Protein AF-0000000087067036 (afdb_homodimer)

InterPro domains:
  IPR006740 Protein of unknown function DUF604 [PF04646] (152-394)

Radius of gyration: 28.37 Å; Cα contacts (8 Å, |Δi|>4): 1945; chains: 2; bounding box: 74×75×68 Å

Structure (mmCIF, N/CA/C/O backbone):
data_AF-0000000087067036-model_v1
#
loop_
_entity.id
_entity.type
_entity.pdbx_description
1 polymer 'Uncharacterized protein'
#
loop_
_atom_site.group_PDB
_atom_site.id
_atom_site.type_symbol
_atom_site.label_atom_id
_atom_site.label_alt_id
_atom_site.label_comp_id
_atom_site.label_asym_id
_atom_site.label_entity_id
_atom_site.label_seq_id
_atom_site.pdbx_PDB_ins_code
_atom_site.Cartn_x
_atom_site.Cartn_y
_atom_site.Cartn_z
_atom_site.occupancy
_atom_site.B_iso_or_equiv
_atom_site.auth_seq_id
_atom_site.auth_comp_id
_atom_site.auth_asym_id
_atom_site.auth_atom_id
_atom_site.pdbx_PDB_model_num
ATOM 1 N N . MET A 1 1 ? 24.797 -11.234 35.781 1 21.38 1 MET A N 1
ATOM 2 C CA . MET A 1 1 ? 23.328 -11.227 35.75 1 21.38 1 MET A CA 1
ATOM 3 C C . MET A 1 1 ? 22.844 -11.352 34.312 1 21.38 1 MET A C 1
ATOM 5 O O . MET A 1 1 ? 23.188 -10.523 33.469 1 21.38 1 MET A O 1
ATOM 9 N N . LYS A 1 2 ? 22.578 -12.594 33.844 1 23.05 2 LYS A N 1
ATOM 10 C CA . LYS A 1 2 ? 22.109 -13.023 32.531 1 23.05 2 LYS A CA 1
ATOM 11 C C . LYS A 1 2 ? 20.844 -12.273 32.125 1 23.05 2 LYS A C 1
ATOM 13 O O . LYS A 1 2 ? 19.828 -12.344 32.844 1 23.05 2 LYS A O 1
ATOM 18 N N . ARG A 1 3 ? 21.094 -11.109 31.562 1 26.14 3 ARG A N 1
ATOM 19 C CA . ARG A 1 3 ? 19.938 -10.352 31.094 1 26.14 3 ARG A CA 1
ATOM 20 C C . ARG A 1 3 ? 18.969 -11.242 30.328 1 26.14 3 ARG A C 1
ATOM 22 O O . ARG A 1 3 ? 19.391 -12.047 29.484 1 26.14 3 ARG A O 1
ATOM 29 N N . PRO A 1 4 ? 17.859 -11.469 30.891 1 29.45 4 PRO A N 1
ATOM 30 C CA . PRO A 1 4 ? 16.969 -12.391 30.188 1 29.45 4 PRO A CA 1
ATOM 31 C C . PRO A 1 4 ? 16.766 -12.008 28.719 1 29.45 4 PRO A C 1
ATOM 33 O O . PRO A 1 4 ? 16.688 -10.82 28.391 1 29.45 4 PRO A O 1
ATOM 36 N N . ASN A 1 5 ? 17.375 -12.719 27.828 1 27.97 5 ASN A N 1
ATOM 37 C CA . ASN A 1 5 ? 17.203 -12.711 26.375 1 27.97 5 ASN A CA 1
ATOM 38 C C . ASN A 1 5 ? 15.727 -12.711 25.984 1 27.97 5 ASN A C 1
ATOM 40 O O . ASN A 1 5 ? 15.102 -13.773 25.891 1 27.97 5 ASN A O 1
ATOM 44 N N . THR A 1 6 ? 14.977 -11.773 26.578 1 30.55 6 THR A N 1
ATOM 45 C CA . THR A 1 6 ? 13.555 -11.844 26.25 1 30.55 6 THR A CA 1
ATOM 46 C C . THR A 1 6 ? 13.352 -11.711 24.734 1 30.55 6 THR A C 1
ATOM 48 O O . THR A 1 6 ? 13.516 -10.625 24.188 1 30.55 6 THR A O 1
ATOM 51 N N . THR A 1 7 ? 13.695 -12.703 24.047 1 32.41 7 THR A N 1
ATOM 52 C CA . THR A 1 7 ? 13.344 -12.836 22.641 1 32.41 7 THR A CA 1
ATOM 53 C C . THR A 1 7 ? 11.859 -12.555 22.438 1 32.41 7 THR A C 1
ATOM 55 O O . THR A 1 7 ? 11 -13.273 22.953 1 32.41 7 THR A O 1
ATOM 58 N N . VAL A 1 8 ? 11.484 -11.367 22.422 1 34.78 8 VAL A N 1
ATOM 59 C CA . VAL A 1 8 ? 10.086 -11.023 22.172 1 34.78 8 VAL A CA 1
ATOM 60 C C . VAL A 1 8 ? 9.609 -11.727 20.906 1 34.78 8 VAL A C 1
ATOM 62 O O . VAL A 1 8 ? 10.156 -11.5 19.812 1 34.78 8 VAL A O 1
ATOM 65 N N . LYS A 1 9 ? 9.023 -12.852 20.984 1 44.25 9 LYS A N 1
ATOM 66 C CA . LYS A 1 9 ? 8.516 -13.711 19.922 1 44.25 9 LYS A CA 1
ATOM 67 C C . LYS A 1 9 ? 7.367 -13.047 19.172 1 44.25 9 LYS A C 1
ATOM 69 O O . LYS A 1 9 ? 6.484 -12.438 19.797 1 44.25 9 LYS A O 1
ATOM 74 N N . PRO A 1 10 ? 7.441 -12.961 17.953 1 51.22 10 PRO A N 1
ATOM 75 C CA . PRO A 1 10 ? 6.301 -12.414 17.203 1 51.22 10 PRO A CA 1
ATOM 76 C C . PRO A 1 10 ? 4.973 -13.039 17.625 1 51.22 10 PRO A C 1
ATOM 78 O O . PRO A 1 10 ? 4.91 -14.234 17.922 1 51.22 10 PRO A O 1
ATOM 81 N N . VAL A 1 11 ? 4.051 -12.219 18.266 1 55.34 11 VAL A N 1
ATOM 82 C CA . VAL A 1 11 ? 2.754 -12.719 18.703 1 55.34 11 VAL A CA 1
ATOM 83 C C . VAL A 1 11 ? 2.059 -13.453 17.578 1 55.34 11 VAL A C 1
ATOM 85 O O . VAL A 1 11 ? 1.909 -12.914 16.469 1 55.34 11 VAL A O 1
ATOM 88 N N . HIS A 1 12 ? 2.094 -14.75 17.469 1 68.31 12 HIS A N 1
ATOM 89 C CA . HIS A 1 12 ? 1.362 -15.633 16.562 1 68.31 12 HIS A CA 1
ATOM 90 C C . HIS A 1 12 ? 0.046 -16.094 17.188 1 68.31 12 HIS A C 1
ATOM 92 O O . HIS A 1 12 ? 0.014 -16.5 18.344 1 68.31 12 HIS A O 1
ATOM 98 N N . TYR A 1 13 ? -1.14 -15.68 16.422 1 79.56 13 TYR A N 1
ATOM 99 C CA . TYR A 1 13 ? -2.455 -16.203 16.781 1 79.56 13 TYR A CA 1
ATOM 100 C C . TYR A 1 13 ? -2.691 -17.562 16.125 1 79.56 13 TYR A C 1
ATOM 102 O O . TYR A 1 13 ? -2.838 -17.656 14.906 1 79.56 13 TYR A O 1
ATOM 110 N N . PRO A 1 14 ? -2.664 -18.531 16.828 1 86.62 14 PRO A N 1
ATOM 111 C CA . PRO A 1 14 ? -2.748 -19.875 16.234 1 86.62 14 PRO A CA 1
ATOM 112 C C . PRO A 1 14 ? -3.926 -20.016 15.266 1 86.62 14 PRO A C 1
ATOM 114 O O . PRO A 1 14 ? -5.078 -19.844 15.664 1 86.62 14 PRO A O 1
ATOM 117 N N . THR A 1 15 ? -3.721 -20.109 14.039 1 94.94 15 THR A N 1
ATOM 118 C CA . THR A 1 15 ? -4.676 -20.297 12.953 1 94.94 15 THR A CA 1
ATOM 119 C C . THR A 1 15 ? -4.32 -21.516 12.117 1 94.94 15 THR A C 1
ATOM 121 O O . THR A 1 15 ? -3.152 -21.734 11.773 1 94.94 15 THR A O 1
ATOM 124 N N . ASN A 1 16 ? -5.211 -22.406 11.945 1 96.25 16 ASN A N 1
ATOM 125 C CA . ASN A 1 16 ? -5.039 -23.516 11.016 1 96.25 16 ASN A CA 1
ATOM 126 C C . ASN A 1 16 ? -6.168 -23.562 9.992 1 96.25 16 ASN A C 1
ATOM 128 O O . ASN A 1 16 ? -7.094 -22.75 10.039 1 96.25 16 ASN A O 1
ATOM 132 N N . ILE A 1 17 ? -6.133 -24.516 9.094 1 97.56 17 ILE A N 1
ATOM 133 C CA . ILE A 1 17 ? -7.023 -24.547 7.941 1 97.56 17 ILE A CA 1
ATOM 134 C C . ILE A 1 17 ? -8.469 -24.734 8.406 1 97.56 17 ILE A C 1
ATOM 136 O O . ILE A 1 17 ? -9.398 -24.219 7.777 1 97.56 17 ILE A O 1
ATOM 140 N N . SER A 1 18 ? -8.727 -25.375 9.531 1 97 18 SER A N 1
ATOM 141 C CA . SER A 1 18 ? -10.07 -25.625 10.031 1 97 18 SER A CA 1
ATOM 142 C C . SER A 1 18 ? -10.719 -24.344 10.539 1 97 18 SER A C 1
ATOM 144 O O . SER A 1 18 ? -11.93 -24.297 10.75 1 97 18 SER A O 1
ATOM 146 N N . HIS A 1 19 ? -9.93 -23.344 10.797 1 98.38 19 HIS A N 1
ATOM 147 C CA . HIS A 1 19 ? -10.43 -22.062 11.297 1 98.38 19 HIS A CA 1
ATOM 148 C C . HIS A 1 19 ? -10.906 -21.172 10.156 1 98.38 19 HIS A C 1
ATOM 150 O O . HIS A 1 19 ? -11.43 -20.078 10.391 1 98.38 19 HIS A O 1
ATOM 156 N N . ILE A 1 20 ? -10.742 -21.625 8.906 1 98.81 20 ILE A N 1
ATOM 157 C CA . ILE A 1 20 ? -11.062 -20.828 7.73 1 98.81 20 ILE A CA 1
ATOM 158 C C . ILE A 1 20 ? -12.273 -21.406 7.016 1 98.81 20 ILE A C 1
ATOM 160 O O . ILE A 1 20 ? -12.289 -22.594 6.668 1 98.81 20 ILE A O 1
ATOM 164 N N . LYS A 1 21 ? -13.258 -20.656 6.871 1 98.81 21 LYS A N 1
ATOM 165 C CA . LYS A 1 21 ? -14.422 -21.031 6.074 1 98.81 21 LYS A CA 1
ATOM 166 C C . LYS A 1 21 ? -14.414 -20.312 4.727 1 98.81 21 LYS A C 1
ATOM 168 O O . LYS A 1 21 ? -14.508 -19.094 4.664 1 98.81 21 LYS A O 1
ATOM 173 N N . PHE A 1 22 ? -14.336 -21.078 3.666 1 98.81 22 PHE A N 1
ATOM 174 C CA . PHE A 1 22 ? -14.281 -20.5 2.326 1 98.81 22 PHE A CA 1
ATOM 175 C C . PHE A 1 22 ? -15.688 -20.234 1.799 1 98.81 22 PHE A C 1
ATOM 177 O O . PHE A 1 22 ? -16.578 -21.062 1.92 1 98.81 22 PHE A O 1
ATOM 184 N N . VAL A 1 23 ? -15.891 -19.016 1.269 1 98.69 23 VAL A N 1
ATOM 185 C CA . VAL A 1 23 ? -17.109 -18.594 0.582 1 98.69 23 VAL A CA 1
ATOM 186 C C . VAL A 1 23 ? -16.812 -18.375 -0.9 1 98.69 23 VAL A C 1
ATOM 188 O O . VAL A 1 23 ? -16.625 -17.234 -1.343 1 98.69 23 VAL A O 1
ATOM 191 N N . LEU A 1 24 ? -16.844 -19.453 -1.619 1 98.5 24 LEU A N 1
ATOM 192 C CA . LEU A 1 24 ? -16.516 -19.375 -3.041 1 98.5 24 LEU A CA 1
ATOM 193 C C . LEU A 1 24 ? -17.766 -19.031 -3.857 1 98.5 24 LEU A C 1
ATOM 195 O O . LEU A 1 24 ? -18.875 -19.438 -3.512 1 98.5 24 LEU A O 1
ATOM 199 N N . VAL A 1 25 ? -17.547 -18.219 -4.863 1 97.44 25 VAL A N 1
ATOM 200 C CA . VAL A 1 25 ? -18.672 -17.828 -5.707 1 97.44 25 VAL A CA 1
ATOM 201 C C . VAL A 1 25 ? -18.422 -18.266 -7.148 1 97.44 25 VAL A C 1
ATOM 203 O O . VAL A 1 25 ? -17.344 -18 -7.699 1 97.44 25 VAL A O 1
ATOM 206 N N . GLY A 1 26 ? -19.344 -18.969 -7.699 1 94.56 26 GLY A N 1
ATOM 207 C CA . GLY A 1 26 ? -19.281 -19.406 -9.086 1 94.56 26 GLY A CA 1
ATOM 208 C C . GLY A 1 26 ? -20.625 -19.297 -9.805 1 94.56 26 GLY A C 1
ATOM 209 O O . GLY A 1 26 ? -21.516 -18.562 -9.367 1 94.56 26 GLY A O 1
ATOM 210 N N . CYS A 1 27 ? -20.688 -19.781 -10.93 1 92.88 27 CYS A N 1
ATOM 211 C CA . CYS A 1 27 ? -21.922 -19.906 -11.695 1 92.88 27 CYS A CA 1
ATOM 212 C C . CYS A 1 27 ? -21.953 -21.203 -12.5 1 92.88 27 CYS A C 1
ATOM 214 O O . CYS A 1 27 ? -20.891 -21.734 -12.859 1 92.88 27 CYS A O 1
ATOM 216 N N . THR A 1 28 ? -23.172 -21.641 -12.773 1 93.06 28 THR A N 1
ATOM 217 C CA . THR A 1 28 ? -23.375 -22.938 -13.422 1 93.06 28 THR A CA 1
ATOM 218 C C . THR A 1 28 ? -22.781 -22.922 -14.836 1 93.06 28 THR A C 1
ATOM 220 O O . THR A 1 28 ? -22.219 -23.922 -15.281 1 93.06 28 THR A O 1
ATOM 223 N N . LYS A 1 29 ? -22.875 -21.859 -15.477 1 93.38 29 LYS A N 1
ATOM 224 C CA . LYS A 1 29 ? -22.453 -21.75 -16.859 1 93.38 29 LYS A CA 1
ATOM 225 C C . LYS A 1 29 ? -20.938 -21.953 -17 1 93.38 29 LYS A C 1
ATOM 227 O O . LYS A 1 29 ? -20.484 -22.625 -17.938 1 93.38 29 LYS A O 1
ATOM 232 N N . THR A 1 30 ? -20.125 -21.453 -16.078 1 94.06 30 THR A N 1
ATOM 233 C CA . THR A 1 30 ? -18.688 -21.469 -16.234 1 94.06 30 THR A CA 1
ATOM 234 C C . THR A 1 30 ? -18.062 -22.594 -15.414 1 94.06 30 THR A C 1
ATOM 236 O O . THR A 1 30 ? -16.859 -22.859 -15.523 1 94.06 30 THR A O 1
ATOM 239 N N . TRP A 1 31 ? -18.844 -23.312 -14.664 1 94.94 31 TRP A N 1
ATOM 240 C CA . TRP A 1 31 ? -18.328 -24.266 -13.695 1 94.94 31 TRP A CA 1
ATOM 241 C C . TRP A 1 31 ? -17.484 -25.344 -14.383 1 94.94 31 TRP A C 1
ATOM 243 O O . TRP A 1 31 ? -16.391 -25.656 -13.922 1 94.94 31 TRP A O 1
ATOM 253 N N . PRO A 1 32 ? -17.891 -25.875 -15.57 1 93.62 32 PRO A N 1
ATOM 254 C CA . PRO A 1 32 ? -17.062 -26.922 -16.188 1 93.62 32 PRO A CA 1
ATOM 255 C C . PRO A 1 32 ? -15.656 -26.453 -16.516 1 93.62 32 PRO A C 1
ATOM 257 O O . PRO A 1 32 ? -14.695 -27.219 -16.391 1 93.62 32 PRO A O 1
ATOM 260 N N . MET A 1 33 ? -15.57 -25.234 -16.828 1 93.75 33 MET A N 1
ATOM 261 C CA . MET A 1 33 ? -14.273 -24.672 -17.203 1 93.75 33 MET A CA 1
ATOM 262 C C . MET A 1 33 ? -13.469 -24.297 -15.977 1 93.75 33 MET A C 1
ATOM 264 O O . MET A 1 33 ? -12.234 -24.391 -15.977 1 93.75 33 MET A O 1
ATOM 268 N N . ARG A 1 34 ? -14.086 -23.922 -14.867 1 96.38 34 ARG A N 1
ATOM 269 C CA . ARG A 1 34 ? -13.391 -23.328 -13.734 1 96.38 34 ARG A CA 1
ATOM 270 C C . ARG A 1 34 ? -13.203 -24.344 -12.609 1 96.38 34 ARG A C 1
ATOM 272 O O . ARG A 1 34 ? -12.383 -24.141 -11.711 1 96.38 34 ARG A O 1
ATOM 279 N N . ARG A 1 35 ? -13.875 -25.438 -12.703 1 96.38 35 ARG A N 1
ATOM 280 C CA . ARG A 1 35 ? -13.805 -26.5 -11.695 1 96.38 35 ARG A CA 1
ATOM 281 C C . ARG A 1 35 ? -12.367 -26.969 -11.484 1 96.38 35 ARG A C 1
ATOM 283 O O . ARG A 1 35 ? -11.914 -27.094 -10.352 1 96.38 35 ARG A O 1
ATOM 290 N N . PRO A 1 36 ? -11.586 -27.141 -12.531 1 96.38 36 PRO A N 1
ATOM 291 C CA . PRO A 1 36 ? -10.219 -27.594 -12.328 1 96.38 36 PRO A CA 1
ATOM 292 C C . PRO A 1 36 ? -9.383 -26.625 -11.484 1 96.38 36 PRO A C 1
ATOM 294 O O . PRO A 1 36 ? -8.492 -27.062 -10.75 1 96.38 36 PRO A O 1
ATOM 297 N N . TYR A 1 37 ? -9.633 -25.359 -11.57 1 97.31 37 TYR A N 1
ATOM 298 C CA . TYR A 1 37 ? -8.906 -24.391 -10.75 1 97.31 37 TYR A CA 1
ATOM 299 C C . TYR A 1 37 ? -9.219 -24.578 -9.273 1 97.31 37 TYR A C 1
ATOM 301 O O . TYR A 1 37 ? -8.312 -24.641 -8.445 1 97.31 37 TYR A O 1
ATOM 309 N N . THR A 1 38 ? -10.516 -24.719 -8.977 1 97.44 38 THR A N 1
ATOM 310 C CA . THR A 1 38 ? -10.953 -24.891 -7.594 1 97.44 38 THR A CA 1
ATOM 311 C C . THR A 1 38 ? -10.406 -26.203 -7.02 1 97.44 38 THR A C 1
ATOM 313 O O . THR A 1 38 ? -9.938 -26.234 -5.879 1 97.44 38 THR A O 1
ATOM 316 N N . GLU A 1 39 ? -10.406 -27.219 -7.828 1 97.56 39 GLU A N 1
ATOM 317 C CA . GLU A 1 39 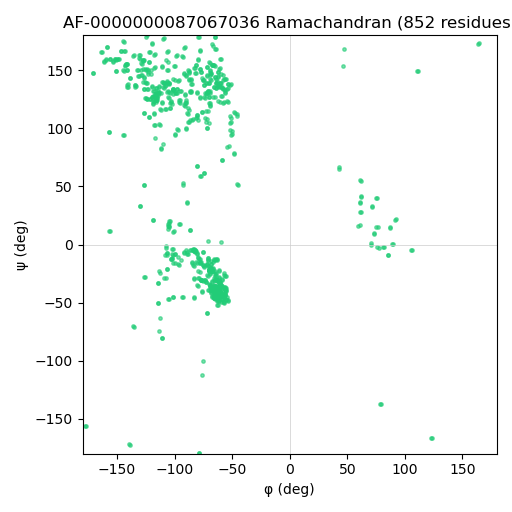? -10.008 -28.547 -7.348 1 97.56 39 GLU A CA 1
ATOM 318 C C . GLU A 1 39 ? -8.492 -28.656 -7.246 1 97.56 39 GLU A C 1
ATOM 320 O O . GLU A 1 39 ? -7.973 -29.609 -6.664 1 97.56 39 GLU A O 1
ATOM 325 N N . SER A 1 40 ? -7.734 -27.703 -7.816 1 97.56 40 SER A N 1
ATOM 326 C CA . SER A 1 40 ? -6.277 -27.734 -7.75 1 97.56 40 SER A CA 1
ATOM 327 C C . SER A 1 40 ? -5.781 -27.438 -6.34 1 97.56 40 SER A C 1
ATOM 329 O O . SER A 1 40 ? -4.66 -27.797 -5.984 1 97.56 40 SER A O 1
ATOM 331 N N . TRP A 1 41 ? -6.57 -26.797 -5.543 1 97.94 41 TRP A N 1
ATOM 332 C CA . TRP A 1 41 ? -6.102 -26.406 -4.215 1 97.94 41 TRP A CA 1
ATOM 333 C C . TRP A 1 41 ? -7.051 -26.906 -3.135 1 97.94 41 TRP A C 1
ATOM 335 O O . TRP A 1 41 ? -6.656 -27.062 -1.976 1 97.94 41 TRP A O 1
ATOM 345 N N . TRP A 1 42 ? -8.375 -27.094 -3.414 1 98.44 42 TRP A N 1
ATOM 346 C CA . TRP A 1 42 ? -9.344 -27.578 -2.443 1 98.44 42 TRP A CA 1
ATOM 347 C C . TRP A 1 42 ? -8.953 -28.969 -1.926 1 98.44 42 TRP A C 1
ATOM 349 O O . TRP A 1 42 ? -8.539 -29.828 -2.701 1 98.44 42 TRP A O 1
ATOM 359 N N . LYS A 1 43 ? -9.062 -29.125 -0.636 1 97.81 43 LYS A N 1
ATOM 360 C CA . LYS A 1 43 ? -8.773 -30.406 0.001 1 97.81 43 LYS A CA 1
ATOM 361 C C . LYS A 1 43 ? -10.016 -30.969 0.673 1 97.81 43 LYS A C 1
ATOM 363 O O . LYS A 1 43 ? -10.312 -30.641 1.824 1 97.81 43 LYS A O 1
ATOM 368 N N . PRO A 1 44 ? -10.57 -31.922 -0.005 1 96.62 44 PRO A N 1
ATOM 369 C CA . PRO A 1 44 ? -11.773 -32.531 0.581 1 96.62 44 PRO A CA 1
ATOM 370 C C . PRO A 1 44 ? -11.547 -33.031 2.006 1 96.62 44 PRO A C 1
ATOM 372 O O . PRO A 1 44 ? -10.5 -33.594 2.301 1 96.62 44 PRO A O 1
ATOM 375 N N . ASN A 1 45 ? -12.422 -32.75 2.898 1 94.69 45 ASN A N 1
ATOM 376 C CA . ASN A 1 45 ? -12.445 -33.188 4.293 1 94.69 45 ASN A CA 1
ATOM 377 C C . ASN A 1 45 ? -11.453 -32.375 5.137 1 94.69 45 ASN A C 1
ATOM 379 O O . ASN A 1 45 ? -11.328 -32.625 6.34 1 94.69 45 ASN A O 1
ATOM 383 N N . LYS A 1 46 ? -10.727 -31.516 4.547 1 96.62 46 LYS A N 1
ATOM 384 C CA . LYS A 1 46 ? -9.805 -30.672 5.293 1 96.62 46 LYS A CA 1
ATOM 385 C C . LYS A 1 46 ? -10.234 -29.203 5.219 1 96.62 46 LYS A C 1
ATOM 387 O O . LYS A 1 46 ? -10.258 -28.516 6.238 1 96.62 46 LYS A O 1
ATOM 392 N N . THR A 1 47 ? -10.477 -28.766 4.02 1 97.94 47 THR A N 1
ATOM 393 C CA . THR A 1 47 ? -11 -27.422 3.832 1 97.94 47 THR A CA 1
ATOM 394 C C . THR A 1 47 ? -12.5 -27.375 4.141 1 97.94 47 THR A C 1
ATOM 396 O O . THR A 1 47 ? -13.188 -28.391 4.031 1 97.94 47 THR A O 1
ATOM 399 N N . ARG A 1 48 ? -12.953 -26.281 4.562 1 97.44 48 ARG A N 1
ATOM 400 C CA . ARG A 1 48 ? -14.391 -26.141 4.805 1 97.44 48 ARG A CA 1
ATOM 401 C C . ARG A 1 48 ? -14.945 -24.922 4.074 1 97.44 48 ARG A C 1
ATOM 403 O O . ARG A 1 48 ? -14.203 -24.016 3.723 1 97.44 48 ARG A O 1
ATOM 410 N N . GLY A 1 49 ? -16.234 -24.938 3.85 1 98.06 49 GLY A N 1
ATOM 411 C CA . GLY A 1 49 ? -16.953 -23.922 3.1 1 98.06 49 GLY A CA 1
ATOM 412 C C . GLY A 1 49 ? -17.734 -24.484 1.922 1 98.06 49 GLY A C 1
ATOM 413 O O . GLY A 1 49 ? -18.016 -25.672 1.874 1 98.06 49 GLY A O 1
ATOM 414 N N . SER A 1 50 ? -18.156 -23.578 1.073 1 98.06 50 SER A N 1
ATOM 415 C CA . SER A 1 50 ? -19.016 -23.953 -0.037 1 98.06 50 SER A CA 1
ATOM 416 C C . SER A 1 50 ? -18.781 -23.078 -1.256 1 98.06 50 SER A C 1
ATOM 418 O O . SER A 1 50 ? -18.156 -22.016 -1.151 1 98.06 50 SER A O 1
ATOM 420 N N . ILE A 1 51 ? -19.172 -23.578 -2.33 1 98.06 51 ILE A N 1
ATOM 421 C CA . ILE A 1 51 ? -19.266 -22.766 -3.531 1 98.06 51 ILE A CA 1
ATOM 422 C C . ILE A 1 51 ? -20.719 -22.391 -3.803 1 98.06 51 ILE A C 1
ATOM 424 O O . ILE A 1 51 ? -21.578 -23.281 -3.883 1 98.06 51 ILE A O 1
ATOM 428 N N . PHE A 1 52 ? -21 -21.125 -3.854 1 97.56 52 PHE A N 1
ATOM 429 C CA . PHE A 1 52 ? -22.344 -20.609 -4.09 1 97.56 52 PHE A CA 1
ATOM 430 C C . PHE A 1 52 ? -22.594 -20.406 -5.582 1 97.56 52 PHE A C 1
ATOM 432 O O . PHE A 1 52 ? -21.859 -19.672 -6.242 1 97.56 52 PHE A O 1
ATOM 439 N N . MET A 1 53 ? -23.656 -21.078 -6.059 1 95.31 53 MET A N 1
ATOM 440 C CA . MET A 1 53 ? -24.016 -21.047 -7.473 1 95.31 53 MET A CA 1
ATOM 441 C C . MET A 1 53 ? -25.25 -20.172 -7.695 1 95.31 53 MET A C 1
ATOM 443 O O . MET A 1 53 ? -26.016 -19.922 -6.762 1 95.31 53 MET A O 1
ATOM 447 N N . ASP A 1 54 ? -25.375 -19.688 -8.914 1 92.5 54 ASP A N 1
ATOM 448 C CA . ASP A 1 54 ? -26.5 -18.828 -9.266 1 92.5 54 ASP A CA 1
ATOM 449 C C . ASP A 1 54 ? -27.766 -19.641 -9.5 1 92.5 54 ASP A C 1
ATOM 451 O O . ASP A 1 54 ? -28.875 -19.109 -9.453 1 92.5 54 ASP A O 1
ATOM 455 N N . SER A 1 55 ? -27.625 -20.891 -9.836 1 92.88 55 SER A N 1
ATOM 456 C CA . SER A 1 55 ? -28.719 -21.812 -10.086 1 92.88 55 SER A CA 1
ATOM 457 C C . SER A 1 55 ? -28.344 -23.25 -9.75 1 92.88 55 SER A C 1
ATOM 459 O O . SER A 1 55 ? -27.156 -23.562 -9.625 1 92.88 55 SER A O 1
ATOM 461 N N . PRO A 1 56 ? -29.344 -24.062 -9.539 1 94 56 PRO A N 1
ATOM 462 C CA . PRO A 1 56 ? -29.016 -25.453 -9.258 1 94 56 PRO A CA 1
ATOM 463 C C . PRO A 1 56 ? -28.188 -26.094 -10.375 1 94 56 PRO A C 1
ATOM 465 O O . PRO A 1 56 ? -28.438 -25.844 -11.555 1 94 56 PRO A O 1
ATOM 468 N N . PRO A 1 57 ? -27.266 -26.922 -9.961 1 94 57 PRO A N 1
ATOM 469 C CA . PRO A 1 57 ? -26.484 -27.609 -11 1 94 57 PRO A CA 1
ATOM 470 C C . PRO A 1 57 ? -27.359 -28.516 -11.875 1 94 57 PRO A C 1
ATOM 472 O O . PRO A 1 57 ? -28.266 -29.188 -11.383 1 94 57 PRO A O 1
ATOM 475 N N . PRO A 1 58 ? -27.125 -28.531 -13.141 1 95.12 58 PRO A N 1
ATOM 476 C CA . PRO A 1 58 ? -27.844 -29.453 -14.023 1 95.12 58 PRO A CA 1
ATOM 477 C C . PRO A 1 58 ? -27.5 -30.922 -13.766 1 95.12 58 PRO A C 1
ATOM 479 O O . PRO A 1 58 ? -26.562 -31.219 -13.023 1 95.12 58 PRO A O 1
ATOM 482 N N . LYS A 1 59 ? -28.281 -31.75 -14.422 1 94.88 59 LYS A N 1
ATOM 483 C CA . LYS A 1 59 ? -28.141 -33.188 -14.211 1 94.88 59 LYS A CA 1
ATOM 484 C C . LYS A 1 59 ? -26.75 -33.656 -14.594 1 94.88 59 LYS A C 1
ATOM 486 O O . LYS A 1 59 ? -26.203 -34.594 -13.977 1 94.88 59 LYS A O 1
ATOM 491 N N . GLU A 1 60 ? -26.188 -33 -15.57 1 93.06 60 GLU A N 1
ATOM 492 C CA . GLU A 1 60 ? -24.875 -33.375 -16.078 1 93.06 60 GLU A CA 1
ATOM 493 C C . GLU A 1 60 ? -23.797 -33.188 -15.016 1 93.06 60 GLU A C 1
ATOM 495 O O . GLU A 1 60 ? -22.703 -33.75 -15.125 1 93.06 60 GLU A O 1
ATOM 500 N N . PHE A 1 61 ? -24.031 -32.281 -14 1 94.19 61 PHE A N 1
ATOM 501 C CA . PHE A 1 61 ? -23.047 -32 -12.969 1 94.19 61 PHE A CA 1
ATOM 502 C C . PHE A 1 61 ? -23.219 -32.938 -11.781 1 94.19 61 PHE A C 1
ATOM 504 O O . PHE A 1 61 ? -22.406 -32.969 -10.859 1 94.19 61 PHE A O 1
ATOM 511 N N . LEU A 1 62 ? -24.312 -33.812 -11.836 1 93.38 62 LEU A N 1
ATOM 512 C CA . LEU A 1 62 ? -24.656 -34.625 -10.695 1 93.38 62 LEU A CA 1
ATOM 513 C C . LEU A 1 62 ? -24.281 -36.094 -10.945 1 93.38 62 LEU A C 1
ATOM 515 O O . LEU A 1 62 ? -24.375 -36.562 -12.078 1 93.38 62 LEU A O 1
ATOM 519 N N . PRO A 1 63 ? -23.953 -36.844 -9.93 1 95.5 63 PRO A N 1
ATOM 520 C CA . PRO A 1 63 ? -23.781 -36.344 -8.57 1 95.5 63 PRO A CA 1
ATOM 521 C C . PRO A 1 63 ? -22.641 -35.312 -8.453 1 95.5 63 PRO A C 1
ATOM 523 O O . PRO A 1 63 ? -21.656 -35.406 -9.18 1 95.5 63 PRO A O 1
ATOM 526 N N . TRP A 1 64 ? -22.781 -34.344 -7.621 1 95.44 64 TRP A N 1
ATOM 527 C CA . TRP A 1 64 ? -21.75 -33.344 -7.391 1 95.44 64 TRP A CA 1
ATOM 528 C C . TRP A 1 64 ? -20.438 -34 -6.969 1 95.44 64 TRP A C 1
ATOM 530 O O . TRP A 1 64 ? -20.422 -34.844 -6.082 1 95.44 64 TRP A O 1
ATOM 540 N N . PRO A 1 65 ? -19.375 -33.625 -7.598 1 94.31 65 PRO A N 1
ATOM 541 C CA . PRO A 1 65 ? -18.109 -34.312 -7.305 1 94.31 65 PRO A CA 1
ATOM 542 C C . PRO A 1 65 ? -17.656 -34.094 -5.863 1 94.31 65 PRO A C 1
ATOM 544 O O . PRO A 1 65 ? -17.688 -32.969 -5.359 1 94.31 65 PRO A O 1
ATOM 547 N N . LYS A 1 66 ? -17.109 -35.094 -5.266 1 95.25 66 LYS A N 1
ATOM 548 C CA . LYS A 1 66 ? -16.609 -35.031 -3.893 1 95.25 66 LYS A CA 1
ATOM 549 C C . LYS A 1 66 ? -15.312 -34.25 -3.816 1 95.25 66 LYS A C 1
ATOM 551 O O . LYS A 1 66 ? -14.898 -33.812 -2.736 1 95.25 66 LYS A O 1
ATOM 556 N N . THR A 1 67 ? -14.641 -34.094 -4.945 1 96.69 67 THR A N 1
ATOM 557 C CA . THR A 1 67 ? -13.367 -33.375 -5.012 1 96.69 67 THR A CA 1
ATOM 558 C C . THR A 1 67 ? -13.586 -31.875 -5.027 1 96.69 67 THR A C 1
ATOM 560 O O . THR A 1 67 ? -12.633 -31.109 -4.891 1 96.69 67 THR A O 1
ATOM 563 N N . SER A 1 68 ? -14.883 -31.469 -5.23 1 97.44 68 SER A N 1
ATOM 564 C CA . SER A 1 68 ? -15.234 -30.062 -5.281 1 97.44 68 SER A CA 1
ATOM 565 C C . SER A 1 68 ? -15.812 -29.578 -3.953 1 97.44 68 SER A C 1
ATOM 567 O O . SER A 1 68 ? -16.312 -30.391 -3.164 1 97.44 68 SER A O 1
ATOM 569 N N . PRO A 1 69 ? -15.664 -28.281 -3.684 1 97.69 69 PRO A N 1
ATOM 570 C CA . PRO A 1 69 ? -16.422 -27.781 -2.533 1 97.69 69 PRO A CA 1
ATOM 571 C C . PRO A 1 69 ? -17.922 -28.062 -2.646 1 97.69 69 PRO A C 1
ATOM 573 O O . PRO A 1 69 ? -18.469 -28 -3.744 1 97.69 69 PRO A O 1
ATOM 576 N N . PRO A 1 70 ? -18.562 -28.391 -1.499 1 97 70 PRO A N 1
ATOM 577 C CA . PRO A 1 70 ? -20.016 -28.547 -1.582 1 97 70 PRO A CA 1
ATOM 578 C C . PRO A 1 70 ? -20.703 -27.328 -2.195 1 97 70 PRO A C 1
ATOM 580 O O . PRO A 1 70 ? -20.297 -26.203 -1.946 1 97 70 PRO A O 1
ATOM 583 N N . PHE A 1 71 ? -21.688 -27.531 -3.059 1 96 71 PHE A N 1
ATOM 584 C CA . PHE A 1 71 ? -22.359 -26.391 -3.674 1 96 71 PHE A CA 1
ATOM 585 C C . PHE A 1 71 ? -23.547 -25.953 -2.836 1 96 71 PHE A C 1
ATOM 587 O O . PHE A 1 71 ? -24.141 -26.766 -2.117 1 96 71 PHE A O 1
ATOM 594 N N . LYS A 1 72 ? -23.781 -24.734 -2.809 1 97 72 LYS A N 1
ATOM 595 C CA . LYS A 1 72 ? -24.984 -24.078 -2.271 1 97 72 LYS A CA 1
ATOM 596 C C . LYS A 1 72 ? -25.594 -23.141 -3.301 1 97 72 LYS A C 1
ATOM 598 O O . LYS A 1 72 ? -24.969 -22.797 -4.301 1 97 72 LYS A O 1
ATOM 603 N N . ILE A 1 73 ? -26.859 -22.875 -3.078 1 95.25 73 ILE A N 1
ATOM 604 C CA . ILE A 1 73 ? -27.547 -21.891 -3.914 1 95.25 73 ILE A CA 1
ATOM 605 C C . ILE A 1 73 ? -27.766 -20.609 -3.127 1 95.25 73 ILE A C 1
ATOM 607 O O . ILE A 1 73 ? -28.203 -20.641 -1.973 1 95.25 73 ILE A O 1
ATOM 611 N N . ASN A 1 74 ? -27.406 -19.5 -3.75 1 93.31 74 ASN A N 1
ATOM 612 C CA . ASN A 1 74 ? -27.656 -18.219 -3.1 1 93.31 74 ASN A CA 1
ATOM 613 C C . ASN A 1 74 ? -29.141 -17.984 -2.848 1 93.31 74 ASN A C 1
ATOM 615 O O . ASN A 1 74 ? -29.984 -18.484 -3.59 1 93.31 74 ASN A O 1
ATOM 619 N N . SER A 1 75 ? -29.359 -17.219 -1.809 1 88.31 75 SER A N 1
ATOM 620 C CA . SER A 1 75 ? -30.734 -16.75 -1.61 1 88.31 75 SER A CA 1
ATOM 621 C C . SER A 1 75 ? -31.203 -15.938 -2.811 1 88.31 75 SER A C 1
ATOM 623 O O . SER A 1 75 ? -30.422 -15.234 -3.447 1 88.31 75 SER A O 1
ATOM 625 N N . ASP A 1 76 ? -32.469 -16.031 -3.094 1 86.12 76 ASP A N 1
ATOM 626 C CA . ASP A 1 76 ? -33.062 -15.375 -4.254 1 86.12 76 ASP A CA 1
ATOM 627 C C . ASP A 1 76 ? -33.156 -13.867 -4.039 1 86.12 76 ASP A C 1
ATOM 629 O O . ASP A 1 76 ? -34.062 -13.383 -3.352 1 86.12 76 ASP A O 1
ATOM 633 N N . ALA A 1 77 ? -32.312 -13.109 -4.676 1 81.94 77 ALA A N 1
ATOM 634 C CA . ALA A 1 77 ? -32.25 -11.656 -4.512 1 81.94 77 ALA A CA 1
ATOM 635 C C . ALA A 1 77 ? -33.531 -10.992 -5.012 1 81.94 77 ALA A C 1
ATOM 637 O O . ALA A 1 77 ? -33.844 -9.867 -4.605 1 81.94 77 ALA A O 1
ATOM 638 N N . THR A 1 78 ? -34.25 -11.641 -5.949 1 85 78 THR A N 1
ATOM 639 C CA . THR A 1 78 ? -35.469 -11.062 -6.504 1 85 78 THR A CA 1
ATOM 640 C C . THR A 1 78 ? -36.562 -10.977 -5.438 1 85 78 THR A C 1
ATOM 642 O O . THR A 1 78 ? -37.562 -10.273 -5.617 1 85 78 THR A O 1
ATOM 645 N N . LYS A 1 79 ? -36.375 -11.633 -4.426 1 88.06 79 LYS A N 1
ATOM 646 C CA . LYS A 1 79 ? -37.375 -11.641 -3.355 1 88.06 79 LYS A CA 1
ATOM 647 C C . LYS A 1 79 ? -37.094 -10.555 -2.33 1 88.06 79 LYS A C 1
ATOM 649 O O . LYS A 1 79 ? -37.875 -10.344 -1.403 1 88.06 79 LYS A O 1
ATOM 654 N N . LEU A 1 80 ? -35.969 -9.891 -2.469 1 89.56 80 LEU A N 1
ATOM 655 C CA . LEU A 1 80 ? -35.656 -8.797 -1.557 1 89.56 80 LEU A CA 1
ATOM 656 C C . LEU A 1 80 ? -36.469 -7.555 -1.879 1 89.56 80 LEU A C 1
ATOM 658 O O . LEU A 1 80 ? -36.719 -7.246 -3.049 1 89.56 80 LEU A O 1
ATOM 662 N N . PRO A 1 81 ? -36.906 -6.852 -0.881 1 91.19 81 PRO A N 1
ATOM 663 C CA . PRO A 1 81 ? -37.656 -5.621 -1.122 1 91.19 81 PRO A CA 1
ATOM 664 C C . PRO A 1 81 ? -36.906 -4.625 -1.998 1 91.19 81 PRO A C 1
ATOM 666 O O . PRO A 1 81 ? -37.5 -3.859 -2.742 1 91.19 81 PRO A O 1
ATOM 669 N N . VAL A 1 82 ? -35.625 -4.664 -1.986 1 93.81 82 VAL A N 1
ATOM 670 C CA . VAL A 1 82 ? -34.812 -3.684 -2.67 1 93.81 82 VAL A CA 1
ATOM 671 C C . VAL A 1 82 ? -34.656 -4.066 -4.141 1 93.81 82 VAL A C 1
ATOM 673 O O . VAL A 1 82 ? -34.188 -3.264 -4.949 1 93.81 82 VAL A O 1
ATOM 676 N N . TYR A 1 83 ? -35.125 -5.148 -4.598 1 93.44 83 TYR A N 1
ATOM 677 C CA . TYR A 1 83 ? -34.844 -5.754 -5.891 1 93.44 83 TYR A CA 1
ATOM 678 C C . TYR A 1 83 ? -35.125 -4.785 -7.027 1 93.44 83 TYR A C 1
ATOM 680 O O . TYR A 1 83 ? -34.281 -4.559 -7.895 1 93.44 83 TYR A O 1
ATOM 688 N N . PRO A 1 84 ? -36.312 -4.035 -7.023 1 93.81 84 PRO A N 1
ATOM 689 C CA . PRO A 1 84 ? -36.625 -3.148 -8.141 1 93.81 84 PRO A CA 1
ATOM 690 C C . PRO A 1 84 ? -35.625 -2.012 -8.297 1 93.81 84 PRO A C 1
ATOM 692 O O . PRO A 1 84 ? -35.531 -1.403 -9.367 1 93.81 84 PRO A O 1
ATOM 695 N N . ARG A 1 85 ? -34.844 -1.825 -7.316 1 95.06 85 ARG A N 1
ATOM 696 C CA . ARG A 1 85 ? -33.938 -0.69 -7.332 1 95.06 85 ARG A CA 1
ATOM 697 C C . ARG A 1 85 ? -32.5 -1.146 -7.594 1 95.06 85 ARG A C 1
ATOM 699 O O . ARG A 1 85 ? -31.594 -0.32 -7.773 1 95.06 85 ARG A O 1
ATOM 706 N N . LEU A 1 86 ? -32.25 -2.414 -7.613 1 94.62 86 LEU A N 1
ATOM 707 C CA . LEU A 1 86 ? -30.891 -2.916 -7.754 1 94.62 86 LEU A CA 1
ATOM 708 C C . LEU A 1 86 ? -30.359 -2.652 -9.156 1 94.62 86 LEU A C 1
ATOM 710 O O . LEU A 1 86 ? -30.969 -3.053 -10.148 1 94.62 86 LEU A O 1
ATOM 714 N N . ALA A 1 87 ? -29.234 -2.035 -9.227 1 94.75 87 ALA A N 1
ATOM 715 C CA . ALA A 1 87 ? -28.609 -1.775 -10.516 1 94.75 87 ALA A CA 1
ATOM 716 C C . ALA A 1 87 ? -28.094 -3.07 -11.148 1 94.75 87 ALA A C 1
ATOM 718 O O . ALA A 1 87 ? -28.078 -3.201 -12.375 1 94.75 87 ALA A O 1
ATOM 719 N N . ASN A 1 88 ? -27.625 -4.043 -10.336 1 94.25 88 ASN A N 1
ATOM 720 C CA . ASN A 1 88 ? -27.078 -5.312 -10.789 1 94.25 88 ASN A CA 1
ATOM 721 C C . ASN A 1 88 ? -27.422 -6.449 -9.836 1 94.25 88 ASN A C 1
ATOM 723 O O . ASN A 1 88 ? -26.688 -6.727 -8.891 1 94.25 88 ASN A O 1
ATOM 727 N N . PRO A 1 89 ? -28.453 -7.125 -10.117 1 92.81 89 PRO A N 1
ATOM 728 C CA . PRO A 1 89 ? -28.922 -8.188 -9.219 1 92.81 89 PRO A CA 1
ATOM 729 C C . PRO A 1 89 ? -27.922 -9.336 -9.094 1 92.81 89 PRO A C 1
ATOM 731 O O . PRO A 1 89 ? -27.859 -9.984 -8.047 1 92.81 89 PRO A O 1
ATOM 734 N N . ILE A 1 90 ? -27.172 -9.617 -10.078 1 91.62 90 ILE A N 1
ATOM 735 C CA . ILE A 1 90 ? -26.172 -10.672 -10.047 1 91.62 90 ILE A CA 1
ATOM 736 C C . ILE A 1 90 ? -25.109 -10.352 -8.992 1 91.62 90 ILE A C 1
ATOM 738 O O . ILE A 1 90 ? -24.75 -11.211 -8.18 1 91.62 90 ILE A O 1
ATOM 742 N N . GLU A 1 91 ? -24.703 -9.078 -8.977 1 93.38 91 GLU A N 1
ATOM 743 C CA . GLU A 1 91 ? -23.688 -8.656 -8.023 1 93.38 91 GLU A CA 1
ATOM 744 C C . GLU A 1 91 ? -24.25 -8.578 -6.609 1 93.38 91 GLU A C 1
ATOM 746 O O . GLU A 1 91 ? -23.547 -8.836 -5.633 1 93.38 91 GLU A O 1
ATOM 751 N N . ALA A 1 92 ? -25.5 -8.234 -6.492 1 93.81 92 ALA A N 1
ATOM 752 C CA . ALA A 1 92 ? -26.156 -8.266 -5.188 1 93.81 92 ALA A CA 1
ATOM 753 C C . ALA A 1 92 ? -26.188 -9.68 -4.621 1 93.81 92 ALA A C 1
ATOM 755 O O . ALA A 1 92 ? -25.969 -9.883 -3.422 1 93.81 92 ALA A O 1
ATOM 756 N N . ARG A 1 93 ? -26.469 -10.633 -5.477 1 92.44 93 ARG A N 1
ATOM 757 C CA . ARG A 1 93 ? -26.438 -12.039 -5.086 1 92.44 93 ARG A CA 1
ATOM 758 C C . ARG A 1 93 ? -25.047 -12.438 -4.582 1 92.44 93 ARG A C 1
ATOM 760 O O . ARG A 1 93 ? -24.922 -13.078 -3.535 1 92.44 93 ARG A O 1
ATOM 767 N N . ILE A 1 94 ? -24.016 -12.102 -5.332 1 94 94 ILE A N 1
ATOM 768 C CA . ILE A 1 94 ? -22.641 -12.414 -4.973 1 94 94 ILE A CA 1
ATOM 769 C C . ILE A 1 94 ? -22.297 -11.758 -3.633 1 94 94 ILE A C 1
ATOM 771 O O . ILE A 1 94 ? -21.719 -12.406 -2.75 1 94 94 ILE A O 1
ATOM 775 N N . PHE A 1 95 ? -22.688 -10.539 -3.451 1 95.81 95 PHE A N 1
ATOM 776 C CA . PHE A 1 95 ? -22.484 -9.805 -2.207 1 95.81 95 PHE A CA 1
ATOM 777 C C . PHE A 1 95 ? -23.094 -10.555 -1.031 1 95.81 95 PHE A C 1
ATOM 779 O O . PHE A 1 95 ? -22.484 -10.664 0.032 1 95.81 95 PHE A O 1
ATOM 786 N N . ARG A 1 96 ? -24.156 -11.164 -1.186 1 95.56 96 ARG A N 1
ATOM 787 C CA . ARG A 1 96 ? -24.906 -11.797 -0.106 1 95.56 96 ARG A CA 1
ATOM 788 C C . ARG A 1 96 ? -24.328 -13.172 0.22 1 95.56 96 ARG A C 1
ATOM 790 O O . ARG A 1 96 ? -24.766 -13.82 1.17 1 95.56 96 ARG A O 1
ATOM 797 N N . SER A 1 97 ? -23.375 -13.641 -0.522 1 97.12 97 SER A N 1
ATOM 798 C CA . SER A 1 97 ? -22.828 -14.977 -0.29 1 97.12 97 SER A CA 1
ATOM 799 C C . SER A 1 97 ? -22.219 -15.086 1.106 1 97.12 97 SER A C 1
ATOM 801 O O . SER A 1 97 ? -22.266 -16.156 1.725 1 97.12 97 SER A O 1
ATOM 803 N N . VAL A 1 98 ? -21.641 -14.016 1.602 1 97.69 98 VAL A N 1
ATOM 804 C CA . VAL A 1 98 ? -21.109 -14.016 2.957 1 97.69 98 VAL A CA 1
ATOM 805 C C . VAL A 1 98 ? -22.234 -14.227 3.963 1 97.69 98 VAL A C 1
ATOM 807 O O . VAL A 1 98 ? -22.109 -15.047 4.879 1 97.69 98 VAL A O 1
ATOM 810 N N . LEU A 1 99 ? -23.328 -13.5 3.754 1 97.38 99 LEU A N 1
ATOM 811 C CA . LEU A 1 99 ? -24.5 -13.641 4.625 1 97.38 99 LEU A CA 1
ATOM 812 C C . LEU A 1 99 ? -25.078 -15.047 4.531 1 97.38 99 LEU A C 1
ATOM 814 O O . LEU A 1 99 ? -25.375 -15.664 5.551 1 97.38 99 LEU A O 1
ATOM 818 N N . ASP A 1 100 ? -25.266 -15.516 3.273 1 97.5 100 ASP A N 1
ATOM 819 C CA . ASP A 1 100 ? -25.812 -16.859 3.068 1 97.5 100 ASP A CA 1
ATOM 820 C C . ASP A 1 100 ? -24.938 -17.906 3.758 1 97.5 100 ASP A C 1
ATOM 822 O O . ASP A 1 100 ? -25.453 -18.828 4.383 1 97.5 100 ASP A O 1
ATOM 826 N N . SER A 1 101 ? -23.641 -17.766 3.621 1 98.38 101 SER A N 1
ATOM 827 C CA . SER A 1 101 ? -22.703 -18.703 4.262 1 98.38 101 SER A CA 1
ATOM 828 C C . SER A 1 101 ? -22.828 -18.641 5.781 1 98.38 101 SER A C 1
ATOM 830 O O . SER A 1 101 ? -22.859 -19.672 6.449 1 98.38 101 SER A O 1
ATOM 83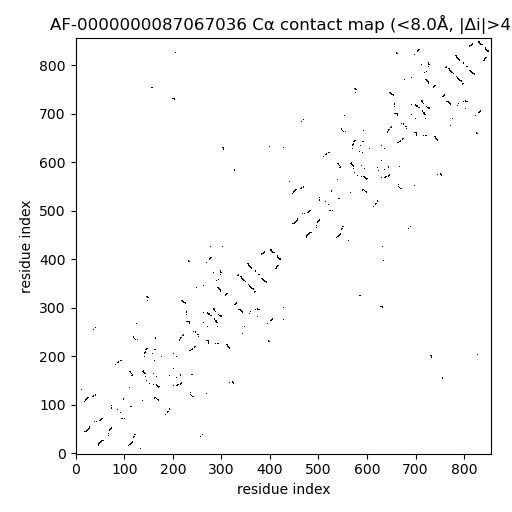2 N N . PHE A 1 102 ? -22.859 -17.406 6.344 1 98.5 102 PHE A N 1
ATOM 833 C CA . PHE A 1 102 ? -23 -17.219 7.781 1 98.5 102 PHE A CA 1
ATOM 834 C C . PHE A 1 102 ? -24.266 -17.891 8.289 1 98.5 102 PHE A C 1
ATOM 836 O O . PHE A 1 102 ? -24.25 -18.547 9.336 1 98.5 102 PHE A O 1
ATOM 843 N N . ASN A 1 103 ? -25.297 -17.859 7.539 1 97.38 103 ASN A N 1
ATOM 844 C CA . ASN A 1 103 ? -26.625 -18.344 7.938 1 97.38 103 ASN A CA 1
ATOM 845 C C . ASN A 1 103 ? -26.719 -19.859 7.875 1 97.38 103 ASN A C 1
ATOM 847 O O . ASN A 1 103 ? -27.656 -20.453 8.398 1 97.38 103 ASN A O 1
ATOM 851 N N . LEU A 1 104 ? -25.812 -20.5 7.207 1 96.94 104 LEU A N 1
ATOM 852 C CA . LEU A 1 104 ? -25.797 -21.953 7.199 1 96.94 104 LEU A CA 1
ATOM 853 C C . LEU A 1 104 ? -25.656 -22.5 8.617 1 96.94 104 LEU A C 1
ATOM 855 O O . LEU A 1 104 ? -26.031 -23.656 8.875 1 96.94 104 LEU A O 1
ATOM 859 N N . GLY A 1 105 ? -25 -21.781 9.547 1 96.44 105 GLY A N 1
ATOM 860 C CA . GLY A 1 105 ? -24.969 -22.109 10.961 1 96.44 105 GLY A CA 1
ATOM 861 C C . GLY A 1 105 ? -23.828 -23.047 11.328 1 96.44 105 GLY A C 1
ATOM 862 O O . GLY A 1 105 ? -23.656 -23.406 12.5 1 96.44 105 GLY A O 1
ATOM 863 N N . ASP A 1 106 ? -23.031 -23.438 10.406 1 96.5 106 ASP A N 1
ATOM 864 C CA . ASP A 1 106 ? -21.906 -24.328 10.664 1 96.5 106 ASP A CA 1
ATOM 865 C C . ASP A 1 106 ? -20.625 -23.531 10.938 1 96.5 106 ASP A C 1
ATOM 867 O O . ASP A 1 106 ? -19.578 -23.797 10.344 1 96.5 106 ASP A O 1
ATOM 871 N N . ASN A 1 107 ? -20.641 -22.578 11.891 1 97.94 107 ASN A N 1
ATOM 872 C CA . ASN A 1 107 ? -19.547 -21.641 12.102 1 97.94 107 ASN A CA 1
ATOM 873 C C . ASN A 1 107 ? -18.734 -21.984 13.352 1 97.94 107 ASN A C 1
ATOM 875 O O . ASN A 1 107 ? -17.984 -21.156 13.859 1 97.94 107 ASN A O 1
ATOM 879 N N . GLN A 1 108 ? -18.922 -23.156 13.898 1 97.25 108 GLN A N 1
ATOM 880 C CA . GLN A 1 108 ? -18.172 -23.531 15.102 1 97.25 108 GLN A CA 1
ATOM 881 C C . GLN A 1 108 ? -16.672 -23.531 14.844 1 97.25 108 GLN A C 1
ATOM 883 O O . GLN A 1 108 ? -16.203 -24.188 13.914 1 97.25 108 GLN A O 1
ATOM 888 N N . GLY A 1 109 ? -15.938 -22.75 15.617 1 96.94 109 GLY A N 1
ATOM 889 C CA . GLY A 1 109 ? -14.492 -22.734 15.523 1 96.94 109 GLY A CA 1
ATOM 890 C C . GLY A 1 109 ? -13.977 -21.859 14.391 1 96.94 109 GLY A C 1
ATOM 891 O O . GLY A 1 109 ? -12.773 -21.688 14.227 1 96.94 109 GLY A O 1
ATOM 892 N N . VAL A 1 110 ? -14.883 -21.25 13.594 1 98.44 110 VAL A N 1
ATOM 893 C CA . VAL A 1 110 ? -14.477 -20.406 12.469 1 98.44 110 VAL A CA 1
ATOM 894 C C . VAL A 1 110 ? -13.875 -19.109 12.992 1 98.44 110 VAL A C 1
ATOM 896 O O . VAL A 1 110 ? -14.438 -18.469 13.883 1 98.44 110 VAL A O 1
ATOM 899 N N . ARG A 1 111 ? -12.734 -18.766 12.438 1 98.5 111 ARG A N 1
ATOM 900 C CA . ARG A 1 111 ? -12.062 -17.516 12.781 1 98.5 111 ARG A CA 1
ATOM 901 C C . ARG A 1 111 ? -12.055 -16.562 11.602 1 98.5 111 ARG A C 1
ATOM 903 O O . ARG A 1 111 ? -12.016 -15.336 11.781 1 98.5 111 ARG A O 1
ATOM 910 N N . TRP A 1 112 ? -12.164 -17.141 10.406 1 98.88 112 TRP A N 1
ATOM 911 C CA . TRP A 1 112 ? -12.062 -16.328 9.195 1 98.88 112 TRP A CA 1
ATOM 912 C C . TRP A 1 112 ? -13.07 -16.781 8.148 1 98.88 112 TRP A C 1
ATOM 914 O O . TRP A 1 112 ? -13.258 -17.984 7.945 1 98.88 112 TRP A O 1
ATOM 924 N N . PHE A 1 113 ? -13.734 -15.859 7.523 1 98.88 113 PHE A N 1
ATOM 925 C CA . PHE A 1 113 ? -14.414 -16.062 6.246 1 98.88 113 PHE A CA 1
ATOM 926 C C . PHE A 1 113 ? -13.531 -15.602 5.09 1 98.88 113 PHE A C 1
ATOM 928 O O . PHE A 1 113 ? -13.039 -14.469 5.086 1 98.88 113 PHE A O 1
ATOM 935 N N . VAL A 1 114 ? -13.281 -16.438 4.172 1 98.88 114 VAL A N 1
ATOM 936 C CA . VAL A 1 114 ? -12.469 -16.094 3.01 1 98.88 114 VAL A CA 1
ATOM 937 C C . VAL A 1 114 ? -13.312 -16.219 1.739 1 98.88 114 VAL A C 1
ATOM 939 O O . VAL A 1 114 ? -13.695 -17.312 1.351 1 98.88 114 VAL A O 1
ATOM 942 N N . MET A 1 115 ? -13.57 -15.078 1.12 1 98.44 115 MET A N 1
ATOM 943 C CA . MET A 1 115 ? -14.352 -15.023 -0.111 1 98.44 115 MET A CA 1
ATOM 944 C C . MET A 1 115 ? -13.438 -14.992 -1.334 1 98.44 115 MET A C 1
ATOM 946 O O . MET A 1 115 ? -12.398 -14.336 -1.319 1 98.44 115 MET A O 1
ATOM 950 N N . ALA A 1 116 ? -13.828 -15.711 -2.441 1 98.38 116 ALA A N 1
ATOM 951 C CA . ALA A 1 116 ? -13.109 -15.617 -3.711 1 98.38 116 ALA A CA 1
ATOM 952 C C . ALA A 1 116 ? -13.953 -16.172 -4.859 1 98.38 116 ALA A C 1
ATOM 954 O O . ALA A 1 116 ? -14.969 -16.828 -4.629 1 98.38 116 ALA A O 1
ATOM 955 N N . ASP A 1 117 ? -13.57 -15.891 -6.043 1 97.44 117 ASP A N 1
ATOM 956 C CA . ASP A 1 117 ? -14.195 -16.469 -7.227 1 97.44 117 ASP A CA 1
ATOM 957 C C . ASP A 1 117 ? -13.719 -17.906 -7.453 1 97.44 117 ASP A C 1
ATOM 959 O O . ASP A 1 117 ? -12.734 -18.344 -6.852 1 97.44 117 ASP A O 1
ATOM 963 N N . ASP A 1 118 ? -14.391 -18.609 -8.328 1 96.56 118 ASP A N 1
ATOM 964 C CA . ASP A 1 118 ? -14.125 -20.031 -8.547 1 96.56 118 ASP A CA 1
ATOM 965 C C . ASP A 1 118 ? -12.938 -20.219 -9.5 1 96.56 118 ASP A C 1
ATOM 967 O O . ASP A 1 118 ? -12.484 -21.344 -9.711 1 96.56 118 ASP A O 1
ATOM 971 N N . ASP A 1 119 ? -12.391 -19.156 -10.094 1 96.62 119 ASP A N 1
ATOM 972 C CA . ASP A 1 119 ? -11.18 -19.281 -10.898 1 96.62 119 ASP A CA 1
ATOM 973 C C . ASP A 1 119 ? -9.961 -18.75 -10.148 1 96.62 119 ASP A C 1
ATOM 975 O O . ASP A 1 119 ? -8.969 -18.344 -10.766 1 96.62 119 ASP A O 1
ATOM 979 N N . THR A 1 120 ? -10.031 -18.656 -8.836 1 98 120 THR A N 1
ATOM 980 C CA . THR A 1 120 ? -8.922 -18.266 -7.973 1 98 120 THR A CA 1
ATOM 981 C C . THR A 1 120 ? -8.242 -19.484 -7.375 1 98 120 THR A C 1
ATOM 983 O O . THR A 1 120 ? -8.914 -20.406 -6.914 1 98 120 THR A O 1
ATOM 986 N N . ILE A 1 121 ? -6.938 -19.5 -7.41 1 98.44 121 ILE A N 1
ATOM 987 C CA . ILE A 1 121 ? -6.16 -20.547 -6.77 1 98.44 121 ILE A CA 1
ATOM 988 C C . ILE A 1 121 ? -5.605 -20.047 -5.438 1 98.44 121 ILE A C 1
ATOM 990 O O . ILE A 1 121 ? -5.043 -18.953 -5.371 1 98.44 121 ILE A O 1
ATOM 994 N N . PHE A 1 122 ? -5.781 -20.891 -4.438 1 98.62 122 PHE A N 1
ATOM 995 C CA . PHE A 1 122 ? -5.266 -20.578 -3.111 1 98.62 122 PHE A CA 1
ATOM 996 C C . PHE A 1 122 ? -4.012 -21.391 -2.807 1 98.62 122 PHE A C 1
ATOM 998 O O . PHE A 1 122 ? -3.932 -22.562 -3.15 1 98.62 122 PHE A O 1
ATOM 1005 N N . PHE A 1 123 ? -3.086 -20.812 -2.229 1 98.5 123 PHE A N 1
ATOM 1006 C CA . PHE A 1 123 ? -1.979 -21.484 -1.554 1 98.5 123 PHE A CA 1
ATOM 1007 C C . PHE A 1 123 ? -2.213 -21.531 -0.049 1 98.5 123 PHE A C 1
ATOM 1009 O O . PHE A 1 123 ? -1.813 -20.609 0.676 1 98.5 123 PHE A O 1
ATOM 1016 N N . LEU A 1 124 ? -2.764 -22.625 0.381 1 98.31 124 LEU A N 1
ATOM 1017 C CA . LEU A 1 124 ? -3.445 -22.75 1.665 1 98.31 124 LEU A CA 1
ATOM 1018 C C . LEU A 1 124 ? -2.471 -22.531 2.818 1 98.31 124 LEU A C 1
ATOM 1020 O O . LEU A 1 124 ? -2.803 -21.875 3.805 1 98.31 124 LEU A O 1
ATOM 1024 N N . GLU A 1 125 ? -1.261 -23.078 2.75 1 96.69 125 GLU A N 1
ATOM 1025 C CA . GLU A 1 125 ? -0.298 -22.906 3.834 1 96.69 125 GLU A CA 1
ATOM 1026 C C . GLU A 1 125 ? 0.077 -21.438 4.012 1 96.69 125 GLU A C 1
ATOM 1028 O O . GLU A 1 125 ? 0.165 -20.938 5.137 1 96.69 125 GLU A O 1
ATOM 1033 N N . ASN A 1 126 ? 0.275 -20.812 2.91 1 97.31 126 ASN A N 1
ATOM 1034 C CA . ASN A 1 126 ? 0.591 -19.391 2.949 1 97.31 126 ASN A CA 1
ATOM 1035 C C . ASN A 1 126 ? -0.573 -18.562 3.5 1 97.31 126 ASN A C 1
ATOM 1037 O O . ASN A 1 126 ? -0.367 -17.625 4.266 1 97.31 126 ASN A O 1
ATOM 1041 N N . LEU A 1 127 ? -1.805 -18.922 3.074 1 98.25 127 LEU A N 1
ATOM 1042 C CA . LEU A 1 127 ? -2.99 -18.25 3.584 1 98.25 127 LEU A CA 1
ATOM 1043 C C . LEU A 1 127 ? -3.086 -18.391 5.102 1 98.25 127 LEU A C 1
ATOM 1045 O O . LEU A 1 127 ? -3.271 -17.391 5.809 1 98.25 127 LEU A O 1
ATOM 1049 N N . VAL A 1 128 ? -2.9 -19.594 5.574 1 97.5 128 VAL A N 1
ATOM 1050 C CA . VAL A 1 128 ? -3 -19.875 7 1 97.5 128 VAL A CA 1
ATOM 1051 C C . VAL A 1 128 ? -1.946 -19.078 7.766 1 97.5 128 VAL A C 1
ATOM 1053 O O . VAL A 1 128 ? -2.26 -18.422 8.758 1 97.5 128 VAL A O 1
ATOM 1056 N N . GLU A 1 129 ? -0.758 -19.125 7.289 1 95.44 129 GLU A N 1
ATOM 1057 C CA . GLU A 1 129 ? 0.33 -18.406 7.957 1 95.44 129 GLU A CA 1
ATOM 1058 C C . GLU A 1 129 ? 0.087 -16.906 7.961 1 95.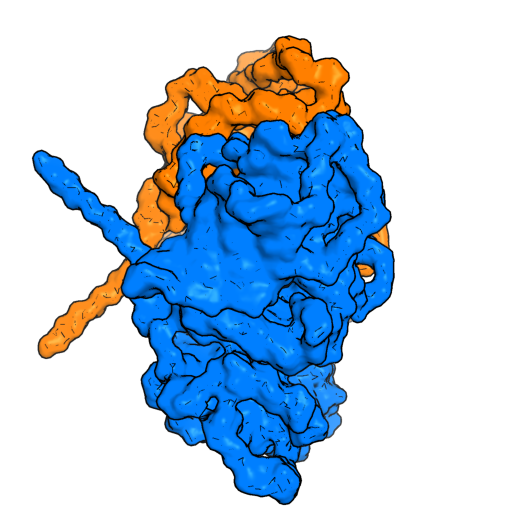44 129 GLU A C 1
ATOM 1060 O O . GLU A 1 129 ? 0.368 -16.234 8.953 1 95.44 129 GLU A O 1
ATOM 1065 N N . THR A 1 130 ? -0.423 -16.391 6.902 1 96.31 130 THR A N 1
ATOM 1066 C CA . THR A 1 130 ? -0.701 -14.961 6.809 1 96.31 130 THR A CA 1
ATOM 1067 C C . THR A 1 130 ? -1.79 -14.555 7.797 1 96.31 130 THR A C 1
ATOM 1069 O O . THR A 1 130 ? -1.635 -13.578 8.531 1 96.31 130 THR A O 1
ATOM 1072 N N . LEU A 1 131 ? -2.857 -15.312 7.859 1 97.75 131 LEU A N 1
ATOM 1073 C CA . LEU A 1 131 ? -3.979 -14.961 8.727 1 97.75 131 LEU A CA 1
ATOM 1074 C C . LEU A 1 131 ? -3.6 -15.125 10.195 1 97.75 131 LEU A C 1
ATOM 1076 O O . LEU A 1 131 ? -4.191 -14.484 11.062 1 97.75 131 LEU A O 1
ATOM 1080 N N . ALA A 1 132 ? -2.57 -15.914 10.484 1 96.12 132 ALA A N 1
ATOM 1081 C CA . ALA A 1 132 ? -2.105 -16.141 11.852 1 96.12 132 ALA A CA 1
ATOM 1082 C C . ALA A 1 132 ? -1.436 -14.898 12.414 1 96.12 132 ALA A C 1
ATOM 1084 O O . ALA A 1 132 ? -1.216 -14.797 13.625 1 96.12 132 ALA A O 1
ATOM 1085 N N . LYS A 1 133 ? -1.146 -13.992 11.586 1 93.06 133 LYS A N 1
ATOM 1086 C CA . LYS A 1 133 ? -0.541 -12.742 12.023 1 93.06 133 LYS A CA 1
ATOM 1087 C C . LYS A 1 133 ? -1.572 -11.836 12.688 1 93.06 133 LYS A C 1
ATOM 1089 O O . LYS A 1 133 ? -1.213 -10.859 13.352 1 93.06 133 LYS A O 1
ATOM 1094 N N . TYR A 1 134 ? -2.861 -12.086 12.484 1 95.56 134 TYR A N 1
ATOM 1095 C CA . TYR A 1 134 ? -3.926 -11.18 12.898 1 95.56 134 TYR A CA 1
ATOM 1096 C C . TYR A 1 134 ? -4.715 -11.758 14.062 1 95.56 134 TYR A C 1
ATOM 1098 O O . TYR A 1 134 ? -4.984 -12.961 14.109 1 95.56 134 TYR A O 1
ATOM 1106 N N . ASP A 1 135 ? -5.051 -10.93 15 1 95 135 ASP A N 1
ATOM 1107 C CA . ASP A 1 135 ? -5.957 -11.281 16.078 1 95 135 ASP A CA 1
ATOM 1108 C C . ASP A 1 135 ? -7.395 -11.398 15.578 1 95 135 ASP A C 1
ATOM 1110 O O . ASP A 1 135 ? -8.094 -10.391 15.453 1 95 135 ASP A O 1
ATOM 1114 N N . HIS A 1 136 ? -7.82 -12.609 15.367 1 95.44 136 HIS A N 1
ATOM 1115 C CA . HIS A 1 136 ? -9.102 -12.867 14.727 1 95.44 136 HIS A CA 1
ATOM 1116 C C . HIS A 1 136 ? -10.258 -12.344 15.562 1 95.44 136 HIS A C 1
ATOM 1118 O O . HIS A 1 136 ? -11.398 -12.258 15.086 1 95.44 136 HIS A O 1
ATOM 1124 N N . THR A 1 137 ? -10.07 -11.969 16.797 1 95.38 137 THR A N 1
ATOM 1125 C CA . THR A 1 137 ? -11.133 -11.461 17.641 1 95.38 137 THR A CA 1
ATOM 1126 C C . THR A 1 137 ? -11.398 -9.984 17.359 1 95.38 137 THR A C 1
ATOM 1128 O O . THR A 1 137 ? -12.406 -9.438 17.812 1 95.38 137 THR A O 1
ATOM 1131 N N . LYS A 1 138 ? -10.508 -9.391 16.703 1 94.88 138 LYS A N 1
ATOM 1132 C CA . LYS A 1 138 ? -10.703 -8.016 16.234 1 94.88 138 LYS A CA 1
ATOM 1133 C C . LYS A 1 138 ? -11.305 -7.992 14.836 1 94.88 138 LYS A C 1
ATOM 1135 O O . LYS A 1 138 ? -11.445 -9.039 14.195 1 94.88 138 LYS A O 1
ATOM 1140 N N . HIS A 1 139 ? -11.703 -6.848 14.461 1 96.69 139 HIS A N 1
ATOM 1141 C CA . HIS A 1 139 ? -12.344 -6.707 13.156 1 96.69 139 HIS A CA 1
ATOM 1142 C C . HIS A 1 139 ? -11.312 -6.457 12.055 1 96.69 139 HIS A C 1
ATOM 1144 O O . HIS A 1 139 ? -10.672 -5.406 12.031 1 96.69 139 HIS A O 1
ATOM 1150 N N . TYR A 1 140 ? -11.203 -7.473 11.18 1 97.94 140 TYR A N 1
ATOM 1151 C CA . TYR A 1 140 ? -10.234 -7.328 10.094 1 97.94 140 TYR A CA 1
ATOM 1152 C C . TYR A 1 140 ? -10.898 -7.559 8.742 1 97.94 140 TYR A C 1
ATOM 1154 O O . TYR A 1 140 ? -11.742 -8.453 8.602 1 97.94 140 TYR A O 1
ATOM 1162 N N . TYR A 1 141 ? -10.672 -6.75 7.812 1 98.5 141 TYR A N 1
ATOM 1163 C CA . TYR A 1 141 ? -10.898 -6.828 6.375 1 98.5 141 TYR A CA 1
ATOM 1164 C C . TYR A 1 141 ? -9.578 -6.871 5.613 1 98.5 141 TYR A C 1
ATOM 1166 O O . TYR A 1 141 ? -8.898 -5.848 5.484 1 98.5 141 TYR A O 1
ATOM 1174 N N . ILE A 1 142 ? -9.141 -8.102 5.102 1 98.75 142 ILE A N 1
ATOM 1175 C CA . ILE A 1 142 ? -7.797 -8.32 4.578 1 98.75 142 ILE A CA 1
ATOM 1176 C C . ILE A 1 142 ? -7.871 -8.664 3.09 1 98.75 142 ILE A C 1
ATOM 1178 O O . ILE A 1 142 ? -8.656 -9.531 2.688 1 98.75 142 ILE A O 1
ATOM 1182 N N . GLY A 1 143 ? -7.141 -8.016 2.268 1 98.56 143 GLY A N 1
ATOM 1183 C CA . GLY A 1 143 ? -7.105 -8.25 0.833 1 98.56 143 GLY A CA 1
ATOM 1184 C C . GLY A 1 143 ? -6.102 -7.379 0.107 1 98.56 143 GLY A C 1
ATOM 1185 O O . GLY A 1 143 ? -5.059 -7.031 0.664 1 98.56 143 GLY A O 1
ATOM 1186 N N . MET A 1 144 ? -6.324 -7.168 -1.166 1 98.38 144 MET A N 1
ATOM 1187 C CA . MET A 1 144 ? -5.406 -6.379 -1.98 1 98.38 144 MET A CA 1
ATOM 1188 C C . MET A 1 144 ? -6.145 -5.691 -3.125 1 98.38 144 MET A C 1
ATOM 1190 O O . MET A 1 144 ? -7.188 -6.176 -3.572 1 98.38 144 MET A O 1
ATOM 1194 N N . TYR A 1 145 ? -5.676 -4.547 -3.527 1 98.06 145 TYR A N 1
ATOM 1195 C CA . TYR A 1 145 ? -6.188 -3.859 -4.707 1 98.06 145 TYR A CA 1
ATOM 1196 C C . TYR A 1 145 ? -5.621 -4.469 -5.984 1 98.06 145 TYR A C 1
ATOM 1198 O O . TYR A 1 145 ? -4.848 -5.426 -5.93 1 98.06 145 TYR A O 1
ATOM 1206 N N . SER A 1 146 ? -6.008 -3.914 -7.117 1 98.31 146 SER A N 1
ATOM 1207 C CA . SER A 1 146 ? -5.672 -4.469 -8.422 1 98.31 146 SER A CA 1
ATOM 1208 C C . SER A 1 146 ? -4.266 -4.062 -8.852 1 98.31 146 SER A C 1
ATOM 1210 O O . SER A 1 146 ? -3.771 -3.004 -8.453 1 98.31 146 SER A O 1
ATOM 1212 N N . GLU A 1 147 ? -3.602 -4.852 -9.711 1 98 147 GLU A N 1
ATOM 1213 C CA . GLU A 1 147 ? -2.33 -4.527 -10.352 1 98 147 GLU A CA 1
ATOM 1214 C C . GLU A 1 147 ? -2.488 -3.385 -11.352 1 98 147 GLU A C 1
ATOM 1216 O O . GLU A 1 147 ? -1.5 -2.785 -11.773 1 98 147 GLU A O 1
ATOM 1221 N N . SER A 1 148 ? -3.682 -3.119 -11.727 1 98.19 148 SER A N 1
ATOM 1222 C CA . SER A 1 148 ? -3.986 -2.17 -12.789 1 98.19 148 SER A CA 1
ATOM 1223 C C . SER A 1 148 ? -4.371 -0.808 -12.219 1 98.19 148 SER A C 1
ATOM 1225 O O . SER A 1 148 ? -5.297 -0.703 -11.414 1 98.19 148 SER A O 1
ATOM 1227 N N . VAL A 1 149 ? -3.729 0.261 -12.75 1 98.06 149 VAL A N 1
ATOM 1228 C CA . VAL A 1 149 ? -4.039 1.61 -12.289 1 98.06 149 VAL A CA 1
ATOM 1229 C C . VAL A 1 149 ? -5.477 1.964 -12.656 1 98.06 149 VAL A C 1
ATOM 1231 O O . VAL A 1 149 ? -6.223 2.488 -11.82 1 98.06 149 VAL A O 1
ATOM 1234 N N . ILE A 1 150 ? -5.895 1.603 -13.844 1 97.19 150 ILE A N 1
ATOM 1235 C CA . ILE A 1 150 ? -7.207 2.008 -14.344 1 97.19 150 ILE A CA 1
ATOM 1236 C C . ILE A 1 150 ? -8.297 1.276 -13.562 1 97.19 150 ILE A C 1
ATOM 1238 O O . ILE A 1 150 ? -9.367 1.84 -13.305 1 97.19 150 ILE A O 1
ATOM 1242 N N . SER A 1 151 ? -8.078 -0.005 -13.25 1 97.38 151 SER A N 1
ATOM 1243 C CA . SER A 1 151 ? -9.062 -0.725 -12.438 1 97.38 151 SER A CA 1
ATOM 1244 C C . SER A 1 151 ? -9.289 -0.03 -11.102 1 97.38 151 SER A C 1
ATOM 1246 O O . SER A 1 151 ? -10.438 0.156 -10.688 1 97.38 151 SER A O 1
ATOM 1248 N N . ASN A 1 152 ? -8.227 0.353 -10.469 1 98.06 152 ASN A N 1
ATOM 1249 C CA . ASN A 1 152 ? -8.344 1.017 -9.172 1 98.06 152 ASN A CA 1
ATOM 1250 C C . ASN A 1 152 ? -9 2.387 -9.305 1 98.06 152 ASN A C 1
ATOM 1252 O O . ASN A 1 152 ? -9.75 2.809 -8.422 1 98.06 152 ASN A O 1
ATOM 1256 N N . PHE A 1 153 ? -8.711 3.064 -10.383 1 97.19 153 PHE A N 1
ATOM 1257 C CA . PHE A 1 153 ? -9.328 4.363 -10.633 1 97.19 153 PHE A CA 1
ATOM 1258 C C . PHE A 1 153 ? -10.828 4.219 -10.836 1 97.19 153 PHE A C 1
ATOM 1260 O O . PHE A 1 153 ? -11.617 4.992 -10.281 1 97.19 153 PHE A O 1
ATOM 1267 N N . LEU A 1 154 ? -11.227 3.238 -11.617 1 95.25 154 LEU A N 1
ATOM 1268 C CA . LEU A 1 154 ? -12.633 3.055 -11.961 1 95.25 154 LEU A CA 1
ATOM 1269 C C . LEU A 1 154 ? -13.414 2.498 -10.781 1 95.25 154 LEU A C 1
ATOM 1271 O O . LEU A 1 154 ? -14.602 2.797 -10.617 1 95.25 154 LEU A O 1
ATOM 1275 N N . PHE A 1 155 ? -12.836 1.757 -9.969 1 94.94 155 PHE A N 1
ATOM 1276 C CA . PHE A 1 155 ? -13.531 1.159 -8.836 1 94.94 155 PHE A CA 1
ATOM 1277 C C . PHE A 1 155 ? -13.055 1.772 -7.523 1 94.94 155 PHE A C 1
ATOM 1279 O O . PHE A 1 155 ? -13.617 2.764 -7.055 1 94.94 155 PHE A O 1
ATOM 1286 N N . ALA A 1 156 ? -11.852 1.276 -7.016 1 97.25 156 ALA A N 1
ATOM 1287 C CA . ALA A 1 156 ? -11.359 1.918 -5.801 1 97.25 156 ALA A CA 1
ATOM 1288 C C . ALA A 1 156 ? -9.945 1.451 -5.473 1 97.25 156 ALA A C 1
ATOM 1290 O O . ALA A 1 156 ? -9.617 0.272 -5.633 1 97.25 156 ALA A O 1
ATOM 1291 N N . TYR A 1 157 ? -9.188 2.367 -4.879 1 97.38 157 TYR A N 1
ATOM 1292 C CA . TYR A 1 157 ? -7.809 2.092 -4.5 1 97.38 157 TYR A CA 1
ATOM 1293 C C . TYR A 1 157 ? -7.742 1.418 -3.133 1 97.38 157 TYR A C 1
ATOM 1295 O O . TYR A 1 157 ? -6.707 0.861 -2.758 1 97.38 157 TYR A O 1
ATOM 1303 N N . ASP A 1 158 ? -8.789 1.446 -2.365 1 96.94 158 ASP A N 1
ATOM 1304 C CA . ASP A 1 158 ? -8.766 0.948 -0.993 1 96.94 158 ASP A CA 1
ATOM 1305 C C . ASP A 1 158 ? -9.75 -0.2 -0.805 1 96.94 158 ASP A C 1
ATOM 1307 O O . ASP A 1 158 ? -10.195 -0.471 0.314 1 96.94 158 ASP A O 1
ATOM 1311 N N . MET A 1 159 ? -10.117 -0.817 -1.863 1 98.06 159 MET A N 1
ATOM 1312 C CA . MET A 1 159 ? -11.031 -1.955 -1.877 1 98.06 159 MET A CA 1
ATOM 1313 C C . MET A 1 159 ? -10.289 -3.248 -2.189 1 98.06 159 MET A C 1
ATOM 1315 O O . MET A 1 159 ? -9.391 -3.266 -3.031 1 98.06 159 MET A O 1
ATOM 1319 N N . ALA A 1 160 ? -10.633 -4.27 -1.463 1 98.56 160 ALA A N 1
ATOM 1320 C CA . ALA A 1 160 ? -10.148 -5.586 -1.879 1 98.56 160 ALA A CA 1
ATOM 1321 C C . ALA A 1 160 ? -10.875 -6.062 -3.135 1 98.56 160 ALA A C 1
ATOM 1323 O O . ALA A 1 160 ? -12.102 -5.988 -3.217 1 98.56 160 ALA A O 1
ATOM 1324 N N . TYR A 1 161 ? -10.141 -6.473 -4.035 1 98.25 161 TYR A N 1
ATOM 1325 C CA . TYR A 1 161 ? -10.75 -7.082 -5.211 1 98.25 161 TYR A CA 1
ATOM 1326 C C . TYR A 1 161 ? -11.133 -8.531 -4.934 1 98.25 161 TYR A C 1
ATOM 1328 O O . TYR A 1 161 ? -10.266 -9.391 -4.801 1 98.25 161 TYR A O 1
ATOM 1336 N N . GLY A 1 162 ? -12.391 -8.734 -4.902 1 96.44 162 GLY A N 1
ATOM 1337 C CA . GLY A 1 162 ? -12.961 -9.969 -4.398 1 96.44 162 GLY A CA 1
ATOM 1338 C C . GLY A 1 162 ? -12.648 -11.172 -5.273 1 96.44 162 GLY A C 1
ATOM 1339 O O . GLY A 1 162 ? -12.688 -12.312 -4.809 1 96.44 162 GLY A O 1
ATOM 1340 N N . GLY A 1 163 ? -12.359 -10.906 -6.5 1 96.56 163 GLY A N 1
ATOM 1341 C CA . GLY A 1 163 ? -11.961 -12.016 -7.348 1 96.56 163 GLY A CA 1
ATOM 1342 C C . GLY A 1 163 ? -10.758 -12.773 -6.812 1 96.56 163 GLY A C 1
ATOM 1343 O O . GLY A 1 163 ? -10.805 -14 -6.684 1 96.56 163 GLY A O 1
ATOM 1344 N N . ALA A 1 164 ? -9.734 -12.016 -6.477 1 97.31 164 ALA A N 1
ATOM 1345 C CA . ALA A 1 164 ? -8.516 -12.609 -5.922 1 97.31 164 ALA A CA 1
ATOM 1346 C C . ALA A 1 164 ? -8.758 -13.133 -4.512 1 97.31 164 ALA A C 1
ATOM 1348 O O . ALA A 1 164 ? -8.016 -13.992 -4.023 1 97.31 164 ALA A O 1
ATOM 1349 N N . GLY A 1 165 ? -9.797 -12.562 -3.867 1 98.06 165 GLY A N 1
ATOM 1350 C CA . GLY A 1 165 ? -10.156 -13 -2.527 1 98.06 165 GLY A CA 1
ATOM 1351 C C . GLY A 1 165 ? -9.875 -11.961 -1.464 1 98.06 165 GLY A C 1
ATOM 1352 O O . GLY A 1 165 ? -8.984 -11.125 -1.62 1 98.06 165 GLY A O 1
ATOM 1353 N N . TYR A 1 166 ? -10.688 -11.961 -0.402 1 98.75 166 TYR A N 1
ATOM 1354 C CA . TYR A 1 166 ? -10.453 -11.211 0.83 1 98.75 166 TYR A CA 1
ATOM 1355 C C . TYR A 1 166 ? -10.898 -12.016 2.047 1 98.75 166 TYR A C 1
ATOM 1357 O O . TYR A 1 166 ? -11.68 -12.961 1.923 1 98.75 166 TYR A O 1
ATOM 1365 N N . ALA A 1 167 ? -10.32 -11.703 3.15 1 98.94 167 ALA A N 1
ATOM 1366 C CA . ALA A 1 167 ? -10.648 -12.375 4.406 1 98.94 167 ALA A CA 1
ATOM 1367 C C . ALA A 1 167 ? -11.32 -11.414 5.383 1 98.94 167 ALA A C 1
ATOM 1369 O O . ALA A 1 167 ? -10.93 -10.25 5.496 1 98.94 167 ALA A O 1
ATOM 1370 N N . LEU A 1 168 ? -12.352 -11.891 5.996 1 98.88 168 LEU A N 1
ATOM 1371 C CA . LEU A 1 168 ? -13.016 -11.211 7.098 1 98.88 168 LEU A CA 1
ATOM 1372 C C . LEU A 1 168 ? -12.891 -12.008 8.391 1 98.88 168 LEU A C 1
ATOM 1374 O O . LEU A 1 168 ? -13.109 -13.219 8.398 1 98.88 168 LEU A O 1
ATOM 1378 N N . SER A 1 169 ? -12.484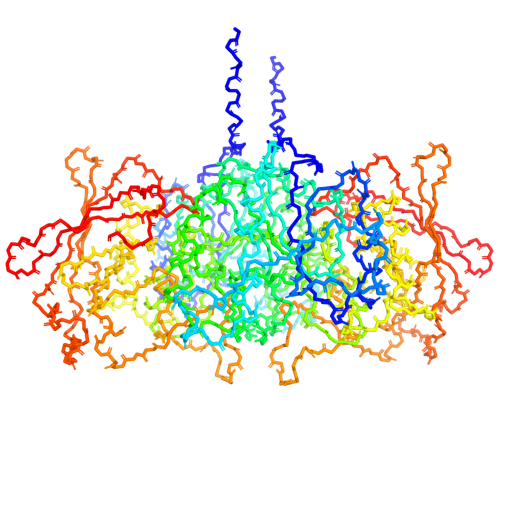 -11.367 9.422 1 98.56 169 SER A N 1
ATOM 1379 C CA . SER A 1 169 ? -12.523 -12.07 10.695 1 98.56 169 SER A CA 1
ATOM 1380 C C . SER A 1 169 ? -13.953 -12.453 11.07 1 98.56 169 SER A C 1
ATOM 1382 O O . SER A 1 169 ? -14.906 -11.75 10.71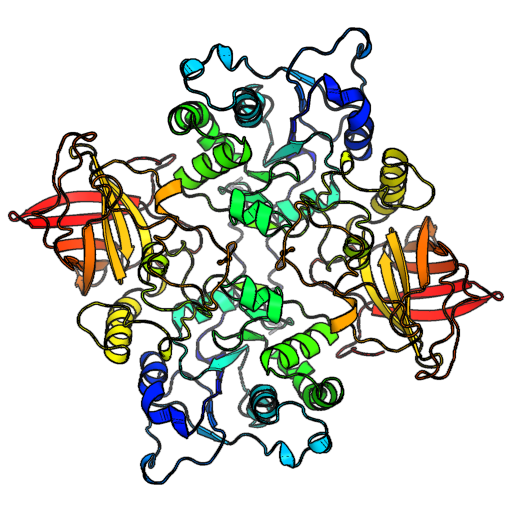1 1 98.56 169 SER A O 1
ATOM 1384 N N . TYR A 1 170 ? -14.086 -13.539 11.742 1 98.12 170 TYR A N 1
ATOM 1385 C CA . TYR A 1 170 ? -15.406 -14.008 12.133 1 98.12 170 TYR A CA 1
ATOM 1386 C C . TYR A 1 170 ? -16.125 -12.969 12.977 1 98.12 170 TYR A C 1
ATOM 1388 O O . TYR A 1 170 ? -17.328 -12.742 12.812 1 98.12 170 TYR A O 1
ATOM 1396 N N . SER A 1 171 ? -15.406 -12.336 13.914 1 97 171 SER A N 1
ATOM 1397 C CA . SER A 1 171 ? -15.984 -11.289 14.75 1 97 171 SER A CA 1
ATOM 1398 C C . SER A 1 171 ? -16.578 -10.172 13.898 1 97 171 SER A C 1
ATOM 1400 O O . SER A 1 171 ? -17.641 -9.625 14.234 1 97 171 SER A O 1
ATOM 1402 N N . LEU A 1 172 ? -15.93 -9.812 12.82 1 98 172 LEU A N 1
ATOM 1403 C CA . LEU A 1 172 ? -16.453 -8.805 11.906 1 98 172 LEU A CA 1
ATOM 1404 C C . LEU A 1 172 ? -17.703 -9.305 11.195 1 98 172 LEU A C 1
ATOM 1406 O O . LEU A 1 172 ? -18.688 -8.57 11.062 1 98 172 LEU A O 1
ATOM 1410 N N . VAL A 1 173 ? -17.688 -10.531 10.727 1 98.44 173 VAL A N 1
ATOM 1411 C CA . VAL A 1 173 ? -18.828 -11.102 10.016 1 98.44 173 VAL A CA 1
ATOM 1412 C C . VAL A 1 173 ? -20.047 -11.125 10.93 1 98.44 173 VAL A C 1
ATOM 1414 O O . VAL A 1 173 ? -21.156 -10.844 10.492 1 98.44 173 VAL A O 1
ATOM 1417 N N . GLN A 1 174 ? -19.844 -11.445 12.156 1 97.31 174 GLN A N 1
ATOM 1418 C CA . GLN A 1 174 ? -20.922 -11.453 13.125 1 97.31 174 GLN A CA 1
ATOM 1419 C C . GLN A 1 174 ? -21.594 -10.086 13.203 1 97.31 174 GLN A C 1
ATOM 1421 O O . GLN A 1 174 ? -22.828 -10 13.352 1 97.31 174 GLN A O 1
ATOM 1426 N N . GLN A 1 175 ? -20.828 -9.133 13.117 1 95.81 175 GLN A N 1
ATOM 1427 C CA . GLN A 1 175 ? -21.359 -7.773 13.188 1 95.81 175 GLN A CA 1
ATOM 1428 C C . GLN A 1 175 ? -21.953 -7.344 11.852 1 95.81 175 GLN A C 1
ATOM 1430 O O . GLN A 1 175 ? -22.953 -6.633 11.812 1 95.81 175 GLN A O 1
ATOM 1435 N N . LEU A 1 176 ? -21.391 -7.75 10.797 1 96.94 176 LEU A N 1
ATOM 1436 C CA . LEU A 1 176 ? -21.75 -7.336 9.438 1 96.94 176 LEU A CA 1
ATOM 1437 C C . LEU A 1 176 ? -23.031 -8.023 8.977 1 96.94 176 LEU A C 1
ATOM 1439 O O . LEU A 1 176 ? -23.875 -7.398 8.328 1 96.94 176 LEU A O 1
ATOM 1443 N N . ALA A 1 177 ? -23.188 -9.242 9.281 1 96.5 177 ALA A N 1
ATOM 1444 C CA . ALA A 1 177 ? -24.234 -10.109 8.727 1 96.5 177 ALA A CA 1
ATOM 1445 C C . ALA A 1 177 ? -25.625 -9.484 8.906 1 96.5 177 ALA A C 1
ATOM 1447 O O . ALA A 1 177 ? -26.359 -9.32 7.941 1 96.5 177 ALA A O 1
ATOM 1448 N N . PRO A 1 178 ? -25.953 -9.016 10.117 1 94.88 178 PRO A N 1
ATOM 1449 C CA . PRO A 1 178 ? -27.297 -8.461 10.297 1 94.88 178 PRO A CA 1
ATOM 1450 C C . PRO A 1 178 ? -27.484 -7.125 9.578 1 94.88 178 PRO A C 1
ATOM 1452 O O . PRO A 1 178 ? -28.609 -6.652 9.438 1 94.88 178 PRO A O 1
ATOM 1455 N N . LEU A 1 179 ? -26.422 -6.527 9.109 1 95.12 179 LEU A N 1
ATOM 1456 C CA . LEU A 1 179 ? -26.484 -5.195 8.516 1 95.12 179 LEU A CA 1
ATOM 1457 C C . LEU A 1 179 ? -26.453 -5.27 6.996 1 95.12 179 LEU A C 1
ATOM 1459 O O . LEU A 1 179 ? -26.656 -4.262 6.316 1 95.12 179 LEU A O 1
ATOM 1463 N N . MET A 1 180 ? -26.203 -6.406 6.406 1 95.31 180 MET A N 1
ATOM 1464 C CA . MET A 1 180 ? -25.891 -6.531 4.988 1 95.31 180 MET A CA 1
ATOM 1465 C C . MET A 1 180 ? -27.094 -6.184 4.125 1 95.31 180 MET A C 1
ATOM 1467 O O . MET A 1 180 ? -26.953 -5.562 3.072 1 95.31 180 MET A O 1
ATOM 1471 N N . ASN A 1 181 ? -28.297 -6.547 4.5 1 93.44 181 ASN A N 1
ATOM 1472 C CA . ASN A 1 181 ? -29.484 -6.188 3.721 1 93.44 181 ASN A CA 1
ATOM 1473 C C . ASN A 1 181 ? -29.75 -4.688 3.77 1 93.44 181 ASN A C 1
ATOM 1475 O O . ASN A 1 181 ? -30.156 -4.094 2.771 1 93.44 181 ASN A O 1
ATOM 1479 N N . ASP A 1 182 ? -29.547 -4.094 4.945 1 93.5 182 ASP A N 1
ATOM 1480 C CA . ASP A 1 182 ? -29.656 -2.643 5.051 1 93.5 182 ASP A CA 1
ATOM 1481 C C . ASP A 1 182 ? -28.656 -1.939 4.148 1 93.5 182 ASP A C 1
ATOM 1483 O O . ASP A 1 182 ? -28.938 -0.889 3.576 1 93.5 182 ASP A O 1
ATOM 1487 N N . CYS A 1 183 ? -27.5 -2.502 4.137 1 95 183 CYS A N 1
ATOM 1488 C CA . CYS A 1 183 ? -26.469 -1.952 3.279 1 95 183 CYS A CA 1
ATOM 1489 C C . CYS A 1 183 ? -26.875 -2 1.814 1 95 183 CYS A C 1
ATOM 1491 O O . CYS A 1 183 ? -26.688 -1.033 1.076 1 95 183 CYS A O 1
ATOM 1493 N N . LEU A 1 184 ? -27.422 -3.084 1.436 1 94.31 184 LEU A N 1
ATOM 1494 C CA . LEU A 1 184 ? -27.922 -3.232 0.072 1 94.31 184 LEU A CA 1
ATOM 1495 C C . LEU A 1 184 ? -28.984 -2.188 -0.231 1 94.31 184 LEU A C 1
ATOM 1497 O O . LEU A 1 184 ? -29.062 -1.682 -1.354 1 94.31 184 LEU A O 1
ATOM 1501 N N . GLU A 1 185 ? -29.797 -1.854 0.729 1 94.12 185 GLU A N 1
ATOM 1502 C CA . GLU A 1 185 ? -30.812 -0.817 0.577 1 94.12 185 GLU A CA 1
ATOM 1503 C C . GLU A 1 185 ? -30.172 0.562 0.427 1 94.12 185 GLU A C 1
ATOM 1505 O O . GLU A 1 185 ? -30.703 1.424 -0.274 1 94.12 185 GLU A O 1
ATOM 1510 N N . ARG A 1 186 ? -29.078 0.712 1.064 1 94.38 186 ARG A N 1
ATOM 1511 C CA . ARG A 1 186 ? -28.391 1.999 1.033 1 94.38 186 ARG A CA 1
ATOM 1512 C C . ARG A 1 186 ? -27.656 2.199 -0.293 1 94.38 186 ARG A C 1
ATOM 1514 O O . ARG A 1 186 ? -27.531 3.328 -0.771 1 94.38 186 ARG A O 1
ATOM 1521 N N . TYR A 1 187 ? -27.219 1.062 -0.878 1 96.38 187 TYR A N 1
ATOM 1522 C CA . TYR A 1 187 ? -26.406 1.185 -2.08 1 96.38 187 TYR A CA 1
ATOM 1523 C C . TYR A 1 187 ? -26.984 0.351 -3.219 1 96.38 187 TYR A C 1
ATOM 1525 O O . TYR A 1 187 ? -26.25 -0.414 -3.863 1 96.38 187 TYR A O 1
ATOM 1533 N N . PRO A 1 188 ? -28.234 0.481 -3.527 1 94.44 188 PRO A N 1
ATOM 1534 C CA . PRO A 1 188 ? -28.828 -0.321 -4.602 1 94.44 188 PRO A CA 1
ATOM 1535 C C . PRO A 1 188 ? -28.25 0.005 -5.973 1 94.44 188 PRO A C 1
ATOM 1537 O O . PRO A 1 188 ? -28.391 -0.789 -6.91 1 94.44 188 PRO A O 1
ATOM 1540 N N . PHE A 1 189 ? -27.516 1.098 -6.098 1 93.5 189 PHE A N 1
ATOM 1541 C CA . PHE A 1 189 ? -26.984 1.577 -7.367 1 93.5 189 PHE A CA 1
ATOM 1542 C C . PHE A 1 189 ? -25.625 0.965 -7.645 1 93.5 189 PHE A C 1
ATOM 1544 O O . PHE A 1 189 ? -25.047 1.184 -8.711 1 93.5 189 PHE A O 1
ATOM 1551 N N . SER A 1 190 ? -25.078 0.246 -6.613 1 94.12 190 SER A N 1
ATOM 1552 C CA . SER A 1 190 ? -23.766 -0.378 -6.812 1 94.12 190 SER A CA 1
ATOM 1553 C C . SER A 1 190 ? -23.828 -1.441 -7.906 1 94.12 190 SER A C 1
ATOM 1555 O O . SER A 1 190 ? -24.766 -2.244 -7.949 1 94.12 190 SER A O 1
ATOM 1557 N N . HIS A 1 191 ? -22.75 -1.426 -8.742 1 93.94 191 HIS A N 1
ATOM 1558 C CA . HIS A 1 191 ? -22.75 -2.344 -9.875 1 93.94 191 HIS A CA 1
ATOM 1559 C C . HIS A 1 191 ? -21.859 -3.559 -9.602 1 93.94 191 HIS A C 1
ATOM 1561 O O . HIS A 1 191 ? -21.891 -4.539 -10.344 1 93.94 191 HIS A O 1
ATOM 1567 N N . THR A 1 192 ? -21.062 -3.51 -8.555 1 95.62 192 THR A N 1
ATOM 1568 C CA . THR A 1 192 ? -20.156 -4.625 -8.273 1 95.62 192 THR A CA 1
ATOM 1569 C C . THR A 1 192 ? -20.297 -5.066 -6.816 1 95.62 192 THR A C 1
ATOM 1571 O O . THR A 1 192 ? -20.547 -4.246 -5.934 1 95.62 192 THR A O 1
ATOM 1574 N N . SER A 1 193 ? -20.141 -6.34 -6.566 1 96.12 193 SER A N 1
ATOM 1575 C CA . SER A 1 193 ? -20.25 -6.898 -5.223 1 96.12 193 SER A CA 1
ATOM 1576 C C . SER A 1 193 ? -19.141 -6.383 -4.316 1 96.12 193 SER A C 1
ATOM 1578 O O . SER A 1 193 ? -19.344 -6.18 -3.121 1 96.12 193 SER A O 1
ATOM 1580 N N . ASP A 1 194 ? -17.938 -6.172 -4.871 1 96.81 194 ASP A N 1
ATOM 1581 C CA . ASP A 1 194 ? -16.797 -5.711 -4.09 1 96.81 194 ASP A CA 1
ATOM 1582 C C . ASP A 1 194 ? -17.031 -4.305 -3.545 1 96.81 194 ASP A C 1
ATOM 1584 O O . ASP A 1 194 ? -16.641 -3.996 -2.416 1 96.81 194 ASP A O 1
ATOM 1588 N N . HIS A 1 195 ? -17.641 -3.492 -4.352 1 96.38 195 HIS A N 1
ATOM 1589 C CA . HIS A 1 195 ? -17.984 -2.15 -3.891 1 96.38 195 HIS A CA 1
ATOM 1590 C C . HIS A 1 195 ? -19.016 -2.197 -2.771 1 96.38 195 HIS A C 1
ATOM 1592 O O . HIS A 1 195 ? -18.938 -1.416 -1.82 1 96.38 195 HIS A O 1
ATOM 1598 N N . LEU A 1 196 ? -20 -3.025 -2.994 1 96.12 196 LEU A N 1
ATOM 1599 C CA . LEU A 1 196 ? -21 -3.193 -1.949 1 96.12 196 LEU A CA 1
ATOM 1600 C C . LEU A 1 196 ? -20.344 -3.605 -0.633 1 96.12 196 LEU A C 1
ATOM 1602 O O . LEU A 1 196 ? -20.578 -2.979 0.403 1 96.12 196 LEU A O 1
ATOM 1606 N N . THR A 1 197 ? -19.484 -4.574 -0.735 1 97.69 197 THR A N 1
ATOM 1607 C CA . THR A 1 197 ? -18.812 -5.09 0.46 1 97.69 197 THR A CA 1
ATOM 1608 C C . THR A 1 197 ? -17.969 -4.012 1.116 1 97.69 197 THR A C 1
ATOM 1610 O O . THR A 1 197 ? -18.078 -3.764 2.318 1 97.69 197 THR A O 1
ATOM 1613 N N . SER A 1 198 ? -17.109 -3.371 0.349 1 98 198 SER A N 1
ATOM 1614 C CA . SER A 1 198 ? -16.219 -2.359 0.914 1 98 198 SER A CA 1
ATOM 1615 C C . SER A 1 198 ? -17 -1.187 1.485 1 98 198 SER A C 1
ATOM 1617 O O . SER A 1 198 ? -16.672 -0.662 2.547 1 98 198 SER A O 1
ATOM 1619 N N . SER A 1 199 ? -18.109 -0.789 0.797 1 97.56 199 SER A N 1
ATOM 1620 C CA . SER A 1 199 ? -18.938 0.302 1.301 1 97.56 199 SER A CA 1
ATOM 1621 C C . SER A 1 199 ? -19.531 -0.04 2.662 1 97.56 199 SER A C 1
ATOM 1623 O O . SER A 1 199 ? -19.5 0.777 3.584 1 97.56 199 SER A O 1
ATOM 1625 N N . CYS A 1 200 ? -20.047 -1.217 2.785 1 97.5 200 CYS A N 1
ATOM 1626 C CA . CYS A 1 200 ? -20.641 -1.643 4.043 1 97.5 200 CYS A CA 1
ATOM 1627 C C . CYS A 1 200 ? -19.594 -1.686 5.156 1 97.5 200 CYS A C 1
ATOM 1629 O O . CYS A 1 200 ? -19.875 -1.265 6.285 1 97.5 200 CYS A O 1
ATOM 1631 N N . LEU A 1 201 ? -18.438 -2.17 4.824 1 97.94 201 LEU A N 1
ATOM 1632 C CA . LEU A 1 201 ? -17.375 -2.262 5.809 1 97.94 201 LEU A CA 1
ATOM 1633 C C . LEU A 1 201 ? -16.875 -0.875 6.207 1 97.94 201 LEU A C 1
ATOM 1635 O O . LEU A 1 201 ? -16.609 -0.616 7.383 1 97.94 201 LEU A O 1
ATOM 1639 N N . PHE A 1 202 ? -16.766 -0.016 5.215 1 97.12 202 PHE A N 1
ATOM 1640 C CA . PHE A 1 202 ? -16.328 1.346 5.488 1 97.12 202 PHE A CA 1
ATOM 1641 C C . PHE A 1 202 ? -17.344 2.08 6.359 1 97.12 202 PHE A C 1
ATOM 1643 O O . PHE A 1 202 ? -16.969 2.889 7.207 1 97.12 202 PHE A O 1
ATOM 1650 N N . ASP A 1 203 ? -18.578 1.798 6.137 1 96.81 203 ASP A N 1
ATOM 1651 C CA . ASP A 1 203 ? -19.609 2.391 6.973 1 96.81 203 ASP A CA 1
ATOM 1652 C C . ASP A 1 203 ? -19.453 1.971 8.43 1 96.81 203 ASP A C 1
ATOM 1654 O O . ASP A 1 203 ? -19.812 2.717 9.344 1 96.81 203 ASP A O 1
ATOM 1658 N N . LEU A 1 204 ? -18.875 0.793 8.633 1 95.81 204 LEU A N 1
ATOM 1659 C CA . LEU A 1 204 ? -18.625 0.282 9.977 1 95.81 204 LEU A CA 1
ATOM 1660 C C . LEU A 1 204 ? -17.281 0.793 10.5 1 95.81 204 LEU A C 1
ATOM 1662 O O . LEU A 1 204 ? -16.906 0.497 11.641 1 95.81 204 LEU A O 1
ATOM 1666 N N . GLY A 1 205 ? -16.562 1.496 9.672 1 94.94 205 GLY A N 1
ATOM 1667 C CA . GLY A 1 205 ? -15.281 2.045 10.086 1 94.94 205 GLY A CA 1
ATOM 1668 C C . GLY A 1 205 ? -14.125 1.075 9.898 1 94.94 205 GLY A C 1
ATOM 1669 O O . GLY A 1 205 ? -13.07 1.241 10.508 1 94.94 205 GLY A O 1
ATOM 1670 N N . ILE A 1 206 ? -14.352 0.019 9.141 1 96.75 206 ILE A N 1
ATOM 1671 C CA . ILE A 1 206 ? -13.32 -0.986 8.922 1 96.75 206 ILE A CA 1
ATOM 1672 C C . ILE A 1 206 ? -12.578 -0.696 7.617 1 96.75 206 ILE A C 1
ATOM 1674 O O . ILE A 1 206 ? -13.195 -0.605 6.555 1 96.75 206 ILE A O 1
ATOM 1678 N N . SER A 1 207 ? -11.25 -0.511 7.723 1 96.19 207 SER A N 1
ATOM 1679 C CA . SER A 1 207 ? -10.43 -0.244 6.547 1 96.19 207 SER A CA 1
ATOM 1680 C C . SER A 1 207 ? -9.742 -1.513 6.051 1 96.19 207 SER A C 1
ATOM 1682 O O . SER A 1 207 ? -9.656 -2.5 6.781 1 96.19 207 SER A O 1
ATOM 1684 N N . LEU A 1 208 ? -9.297 -1.463 4.863 1 97.31 208 LEU A N 1
ATOM 1685 C CA . LEU A 1 208 ? -8.625 -2.59 4.23 1 97.31 208 LEU A CA 1
ATOM 1686 C C . LEU A 1 208 ? -7.227 -2.779 4.801 1 97.31 208 LEU A C 1
ATOM 1688 O O . LEU A 1 208 ? -6.469 -1.815 4.93 1 97.31 208 LEU A O 1
ATOM 1692 N N . SER A 1 209 ? -6.902 -3.943 5.27 1 96.88 209 SER A N 1
ATOM 1693 C CA . SER A 1 209 ? -5.531 -4.371 5.543 1 96.88 209 SER A CA 1
ATOM 1694 C C . SER A 1 209 ? -4.918 -5.062 4.332 1 96.88 209 SER A C 1
ATOM 1696 O O . SER A 1 209 ? -5.465 -6.047 3.828 1 96.88 209 SER A O 1
ATOM 1698 N N . ILE A 1 210 ? -3.787 -4.656 3.939 1 96.5 210 ILE A N 1
ATOM 1699 C CA . ILE A 1 210 ? -3.221 -5.059 2.656 1 96.5 210 ILE A CA 1
ATOM 1700 C C . ILE A 1 210 ? -2.303 -6.262 2.852 1 96.5 210 ILE A C 1
ATOM 1702 O O . ILE A 1 210 ? -1.468 -6.273 3.76 1 96.5 210 ILE A O 1
ATOM 1706 N N . GLU A 1 211 ? -2.463 -7.238 2.045 1 97 211 GLU A N 1
ATOM 1707 C CA . GLU A 1 211 ? -1.56 -8.375 1.903 1 97 211 GLU A CA 1
ATOM 1708 C C . GLU A 1 211 ? -1.138 -8.57 0.449 1 97 211 GLU A C 1
ATOM 1710 O O . GLU A 1 211 ? -1.937 -9.008 -0.381 1 97 211 GLU A O 1
ATOM 1715 N N . SER A 1 212 ? 0.132 -8.352 0.194 1 95.75 212 SER A N 1
ATOM 1716 C CA . SER A 1 212 ? 0.637 -8.219 -1.168 1 95.75 212 SER A CA 1
ATOM 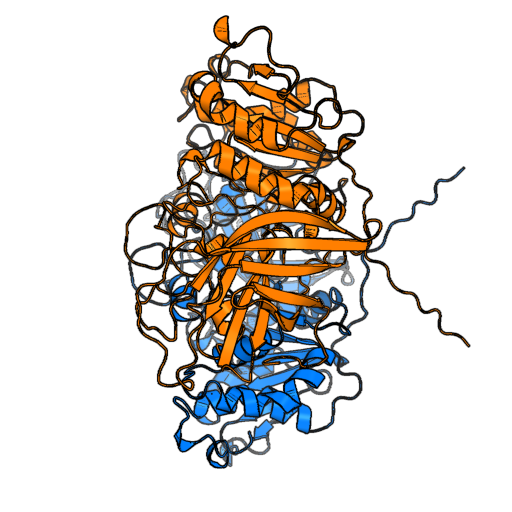1717 C C . SER A 1 212 ? 0.718 -9.57 -1.865 1 95.75 212 SER A C 1
ATOM 1719 O O . SER A 1 212 ? 0.977 -9.641 -3.068 1 95.75 212 SER A O 1
ATOM 1721 N N . GLY A 1 213 ? 0.47 -10.656 -1.197 1 97.75 213 GLY A N 1
ATOM 1722 C CA . GLY A 1 213 ? 0.466 -11.969 -1.81 1 97.75 213 GLY A CA 1
ATOM 1723 C C . GLY A 1 213 ? -0.848 -12.312 -2.488 1 97.75 213 GLY A C 1
ATOM 1724 O O . GLY A 1 213 ? -0.987 -13.383 -3.084 1 97.75 213 GLY A O 1
ATOM 1725 N N . VAL A 1 214 ? -1.87 -11.43 -2.373 1 98.69 214 VAL A N 1
ATOM 1726 C CA . VAL A 1 214 ? -3.16 -11.594 -3.033 1 98.69 214 VAL A CA 1
ATOM 1727 C C . VAL A 1 214 ? -3.129 -10.922 -4.402 1 98.69 214 VAL A C 1
ATOM 1729 O O . VAL A 1 214 ? -2.893 -9.711 -4.504 1 98.69 214 VAL A O 1
ATOM 1732 N N . HIS A 1 215 ? -3.387 -11.711 -5.473 1 98.69 215 HIS A N 1
ATOM 1733 C CA . HIS A 1 215 ? -3.219 -11.164 -6.816 1 98.69 215 HIS A CA 1
ATOM 1734 C C . HIS A 1 215 ? -4.512 -11.258 -7.613 1 98.69 215 HIS A C 1
ATOM 1736 O O . HIS A 1 215 ? -4.926 -12.352 -8.008 1 98.69 215 HIS A O 1
ATOM 1742 N N . GLN A 1 216 ? -5.133 -10.117 -7.871 1 98.56 216 GLN A N 1
ATOM 1743 C CA . GLN A 1 216 ? -6.301 -10.031 -8.742 1 98.56 216 GLN A CA 1
ATOM 1744 C C . GLN A 1 216 ? -5.945 -10.391 -10.18 1 98.56 216 GLN A C 1
ATOM 1746 O O . GLN A 1 216 ? -6.727 -11.039 -10.875 1 98.56 216 GLN A O 1
ATOM 1751 N N . ILE A 1 217 ? -4.742 -9.938 -10.586 1 98.25 217 ILE A N 1
ATOM 1752 C CA . ILE A 1 217 ? -4.152 -10.141 -11.906 1 98.25 217 ILE A CA 1
ATOM 1753 C C . ILE A 1 217 ? -5.035 -9.492 -12.969 1 98.25 217 ILE A C 1
ATOM 1755 O O . ILE A 1 217 ? -5.496 -10.164 -13.891 1 98.25 217 ILE A O 1
ATOM 1759 N N . ASP A 1 218 ? -5.316 -8.266 -12.836 1 98.31 218 ASP A N 1
ATOM 1760 C CA . ASP A 1 218 ? -5.898 -7.484 -13.922 1 98.31 218 ASP A CA 1
ATOM 1761 C C . ASP A 1 218 ? -4.859 -7.164 -14.992 1 98.31 218 ASP A C 1
ATOM 1763 O O . ASP A 1 218 ? -4.531 -5.996 -15.219 1 98.31 218 ASP A O 1
ATOM 1767 N N . LEU A 1 219 ? -4.363 -8.188 -15.547 1 98.31 219 LEU A N 1
ATOM 1768 C CA . LEU A 1 219 ? -3.416 -8.242 -16.656 1 98.31 219 LEU A CA 1
ATOM 1769 C C . LEU A 1 219 ? -3.896 -9.203 -17.734 1 98.31 219 LEU A C 1
ATOM 1771 O O . LEU A 1 219 ? -4.824 -9.977 -17.516 1 98.31 219 LEU A O 1
ATOM 1775 N N . LEU A 1 220 ? -3.34 -9.094 -18.891 1 98.25 220 LEU A N 1
ATOM 1776 C CA . LEU A 1 220 ? -3.695 -9.969 -20 1 98.25 220 LEU A CA 1
ATOM 1777 C C . LEU A 1 220 ? -2.449 -10.594 -20.625 1 98.25 220 LEU A C 1
ATOM 1779 O O . LEU A 1 220 ? -1.345 -10.062 -20.469 1 98.25 220 LEU A O 1
ATOM 1783 N N . GLY A 1 221 ? -2.645 -11.711 -21.25 1 98 221 GLY A N 1
ATOM 1784 C CA . GLY A 1 221 ? -1.563 -12.336 -22 1 98 221 GLY A CA 1
ATOM 1785 C C . GLY A 1 221 ? -0.588 -13.086 -21.109 1 98 221 GLY A C 1
ATOM 1786 O O . GLY A 1 221 ? -0.998 -13.875 -20.266 1 98 221 GLY A O 1
ATOM 1787 N N . ASP A 1 222 ? 0.688 -12.961 -21.359 1 98.44 222 ASP A N 1
ATOM 1788 C CA . ASP A 1 222 ? 1.759 -13.711 -20.703 1 98.44 222 ASP A CA 1
ATOM 1789 C C . ASP A 1 222 ? 2.223 -13.016 -19.438 1 98.44 222 ASP A C 1
ATOM 1791 O O . ASP A 1 222 ? 3.023 -12.086 -19.484 1 98.44 222 ASP A O 1
ATOM 1795 N N . ILE A 1 223 ? 1.846 -13.555 -18.312 1 98.5 223 ILE A N 1
ATOM 1796 C CA . ILE A 1 223 ? 2.199 -12.883 -17.078 1 98.5 223 ILE A CA 1
ATOM 1797 C C . ILE A 1 223 ? 3.48 -13.492 -16.5 1 98.5 223 ILE A C 1
ATOM 1799 O O . ILE A 1 223 ? 3.781 -13.328 -15.32 1 98.5 223 ILE A O 1
ATOM 1803 N N . SER A 1 224 ? 4.25 -14.219 -17.328 1 98.56 224 SER A N 1
ATOM 1804 C CA . SER A 1 224 ? 5.465 -14.867 -16.859 1 98.56 224 SER A CA 1
ATOM 1805 C C . SER A 1 224 ? 6.457 -13.859 -16.297 1 98.56 224 SER A C 1
ATOM 1807 O O . SER A 1 224 ? 7.199 -14.156 -15.359 1 98.56 224 SER A O 1
ATOM 1809 N N . GLY A 1 225 ? 6.508 -12.648 -16.891 1 98.56 225 GLY A N 1
ATOM 1810 C CA . GLY A 1 225 ? 7.375 -11.617 -16.344 1 98.56 225 GLY A CA 1
ATOM 1811 C C . GLY A 1 225 ? 7.074 -11.297 -14.891 1 98.56 225 GLY A C 1
ATOM 1812 O O . GLY A 1 225 ? 7.988 -11.18 -14.078 1 98.56 225 GLY A O 1
ATOM 1813 N N . MET A 1 226 ? 5.84 -11.141 -14.539 1 98.5 226 MET A N 1
ATOM 1814 C CA . MET A 1 226 ? 5.418 -10.836 -13.172 1 98.5 226 MET A CA 1
ATOM 1815 C C . MET A 1 226 ? 5.777 -11.977 -12.219 1 98.5 226 MET A C 1
ATOM 1817 O O . MET A 1 226 ? 6.34 -11.742 -11.148 1 98.5 226 MET A O 1
ATOM 1821 N N . LEU A 1 227 ? 5.504 -13.219 -12.617 1 98.69 227 LEU A N 1
ATOM 1822 C CA . LEU A 1 227 ? 5.754 -14.375 -11.758 1 98.69 227 LEU A CA 1
ATOM 1823 C C . LEU A 1 227 ? 7.25 -14.633 -11.625 1 98.69 227 LEU A C 1
ATOM 1825 O O . LEU A 1 227 ? 7.703 -15.148 -10.594 1 98.69 227 LEU A O 1
ATOM 1829 N N . SER A 1 228 ? 8.047 -14.25 -12.625 1 98.81 228 SER A N 1
ATOM 1830 C CA . SER A 1 228 ? 9.484 -14.5 -12.625 1 98.81 228 SER A CA 1
ATOM 1831 C C . SER A 1 228 ? 10.219 -13.523 -11.719 1 98.81 228 SER A C 1
ATOM 1833 O O . SER A 1 228 ? 11.391 -13.719 -11.398 1 98.81 228 SER A O 1
ATOM 1835 N N . ALA A 1 229 ? 9.547 -12.484 -11.352 1 98.31 229 ALA A N 1
ATOM 1836 C CA . ALA A 1 229 ? 10.148 -11.469 -10.492 1 98.31 229 ALA A CA 1
ATOM 1837 C C . ALA A 1 229 ? 9.234 -11.141 -9.312 1 98.31 229 ALA A C 1
ATOM 1839 O O . ALA A 1 229 ? 9.125 -9.977 -8.914 1 98.31 229 ALA A O 1
ATOM 1840 N N . HIS A 1 230 ? 8.516 -12.148 -8.852 1 97.56 230 HIS A N 1
ATOM 1841 C CA . HIS A 1 230 ? 7.633 -11.977 -7.707 1 97.56 230 HIS A CA 1
ATOM 1842 C C . HIS A 1 230 ? 8.422 -11.586 -6.457 1 97.56 230 HIS A C 1
ATOM 1844 O O . HIS A 1 230 ? 9.492 -12.141 -6.203 1 97.56 230 HIS A O 1
ATOM 1850 N N . PRO A 1 231 ? 7.934 -10.633 -5.691 1 93.06 231 PRO A N 1
ATOM 1851 C CA . PRO A 1 231 ? 8.641 -10.156 -4.5 1 93.06 231 PRO A CA 1
ATOM 1852 C C . PRO A 1 231 ? 8.773 -11.234 -3.426 1 93.06 231 PRO A C 1
ATOM 1854 O O . PRO A 1 231 ? 8.18 -12.312 -3.551 1 93.06 231 PRO A O 1
ATOM 1857 N N . PRO A 1 232 ? 9.602 -10.945 -2.432 1 94 232 PRO A N 1
ATOM 1858 C CA . PRO A 1 232 ? 9.812 -11.938 -1.375 1 94 232 PRO A CA 1
ATOM 1859 C C . PRO A 1 232 ? 8.664 -11.992 -0.371 1 94 232 PRO A C 1
ATOM 1861 O O . PRO A 1 232 ? 8.883 -11.781 0.826 1 94 232 PRO A O 1
ATOM 1864 N N . THR A 1 233 ? 7.531 -12.25 -0.771 1 95.06 233 THR A N 1
ATOM 1865 C CA . THR A 1 233 ? 6.32 -12.461 0.013 1 95.06 233 THR A CA 1
ATOM 1866 C C . THR A 1 233 ? 5.602 -13.734 -0.432 1 95.06 233 THR A C 1
ATOM 1868 O O . THR A 1 233 ? 5.637 -14.094 -1.611 1 95.06 233 THR A O 1
ATOM 1871 N N . PRO A 1 234 ? 5.012 -14.406 0.527 1 96.06 234 PRO A N 1
ATOM 1872 C CA . PRO A 1 234 ? 4.301 -15.617 0.114 1 96.06 234 PRO A CA 1
ATOM 1873 C C . PRO A 1 234 ? 3.119 -15.328 -0.807 1 96.06 234 PRO A C 1
ATOM 1875 O O . PRO A 1 234 ? 2.328 -14.422 -0.532 1 96.06 234 PRO A O 1
ATOM 1878 N N . ILE A 1 235 ? 2.996 -16.062 -1.834 1 97.88 235 ILE A N 1
ATOM 1879 C CA . ILE A 1 235 ? 1.821 -15.961 -2.693 1 97.88 235 ILE A CA 1
ATOM 1880 C C . ILE A 1 235 ? 0.614 -16.578 -1.992 1 97.88 235 ILE A C 1
ATOM 1882 O O . ILE A 1 235 ? 0.679 -17.719 -1.521 1 97.88 235 ILE A O 1
ATOM 1886 N N . ILE A 1 236 ? -0.456 -15.844 -1.962 1 98.56 236 ILE A N 1
ATOM 1887 C CA . ILE A 1 236 ? -1.646 -16.312 -1.263 1 98.56 236 ILE A CA 1
ATOM 1888 C C . ILE A 1 236 ? -2.693 -16.766 -2.277 1 98.56 236 ILE A C 1
ATOM 1890 O O . ILE A 1 236 ? -3.299 -17.828 -2.119 1 98.56 236 ILE A O 1
ATOM 1894 N N . THR A 1 237 ? -2.904 -15.93 -3.293 1 98.75 237 THR A N 1
ATOM 1895 C CA . THR A 1 237 ? -3.879 -16.281 -4.32 1 98.75 237 THR A CA 1
ATOM 1896 C C . THR A 1 237 ? -3.42 -15.789 -5.691 1 98.75 237 THR A C 1
ATOM 1898 O O . THR A 1 237 ? -2.658 -14.82 -5.785 1 98.75 237 THR A O 1
ATOM 1901 N N . LEU A 1 238 ? -3.783 -16.453 -6.719 1 98.62 238 LEU A N 1
ATOM 1902 C CA . LEU A 1 238 ? -3.703 -16.047 -8.117 1 98.62 238 LEU A CA 1
ATOM 1903 C C . LEU A 1 238 ? -5.07 -16.125 -8.789 1 98.62 238 LEU A C 1
ATOM 1905 O O . LEU A 1 238 ? -5.727 -17.172 -8.742 1 98.62 238 LEU A O 1
ATOM 1909 N N . HIS A 1 239 ? -5.48 -15.031 -9.359 1 98.44 239 HIS A N 1
ATOM 1910 C CA . HIS A 1 239 ? -6.805 -14.953 -9.977 1 98.44 239 HIS A CA 1
ATOM 1911 C C . HIS A 1 239 ? -6.703 -14.695 -11.477 1 98.44 239 HIS A C 1
ATOM 1913 O O . HIS A 1 239 ? -5.617 -14.43 -11.992 1 98.44 239 HIS A O 1
ATOM 1919 N N . HIS A 1 240 ? -7.777 -14.914 -12.25 1 97.25 240 HIS A N 1
ATOM 1920 C CA . HIS A 1 240 ? -8 -14.547 -13.648 1 97.25 240 HIS A CA 1
ATOM 1921 C C . HIS A 1 240 ? -7.223 -15.469 -14.586 1 97.25 240 HIS A C 1
ATOM 1923 O O . HIS A 1 240 ? -6.66 -15.016 -15.586 1 97.25 240 HIS A O 1
ATOM 1929 N N . PHE A 1 241 ? -7.172 -16.719 -14.312 1 94.31 241 PHE A N 1
ATOM 1930 C CA . PHE A 1 241 ? -6.445 -17.656 -15.172 1 94.31 241 PHE A CA 1
ATOM 1931 C C . PHE A 1 241 ? -7.137 -17.797 -16.516 1 94.31 241 PHE A C 1
ATOM 1933 O O . PHE A 1 241 ? -6.5 -18.141 -17.516 1 94.31 241 PHE A O 1
ATOM 1940 N N . ASP A 1 242 ? -8.445 -17.484 -16.547 1 92.62 242 ASP A N 1
ATOM 1941 C CA . ASP A 1 242 ? -9.195 -17.547 -17.797 1 92.62 242 ASP A CA 1
ATOM 1942 C C . ASP A 1 242 ? -8.805 -16.422 -18.734 1 92.62 242 ASP A C 1
ATOM 1944 O O . ASP A 1 242 ? -9.062 -16.5 -19.938 1 92.62 242 ASP A O 1
ATOM 1948 N N . ASN A 1 243 ? -8.18 -15.438 -18.188 1 93.69 243 ASN A N 1
ATOM 1949 C CA . ASN A 1 243 ? -7.938 -14.219 -18.969 1 93.69 243 ASN A CA 1
ATOM 1950 C C . ASN A 1 243 ? -6.473 -14.094 -19.359 1 93.69 243 ASN A C 1
ATOM 1952 O O . ASN A 1 243 ? -6.102 -13.172 -20.094 1 93.69 243 ASN A O 1
ATOM 1956 N N . ILE A 1 244 ? -5.672 -15.047 -18.922 1 97.5 244 ILE A N 1
ATOM 1957 C CA . ILE A 1 244 ? -4.246 -14.953 -19.219 1 97.5 244 ILE A CA 1
ATOM 1958 C C . ILE A 1 244 ? -3.793 -16.188 -19.984 1 97.5 244 ILE A C 1
ATOM 1960 O O . ILE A 1 244 ? -4.52 -17.188 -20.047 1 97.5 244 ILE A O 1
ATOM 1964 N N . ASP A 1 245 ? -2.604 -16.141 -20.578 1 98.19 245 ASP A N 1
ATOM 1965 C CA . ASP A 1 245 ? -1.989 -17.312 -21.219 1 98.19 245 ASP A CA 1
ATOM 1966 C C . ASP A 1 245 ? -1.61 -18.359 -20.188 1 98.19 245 ASP A C 1
ATOM 1968 O O . ASP A 1 245 ? -1.422 -18.047 -19 1 98.19 245 ASP A O 1
ATOM 1972 N N . PRO A 1 246 ? -1.562 -19.656 -20.688 1 98.19 246 PRO A N 1
ATOM 1973 C CA . PRO A 1 246 ? -1.013 -20.641 -19.75 1 98.19 246 PRO A CA 1
ATOM 1974 C C . PRO A 1 246 ? 0.335 -20.203 -19.172 1 98.19 246 PRO A C 1
ATOM 1976 O O . PRO A 1 246 ? 1.197 -19.719 -19.906 1 98.19 246 PRO A O 1
ATOM 1979 N N . ILE A 1 247 ? 0.536 -20.391 -17.938 1 98.38 247 ILE A N 1
ATOM 1980 C CA . ILE A 1 247 ? 1.685 -19.797 -17.266 1 98.38 247 ILE A CA 1
ATOM 1981 C C . ILE A 1 247 ? 2.912 -20.688 -17.469 1 98.38 247 ILE A C 1
ATOM 1983 O O . ILE A 1 247 ? 4.012 -20.344 -17.016 1 98.38 247 ILE A O 1
ATOM 1987 N N . PHE A 1 248 ? 2.799 -21.844 -18.078 1 98.5 248 PHE A N 1
ATOM 1988 C CA . PHE A 1 248 ? 3.902 -22.688 -18.516 1 98.5 248 PHE A CA 1
ATOM 1989 C C . PHE A 1 248 ? 3.805 -22.969 -20 1 98.5 248 PHE A C 1
ATOM 1991 O O . PHE A 1 248 ? 2.707 -23.109 -20.547 1 98.5 248 PHE A O 1
ATOM 1998 N N . PRO A 1 249 ? 4.961 -23.094 -20.609 1 96.38 249 PRO A N 1
ATOM 1999 C CA . PRO A 1 249 ? 4.922 -23.406 -22.047 1 96.38 249 PRO A CA 1
ATOM 2000 C C . PRO A 1 249 ? 4.402 -24.828 -22.328 1 96.38 249 PRO A C 1
ATOM 2002 O O . PRO A 1 249 ? 4.574 -25.719 -21.5 1 96.38 249 PRO A O 1
ATOM 2005 N N . ASN A 1 250 ? 3.779 -24.969 -23.469 1 95.12 250 ASN A N 1
ATOM 2006 C CA . ASN A 1 250 ? 3.33 -26.25 -23.984 1 95.12 250 ASN A CA 1
ATOM 2007 C C . ASN A 1 250 ? 2.312 -26.922 -23.062 1 95.12 250 ASN A C 1
ATOM 2009 O O . ASN A 1 250 ? 2.354 -28.125 -22.859 1 95.12 250 ASN A O 1
ATOM 2013 N N . LYS A 1 251 ? 1.598 -26.188 -22.344 1 97.12 251 LYS A N 1
ATOM 2014 C CA . LYS A 1 251 ? 0.494 -26.641 -21.5 1 97.12 251 LYS A CA 1
ATOM 2015 C C . LYS A 1 251 ? -0.744 -25.766 -21.703 1 97.12 251 LYS A C 1
ATOM 2017 O O . LYS A 1 251 ? -0.636 -24.609 -22.141 1 97.12 251 LYS A O 1
ATOM 2022 N N . ASN A 1 252 ? -1.876 -26.344 -21.531 1 96.81 252 ASN A N 1
ATOM 2023 C CA . ASN A 1 252 ? -3.057 -25.5 -21.422 1 96.81 252 ASN A CA 1
ATOM 2024 C C . ASN A 1 252 ? -3.178 -24.891 -20.031 1 96.81 252 ASN A C 1
ATOM 2026 O O . ASN A 1 252 ? -2.359 -25.172 -19.141 1 96.81 252 ASN A O 1
ATOM 2030 N N . ARG A 1 253 ? -4.152 -24.094 -19.766 1 96.62 253 ARG A N 1
ATOM 2031 C CA . ARG A 1 253 ? -4.285 -23.328 -18.531 1 96.62 253 ARG A CA 1
ATOM 2032 C C . ARG A 1 253 ? -4.426 -24.25 -17.312 1 96.62 253 ARG A C 1
ATOM 2034 O O . ARG A 1 253 ? -3.729 -24.078 -16.312 1 96.62 253 ARG A O 1
ATOM 2041 N N . THR A 1 254 ? -5.25 -25.234 -17.422 1 95.94 254 THR A N 1
ATOM 2042 C CA . THR A 1 254 ? -5.527 -26.141 -16.312 1 95.94 254 THR A CA 1
ATOM 2043 C C . THR A 1 254 ? -4.281 -26.953 -15.953 1 95.94 254 THR A C 1
ATOM 2045 O O . THR A 1 254 ? -3.924 -27.062 -14.781 1 95.94 254 THR A O 1
ATOM 2048 N N . ASN A 1 255 ? -3.604 -27.453 -16.984 1 97.38 255 ASN A N 1
ATOM 2049 C CA . ASN A 1 255 ? -2.408 -28.266 -16.75 1 97.38 255 ASN A CA 1
ATOM 2050 C C . ASN A 1 255 ? -1.263 -27.406 -16.203 1 97.38 255 ASN A C 1
ATOM 2052 O O . ASN A 1 255 ? -0.452 -27.891 -15.406 1 97.38 255 ASN A O 1
ATOM 2056 N N . ALA A 1 256 ? -1.208 -26.203 -16.672 1 98.31 256 ALA A N 1
ATOM 2057 C CA . ALA A 1 256 ? -0.192 -25.297 -16.156 1 98.31 256 ALA A CA 1
ATOM 2058 C C . ALA A 1 256 ? -0.379 -25.062 -14.656 1 98.31 256 ALA A C 1
ATOM 2060 O O . ALA A 1 256 ? 0.593 -25.031 -13.898 1 98.31 256 ALA A O 1
ATOM 2061 N N . VAL A 1 257 ? -1.635 -24.906 -14.219 1 97.94 257 VAL A N 1
ATOM 2062 C CA . VAL A 1 257 ? -1.94 -24.703 -12.812 1 97.94 257 VAL A CA 1
ATOM 2063 C C . VAL A 1 257 ? -1.555 -25.953 -12.016 1 97.94 257 VAL A C 1
ATOM 2065 O O . VAL A 1 257 ? -0.908 -25.859 -10.969 1 97.94 257 VAL A O 1
ATOM 2068 N N . LYS A 1 258 ? -1.898 -27.094 -12.508 1 97.31 258 LYS A N 1
ATOM 2069 C CA . LYS A 1 258 ? -1.539 -28.344 -11.844 1 97.31 258 LYS A CA 1
ATOM 2070 C C . LYS A 1 258 ? -0.025 -28.484 -11.719 1 97.31 258 LYS A C 1
ATOM 2072 O O . LYS A 1 258 ? 0.475 -28.969 -10.695 1 97.31 258 LYS A O 1
ATOM 2077 N N . HIS A 1 259 ? 0.627 -28.094 -12.812 1 98.44 259 HIS A N 1
ATOM 2078 C CA . HIS A 1 259 ? 2.086 -28.141 -12.82 1 98.44 259 HIS A CA 1
ATOM 2079 C C . HIS A 1 259 ? 2.674 -27.219 -11.758 1 98.44 259 HIS A C 1
ATOM 2081 O O . HIS A 1 259 ? 3.574 -27.625 -11.016 1 98.44 259 HIS A O 1
ATOM 2087 N N . LEU A 1 260 ? 2.178 -26.031 -11.602 1 98.62 260 LEU A N 1
ATOM 2088 C CA . LEU A 1 260 ? 2.619 -25.094 -10.57 1 98.62 260 LEU A CA 1
ATOM 2089 C C . LEU A 1 260 ? 2.375 -25.672 -9.18 1 98.62 260 LEU A C 1
ATOM 2091 O O . LEU A 1 260 ? 3.203 -25.5 -8.281 1 98.62 260 LEU A O 1
ATOM 2095 N N . MET A 1 261 ? 1.251 -26.359 -9.016 1 98.12 261 MET A N 1
ATOM 2096 C CA . MET A 1 261 ? 0.859 -26.891 -7.715 1 98.12 261 MET A CA 1
ATOM 2097 C C . MET A 1 261 ? 1.783 -28.016 -7.285 1 98.12 261 MET A C 1
ATOM 2099 O O . MET A 1 261 ? 1.863 -28.344 -6.102 1 98.12 261 MET A O 1
ATOM 2103 N N . GLN A 1 262 ? 2.494 -28.625 -8.211 1 97.81 262 GLN A N 1
ATOM 2104 C CA . GLN A 1 262 ? 3.506 -29.609 -7.836 1 97.81 262 GLN A CA 1
ATOM 2105 C C . GLN A 1 262 ? 4.617 -28.953 -7.016 1 97.81 262 GLN A C 1
ATOM 2107 O O . GLN A 1 262 ? 5.059 -29.516 -6.012 1 97.81 262 GLN A O 1
ATOM 2112 N N . ALA A 1 263 ? 5.02 -27.828 -7.461 1 97.81 263 ALA A N 1
ATOM 2113 C CA . ALA A 1 263 ? 6.02 -27.094 -6.691 1 97.81 263 ALA A CA 1
ATOM 2114 C C . ALA A 1 263 ? 5.445 -26.609 -5.359 1 97.81 263 ALA A C 1
ATOM 2116 O O . ALA A 1 263 ? 6.113 -26.688 -4.324 1 97.81 263 ALA A O 1
ATOM 2117 N N . ALA A 1 264 ? 4.195 -26.172 -5.426 1 97.38 264 ALA A N 1
ATOM 2118 C CA . ALA A 1 264 ? 3.539 -25.672 -4.219 1 97.38 264 ALA A CA 1
ATOM 2119 C C . ALA A 1 264 ? 3.451 -26.766 -3.158 1 97.38 264 ALA A C 1
ATOM 2121 O O . ALA A 1 264 ? 3.557 -26.5 -1.961 1 97.38 264 ALA A O 1
ATOM 2122 N N . LYS A 1 265 ? 3.258 -27.938 -3.584 1 95.19 265 LYS A N 1
ATOM 2123 C CA . LYS A 1 265 ? 3.152 -29.062 -2.66 1 95.19 265 LYS A CA 1
ATOM 2124 C C . LYS A 1 265 ? 4.473 -29.312 -1.929 1 95.19 265 LYS A C 1
ATOM 2126 O O . LYS A 1 265 ? 4.477 -29.734 -0.771 1 95.19 265 LYS A O 1
ATOM 2131 N N . VAL A 1 266 ? 5.527 -29 -2.596 1 95.62 266 VAL A N 1
ATOM 2132 C CA . VAL A 1 266 ? 6.848 -29.25 -2.033 1 95.62 266 VAL A CA 1
ATOM 2133 C C . VAL A 1 266 ? 7.234 -28.109 -1.095 1 95.62 266 VAL A C 1
ATOM 2135 O O . VAL A 1 266 ? 7.73 -28.344 0.01 1 95.62 266 VAL A O 1
ATOM 2138 N N . ASP A 1 267 ? 7.031 -26.906 -1.501 1 95.38 267 ASP A N 1
ATOM 2139 C CA . ASP A 1 267 ? 7.383 -25.734 -0.708 1 95.38 267 ASP A CA 1
ATOM 2140 C C . ASP A 1 267 ? 6.555 -24.516 -1.123 1 95.38 267 ASP A C 1
ATOM 2142 O O . ASP A 1 267 ? 6.945 -23.766 -2.02 1 95.38 267 ASP A O 1
ATOM 2146 N N . GLN A 1 268 ? 5.504 -24.25 -0.415 1 95.06 268 GLN A N 1
ATOM 2147 C CA . GLN A 1 268 ? 4.629 -23.141 -0.749 1 95.06 268 GLN A CA 1
ATOM 2148 C C . GLN A 1 268 ? 5.246 -21.797 -0.323 1 95.06 268 GLN A C 1
ATOM 2150 O O . GLN A 1 268 ? 5 -20.766 -0.949 1 95.06 268 GLN A O 1
ATOM 2155 N N . SER A 1 269 ? 6.027 -21.812 0.729 1 95.06 269 SER A N 1
ATOM 2156 C CA . SER A 1 269 ? 6.562 -20.578 1.301 1 95.06 269 SER A CA 1
ATOM 2157 C C . SER A 1 269 ? 7.531 -19.906 0.339 1 95.06 269 SER A C 1
ATOM 2159 O O . SER A 1 269 ? 7.691 -18.672 0.373 1 95.06 269 SER A O 1
ATOM 2161 N N . ARG A 1 270 ? 8.078 -20.672 -0.623 1 95.38 270 ARG A N 1
ATOM 2162 C CA . ARG A 1 270 ? 9.117 -20.172 -1.525 1 95.38 270 ARG A CA 1
ATOM 2163 C C . ARG A 1 270 ? 8.562 -19.969 -2.93 1 95.38 270 ARG A C 1
ATOM 2165 O O . ARG A 1 270 ? 9.195 -19.312 -3.762 1 95.38 270 ARG A O 1
ATOM 2172 N N . LEU A 1 271 ? 7.422 -20.406 -3.143 1 97.5 271 LEU A N 1
ATOM 2173 C CA . LEU A 1 271 ? 6.887 -20.484 -4.496 1 97.5 271 LEU A CA 1
ATOM 2174 C C . LEU A 1 271 ? 6.973 -19.125 -5.199 1 97.5 271 LEU A C 1
ATOM 2176 O O . LEU A 1 271 ? 6.508 -18.125 -4.668 1 97.5 271 LEU A O 1
ATOM 2180 N N . ALA A 1 272 ? 7.648 -19.062 -6.355 1 98 272 ALA A N 1
ATOM 2181 C CA . ALA A 1 272 ? 7.773 -17.969 -7.312 1 98 272 ALA A CA 1
ATOM 2182 C C . ALA A 1 272 ? 8.625 -16.844 -6.746 1 98 272 ALA A C 1
ATOM 2184 O O . ALA A 1 272 ? 8.812 -15.805 -7.395 1 98 272 ALA A O 1
ATOM 2185 N N . GLN A 1 273 ? 9.117 -16.953 -5.555 1 97.12 273 GLN A N 1
ATOM 2186 C CA . GLN A 1 273 ? 9.961 -15.891 -5 1 97.12 273 GLN A CA 1
ATOM 2187 C C . GLN A 1 273 ? 11.328 -15.875 -5.676 1 97.12 273 GLN A C 1
ATOM 2189 O O . GLN A 1 273 ? 11.938 -16.922 -5.898 1 97.12 273 GLN A O 1
ATOM 2194 N N . GLN A 1 274 ? 11.789 -14.719 -5.938 1 97.88 274 GLN A N 1
ATOM 2195 C CA . GLN A 1 274 ? 12.961 -14.5 -6.77 1 97.88 274 GLN A CA 1
ATOM 2196 C C . GLN A 1 274 ? 14.242 -14.57 -5.941 1 97.88 274 GLN A C 1
ATOM 2198 O O . GLN A 1 274 ? 14.32 -13.984 -4.859 1 97.88 274 GLN A O 1
ATOM 2203 N N . THR A 1 275 ? 15.188 -15.289 -6.391 1 97.44 275 THR A N 1
ATOM 2204 C CA . THR A 1 275 ? 16.562 -15.305 -5.902 1 97.44 275 THR A CA 1
ATOM 2205 C C . THR A 1 275 ? 17.531 -15 -7.031 1 97.44 275 THR A C 1
ATOM 2207 O O . THR A 1 275 ? 17.422 -15.547 -8.133 1 97.44 275 THR A O 1
ATOM 2210 N N . ILE A 1 276 ? 18.453 -14.148 -6.766 1 97.81 276 ILE A N 1
ATOM 2211 C CA . ILE A 1 276 ? 19.391 -13.703 -7.797 1 97.81 276 ILE A CA 1
ATOM 2212 C C . ILE A 1 276 ? 20.812 -14.055 -7.391 1 97.81 276 ILE A C 1
ATOM 2214 O O . ILE A 1 276 ? 21.188 -13.891 -6.227 1 97.81 276 ILE A O 1
ATOM 2218 N N . CYS A 1 277 ? 21.578 -14.562 -8.266 1 95.5 277 CYS A N 1
ATOM 2219 C CA . CYS A 1 277 ? 23.016 -14.789 -8.047 1 95.5 277 CYS A CA 1
ATOM 2220 C C . CYS A 1 277 ? 23.797 -14.547 -9.328 1 95.5 277 CYS A C 1
ATOM 2222 O O . CYS A 1 277 ? 23.234 -14.234 -10.367 1 95.5 277 CYS A O 1
ATOM 2224 N N . TYR A 1 278 ? 25.141 -14.609 -9.203 1 95.38 278 TYR A N 1
ATOM 2225 C CA . TYR A 1 278 ? 26 -14.18 -10.297 1 95.38 278 TYR A CA 1
ATOM 2226 C C . TYR A 1 278 ? 27.125 -15.188 -10.531 1 95.38 278 TYR A C 1
ATOM 2228 O O . TYR A 1 278 ? 27.625 -15.805 -9.586 1 95.38 278 TYR A O 1
ATOM 2236 N N . ASN A 1 279 ? 27.375 -15.461 -11.727 1 94.12 279 ASN A N 1
ATOM 2237 C CA . ASN A 1 279 ? 28.609 -16.094 -12.164 1 94.12 279 ASN A CA 1
ATOM 2238 C C . ASN A 1 279 ? 29.609 -15.055 -12.672 1 94.12 279 ASN A C 1
ATOM 2240 O O . ASN A 1 279 ? 29.562 -14.672 -13.844 1 94.12 279 ASN A O 1
ATOM 2244 N N . LYS A 1 280 ? 30.531 -14.672 -11.891 1 91.81 280 LYS A N 1
ATOM 2245 C CA . LYS A 1 280 ? 31.438 -13.562 -12.188 1 91.81 280 LYS A CA 1
ATOM 2246 C C . LYS A 1 280 ? 32.375 -13.922 -13.32 1 91.81 280 LYS A C 1
ATOM 2248 O O . LYS A 1 280 ? 32.719 -13.07 -14.148 1 91.81 280 LYS A O 1
ATOM 2253 N N . ARG A 1 281 ? 32.781 -15.109 -13.359 1 91.19 281 ARG A N 1
ATOM 2254 C CA . ARG A 1 281 ? 33.719 -15.555 -14.391 1 91.19 281 ARG A CA 1
ATOM 2255 C C . ARG A 1 281 ? 33.125 -15.391 -15.781 1 91.19 281 ARG A C 1
ATOM 2257 O O . ARG A 1 281 ? 33.812 -14.977 -16.719 1 91.19 281 ARG A O 1
ATOM 2264 N N . LYS A 1 282 ? 31.844 -15.633 -15.898 1 93 282 LYS A N 1
ATOM 2265 C CA . LYS A 1 282 ? 31.172 -15.578 -17.188 1 93 282 LYS A CA 1
ATOM 2266 C C . LYS A 1 282 ? 30.422 -14.258 -17.375 1 93 282 LYS A C 1
ATOM 2268 O O . LYS A 1 282 ? 29.828 -14.016 -18.422 1 93 282 LYS A O 1
ATOM 2273 N N . SER A 1 283 ? 30.359 -13.477 -16.297 1 94.62 283 SER A N 1
ATOM 2274 C CA . SER A 1 283 ? 29.594 -12.227 -16.281 1 94.62 283 SER A CA 1
ATOM 2275 C C . SER A 1 283 ? 28.109 -12.484 -16.516 1 94.62 283 SER A C 1
ATOM 2277 O O . SER A 1 283 ? 27.484 -11.805 -17.328 1 94.62 283 SER A O 1
ATOM 2279 N N . TRP A 1 284 ? 27.594 -13.562 -15.875 1 96.75 284 TRP A N 1
ATOM 2280 C CA . TRP A 1 284 ? 26.172 -13.883 -15.984 1 96.75 284 TRP A CA 1
ATOM 2281 C C . TRP A 1 284 ? 25.422 -13.438 -14.734 1 96.75 284 TRP A C 1
ATOM 2283 O O . TRP A 1 284 ? 25.953 -13.477 -13.625 1 96.75 284 TRP A O 1
ATOM 2293 N N . SER A 1 285 ? 24.266 -12.961 -14.906 1 97.5 285 SER A N 1
ATOM 2294 C CA . SER A 1 285 ? 23.266 -12.883 -13.836 1 97.5 285 SER A CA 1
ATOM 2295 C C . SER A 1 285 ? 22.234 -13.992 -13.961 1 97.5 285 SER A C 1
ATOM 2297 O O . SER A 1 285 ? 21.75 -14.273 -15.062 1 97.5 285 SER A O 1
ATOM 2299 N N . ILE A 1 286 ? 21.953 -14.633 -12.867 1 98.12 286 ILE A N 1
ATOM 2300 C CA . ILE A 1 286 ? 20.953 -15.695 -12.836 1 98.12 286 ILE A CA 1
ATOM 2301 C C . ILE A 1 286 ? 19.828 -15.312 -11.875 1 98.12 286 ILE A C 1
ATOM 2303 O O . ILE A 1 286 ? 20.094 -14.891 -10.75 1 98.12 286 ILE A O 1
ATOM 2307 N N . SER A 1 287 ? 18.641 -15.375 -12.336 1 98.56 287 SER A N 1
ATOM 2308 C CA . SER A 1 287 ? 17.438 -15.109 -11.539 1 98.56 287 SER A CA 1
ATOM 2309 C C . SER A 1 287 ? 16.547 -16.344 -11.469 1 98.56 287 SER A C 1
ATOM 2311 O O . SER A 1 287 ? 16.078 -16.844 -12.5 1 98.56 287 SER A O 1
ATOM 2313 N N . ILE A 1 288 ? 16.312 -16.766 -10.266 1 98.56 288 ILE A N 1
ATOM 2314 C CA . ILE A 1 288 ? 15.477 -17.953 -10.055 1 98.56 288 ILE A CA 1
ATOM 2315 C C . ILE A 1 288 ? 14.172 -17.547 -9.375 1 98.56 288 ILE A C 1
ATOM 2317 O O . ILE A 1 288 ? 14.188 -16.984 -8.273 1 98.56 288 ILE A O 1
ATOM 2321 N N . SER A 1 289 ? 13.086 -17.734 -10.039 1 98.69 289 SER A N 1
ATOM 2322 C CA . SER A 1 289 ? 11.766 -17.766 -9.414 1 98.69 289 SER A CA 1
ATOM 2323 C C . SER A 1 289 ? 11.391 -19.188 -9 1 98.69 289 SER A C 1
ATOM 2325 O O . SER A 1 289 ? 10.938 -19.984 -9.828 1 98.69 289 SER A O 1
ATOM 2327 N N . TRP A 1 290 ? 11.555 -19.469 -7.801 1 98.12 290 TRP A N 1
ATOM 2328 C CA . TRP A 1 290 ? 11.578 -20.859 -7.355 1 98.12 290 TRP A CA 1
ATOM 2329 C C . TRP A 1 290 ? 10.273 -21.578 -7.723 1 98.12 290 TRP A C 1
ATOM 2331 O O . TRP A 1 290 ? 9.188 -21.031 -7.504 1 98.12 290 TRP A O 1
ATOM 2341 N N . GLY A 1 291 ? 10.398 -22.719 -8.242 1 98.38 291 GLY A N 1
ATOM 2342 C CA . GLY A 1 291 ? 9.258 -23.547 -8.602 1 98.38 291 GLY A CA 1
ATOM 2343 C C . GLY A 1 291 ? 8.531 -23.047 -9.836 1 98.38 291 GLY A C 1
ATOM 2344 O O . GLY A 1 291 ? 7.445 -23.547 -10.164 1 98.38 291 GLY A O 1
ATOM 2345 N N . TYR A 1 292 ? 9.109 -22.047 -10.578 1 98.75 292 TYR A N 1
ATOM 2346 C CA . TYR A 1 292 ? 8.414 -21.484 -11.727 1 98.75 292 TYR A CA 1
ATOM 2347 C C . TYR A 1 292 ? 9.359 -21.328 -12.914 1 98.75 292 TYR A C 1
ATOM 2349 O O . TYR A 1 292 ? 9.344 -22.125 -13.844 1 98.75 292 TYR A O 1
ATOM 2357 N N . SER A 1 293 ? 10.312 -20.328 -12.773 1 98.88 293 SER A N 1
ATOM 2358 C CA . SER A 1 293 ? 11.18 -20.062 -13.914 1 98.88 293 SER A CA 1
ATOM 2359 C C . SER A 1 293 ? 12.594 -19.719 -13.469 1 98.88 293 SER A C 1
ATOM 2361 O O . SER A 1 293 ? 12.844 -19.531 -12.281 1 98.88 293 SER A O 1
ATOM 2363 N N . ALA A 1 294 ? 13.461 -19.734 -14.414 1 98.81 294 ALA A N 1
ATOM 2364 C CA . ALA A 1 294 ? 14.828 -19.234 -14.25 1 98.81 294 ALA A CA 1
ATOM 2365 C C . ALA A 1 294 ? 15.273 -18.453 -15.484 1 98.81 294 ALA A C 1
ATOM 2367 O O . ALA A 1 294 ? 14.898 -18.781 -16.609 1 98.81 294 ALA A O 1
ATOM 2368 N N . HIS A 1 295 ? 16.016 -17.438 -15.242 1 98.75 295 HIS A N 1
ATOM 2369 C CA . HIS A 1 295 ? 16.562 -16.594 -16.297 1 98.75 295 HIS A CA 1
ATOM 2370 C C . HIS A 1 295 ? 18.094 -16.5 -16.203 1 98.75 295 HIS A C 1
ATOM 2372 O O . HIS A 1 295 ? 18.641 -16.422 -15.102 1 98.75 295 HIS A O 1
ATOM 2378 N N . ILE A 1 296 ? 18.766 -16.547 -17.297 1 98 296 ILE A N 1
ATOM 2379 C CA . ILE A 1 296 ? 20.188 -16.219 -17.391 1 98 296 ILE A CA 1
ATOM 2380 C C . ILE A 1 296 ? 20.391 -14.984 -18.266 1 98 296 ILE A C 1
ATOM 2382 O O . ILE A 1 296 ? 19.891 -14.938 -19.391 1 98 296 ILE A O 1
ATOM 2386 N N . TYR A 1 297 ? 21.031 -14.016 -17.734 1 97.69 297 TYR A N 1
ATOM 2387 C CA . TYR A 1 297 ? 21.453 -12.836 -18.484 1 97.69 297 TYR A CA 1
ATOM 2388 C C . TYR A 1 297 ? 22.953 -12.867 -18.719 1 97.69 297 TYR A C 1
ATOM 2390 O O . TYR A 1 297 ? 23.734 -13.195 -17.828 1 97.69 297 TYR A O 1
ATOM 2398 N N . GLU A 1 298 ? 23.391 -12.492 -19.922 1 97.25 298 GLU A N 1
ATOM 2399 C CA . GLU A 1 298 ? 24.812 -12.586 -20.281 1 97.25 298 GLU A CA 1
ATOM 2400 C C . GLU A 1 298 ? 25.562 -11.312 -19.922 1 97.25 298 GLU A C 1
ATOM 2402 O O . GLU A 1 298 ? 26.391 -10.836 -20.688 1 97.25 298 GLU A O 1
ATOM 2407 N N . THR A 1 299 ? 25.203 -10.695 -18.828 1 96.88 299 THR A N 1
ATOM 2408 C CA . THR A 1 299 ? 25.875 -9.57 -18.203 1 96.88 299 THR A CA 1
ATOM 2409 C C . THR A 1 299 ? 25.484 -9.453 -16.734 1 96.88 299 THR A C 1
ATOM 2411 O O . THR A 1 299 ? 24.516 -10.086 -16.297 1 96.88 299 THR A O 1
ATOM 2414 N N . ILE A 1 300 ? 26.312 -8.789 -15.984 1 96.31 300 ILE A N 1
ATOM 2415 C CA . ILE A 1 300 ? 25.984 -8.547 -14.586 1 96.31 300 ILE A CA 1
ATOM 2416 C C . ILE A 1 300 ? 24.938 -7.434 -14.484 1 96.31 300 ILE A C 1
ATOM 2418 O O . ILE A 1 300 ? 25.188 -6.305 -14.914 1 96.31 300 ILE A O 1
ATOM 2422 N N . ILE A 1 301 ? 23.797 -7.785 -14.031 1 96.88 301 ILE A N 1
ATOM 2423 C CA . ILE A 1 301 ? 22.703 -6.844 -13.789 1 96.88 301 ILE A CA 1
ATOM 2424 C C . ILE A 1 301 ? 22.375 -6.805 -12.305 1 96.88 301 ILE A C 1
ATOM 2426 O O . ILE A 1 301 ? 22.094 -7.84 -11.695 1 96.88 301 ILE A O 1
ATOM 2430 N N . PRO A 1 302 ? 22.359 -5.641 -11.703 1 96.56 302 PRO A N 1
ATOM 2431 C CA . PRO A 1 302 ? 22.094 -5.543 -10.266 1 96.56 302 PRO A CA 1
ATOM 2432 C C . PRO A 1 302 ? 20.688 -5.988 -9.883 1 96.56 302 PRO A C 1
ATOM 2434 O O . PRO A 1 302 ? 19.766 -5.91 -10.703 1 96.56 302 PRO A O 1
ATOM 2437 N N . ARG A 1 303 ? 20.578 -6.445 -8.633 1 97 303 ARG A N 1
ATOM 2438 C CA . ARG A 1 303 ? 19.297 -6.898 -8.094 1 97 303 ARG A CA 1
ATOM 2439 C C . ARG A 1 303 ? 18.234 -5.809 -8.219 1 97 303 ARG A C 1
ATOM 2441 O O . ARG A 1 303 ? 17.062 -6.102 -8.492 1 97 303 ARG A O 1
ATOM 2448 N N . SER A 1 304 ? 18.594 -4.543 -7.984 1 96.94 304 SER A N 1
ATOM 2449 C CA . SER A 1 304 ? 17.672 -3.414 -8.023 1 96.94 304 SER A CA 1
ATOM 2450 C C . SER A 1 304 ? 16.984 -3.314 -9.383 1 96.94 304 SER A C 1
ATOM 2452 O O . SER A 1 304 ? 15.867 -2.783 -9.484 1 96.94 304 SER A O 1
ATOM 2454 N N . ILE A 1 305 ? 17.609 -3.828 -10.367 1 97.31 305 ILE A N 1
ATOM 2455 C CA . ILE A 1 305 ? 17.062 -3.791 -11.719 1 97.31 305 ILE A CA 1
ATOM 2456 C C . ILE A 1 305 ? 16.281 -5.074 -11.992 1 97.31 305 ILE A C 1
ATOM 2458 O O . ILE A 1 305 ? 15.148 -5.027 -12.477 1 97.31 305 ILE A O 1
ATOM 2462 N N . LEU A 1 306 ? 16.859 -6.227 -11.617 1 98 306 LEU A N 1
ATOM 2463 C CA . LEU A 1 306 ? 16.281 -7.527 -11.953 1 98 306 LEU A CA 1
ATOM 2464 C C . LEU A 1 306 ? 15 -7.777 -11.18 1 98 306 LEU A C 1
ATOM 2466 O O . LEU A 1 306 ? 14.172 -8.602 -11.586 1 98 306 LEU A O 1
ATOM 2470 N N . LYS A 1 307 ? 14.867 -7.082 -10.07 1 97.44 307 LYS A N 1
ATOM 2471 C CA . LYS A 1 307 ? 13.664 -7.309 -9.273 1 97.44 307 LYS A CA 1
ATOM 2472 C C . LYS A 1 307 ? 12.422 -6.789 -9.992 1 97.44 307 LYS A C 1
ATOM 2474 O O . LYS A 1 307 ? 11.297 -7.105 -9.602 1 97.44 307 LYS A O 1
ATOM 2479 N N . LYS A 1 308 ? 12.594 -5.883 -10.961 1 98.19 308 LYS A N 1
ATOM 2480 C CA . LYS A 1 308 ? 11.477 -5.391 -11.773 1 98.19 308 LYS A CA 1
ATOM 2481 C C . LYS A 1 308 ? 11.086 -6.41 -12.836 1 98.19 308 LYS A C 1
ATOM 2483 O O . LYS A 1 308 ? 11.93 -6.863 -13.609 1 98.19 308 LYS A O 1
ATOM 2488 N N . PRO A 1 309 ? 9.844 -6.738 -12.852 1 98.56 309 PRO A N 1
ATOM 2489 C CA . PRO A 1 309 ? 9.414 -7.734 -13.844 1 98.56 309 PRO A CA 1
ATOM 2490 C C . PRO A 1 309 ? 9.555 -7.238 -15.281 1 98.56 309 PRO A C 1
ATOM 2492 O O . PRO A 1 309 ? 9.359 -6.051 -15.547 1 98.56 309 PRO A O 1
ATOM 2495 N N . LEU A 1 310 ? 9.922 -8.195 -16.172 1 98.62 310 LEU A N 1
ATOM 2496 C CA . LEU A 1 310 ? 9.781 -7.926 -17.594 1 98.62 310 LEU A CA 1
ATOM 2497 C C . LEU A 1 310 ? 8.312 -7.789 -17.984 1 98.62 310 LEU A C 1
ATOM 2499 O O . LEU A 1 310 ? 7.473 -8.57 -17.531 1 98.62 310 LEU A O 1
ATOM 2503 N N . GLU A 1 311 ? 8.031 -6.801 -18.766 1 98.38 311 GLU A N 1
ATOM 2504 C CA . GLU A 1 311 ? 6.648 -6.52 -19.141 1 98.38 311 GLU A CA 1
ATOM 2505 C C . GLU A 1 311 ? 6.184 -7.445 -20.266 1 98.38 311 GLU A C 1
ATOM 2507 O O . GLU A 1 311 ? 5.875 -6.988 -21.375 1 98.38 311 GLU A O 1
ATOM 2512 N N . THR A 1 312 ? 6.07 -8.68 -19.969 1 98.44 312 THR A N 1
ATOM 2513 C CA . THR A 1 312 ? 5.625 -9.672 -20.938 1 98.44 312 THR A CA 1
ATOM 2514 C C . THR A 1 312 ? 4.105 -9.656 -21.078 1 98.44 312 THR A C 1
ATOM 2516 O O . THR A 1 312 ? 3.547 -10.336 -21.938 1 98.44 312 THR A O 1
ATOM 2519 N N . PHE A 1 313 ? 3.402 -8.938 -20.266 1 98.5 313 PHE A N 1
ATOM 2520 C CA . PHE A 1 313 ? 1.948 -8.906 -20.156 1 98.5 313 PHE A CA 1
ATOM 2521 C C . PHE A 1 313 ? 1.395 -7.613 -20.75 1 98.5 313 PHE A C 1
ATOM 2523 O O . PHE A 1 313 ? 2.139 -6.656 -20.984 1 98.5 313 PHE A O 1
ATOM 2530 N N . LYS A 1 314 ? 0.111 -7.664 -20.938 1 98 314 LYS A N 1
ATOM 2531 C CA . LYS A 1 314 ? -0.621 -6.512 -21.453 1 98 314 LYS A CA 1
ATOM 2532 C C . LYS A 1 314 ? -1.532 -5.914 -20.391 1 98 314 LYS A C 1
ATOM 2534 O O . LYS A 1 314 ? -1.896 -6.59 -19.422 1 98 314 LYS A O 1
ATOM 2539 N N . PRO A 1 315 ? -1.787 -4.605 -20.531 1 97.38 315 PRO A N 1
ATOM 2540 C CA . PRO A 1 315 ? -2.689 -3.984 -19.562 1 97.38 315 PRO A CA 1
ATOM 2541 C C . PRO A 1 315 ? -4.117 -4.516 -19.672 1 97.38 315 PRO A C 1
ATOM 2543 O O . PRO A 1 315 ? -4.535 -4.98 -20.734 1 97.38 315 PRO A O 1
ATOM 2546 N N . TRP A 1 316 ? -4.844 -4.445 -18.578 1 96.94 316 TRP A N 1
ATOM 2547 C CA . TRP A 1 316 ? -6.234 -4.879 -18.469 1 96.94 316 TRP A CA 1
ATOM 2548 C C . TRP A 1 316 ? -7.133 -4.062 -19.391 1 96.94 316 TRP A C 1
ATOM 2550 O O . TRP A 1 316 ? -8.117 -4.582 -19.922 1 96.94 316 TRP A O 1
ATOM 2560 N N . LYS A 1 317 ? -6.836 -2.854 -19.5 1 95.38 317 LYS A N 1
ATOM 2561 C CA . LYS A 1 317 ? -7.473 -1.928 -20.438 1 95.38 317 LYS A CA 1
ATOM 2562 C C . LYS A 1 317 ? -6.434 -1.092 -21.172 1 95.38 317 LYS A C 1
ATOM 2564 O O . LYS A 1 317 ? -5.52 -0.537 -20.562 1 95.38 317 LYS A O 1
ATOM 2569 N N . ASN A 1 318 ? -6.648 -0.943 -22.484 1 93.25 318 ASN A N 1
ATOM 2570 C CA . ASN A 1 318 ? -5.691 -0.202 -23.297 1 93.25 318 ASN A CA 1
ATOM 2571 C C . ASN A 1 318 ? -5.715 1.289 -22.969 1 93.25 318 ASN A C 1
ATOM 2573 O O . ASN A 1 318 ? -6.754 1.828 -22.594 1 93.25 318 ASN A O 1
ATOM 2577 N N . GLY A 1 319 ? -4.621 1.923 -23.047 1 91.75 319 GLY A N 1
ATOM 2578 C CA . GLY A 1 319 ? -4.465 3.348 -22.812 1 91.75 319 GLY A CA 1
ATOM 2579 C C . GLY A 1 319 ? -3.018 3.766 -22.609 1 91.75 319 GLY A C 1
ATOM 2580 O O . GLY A 1 319 ? -2.113 2.928 -22.656 1 91.75 319 GLY A O 1
ATOM 2581 N N . PRO A 1 320 ? -2.812 5.02 -22.531 1 91.88 320 PRO A N 1
ATOM 2582 C CA . PRO A 1 320 ? -1.455 5.492 -22.266 1 91.88 320 PRO A CA 1
ATOM 2583 C C . PRO A 1 320 ? -1.002 5.18 -20.828 1 91.88 320 PRO A C 1
ATOM 2585 O O . PRO A 1 320 ? -1.835 5.02 -19.938 1 91.88 320 PRO A O 1
ATOM 2588 N N . PRO A 1 321 ? 0.251 5.125 -20.594 1 93.12 321 PRO A N 1
ATOM 2589 C CA . PRO A 1 321 ? 0.739 4.996 -19.219 1 93.12 321 PRO A CA 1
ATOM 2590 C C . PRO A 1 321 ? 0.312 6.164 -18.328 1 93.12 321 PRO A C 1
ATOM 2592 O O . PRO A 1 321 ? 0.056 7.262 -18.828 1 93.12 321 PRO A O 1
ATOM 2595 N N . PRO A 1 322 ? 0.309 6.004 -17.031 1 95.5 322 PRO A N 1
ATOM 2596 C CA . PRO A 1 322 ? 0.707 4.828 -16.25 1 95.5 322 PRO A CA 1
ATOM 2597 C C . PRO A 1 322 ? -0.328 3.707 -16.297 1 95.5 322 PRO A C 1
ATOM 2599 O O . PRO A 1 322 ? -1.527 3.963 -16.172 1 95.5 322 PRO A O 1
ATOM 2602 N N . LEU A 1 323 ? 0.179 2.4 -16.359 1 97.19 323 LEU A N 1
ATOM 2603 C CA . LEU A 1 323 ? -0.72 1.283 -16.625 1 97.19 323 LEU A CA 1
ATOM 2604 C C . LEU A 1 323 ? -0.793 0.348 -15.414 1 97.19 323 LEU A C 1
ATOM 2606 O O . LEU A 1 323 ? -1.833 -0.263 -15.164 1 97.19 323 LEU A O 1
ATOM 2610 N N . PHE A 1 324 ? 0.297 0.214 -14.688 1 98.12 324 PHE A N 1
ATOM 2611 C CA . PHE A 1 324 ? 0.407 -0.79 -13.633 1 98.12 324 PHE A CA 1
ATOM 2612 C C . PHE A 1 324 ? 0.72 -0.137 -12.289 1 98.12 324 PHE A C 1
ATOM 2614 O O . PHE A 1 324 ? 1.295 0.953 -12.242 1 98.12 324 PHE A O 1
ATOM 2621 N N . MET A 1 325 ? 0.403 -0.796 -11.211 1 98 325 MET A N 1
ATOM 2622 C CA . MET A 1 325 ? 0.646 -0.311 -9.859 1 98 325 MET A CA 1
ATOM 2623 C C . MET A 1 325 ? 2.045 -0.691 -9.383 1 98 325 MET A C 1
ATOM 2625 O O . MET A 1 325 ? 2.32 -0.695 -8.188 1 98 325 MET A O 1
ATOM 2629 N N . PHE A 1 326 ? 2.916 -1.143 -10.25 1 97.88 326 PHE A N 1
ATOM 2630 C CA . PHE A 1 326 ? 4.285 -1.543 -9.953 1 97.88 326 PHE A CA 1
ATOM 2631 C C . PHE A 1 326 ? 5.207 -1.22 -11.125 1 97.88 326 PHE A C 1
ATOM 2633 O O . PHE A 1 326 ? 4.742 -0.912 -12.219 1 97.88 326 PHE A O 1
ATOM 2640 N N . ASN A 1 327 ? 6.488 -1.272 -10.891 1 97.88 327 ASN A N 1
ATOM 2641 C CA . ASN A 1 327 ? 7.488 -0.978 -11.914 1 97.88 327 ASN A CA 1
ATOM 2642 C C . ASN A 1 327 ? 7.734 -2.182 -12.82 1 97.88 327 ASN A C 1
ATOM 2644 O O . ASN A 1 327 ? 7.648 -3.326 -12.375 1 97.88 327 ASN A O 1
ATOM 2648 N N . THR A 1 328 ? 8.039 -1.896 -14.062 1 98.06 328 THR A N 1
ATOM 2649 C CA . THR A 1 328 ? 8.344 -2.969 -15 1 98.06 328 THR A CA 1
ATOM 2650 C C . THR A 1 328 ? 9.57 -2.613 -15.844 1 98.06 328 THR A C 1
ATOM 2652 O O . THR A 1 328 ? 10.023 -1.469 -15.836 1 98.06 328 THR A O 1
ATOM 2655 N N . ARG A 1 329 ? 10.133 -3.562 -16.438 1 97.31 329 ARG A N 1
ATOM 2656 C CA . ARG A 1 329 ? 11.156 -3.404 -17.469 1 97.31 329 ARG A CA 1
ATOM 2657 C C . ARG A 1 329 ? 10.625 -3.811 -18.844 1 97.31 329 ARG A C 1
ATOM 2659 O O . ARG A 1 329 ? 9.898 -4.801 -18.953 1 97.31 329 ARG A O 1
ATOM 2666 N N . PRO A 1 330 ? 10.984 -3.066 -19.844 1 97.38 330 PRO A N 1
ATOM 2667 C CA . PRO A 1 330 ? 10.523 -3.447 -21.172 1 97.38 330 PRO A CA 1
ATOM 2668 C C . PRO A 1 330 ? 11.219 -4.699 -21.703 1 97.38 330 PRO A C 1
ATOM 2670 O O . PRO A 1 330 ? 12.359 -4.984 -21.328 1 97.38 330 PRO A O 1
ATOM 2673 N N . ILE A 1 331 ? 10.547 -5.375 -22.531 1 97.12 331 ILE A N 1
ATOM 2674 C CA . ILE A 1 331 ? 11.188 -6.445 -23.281 1 97.12 331 ILE A CA 1
ATOM 2675 C C . ILE A 1 331 ? 12.18 -5.848 -24.281 1 97.12 331 ILE A C 1
ATOM 2677 O O . ILE A 1 331 ? 11.922 -4.793 -24.859 1 97.12 331 ILE A O 1
ATOM 2681 N N . THR A 1 332 ? 13.281 -6.516 -24.453 1 96.44 332 THR A N 1
ATOM 2682 C CA . THR A 1 332 ? 14.32 -5.98 -25.328 1 96.44 332 THR A CA 1
ATOM 2683 C C . THR A 1 332 ? 14.977 -7.098 -26.141 1 96.44 332 THR A C 1
ATOM 2685 O O . THR A 1 332 ? 14.93 -8.266 -25.734 1 96.44 332 THR A O 1
ATOM 2688 N N . ASN A 1 333 ? 15.547 -6.664 -27.312 1 95.88 333 ASN A N 1
ATOM 2689 C CA . ASN A 1 333 ? 16.328 -7.594 -28.125 1 95.88 333 ASN A CA 1
ATOM 2690 C C . ASN A 1 333 ? 17.828 -7.379 -27.922 1 95.88 333 ASN A C 1
ATOM 2692 O O . ASN A 1 333 ? 18.641 -7.891 -28.703 1 95.88 333 ASN A O 1
ATOM 2696 N N . ASP A 1 334 ? 18.094 -6.598 -26.922 1 95.94 334 ASP A N 1
ATOM 2697 C CA . ASP A 1 334 ? 19.5 -6.449 -26.531 1 95.94 334 ASP A CA 1
ATOM 2698 C C . ASP A 1 334 ? 20.031 -7.734 -25.922 1 95.94 334 ASP A C 1
ATOM 2700 O O . ASP A 1 334 ? 19.578 -8.156 -24.844 1 95.94 334 ASP A O 1
ATOM 2704 N N . PRO A 1 335 ? 21.062 -8.297 -26.547 1 95.81 335 PRO A N 1
ATOM 2705 C CA . PRO A 1 335 ? 21.547 -9.602 -26.062 1 95.81 335 PRO A CA 1
ATOM 2706 C C . PRO A 1 335 ? 22.047 -9.547 -24.625 1 95.81 335 PRO A C 1
ATOM 2708 O O . PRO A 1 335 ? 22.125 -10.586 -23.953 1 95.81 335 PRO A O 1
ATOM 2711 N N . CYS A 1 336 ? 22.406 -8.391 -24.172 1 96.12 336 CYS A N 1
ATOM 2712 C CA . CYS A 1 336 ? 22.891 -8.266 -22.797 1 96.12 336 CYS A CA 1
ATOM 2713 C C . CYS A 1 336 ? 21.734 -8.227 -21.812 1 96.12 336 CYS A C 1
ATOM 2715 O O . CYS A 1 336 ? 21.875 -8.664 -20.672 1 96.12 336 CYS A O 1
ATOM 2717 N N . GLN A 1 337 ? 20.625 -7.746 -22.25 1 96.31 337 GLN A N 1
ATOM 2718 C CA . GLN A 1 337 ? 19.516 -7.469 -21.328 1 96.31 337 GLN A CA 1
ATOM 2719 C C . GLN A 1 337 ? 18.406 -8.492 -21.484 1 96.31 337 GLN A C 1
ATOM 2721 O O . GLN A 1 337 ? 17.547 -8.633 -20.609 1 96.31 337 GLN A O 1
ATOM 2726 N N . ALA A 1 338 ? 18.359 -9.156 -22.625 1 97.44 338 ALA A N 1
ATOM 2727 C CA . ALA A 1 338 ? 17.344 -10.172 -22.859 1 97.44 338 ALA A CA 1
ATOM 2728 C C . ALA A 1 338 ? 17.719 -11.5 -22.203 1 97.44 338 ALA A C 1
ATOM 2730 O O . ALA A 1 338 ? 18.812 -12.016 -22.422 1 97.44 338 ALA A O 1
ATOM 2731 N N . PRO A 1 339 ? 16.844 -12.117 -21.484 1 98.12 339 PRO A N 1
ATOM 2732 C CA . PRO A 1 339 ? 17.219 -13.336 -20.766 1 98.12 339 PRO A CA 1
ATOM 2733 C C . PRO A 1 339 ? 17.047 -14.594 -21.609 1 98.12 339 PRO A C 1
ATOM 2735 O O . PRO A 1 339 ? 16.219 -14.617 -22.531 1 98.12 339 PRO A O 1
ATOM 2738 N N . HIS A 1 340 ? 17.969 -15.625 -21.312 1 98 340 HIS A N 1
ATOM 2739 C CA . HIS A 1 340 ? 17.594 -17.016 -21.562 1 98 340 HIS A CA 1
ATOM 2740 C C . HIS A 1 340 ? 16.531 -17.484 -20.578 1 98 340 HIS A C 1
ATOM 2742 O O . HIS A 1 340 ? 16.703 -17.359 -19.359 1 98 340 HIS A O 1
ATOM 2748 N N . VAL A 1 341 ? 15.5 -18.078 -21.078 1 98.62 341 VAL A N 1
ATOM 2749 C CA . VAL A 1 341 ? 14.352 -18.359 -20.219 1 98.62 341 VAL A CA 1
ATOM 2750 C C . VAL A 1 341 ? 14.195 -19.859 -20.047 1 98.62 341 VAL A C 1
ATOM 2752 O O . VAL A 1 341 ? 14.25 -20.625 -21.016 1 98.62 341 VAL A O 1
ATOM 2755 N N . PHE A 1 342 ? 14.055 -20.266 -18.812 1 98.75 342 PHE A N 1
ATOM 2756 C CA . PHE A 1 342 ? 13.797 -21.656 -18.422 1 98.75 342 PHE A CA 1
ATOM 2757 C C . PHE A 1 342 ? 12.539 -21.75 -17.578 1 98.75 342 PHE A C 1
ATOM 2759 O O . PHE A 1 342 ? 12.203 -20.812 -16.844 1 98.75 342 PHE A O 1
ATOM 2766 N N . PHE A 1 343 ? 11.852 -22.875 -17.625 1 98.88 343 PHE A N 1
ATOM 2767 C CA . PHE A 1 343 ? 10.688 -23.109 -16.781 1 98.88 343 PHE A CA 1
ATOM 2768 C C . PHE A 1 343 ? 10.828 -24.422 -16.016 1 98.88 343 PHE A C 1
ATOM 2770 O O . PHE A 1 343 ? 11.477 -25.359 -16.484 1 98.88 343 PHE A O 1
ATOM 2777 N N . MET A 1 344 ? 10.227 -24.438 -14.914 1 98.88 344 MET A N 1
ATOM 2778 C CA . MET A 1 344 ? 10.289 -25.609 -14.047 1 98.88 344 MET A CA 1
ATOM 2779 C C . MET A 1 344 ? 9.742 -26.844 -14.766 1 98.88 344 MET A C 1
ATOM 2781 O O . MET A 1 344 ? 8.648 -26.797 -15.32 1 98.88 344 MET A O 1
ATOM 2785 N N . GLU A 1 345 ? 10.508 -27.812 -14.742 1 98.25 345 GLU A N 1
ATOM 2786 C CA . GLU A 1 345 ? 10.133 -29.094 -15.344 1 98.25 345 GLU A CA 1
ATOM 2787 C C . GLU A 1 345 ? 9.695 -30.094 -14.273 1 98.25 345 GLU A C 1
ATOM 2789 O O . GLU A 1 345 ? 8.68 -30.766 -14.43 1 98.25 345 GLU A O 1
ATOM 2794 N N . HIS A 1 346 ? 10.445 -30.172 -13.211 1 96.94 346 HIS A N 1
ATOM 2795 C CA . HIS A 1 346 ? 10.07 -31.047 -12.102 1 96.94 346 HIS A CA 1
ATOM 2796 C C . HIS A 1 346 ? 10.711 -30.578 -10.797 1 96.94 346 HIS A C 1
ATOM 2798 O O . HIS A 1 346 ? 11.672 -29.797 -10.812 1 96.94 346 HIS A O 1
ATOM 2804 N N . VAL A 1 347 ? 10.141 -31.016 -9.742 1 97.56 347 VAL A N 1
ATOM 2805 C CA . VAL A 1 347 ? 10.602 -30.719 -8.383 1 97.56 347 VAL A CA 1
ATOM 2806 C C . VAL A 1 347 ? 10.445 -31.969 -7.504 1 97.56 347 VAL A C 1
ATOM 2808 O O . VAL A 1 347 ? 9.461 -32.688 -7.633 1 97.56 347 VAL A O 1
ATOM 2811 N N . ARG A 1 348 ? 11.438 -32.219 -6.707 1 95.31 348 ARG A N 1
ATOM 2812 C CA . ARG A 1 348 ? 11.352 -33.375 -5.82 1 95.31 348 ARG A CA 1
ATOM 2813 C C . ARG A 1 348 ? 12.195 -33.188 -4.566 1 95.31 348 ARG A C 1
ATOM 2815 O O . ARG A 1 348 ? 13.148 -32.406 -4.578 1 95.31 348 ARG A O 1
ATOM 2822 N N . ARG A 1 349 ? 11.844 -33.906 -3.574 1 93.62 349 ARG A N 1
ATOM 2823 C CA . ARG A 1 349 ? 12.641 -33.938 -2.354 1 93.62 349 ARG A CA 1
ATOM 2824 C C . ARG A 1 349 ? 13.734 -35 -2.451 1 93.62 349 ARG A C 1
ATOM 2826 O O . ARG A 1 349 ? 13.523 -36.062 -3.055 1 93.62 349 ARG A O 1
ATOM 2833 N N . LEU A 1 350 ? 14.859 -34.594 -1.89 1 91.62 350 LEU A N 1
ATOM 2834 C CA . LEU A 1 350 ? 16 -35.5 -1.847 1 91.62 350 LEU A CA 1
ATOM 2835 C C . LEU A 1 350 ? 16.422 -35.781 -0.407 1 91.62 350 LEU A C 1
ATOM 2837 O O . LEU A 1 350 ? 15.984 -35.094 0.518 1 91.62 350 LEU A O 1
ATOM 2841 N N . LYS A 1 351 ? 17.391 -36.75 -0.273 1 80.69 351 LYS A N 1
ATOM 2842 C CA . LYS A 1 351 ? 18.156 -37.062 0.927 1 80.69 351 LYS A CA 1
ATOM 2843 C C . LYS A 1 351 ? 17.25 -37.062 2.164 1 80.69 351 LYS A C 1
ATOM 2845 O O . LYS A 1 351 ? 17.484 -36.344 3.115 1 80.69 351 LYS A O 1
ATOM 2850 N N . GLY A 1 352 ? 16.375 -37.906 2.295 1 74.44 352 GLY A N 1
ATOM 2851 C CA . GLY A 1 352 ? 15.516 -38 3.455 1 74.44 352 GLY A CA 1
ATOM 2852 C C . GLY A 1 352 ? 14.695 -36.75 3.701 1 74.44 352 GLY A C 1
ATOM 2853 O O . GLY A 1 352 ? 14.523 -36.312 4.848 1 74.44 352 GLY A O 1
ATOM 2854 N N . ASP A 1 353 ? 14.602 -35.906 2.732 1 73.88 353 ASP A N 1
ATOM 2855 C CA . ASP A 1 353 ? 13.648 -34.781 2.74 1 73.88 353 ASP A CA 1
ATOM 2856 C C . ASP A 1 353 ? 14.281 -33.531 3.311 1 73.88 353 ASP A C 1
ATOM 2858 O O . ASP A 1 353 ? 13.578 -32.656 3.797 1 73.88 353 ASP A O 1
ATOM 2862 N N . SER A 1 354 ? 15.586 -33.5 3.273 1 86.19 354 SER A N 1
ATOM 2863 C CA . SER A 1 354 ? 16.234 -32.312 3.799 1 86.19 354 SER A CA 1
ATOM 2864 C C . SER A 1 354 ? 16.578 -31.312 2.682 1 86.19 354 SER A C 1
ATOM 2866 O O . SER A 1 354 ? 16.859 -30.141 2.939 1 86.19 354 SER A O 1
ATOM 2868 N N . LEU A 1 355 ? 16.547 -31.922 1.508 1 92.62 355 LEU A N 1
ATOM 2869 C CA . LEU A 1 355 ? 16.906 -31.109 0.356 1 92.62 355 LEU A CA 1
ATOM 2870 C C . LEU A 1 355 ? 15.828 -31.156 -0.717 1 92.62 355 LEU A C 1
ATOM 2872 O O . LEU A 1 355 ? 15.172 -32.188 -0.891 1 92.62 355 LEU A O 1
ATOM 2876 N N . VAL A 1 356 ? 15.578 -30.094 -1.395 1 96.62 356 VAL A N 1
ATOM 2877 C CA . VAL A 1 356 ? 14.664 -30.047 -2.529 1 96.62 356 VAL A CA 1
ATOM 2878 C C . VAL A 1 356 ? 15.438 -29.734 -3.809 1 96.62 356 VAL A C 1
ATOM 2880 O O . VAL A 1 356 ? 16.281 -28.828 -3.834 1 96.62 356 VAL A O 1
ATOM 2883 N N . LEU A 1 357 ? 15.227 -30.531 -4.805 1 97.19 357 LEU A N 1
ATOM 2884 C CA . LEU A 1 357 ? 15.773 -30.297 -6.137 1 97.19 357 LEU A CA 1
ATOM 2885 C C . LEU A 1 357 ? 14.68 -29.859 -7.105 1 97.19 357 LEU A C 1
ATOM 2887 O O . LEU A 1 357 ? 13.695 -30.578 -7.301 1 97.19 357 LEU A O 1
ATOM 2891 N N . SER A 1 358 ? 14.789 -28.703 -7.605 1 98.06 358 SER A N 1
ATOM 2892 C CA . SER A 1 358 ? 13.945 -28.266 -8.711 1 98.06 358 SER A CA 1
ATOM 2893 C C . SER A 1 358 ? 14.758 -28.125 -10 1 98.06 358 SER A C 1
ATOM 2895 O O . SER A 1 358 ? 15.883 -27.625 -9.977 1 98.06 358 SER A O 1
ATOM 2897 N N . THR A 1 359 ? 14.211 -28.609 -11.078 1 98.38 359 THR A N 1
ATOM 2898 C CA . THR A 1 359 ? 14.875 -28.578 -12.375 1 98.38 359 THR A CA 1
ATOM 2899 C C . THR A 1 359 ? 14.094 -27.719 -13.367 1 98.38 359 THR A C 1
ATOM 2901 O O . THR A 1 359 ? 12.867 -27.828 -13.453 1 98.38 359 THR A O 1
ATOM 2904 N N . TYR A 1 360 ? 14.812 -26.906 -14.062 1 98.69 360 TYR A N 1
ATOM 2905 C CA . TYR A 1 360 ? 14.234 -26 -15.039 1 98.69 360 TYR A CA 1
ATOM 2906 C C . TYR A 1 360 ? 14.766 -26.297 -16.438 1 98.69 360 TYR A C 1
ATOM 2908 O O . TYR A 1 360 ? 15.977 -26.422 -16.641 1 98.69 360 TYR A O 1
ATOM 2916 N N . LYS A 1 361 ? 13.891 -26.375 -17.359 1 98.31 361 LYS A N 1
ATOM 2917 C CA . LYS A 1 361 ? 14.258 -26.672 -18.75 1 98.31 361 LYS A CA 1
ATOM 2918 C C . LYS A 1 361 ? 14.148 -25.438 -19.625 1 98.31 361 LYS A C 1
ATOM 2920 O O . LYS A 1 361 ? 13.211 -24.641 -19.484 1 98.31 361 LYS A O 1
ATOM 2925 N N . ARG A 1 362 ? 15.109 -25.297 -20.516 1 98.12 362 ARG A N 1
ATOM 2926 C CA . ARG A 1 362 ? 15.094 -24.188 -21.438 1 98.12 362 ARG A CA 1
ATOM 2927 C C . ARG A 1 362 ? 13.797 -24.156 -22.25 1 98.12 362 ARG A C 1
ATOM 2929 O O . ARG A 1 362 ? 13.359 -25.188 -22.766 1 98.12 362 ARG A O 1
ATOM 2936 N N . ARG A 1 363 ? 13.188 -22.953 -22.344 1 97.06 363 ARG A N 1
ATOM 2937 C CA . ARG A 1 363 ? 11.938 -22.781 -23.078 1 97.06 363 ARG A CA 1
ATOM 2938 C C . ARG A 1 363 ? 12.172 -22.891 -24.578 1 97.06 363 ARG A C 1
ATOM 2940 O O . ARG A 1 363 ? 11.5 -23.672 -25.266 1 97.06 363 ARG A O 1
ATOM 2947 N N . ALA A 1 364 ? 13.039 -22 -25.094 1 94.5 364 ALA A N 1
ATOM 2948 C CA . ALA A 1 364 ? 13.406 -21.875 -26.516 1 94.5 364 ALA A CA 1
ATOM 2949 C C . ALA A 1 364 ? 14.711 -21.109 -26.672 1 94.5 364 ALA A C 1
ATOM 2951 O O . ALA A 1 364 ? 15.133 -20.391 -25.766 1 94.5 364 ALA A O 1
ATOM 2952 N N . PRO A 1 365 ? 15.312 -21.375 -27.812 1 92.81 365 PRO A N 1
ATOM 2953 C CA . PRO A 1 365 ? 16.469 -20.516 -28.062 1 92.81 365 PRO A CA 1
ATOM 2954 C C . PRO A 1 365 ? 16.109 -19.031 -28.156 1 92.81 365 PRO A C 1
ATOM 2956 O O . PRO A 1 365 ? 15.062 -18.688 -28.703 1 92.81 365 PRO A O 1
ATOM 2959 N N . ARG A 1 366 ? 16.938 -18.172 -27.5 1 90.56 366 ARG A N 1
ATOM 2960 C CA . ARG A 1 366 ? 16.703 -16.734 -27.531 1 90.56 366 ARG A CA 1
ATOM 2961 C C . ARG A 1 366 ? 16.781 -16.188 -28.953 1 90.56 366 ARG A C 1
ATOM 2963 O O . ARG A 1 366 ? 16.141 -15.188 -29.281 1 90.56 366 ARG A O 1
ATOM 2970 N N . ARG A 1 367 ? 17.594 -16.75 -29.859 1 91.75 367 ARG A N 1
ATOM 2971 C CA . ARG A 1 367 ? 17.844 -16.328 -31.234 1 91.75 367 ARG A CA 1
ATOM 2972 C C . ARG A 1 367 ? 18.438 -14.93 -31.281 1 91.75 367 ARG A C 1
ATOM 2974 O O . ARG A 1 367 ? 17.969 -14.07 -32.031 1 91.75 367 ARG A O 1
ATOM 2981 N N . LEU A 1 368 ? 19.234 -14.594 -30.359 1 94.31 368 LEU A N 1
ATOM 2982 C CA . LEU A 1 368 ? 20.016 -13.367 -30.266 1 94.31 368 LEU A CA 1
ATOM 2983 C C . LEU A 1 368 ? 21.5 -13.664 -30.203 1 94.31 368 LEU A C 1
ATOM 2985 O O . LEU A 1 368 ? 21.906 -14.766 -29.812 1 94.31 368 LEU A O 1
ATOM 2989 N N . GLY A 1 369 ? 22.312 -12.758 -30.703 1 92.56 369 GLY A N 1
ATOM 2990 C CA . GLY A 1 369 ? 23.734 -12.922 -30.531 1 92.56 369 GLY A CA 1
ATOM 2991 C C . GLY A 1 369 ? 24.188 -12.844 -29.078 1 92.56 369 GLY A C 1
ATOM 2992 O O . GLY A 1 369 ? 23.344 -12.781 -28.188 1 92.56 369 GLY A O 1
ATOM 2993 N N . THR A 1 370 ? 25.453 -13.008 -28.844 1 92.56 370 THR A N 1
ATOM 2994 C CA . THR A 1 370 ? 26.047 -12.945 -27.516 1 92.56 370 THR A CA 1
ATOM 2995 C C . THR A 1 370 ? 26.312 -11.492 -27.109 1 92.56 370 THR A C 1
ATOM 2997 O O . THR A 1 370 ? 26.5 -10.625 -27.969 1 92.56 370 THR A O 1
ATOM 3000 N N . CYS A 1 371 ? 26.281 -11.297 -25.797 1 93.94 371 CYS A N 1
ATOM 3001 C CA . CYS A 1 371 ? 26.625 -9.977 -25.297 1 93.94 371 CYS A CA 1
ATOM 3002 C C . CYS A 1 371 ? 28.125 -9.719 -25.406 1 93.94 371 CYS A C 1
ATOM 3004 O O . CYS A 1 371 ? 28.906 -10.266 -24.641 1 93.94 371 CYS A O 1
ATOM 3006 N N . LEU A 1 372 ? 28.531 -8.867 -26.297 1 88.31 372 LEU A N 1
ATOM 3007 C CA . LEU A 1 372 ? 29.938 -8.617 -26.578 1 88.31 372 LEU A CA 1
ATOM 3008 C C . LEU A 1 372 ? 30.578 -7.77 -25.469 1 88.31 372 LEU A C 1
ATOM 3010 O O . LEU A 1 372 ? 31.75 -7.965 -25.125 1 88.31 372 LEU A O 1
ATOM 3014 N N . PHE A 1 373 ? 29.844 -6.945 -24.875 1 85.56 373 PHE A N 1
ATOM 3015 C CA . PHE A 1 373 ? 30.344 -5.973 -23.906 1 85.56 373 PHE A CA 1
ATOM 3016 C C . PHE A 1 373 ? 30.797 -6.664 -22.625 1 85.56 373 PHE A C 1
ATOM 3018 O O . PHE A 1 373 ? 31.672 -6.168 -21.922 1 85.56 373 PHE A O 1
ATOM 3025 N N . ALA A 1 374 ? 30.219 -7.867 -22.391 1 83.69 374 ALA A N 1
ATOM 3026 C CA . ALA A 1 374 ? 30.469 -8.523 -21.109 1 83.69 374 ALA A CA 1
ATOM 3027 C C . ALA A 1 374 ? 31.438 -9.688 -21.266 1 83.69 374 ALA A C 1
ATOM 3029 O O . ALA A 1 374 ? 31.484 -10.586 -20.438 1 83.69 374 ALA A O 1
ATOM 3030 N N . GLY A 1 375 ? 32.188 -9.773 -22.328 1 85.5 375 GLY A N 1
ATOM 3031 C CA . GLY A 1 375 ? 33.219 -10.797 -22.5 1 85.5 375 GLY A CA 1
ATOM 3032 C C . GLY A 1 375 ? 32.812 -11.875 -23.484 1 85.5 375 GLY A C 1
ATOM 3033 O O . GLY A 1 375 ? 33.562 -12.828 -23.719 1 85.5 375 GLY A O 1
ATOM 3034 N N . ASN A 1 376 ? 31.594 -11.805 -23.953 1 86.12 376 ASN A N 1
ATOM 3035 C CA . ASN A 1 376 ? 31.125 -12.664 -25.031 1 86.12 376 ASN A CA 1
ATOM 3036 C C . ASN A 1 376 ? 30.953 -14.109 -24.562 1 86.12 376 ASN A C 1
ATOM 3038 O O . ASN A 1 376 ? 31.297 -15.039 -25.297 1 86.12 376 ASN A O 1
ATOM 3042 N N . HIS A 1 377 ? 30.609 -14.281 -23.406 1 91.06 377 HIS A N 1
ATOM 3043 C CA . HIS A 1 377 ? 30.281 -15.609 -22.891 1 91.06 377 HIS A CA 1
ATOM 3044 C C . HIS A 1 377 ? 28.812 -15.945 -23.109 1 91.06 377 HIS A C 1
ATOM 3046 O O . HIS A 1 377 ? 27.938 -15.352 -22.484 1 91.06 377 HIS A O 1
ATOM 3052 N N . THR A 1 378 ? 28.562 -16.969 -23.891 1 94.06 378 THR A N 1
ATOM 3053 C CA . THR A 1 378 ? 27.188 -17.328 -24.25 1 94.06 378 THR A CA 1
ATOM 3054 C C . THR A 1 378 ? 26.609 -18.344 -23.266 1 94.06 378 THR A C 1
ATOM 3056 O O . THR A 1 378 ? 27.344 -19.188 -22.734 1 94.06 378 THR A O 1
ATOM 3059 N N . ALA A 1 379 ? 25.281 -18.25 -23.047 1 94.75 379 ALA A N 1
ATOM 3060 C CA . ALA A 1 379 ? 24.578 -19.25 -22.25 1 94.75 379 ALA A CA 1
ATOM 3061 C C . ALA A 1 379 ? 23.75 -20.172 -23.125 1 94.75 379 ALA A C 1
ATOM 3063 O O . ALA A 1 379 ? 22.875 -20.891 -22.625 1 94.75 379 ALA A O 1
ATOM 3064 N N . ASP A 1 380 ? 23.953 -20.219 -24.359 1 94.88 380 ASP A N 1
ATOM 3065 C CA . ASP A 1 380 ? 23.156 -20.969 -25.328 1 94.88 380 ASP A CA 1
ATOM 3066 C C . ASP A 1 380 ? 23.266 -22.469 -25.062 1 94.88 380 ASP A C 1
ATOM 3068 O O . ASP A 1 380 ? 22.359 -23.234 -25.406 1 94.88 380 ASP A O 1
ATOM 3072 N N . ASP A 1 381 ? 24.312 -22.859 -24.5 1 92.44 381 ASP A N 1
ATOM 3073 C CA . ASP A 1 381 ? 24.547 -24.297 -24.328 1 92.44 381 ASP A CA 1
ATOM 3074 C C . ASP A 1 381 ? 23.828 -24.812 -23.078 1 92.44 381 ASP A C 1
ATOM 3076 O O . ASP A 1 381 ? 23.703 -26.031 -22.891 1 92.44 381 ASP A O 1
ATOM 3080 N N . VAL A 1 382 ? 23.453 -23.938 -22.188 1 96.06 382 VAL A N 1
ATOM 3081 C CA . VAL A 1 382 ? 22.734 -24.375 -20.984 1 96.06 382 VAL A CA 1
ATOM 3082 C C . VAL A 1 382 ? 21.344 -24.859 -21.359 1 96.06 382 VAL A C 1
ATOM 3084 O O . VAL A 1 382 ? 20.531 -24.078 -21.906 1 96.06 382 VAL A O 1
ATOM 3087 N N . GLN A 1 383 ? 21.062 -26.078 -21.031 1 96.75 383 GLN A N 1
ATOM 3088 C CA . GLN A 1 383 ? 19.766 -26.641 -21.406 1 96.75 383 GLN A CA 1
ATOM 3089 C C . GLN A 1 383 ? 18.875 -26.812 -20.172 1 96.75 383 GLN A C 1
ATOM 3091 O O . GLN A 1 383 ? 17.656 -26.797 -20.281 1 96.75 383 GLN A O 1
ATOM 3096 N N . ARG A 1 384 ? 19.562 -27.016 -19.047 1 97.56 384 ARG A N 1
ATOM 3097 C CA . ARG A 1 384 ? 18.812 -27.188 -17.812 1 97.56 384 ARG A CA 1
ATOM 3098 C C . ARG A 1 384 ? 19.516 -26.5 -16.641 1 97.56 384 ARG A C 1
ATOM 3100 O O . ARG A 1 384 ? 20.75 -26.344 -16.656 1 97.56 384 ARG A O 1
ATOM 3107 N N . ILE A 1 385 ? 18.75 -26.078 -15.734 1 98.19 385 ILE A N 1
ATOM 3108 C CA . ILE A 1 385 ? 19.234 -25.516 -14.477 1 98.19 385 ILE A CA 1
ATOM 3109 C C . ILE A 1 385 ? 18.672 -26.328 -13.305 1 98.19 385 ILE A C 1
ATOM 3111 O O . ILE A 1 385 ? 17.469 -26.562 -13.211 1 98.19 385 ILE A O 1
ATOM 3115 N N . ARG A 1 386 ? 19.516 -26.812 -12.453 1 97.75 386 ARG A N 1
ATOM 3116 C CA . ARG A 1 386 ? 19.125 -27.516 -11.227 1 97.75 386 ARG A CA 1
ATOM 3117 C C . ARG A 1 386 ? 19.359 -26.625 -10 1 97.75 386 ARG A C 1
ATOM 3119 O O . ARG A 1 386 ? 20.453 -26.094 -9.805 1 97.75 386 ARG A O 1
ATOM 3126 N N . VAL A 1 387 ? 18.359 -26.469 -9.234 1 97.94 387 VAL A N 1
ATOM 3127 C CA . VAL A 1 387 ? 18.406 -25.609 -8.062 1 97.94 387 VAL A CA 1
ATOM 3128 C C . VAL A 1 387 ? 18.203 -26.438 -6.793 1 97.94 387 VAL A C 1
ATOM 3130 O O . VAL A 1 387 ? 17.219 -27.156 -6.664 1 97.94 387 VAL A O 1
ATOM 3133 N N . PHE A 1 388 ? 19.141 -26.344 -5.895 1 96.38 388 PHE A N 1
ATOM 3134 C CA . PHE A 1 388 ? 19.094 -27.031 -4.613 1 96.38 388 PHE A CA 1
ATOM 3135 C C . PHE A 1 388 ? 18.719 -26.062 -3.494 1 96.38 388 PHE A C 1
ATOM 3137 O O . PHE A 1 388 ? 19.344 -25.016 -3.338 1 96.38 388 PHE A O 1
ATOM 3144 N N . SER A 1 389 ? 17.672 -26.359 -2.771 1 94.88 389 SER A N 1
ATOM 3145 C CA . SER A 1 389 ? 17.25 -25.547 -1.645 1 94.88 389 SER A CA 1
ATOM 3146 C C . SER A 1 389 ? 16.984 -26.391 -0.409 1 94.88 389 SER A C 1
ATOM 3148 O O . SER A 1 389 ? 16.812 -27.609 -0.514 1 94.88 389 SER A O 1
ATOM 3150 N N . ASN A 1 390 ? 17 -25.719 0.715 1 89.44 390 ASN A N 1
ATOM 3151 C CA . ASN A 1 390 ? 16.734 -26.406 1.973 1 89.44 390 ASN A CA 1
ATOM 3152 C C . ASN A 1 390 ? 15.25 -26.734 2.131 1 89.44 390 ASN A C 1
ATOM 3154 O O . ASN A 1 390 ? 14.391 -25.891 1.857 1 89.44 390 ASN A O 1
ATOM 3158 N N . ALA A 1 391 ? 14.969 -27.891 2.58 1 81.69 391 ALA A N 1
ATOM 3159 C CA . ALA A 1 391 ? 13.594 -28.359 2.686 1 81.69 391 ALA A CA 1
ATOM 3160 C C . ALA A 1 391 ? 13.031 -28.109 4.086 1 81.69 391 ALA A C 1
ATOM 3162 O O . ALA A 1 391 ? 11.82 -28.156 4.293 1 81.69 391 ALA A O 1
ATOM 3163 N N . THR A 1 392 ? 13.812 -27.812 4.973 1 76.69 392 THR A N 1
ATOM 3164 C CA . THR A 1 392 ? 13.383 -27.875 6.363 1 76.69 392 THR A CA 1
ATOM 3165 C C . THR A 1 392 ? 13.016 -26.484 6.879 1 76.69 392 THR A C 1
ATOM 3167 O O . THR A 1 392 ? 12.359 -26.359 7.918 1 76.69 392 THR A O 1
ATOM 3170 N N . VAL A 1 393 ? 13.391 -25.547 6.234 1 81.38 393 VAL A N 1
ATOM 3171 C CA . VAL A 1 393 ? 13.141 -24.203 6.762 1 81.38 393 VAL A CA 1
ATOM 3172 C C . VAL A 1 393 ? 12.195 -23.453 5.828 1 81.38 393 VAL A C 1
ATOM 3174 O O . VAL A 1 393 ? 12.453 -23.344 4.625 1 81.38 393 VAL A O 1
ATOM 3177 N N . ARG A 1 394 ? 11.094 -23.031 6.477 1 86.81 394 ARG A N 1
ATOM 3178 C CA . ARG A 1 394 ? 10.164 -22.219 5.699 1 86.81 394 ARG A CA 1
ATOM 3179 C C . ARG A 1 394 ? 10.758 -20.844 5.402 1 86.81 394 ARG A C 1
ATOM 3181 O O . ARG A 1 394 ? 11.383 -20.234 6.273 1 86.81 394 ARG A O 1
ATOM 3188 N N . LYS A 1 395 ? 10.539 -20.422 4.215 1 91.25 395 LYS A N 1
ATOM 3189 C CA . LYS A 1 395 ? 11.016 -19.094 3.848 1 91.25 395 LYS A CA 1
ATOM 3190 C C . LYS A 1 395 ? 10.219 -18.016 4.574 1 91.25 395 LYS A C 1
ATOM 3192 O O . LYS A 1 395 ? 8.992 -18.062 4.625 1 91.25 395 LYS A O 1
ATOM 3197 N N . GLN A 1 396 ? 10.961 -17.062 5.164 1 88.25 396 GLN A N 1
ATOM 3198 C CA . GLN A 1 396 ? 10.328 -15.992 5.914 1 88.25 396 GLN A CA 1
ATOM 3199 C C . GLN A 1 396 ? 9.93 -14.836 4.996 1 88.25 396 GLN A C 1
ATOM 3201 O O . GLN A 1 396 ? 10.719 -14.414 4.148 1 88.25 396 GLN A O 1
ATOM 3206 N N . PRO A 1 397 ? 8.734 -14.328 5.262 1 88.19 397 PRO A N 1
ATOM 3207 C CA . PRO A 1 397 ? 8.32 -13.188 4.445 1 88.19 397 PRO A CA 1
ATOM 3208 C C . PRO A 1 397 ? 9.266 -11.992 4.57 1 88.19 397 PRO A C 1
ATOM 3210 O O . PRO A 1 397 ? 9.75 -11.695 5.664 1 88.19 397 PRO A O 1
ATOM 3213 N N . GLY A 1 398 ? 9.523 -11.367 3.422 1 89.31 398 GLY A N 1
ATOM 3214 C CA . GLY A 1 398 ? 10.336 -10.156 3.42 1 89.31 398 GLY A CA 1
ATOM 3215 C C . GLY A 1 398 ? 11.828 -10.438 3.371 1 89.31 398 GLY A C 1
ATOM 3216 O O . GLY A 1 398 ? 12.625 -9.523 3.158 1 89.31 398 GLY A O 1
ATOM 3217 N N . LYS A 1 399 ? 12.234 -11.625 3.504 1 90.31 399 LYS A N 1
ATOM 3218 C CA . LYS A 1 399 ? 13.648 -11.977 3.5 1 90.31 399 LYS A CA 1
ATOM 3219 C C . LYS A 1 399 ? 14.07 -12.555 2.15 1 90.31 399 LYS A C 1
ATOM 3221 O O . LYS A 1 399 ? 13.375 -13.414 1.597 1 90.31 399 LYS A O 1
ATOM 3226 N N . ILE A 1 400 ? 15.125 -12.07 1.705 1 94.12 400 ILE A N 1
ATOM 3227 C CA . ILE A 1 400 ? 15.617 -12.594 0.438 1 94.12 400 ILE A CA 1
ATOM 3228 C C . ILE A 1 400 ? 16.609 -13.727 0.7 1 94.12 400 ILE A C 1
ATOM 3230 O O . ILE A 1 400 ? 17.078 -13.898 1.826 1 94.12 400 ILE A O 1
ATOM 3234 N N . GLU A 1 401 ? 16.812 -14.5 -0.326 1 94.31 401 GLU A N 1
ATOM 3235 C CA . GLU A 1 401 ? 17.875 -15.508 -0.358 1 94.31 401 GLU A CA 1
ATOM 3236 C C . GLU A 1 401 ? 18.891 -15.203 -1.458 1 94.31 401 GLU A C 1
ATOM 3238 O O . GLU A 1 401 ? 18.578 -14.484 -2.414 1 94.31 401 GLU A O 1
ATOM 3243 N N . CYS A 1 402 ? 20.062 -15.656 -1.218 1 95.5 402 CYS A N 1
ATOM 3244 C CA . CYS A 1 402 ? 21.141 -15.617 -2.209 1 95.5 402 CYS A CA 1
ATOM 3245 C C . CYS A 1 402 ? 21.469 -17.016 -2.719 1 95.5 402 CYS A C 1
ATOM 3247 O O . CYS A 1 402 ? 20.734 -17.969 -2.449 1 95.5 402 CYS A O 1
ATOM 3249 N N . CYS A 1 403 ? 22.391 -17.062 -3.668 1 96.38 403 CYS A N 1
ATOM 3250 C CA . CYS A 1 403 ? 22.703 -18.359 -4.23 1 96.38 403 CYS A CA 1
ATOM 3251 C C . CYS A 1 403 ? 24.141 -18.406 -4.738 1 96.38 403 CYS A C 1
ATOM 3253 O O . CYS A 1 403 ? 24.797 -17.375 -4.871 1 96.38 403 CYS A O 1
ATOM 3255 N N . ASN A 1 404 ? 24.594 -19.672 -4.855 1 95.12 404 ASN A N 1
ATOM 3256 C CA . ASN A 1 404 ? 25.859 -19.969 -5.512 1 95.12 404 ASN A CA 1
ATOM 3257 C C . ASN A 1 404 ? 25.656 -20.781 -6.793 1 95.12 404 ASN A C 1
ATOM 3259 O O . ASN A 1 404 ? 24.859 -21.719 -6.812 1 95.12 404 ASN A O 1
ATOM 3263 N N . VAL A 1 405 ? 26.312 -20.281 -7.766 1 94.19 405 VAL A N 1
ATOM 3264 C CA . VAL A 1 405 ? 26.422 -21.109 -8.953 1 94.19 405 VAL A CA 1
ATOM 3265 C C . VAL A 1 405 ? 27.516 -22.156 -8.758 1 94.19 405 VAL A C 1
ATOM 3267 O O . VAL A 1 405 ? 28.703 -21.812 -8.617 1 94.19 405 VAL A O 1
ATOM 3270 N N . LEU A 1 406 ? 27.234 -23.297 -8.594 1 90.19 406 LEU A N 1
ATOM 3271 C CA . LEU A 1 406 ? 28.203 -24.344 -8.305 1 90.19 406 LEU A CA 1
ATOM 3272 C C . LEU A 1 406 ? 28.984 -24.734 -9.555 1 90.19 406 LEU A C 1
ATOM 3274 O O . LEU A 1 406 ? 29.953 -24.062 -9.922 1 90.19 406 LEU A O 1
ATOM 3278 N N . ASN A 1 407 ? 28.625 -25.844 -10.219 1 79.25 407 ASN A N 1
ATOM 3279 C CA . ASN A 1 407 ? 29.297 -26.328 -11.414 1 79.25 407 ASN A CA 1
ATOM 3280 C C . ASN A 1 407 ? 28.312 -26.625 -12.539 1 79.25 407 ASN A C 1
ATOM 3282 O O . ASN A 1 407 ? 27.109 -26.609 -12.336 1 79.25 407 ASN A O 1
ATOM 3286 N N . MET A 1 408 ? 28.922 -26.422 -13.648 1 72.81 408 MET A N 1
ATOM 3287 C CA . MET A 1 408 ? 28.188 -26.969 -14.781 1 72.81 408 MET A CA 1
ATOM 3288 C C . MET A 1 408 ? 28.531 -28.438 -15 1 72.81 408 MET A C 1
ATOM 3290 O O . MET A 1 408 ? 29.719 -28.812 -14.984 1 72.81 408 MET A O 1
ATOM 3294 N N . THR A 1 409 ? 27.5 -29.188 -14.625 1 70.06 409 THR A N 1
ATOM 3295 C CA . THR A 1 409 ? 27.703 -30.609 -14.836 1 70.06 409 THR A CA 1
ATOM 3296 C C . THR A 1 409 ? 27.25 -31.031 -16.234 1 70.06 409 THR A C 1
ATOM 3298 O O . THR A 1 409 ? 26.172 -30.625 -16.672 1 70.06 409 THR A O 1
ATOM 3301 N N . GLY A 1 410 ? 27.938 -32.062 -16.688 1 66.88 410 GLY A N 1
ATOM 3302 C CA . GLY A 1 410 ? 27.656 -32.375 -18.078 1 66.88 410 GLY A CA 1
ATOM 3303 C C . GLY A 1 410 ? 27.641 -31.156 -18.969 1 66.88 410 GLY A C 1
ATOM 3304 O O . GLY A 1 410 ? 27.703 -30.016 -18.484 1 66.88 410 GLY A O 1
ATOM 3305 N N . SER A 1 411 ? 27.875 -31.094 -20.203 1 70.69 411 SER A N 1
ATOM 3306 C CA . SER A 1 411 ? 28.125 -30 -21.141 1 70.69 411 SER A CA 1
ATOM 3307 C C . SER A 1 411 ? 26.953 -29.031 -21.188 1 70.69 411 SER A C 1
ATOM 3309 O O . SER A 1 411 ? 27.094 -27.906 -21.688 1 70.69 411 SER A O 1
ATOM 3311 N N . ASN A 1 412 ? 25.703 -29.219 -20.266 1 92.25 412 ASN A N 1
ATOM 3312 C CA . ASN A 1 412 ? 24.625 -28.281 -20.578 1 92.25 412 ASN A CA 1
ATOM 3313 C C . ASN A 1 412 ? 23.703 -28.078 -19.375 1 92.25 412 ASN A C 1
ATOM 3315 O O . ASN A 1 412 ? 22.609 -27.547 -19.516 1 92.25 412 ASN A O 1
ATOM 3319 N N . ILE A 1 413 ? 24.203 -28.609 -18.125 1 96.19 413 ILE A N 1
ATOM 3320 C CA . ILE A 1 413 ? 23.375 -28.453 -16.938 1 96.19 413 ILE A CA 1
ATOM 3321 C C . ILE A 1 413 ? 24.078 -27.562 -15.93 1 96.19 413 ILE A C 1
ATOM 3323 O O . ILE A 1 413 ? 25.203 -27.828 -15.531 1 96.19 413 ILE A O 1
ATOM 3327 N N . MET A 1 414 ? 23.406 -26.531 -15.492 1 96.38 414 MET A N 1
ATOM 3328 C CA . MET A 1 414 ? 23.922 -25.641 -14.469 1 96.38 414 MET A CA 1
ATOM 3329 C C . MET A 1 414 ? 23.328 -25.969 -13.102 1 96.38 414 MET A C 1
ATOM 3331 O O . MET A 1 414 ? 22.109 -26.125 -12.977 1 96.38 414 MET A O 1
ATOM 3335 N N . ASN A 1 415 ? 24.156 -26.109 -12.094 1 96.88 415 ASN A N 1
ATOM 3336 C CA . ASN A 1 415 ? 23.703 -26.375 -10.727 1 96.88 415 ASN A CA 1
ATOM 3337 C C . ASN A 1 415 ? 23.812 -25.125 -9.852 1 96.88 415 ASN A C 1
ATOM 3339 O O . ASN A 1 415 ? 24.844 -24.438 -9.859 1 96.88 415 ASN A O 1
ATOM 3343 N N . ILE A 1 416 ? 22.734 -24.859 -9.156 1 97.25 416 ILE A N 1
ATOM 3344 C CA . ILE A 1 416 ? 22.672 -23.688 -8.281 1 97.25 416 ILE A CA 1
ATOM 3345 C C . ILE A 1 416 ? 22.234 -24.109 -6.883 1 97.25 416 ILE A C 1
ATOM 3347 O O . ILE A 1 416 ? 21.359 -24.969 -6.734 1 97.25 416 ILE A O 1
ATOM 3351 N N . LYS A 1 417 ? 22.812 -23.547 -5.902 1 96.62 417 LYS A N 1
ATOM 3352 C CA . LYS A 1 417 ? 22.406 -23.797 -4.516 1 96.62 417 LYS A CA 1
ATOM 3353 C C . LYS A 1 417 ? 21.922 -22.516 -3.848 1 96.62 417 LYS A C 1
ATOM 3355 O O . LYS A 1 417 ? 22.656 -21.516 -3.811 1 96.62 417 LYS A O 1
ATOM 3360 N N . LEU A 1 418 ? 20.688 -22.547 -3.34 1 96.31 418 LEU A N 1
ATOM 3361 C CA . LEU A 1 418 ? 20.156 -21.406 -2.58 1 96.31 418 LEU A CA 1
ATOM 3362 C C . LEU A 1 418 ? 20.75 -21.391 -1.173 1 96.31 418 LEU A C 1
ATOM 3364 O O . LEU A 1 418 ? 21.016 -22.438 -0.585 1 96.31 418 LEU A O 1
ATOM 3368 N N . ARG A 1 419 ? 20.906 -20.203 -0.639 1 94.56 419 ARG A N 1
ATOM 3369 C CA . ARG A 1 419 ? 21.469 -20.016 0.696 1 94.56 419 ARG A CA 1
ATOM 3370 C C . ARG A 1 419 ? 21.062 -18.656 1.267 1 94.56 419 ARG A C 1
ATOM 3372 O O . ARG A 1 419 ? 20.469 -17.828 0.562 1 94.56 419 ARG A O 1
ATOM 3379 N N . GLN A 1 420 ? 21.344 -18.516 2.496 1 92.81 420 GLN A N 1
ATOM 3380 C CA . GLN A 1 420 ? 21.172 -17.203 3.104 1 92.81 420 GLN A CA 1
ATOM 3381 C C . GLN A 1 420 ? 22.188 -16.203 2.543 1 92.81 420 GLN A C 1
ATOM 3383 O O . GLN A 1 420 ? 23.297 -16.578 2.174 1 92.81 420 GLN A O 1
ATOM 3388 N N . CYS A 1 421 ? 21.75 -15 2.477 1 93.31 421 CYS A N 1
ATOM 3389 C CA . CYS A 1 421 ? 22.672 -13.961 2.014 1 93.31 421 CYS A CA 1
ATOM 3390 C C . CYS A 1 421 ? 23.734 -13.672 3.062 1 93.31 421 CYS A C 1
ATOM 3392 O O . CYS A 1 421 ? 23.453 -13.672 4.262 1 93.31 421 CYS A O 1
ATOM 3394 N N . ARG A 1 422 ? 24.906 -13.367 2.551 1 92.06 422 ARG A N 1
ATOM 3395 C CA . ARG A 1 422 ? 25.969 -12.891 3.432 1 92.06 422 ARG A CA 1
ATOM 3396 C C . ARG A 1 422 ? 25.781 -11.406 3.758 1 92.06 422 ARG A C 1
ATOM 3398 O O . ARG A 1 422 ? 25.094 -10.688 3.023 1 92.06 422 ARG A O 1
ATOM 3405 N N . LYS A 1 423 ? 26.406 -11.062 4.832 1 88.06 423 LYS A N 1
ATOM 3406 C CA . LYS A 1 423 ? 26.328 -9.656 5.227 1 88.06 423 LYS A CA 1
ATOM 3407 C C . LYS A 1 423 ? 26.844 -8.742 4.121 1 88.06 423 LYS A C 1
ATOM 3409 O O . LYS A 1 423 ? 27.969 -8.922 3.646 1 88.06 423 LYS A O 1
ATOM 3414 N N . GLY A 1 424 ? 26 -7.852 3.697 1 87.25 424 GLY A N 1
ATOM 3415 C CA . GLY A 1 424 ? 26.406 -6.867 2.707 1 87.25 424 GLY A CA 1
ATOM 3416 C C . GLY A 1 424 ? 26.516 -7.441 1.306 1 87.25 424 GLY A C 1
ATOM 3417 O O . GLY A 1 424 ? 27.094 -6.816 0.416 1 87.25 424 GLY A O 1
ATOM 3418 N N . GLU A 1 425 ? 25.938 -8.625 1.116 1 89.94 425 GLU A N 1
ATOM 3419 C CA . GLU A 1 425 ? 26.062 -9.258 -0.193 1 89.94 425 GLU A CA 1
ATOM 3420 C C . GLU A 1 425 ? 25.203 -8.539 -1.233 1 89.94 425 GLU A C 1
ATOM 3422 O O . GLU A 1 425 ? 23.984 -8.453 -1.09 1 89.94 425 GLU A O 1
ATOM 3427 N N . VAL A 1 426 ? 25.75 -7.895 -2.285 1 83.5 426 VAL A N 1
ATOM 3428 C CA . VAL A 1 426 ? 25.062 -7.203 -3.365 1 83.5 426 VAL A CA 1
ATOM 3429 C C . VAL A 1 426 ? 25.281 -7.941 -4.684 1 83.5 426 VAL A C 1
ATOM 3431 O O . VAL A 1 426 ? 24.328 -8.25 -5.398 1 83.5 426 VAL A O 1
ATOM 3434 N N . ILE A 1 427 ? 26.453 -8.008 -5.109 1 73.12 427 ILE A N 1
ATOM 3435 C CA . ILE A 1 427 ? 26.859 -8.758 -6.289 1 73.12 427 ILE A CA 1
ATOM 3436 C C . ILE A 1 427 ? 27.828 -9.867 -5.883 1 73.12 427 ILE A C 1
ATOM 3438 O O . ILE A 1 427 ? 28.828 -9.609 -5.195 1 73.12 427 ILE A O 1
ATOM 3442 N N . ALA A 1 428 ? 27.188 -11.078 -5.613 1 53.41 428 ALA A N 1
ATOM 3443 C CA . ALA A 1 428 ? 28.078 -12.148 -5.145 1 53.41 428 ALA A CA 1
ATOM 3444 C C . ALA A 1 428 ? 28.922 -12.703 -6.289 1 53.41 428 ALA A C 1
ATOM 3446 O O . ALA A 1 428 ? 28.5 -12.672 -7.449 1 53.41 428 ALA A O 1
ATOM 3447 N N . MET B 1 1 ? -9.773 -23.391 37 1 21.47 1 MET B N 1
ATOM 3448 C CA . MET B 1 1 ? -8.43 -23.188 36.469 1 21.47 1 MET B CA 1
ATOM 3449 C C . MET B 1 1 ? -8.398 -21.984 35.531 1 21.47 1 MET B C 1
ATOM 3451 O O . MET B 1 1 ? -9.117 -21.953 34.531 1 21.47 1 MET B O 1
ATOM 3455 N N . LYS B 1 2 ? -8.125 -20.781 36.094 1 22.92 2 LYS B N 1
ATOM 3456 C CA . LYS B 1 2 ? -8.039 -19.469 35.469 1 22.92 2 LYS B CA 1
ATOM 3457 C C . LYS B 1 2 ? -7.066 -19.469 34.312 1 22.92 2 LYS B C 1
ATOM 3459 O O . LYS B 1 2 ? -5.883 -19.781 34.469 1 22.92 2 LYS B O 1
ATOM 3464 N N . ARG B 1 3 ? -7.621 -19.891 33.188 1 26.33 3 ARG B N 1
ATOM 3465 C CA . ARG B 1 3 ? -6.77 -19.875 31.984 1 26.33 3 ARG B CA 1
ATOM 3466 C C . ARG B 1 3 ? -6.004 -18.562 31.875 1 26.33 3 ARG B C 1
ATOM 3468 O O . ARG B 1 3 ? -6.566 -17.5 32.094 1 26.33 3 ARG B O 1
ATOM 3475 N N . PRO B 1 4 ? -4.754 -18.656 32.031 1 29.83 4 PRO B N 1
ATOM 3476 C CA . PRO B 1 4 ? -4.023 -17.391 32 1 29.83 4 PRO B CA 1
ATOM 3477 C C . PRO B 1 4 ? -4.34 -16.547 30.781 1 29.83 4 PRO B C 1
ATOM 3479 O O . PRO B 1 4 ? -4.508 -17.078 29.688 1 29.83 4 PRO B O 1
ATOM 3482 N N . ASN B 1 5 ? -5.105 -15.523 30.953 1 28 5 ASN B N 1
ATOM 3483 C CA . ASN B 1 5 ? -5.406 -14.445 30.016 1 28 5 ASN B CA 1
ATOM 3484 C C . ASN B 1 5 ? -4.145 -13.93 29.344 1 28 5 ASN B C 1
ATOM 3486 O O . ASN B 1 5 ? -3.418 -13.109 29.906 1 28 5 ASN B O 1
ATOM 3490 N N . THR B 1 6 ? -3.375 -14.859 28.766 1 30.95 6 THR B N 1
ATOM 3491 C CA . THR B 1 6 ? -2.139 -14.352 28.188 1 30.95 6 THR B CA 1
ATOM 3492 C C . THR B 1 6 ? -2.438 -13.289 27.125 1 30.95 6 THR B C 1
ATOM 3494 O O . THR B 1 6 ? -2.932 -13.602 26.047 1 30.95 6 THR B O 1
ATOM 3497 N N . THR B 1 7 ? -2.834 -12.18 27.578 1 32.56 7 THR B N 1
ATOM 3498 C CA . THR B 1 7 ? -2.932 -10.992 26.734 1 32.56 7 THR B CA 1
ATOM 3499 C C . THR B 1 7 ? -1.653 -10.797 25.922 1 32.56 7 THR B C 1
ATOM 3501 O O . THR B 1 7 ? -0.579 -10.586 26.5 1 32.56 7 THR B O 1
ATOM 3504 N N . VAL B 1 8 ? -1.479 -11.508 24.922 1 35.03 8 VAL B N 1
ATOM 3505 C CA . VAL B 1 8 ? -0.307 -11.32 24.078 1 35.03 8 VAL B CA 1
ATOM 3506 C C . VAL B 1 8 ? -0.168 -9.852 23.719 1 35.03 8 VAL B C 1
ATOM 3508 O O . VAL B 1 8 ? -1.06 -9.273 23.078 1 35.03 8 VAL B O 1
ATOM 3511 N N . LYS B 1 9 ? 0.579 -9.094 24.406 1 44.66 9 LYS B N 1
ATOM 3512 C CA . LYS B 1 9 ? 0.833 -7.664 24.266 1 44.66 9 LYS B CA 1
ATOM 3513 C C . LYS B 1 9 ? 1.576 -7.355 22.969 1 44.66 9 LYS B C 1
ATOM 3515 O O . LYS B 1 9 ? 2.518 -8.062 22.609 1 44.66 9 LYS B O 1
ATOM 3520 N N . PRO B 1 10 ? 1.099 -6.504 22.219 1 51.47 10 PRO B N 1
ATOM 3521 C CA . PRO B 1 10 ? 1.854 -6.129 21.031 1 51.47 10 PRO B CA 1
ATOM 3522 C C . PRO B 1 10 ? 3.32 -5.828 21.328 1 51.47 10 PRO B C 1
ATOM 3524 O O . PRO B 1 10 ? 3.635 -5.242 22.359 1 51.47 10 PRO B O 1
ATOM 3527 N N . VAL B 1 11 ? 4.281 -6.664 20.797 1 55.75 11 VAL B N 1
ATOM 3528 C CA . VAL B 1 11 ? 5.707 -6.473 21.031 1 55.75 11 VAL B CA 1
ATOM 3529 C C . VAL B 1 11 ? 6.098 -5.039 20.688 1 55.75 11 VAL B C 1
ATOM 3531 O O . VAL B 1 11 ? 5.805 -4.551 19.594 1 55.75 11 VAL B O 1
ATOM 3534 N N . HIS B 1 12 ? 6.227 -4.121 21.594 1 68.75 12 HIS B N 1
ATOM 3535 C CA . HIS B 1 12 ? 6.75 -2.766 21.484 1 68.75 12 HIS B CA 1
ATOM 3536 C C . HIS B 1 12 ? 8.242 -2.725 21.797 1 68.75 12 HIS B C 1
ATOM 3538 O O . HIS B 1 12 ? 8.695 -3.297 22.781 1 68.75 12 HIS B O 1
ATOM 3544 N N . TYR B 1 13 ? 9.062 -2.236 20.688 1 79.62 13 TYR B N 1
ATOM 3545 C CA . TYR B 1 13 ? 10.477 -1.959 20.875 1 79.62 13 TYR B CA 1
ATOM 3546 C C . TYR B 1 13 ? 10.688 -0.555 21.438 1 79.62 13 TYR B C 1
ATOM 3548 O O . TYR B 1 13 ? 10.453 0.435 20.734 1 79.62 13 TYR B O 1
ATOM 3556 N N . PRO B 1 14 ? 11.039 -0.466 22.578 1 86.38 14 PRO B N 1
ATOM 3557 C CA . PRO B 1 14 ? 11.117 0.863 23.188 1 86.38 14 PRO B CA 1
ATOM 3558 C C . PRO B 1 14 ? 11.938 1.846 22.359 1 86.38 14 PRO B C 1
ATOM 3560 O O . PRO B 1 14 ? 13.117 1.603 22.094 1 86.38 14 PRO B O 1
ATOM 3563 N N . THR B 1 15 ? 11.383 2.797 21.781 1 94.94 15 THR B N 1
ATOM 3564 C CA . THR B 1 15 ? 11.961 3.865 20.969 1 94.94 15 THR B CA 1
ATOM 3565 C C . THR B 1 15 ? 11.547 5.234 21.5 1 94.94 15 THR B C 1
ATOM 3567 O O . THR B 1 15 ? 10.375 5.449 21.812 1 94.94 15 THR B O 1
ATOM 3570 N N . ASN B 1 16 ? 12.453 6.062 21.766 1 96.25 16 ASN B N 1
ATOM 3571 C CA . ASN B 1 16 ? 12.164 7.453 22.109 1 96.25 16 ASN B CA 1
ATOM 3572 C C . ASN B 1 16 ? 12.914 8.414 21.188 1 96.25 16 ASN B C 1
ATOM 3574 O O . ASN B 1 16 ? 13.688 7.988 20.328 1 96.25 16 ASN B O 1
ATOM 3578 N N . ILE B 1 17 ? 12.727 9.695 21.375 1 97.56 17 ILE B N 1
ATOM 3579 C CA . ILE B 1 17 ? 13.211 10.703 20.438 1 97.56 17 ILE B CA 1
ATOM 3580 C C . ILE B 1 17 ? 14.734 10.688 20.391 1 97.56 17 ILE B C 1
ATOM 3582 O O . ILE B 1 17 ? 15.336 10.961 19.344 1 97.56 17 ILE B O 1
ATOM 3586 N N . SER B 1 18 ? 15.422 10.32 21.453 1 97.06 18 SER B N 1
ATOM 3587 C CA . SER B 1 18 ? 16.875 10.305 21.516 1 97.06 18 SER B CA 1
ATOM 3588 C C . SER B 1 18 ? 17.469 9.188 20.656 1 97.06 18 SER B C 1
ATOM 3590 O O . SER B 1 18 ? 18.656 9.18 20.375 1 97.06 18 SER B O 1
ATOM 3592 N N . HIS B 1 19 ? 16.656 8.219 20.312 1 98.38 19 HIS B N 1
ATOM 3593 C CA . HIS B 1 19 ? 17.094 7.086 19.5 1 98.38 19 HIS B CA 1
ATOM 3594 C C . HIS B 1 19 ? 17.062 7.43 18.016 1 98.38 19 HIS B C 1
ATOM 3596 O O . HIS B 1 19 ? 17.469 6.621 17.172 1 98.38 19 HIS B O 1
ATOM 3602 N N . ILE B 1 20 ? 16.578 8.625 17.672 1 98.81 20 ILE B N 1
ATOM 3603 C CA . ILE B 1 20 ? 16.391 9.016 16.281 1 98.81 20 ILE B CA 1
ATOM 3604 C C . ILE B 1 20 ? 17.391 10.109 15.906 1 98.81 20 ILE B C 1
ATOM 3606 O O . ILE B 1 20 ? 17.453 11.148 16.578 1 98.81 20 ILE B O 1
ATOM 3610 N N . LYS B 1 21 ? 18.156 9.883 14.953 1 98.81 21 LYS B N 1
ATOM 3611 C CA . LYS B 1 21 ? 19.047 10.891 14.391 1 98.81 21 LYS B CA 1
ATOM 3612 C C . LYS B 1 21 ? 18.516 11.43 13.062 1 98.81 21 LYS B C 1
ATOM 3614 O O . LYS B 1 21 ? 18.406 10.688 12.086 1 98.81 21 LYS B O 1
ATOM 3619 N N . PHE B 1 22 ? 18.219 12.695 13.031 1 98.81 22 PHE B N 1
ATOM 3620 C CA . PHE B 1 22 ? 17.656 13.305 11.836 1 98.81 22 PHE B CA 1
ATOM 3621 C C . PHE B 1 22 ? 18.766 13.727 10.875 1 98.81 22 PHE B C 1
ATOM 3623 O O . PHE B 1 22 ? 19.766 14.312 11.297 1 98.81 22 PHE B O 1
ATOM 3630 N N . VAL B 1 23 ? 18.625 13.359 9.594 1 98.69 23 VAL B N 1
ATOM 3631 C CA . VAL B 1 23 ? 19.484 13.773 8.492 1 98.69 23 VAL B CA 1
ATOM 3632 C C . VAL B 1 23 ? 18.719 14.688 7.547 1 98.69 23 VAL B C 1
ATOM 3634 O O . VAL B 1 23 ? 18.25 14.258 6.492 1 98.69 23 VAL B O 1
ATOM 3637 N N . LEU B 1 24 ? 18.656 15.922 7.922 1 98.5 24 LEU B N 1
ATOM 3638 C CA . LEU B 1 24 ? 17.906 16.875 7.121 1 98.5 24 LEU B CA 1
ATOM 3639 C C . LEU B 1 24 ? 18.766 17.453 5.996 1 98.5 24 LEU B C 1
ATOM 3641 O O . LEU B 1 24 ? 19.969 17.625 6.156 1 98.5 24 LEU B O 1
ATOM 3645 N N . VAL B 1 25 ? 18.141 17.641 4.871 1 97.5 25 VAL B N 1
ATOM 3646 C CA . VAL B 1 25 ? 18.859 18.188 3.727 1 97.5 25 VAL B CA 1
ATOM 3647 C C . VAL B 1 25 ? 18.234 19.5 3.279 1 97.5 25 VAL B C 1
ATOM 3649 O O . VAL B 1 25 ? 17.016 19.578 3.102 1 97.5 25 VAL B O 1
ATOM 3652 N N . GLY B 1 26 ? 19.031 20.5 3.184 1 94.69 26 GLY B N 1
ATOM 3653 C CA . GLY B 1 26 ? 18.594 21.812 2.705 1 94.69 26 GLY B CA 1
ATOM 3654 C C . GLY B 1 26 ? 19.609 22.469 1.786 1 94.69 26 GLY B C 1
ATOM 3655 O O . GLY B 1 26 ? 20.469 21.797 1.218 1 94.69 26 GLY B O 1
ATOM 3656 N N . CYS B 1 27 ? 19.406 23.641 1.458 1 92.94 27 CYS B N 1
ATOM 3657 C CA . CYS B 1 27 ? 20.328 24.469 0.703 1 92.94 27 CYS B CA 1
ATOM 3658 C C . CYS B 1 27 ? 20.297 25.906 1.185 1 92.94 27 CYS B C 1
ATOM 3660 O O . CYS B 1 27 ? 19.266 26.375 1.701 1 92.94 27 CYS B O 1
ATOM 3662 N N . THR B 1 28 ? 21.406 26.578 0.977 1 92.94 28 THR B N 1
ATOM 3663 C CA . THR B 1 28 ? 21.578 27.938 1.482 1 92.94 28 THR B CA 1
ATOM 3664 C C . THR B 1 28 ? 20.578 28.891 0.83 1 92.94 28 THR B C 1
ATOM 3666 O O . THR B 1 28 ? 20.062 29.797 1.483 1 92.94 28 THR B O 1
ATOM 3669 N N . LYS B 1 29 ? 20.312 28.688 -0.368 1 93.25 29 LYS B N 1
ATOM 3670 C CA . LYS B 1 29 ? 19.453 29.578 -1.142 1 93.25 29 LYS B CA 1
ATOM 3671 C C . LYS B 1 29 ? 18.031 29.578 -0.591 1 93.25 29 LYS B C 1
ATOM 3673 O O . LYS B 1 29 ? 17.391 30.641 -0.506 1 93.25 29 LYS B O 1
ATOM 3678 N N . THR B 1 30 ? 17.484 28.469 -0.156 1 93.94 30 THR B N 1
ATOM 3679 C CA . THR B 1 30 ? 16.078 28.375 0.217 1 93.94 30 THR B CA 1
ATOM 3680 C C . THR B 1 30 ? 15.914 28.406 1.733 1 93.94 30 THR B C 1
ATOM 3682 O O . THR B 1 30 ? 14.797 28.484 2.242 1 93.94 30 THR B O 1
ATOM 3685 N N . TRP B 1 31 ? 17 28.438 2.467 1 94.81 31 TRP B N 1
ATOM 3686 C CA . TRP B 1 31 ? 16.969 28.266 3.916 1 94.81 31 TRP B CA 1
ATOM 3687 C C . TRP B 1 31 ? 16.125 29.359 4.57 1 94.81 31 TRP B C 1
ATOM 3689 O O . TRP B 1 31 ? 15.281 29.062 5.426 1 94.81 31 TRP B O 1
ATOM 3699 N N . PRO B 1 32 ? 16.203 30.656 4.129 1 93.44 32 PRO B N 1
ATOM 3700 C CA . PRO B 1 32 ? 15.391 31.672 4.797 1 93.44 32 PRO B CA 1
ATOM 3701 C C . PRO B 1 32 ? 13.891 31.406 4.699 1 93.44 32 PRO B C 1
ATOM 3703 O O . PRO B 1 32 ? 13.148 31.672 5.648 1 93.44 32 PRO B O 1
ATOM 3706 N N . MET B 1 33 ? 13.531 30.828 3.629 1 93.62 33 MET B N 1
ATOM 3707 C CA . MET B 1 33 ? 12.117 30.562 3.406 1 93.62 33 MET B CA 1
ATOM 3708 C C . MET B 1 33 ? 11.688 29.266 4.109 1 93.62 33 MET B C 1
ATOM 3710 O O . MET B 1 33 ? 10.555 29.156 4.57 1 93.62 33 MET B O 1
ATOM 3714 N N . ARG B 1 34 ? 12.562 28.297 4.289 1 96.25 34 ARG B N 1
ATOM 3715 C CA . ARG B 1 34 ? 12.18 26.969 4.738 1 96.25 34 ARG B CA 1
ATOM 3716 C C . ARG B 1 34 ? 12.508 26.766 6.215 1 96.25 34 ARG B C 1
ATOM 3718 O O . ARG B 1 34 ? 11.992 25.844 6.855 1 96.25 34 ARG B O 1
ATOM 3725 N N . ARG B 1 35 ? 13.281 27.656 6.766 1 96.31 35 ARG B N 1
ATOM 3726 C CA . ARG B 1 35 ? 13.688 27.578 8.164 1 96.31 35 ARG B CA 1
ATOM 3727 C C . ARG B 1 35 ? 12.477 27.516 9.086 1 96.31 35 ARG B C 1
ATOM 3729 O O . ARG B 1 35 ? 12.422 26.703 10 1 96.31 35 ARG B O 1
ATOM 3736 N N . PRO B 1 36 ? 11.43 28.297 8.844 1 96.31 36 PRO B N 1
ATOM 3737 C CA . PRO B 1 36 ? 10.281 28.234 9.742 1 96.31 36 PRO B CA 1
ATOM 3738 C C . PRO B 1 36 ? 9.625 26.859 9.781 1 96.31 36 PRO B C 1
ATOM 3740 O O . PRO B 1 36 ? 9.078 26.453 10.812 1 96.31 36 PRO B O 1
ATOM 3743 N N . TYR B 1 37 ? 9.641 26.125 8.711 1 97.25 37 TYR B N 1
ATOM 3744 C CA . TYR B 1 37 ? 9.078 24.781 8.695 1 97.25 37 TYR B CA 1
ATOM 3745 C C . TYR B 1 37 ? 9.867 23.844 9.617 1 97.25 37 TYR B C 1
ATOM 3747 O O . TYR B 1 37 ? 9.289 23.141 10.438 1 97.25 37 TYR B O 1
ATOM 3755 N N . THR B 1 38 ? 11.195 23.906 9.484 1 97.38 38 THR B N 1
ATOM 3756 C CA . THR B 1 38 ? 12.07 23.062 10.297 1 97.38 38 THR B CA 1
ATOM 3757 C C . THR B 1 38 ? 11.922 23.406 11.773 1 97.38 38 THR B C 1
ATOM 3759 O O . THR B 1 38 ? 11.852 22.516 12.617 1 97.38 38 THR B O 1
ATOM 3762 N N . GLU B 1 39 ? 11.812 24.672 12.062 1 97.56 39 GLU B N 1
ATOM 3763 C CA . GLU B 1 39 ? 11.781 25.125 13.453 1 97.56 39 GLU B CA 1
ATOM 3764 C C . GLU B 1 39 ? 10.406 24.906 14.078 1 97.56 39 GLU B C 1
ATOM 3766 O O . GLU B 1 39 ? 10.242 25.016 15.289 1 97.56 39 GLU B O 1
ATOM 3771 N N . SER B 1 40 ? 9.383 24.594 13.266 1 97.56 40 SER B N 1
ATOM 3772 C CA . SER B 1 40 ? 8.039 24.344 13.781 1 97.56 40 SER B CA 1
ATOM 3773 C C . SER B 1 40 ? 7.973 23.031 14.547 1 97.56 40 SER B C 1
ATOM 3775 O O . SER B 1 40 ? 7.086 22.828 15.383 1 97.56 40 SER B O 1
ATOM 3777 N N . TRP B 1 41 ? 8.883 22.141 14.289 1 97.94 41 TRP B N 1
ATOM 3778 C CA . TRP B 1 41 ? 8.797 20.828 14.93 1 97.94 41 TRP B CA 1
ATOM 3779 C C . TRP B 1 41 ? 10.109 20.484 15.641 1 97.94 41 TRP B C 1
ATOM 3781 O O . TRP B 1 41 ? 10.125 19.672 16.562 1 97.94 41 TRP B O 1
ATOM 3791 N N . TRP B 1 42 ? 11.281 21 15.203 1 98.44 42 TRP B N 1
ATOM 3792 C CA . TRP B 1 42 ? 12.57 20.75 15.836 1 98.44 42 TRP B CA 1
ATOM 3793 C C . TRP B 1 42 ? 12.57 21.203 17.297 1 98.44 42 TRP B C 1
ATOM 3795 O O . TRP B 1 42 ? 12.062 22.281 17.609 1 98.44 42 TRP B O 1
ATOM 3805 N N . LYS B 1 43 ? 13.102 20.359 18.125 1 97.81 43 LYS B N 1
ATOM 3806 C CA . LYS B 1 43 ? 13.219 20.688 19.547 1 97.81 43 LYS B CA 1
ATOM 3807 C C . LYS B 1 43 ? 14.68 20.734 19.984 1 97.81 43 LYS B C 1
ATOM 3809 O O . LYS B 1 43 ? 15.266 19.719 20.328 1 97.81 43 LYS B O 1
ATOM 3814 N N . PRO B 1 44 ? 15.133 21.938 20.109 1 96.62 44 PRO B N 1
ATOM 3815 C CA . PRO B 1 44 ? 16.531 22.062 20.531 1 96.62 44 PRO B CA 1
ATOM 3816 C C . PRO B 1 44 ? 16.844 21.297 21.812 1 96.62 44 PRO B C 1
ATOM 3818 O O . PRO B 1 44 ? 16.031 21.297 22.75 1 96.62 44 PRO B O 1
ATOM 3821 N N . ASN B 1 45 ? 17.906 20.594 21.859 1 94.75 45 ASN B N 1
ATOM 3822 C CA . ASN B 1 45 ? 18.422 19.828 23 1 94.75 45 ASN B CA 1
ATOM 3823 C C . ASN B 1 45 ? 17.641 18.547 23.219 1 94.75 45 ASN B C 1
ATOM 3825 O O . ASN B 1 45 ? 17.922 17.797 24.141 1 94.75 45 ASN B O 1
ATOM 3829 N N . LYS B 1 46 ? 16.641 18.312 22.453 1 96.69 46 LYS B N 1
ATOM 3830 C CA . LYS B 1 46 ? 15.883 17.062 22.547 1 96.69 46 LYS B CA 1
ATOM 3831 C C . LYS B 1 46 ? 16.047 16.234 21.281 1 96.69 46 LYS B C 1
ATOM 3833 O O . LYS B 1 46 ? 16.281 15.023 21.359 1 96.69 46 LYS B O 1
ATOM 3838 N N . THR B 1 47 ? 15.828 16.891 20.172 1 98 47 THR B N 1
ATOM 3839 C CA . THR B 1 47 ? 16.062 16.219 18.891 1 98 47 THR B CA 1
ATOM 3840 C C . THR B 1 47 ? 17.562 16.188 18.578 1 98 47 THR B C 1
ATOM 3842 O O . THR B 1 47 ? 18.328 17.031 19.047 1 98 47 THR B O 1
ATOM 3845 N N . ARG B 1 48 ? 17.969 15.219 17.875 1 97.44 48 ARG B N 1
ATOM 3846 C CA . ARG B 1 48 ? 19.359 15.156 17.469 1 97.44 48 ARG B CA 1
ATOM 3847 C C . ARG B 1 48 ? 19.484 14.992 15.953 1 97.44 48 ARG B C 1
ATOM 3849 O O . ARG B 1 48 ? 18.547 14.555 15.289 1 97.44 48 ARG B O 1
ATOM 3856 N N . GLY B 1 49 ? 20.641 15.352 15.414 1 98.06 49 GLY B N 1
ATOM 3857 C CA . GLY B 1 49 ? 20.922 15.352 13.984 1 98.06 49 GLY B CA 1
ATOM 3858 C C . GLY B 1 49 ? 21.359 16.703 13.469 1 98.06 49 GLY B C 1
ATOM 3859 O O . GLY B 1 49 ? 21.781 17.562 14.234 1 98.06 49 GLY B O 1
ATOM 3860 N N . SER B 1 50 ? 21.344 16.812 12.164 1 98.06 50 SER B N 1
ATOM 3861 C CA . SER B 1 50 ? 21.859 18.016 11.523 1 98.06 50 SER B CA 1
ATOM 3862 C C . SER B 1 50 ? 21.125 18.312 10.219 1 98.06 50 SER B C 1
ATOM 3864 O O . SER B 1 50 ? 20.422 17.453 9.695 1 98.06 50 SER B O 1
ATOM 3866 N N . ILE B 1 51 ? 21.234 19.5 9.836 1 98.06 51 ILE B N 1
ATOM 3867 C CA . ILE B 1 51 ? 20.812 19.859 8.484 1 98.06 51 ILE B CA 1
ATOM 3868 C C . ILE B 1 51 ? 22.047 20.047 7.598 1 98.06 51 ILE B C 1
ATOM 3870 O O . ILE B 1 51 ? 22.953 20.812 7.93 1 98.06 51 ILE B O 1
ATOM 3874 N N . PHE B 1 52 ? 22.094 19.281 6.543 1 97.62 52 PHE B N 1
ATOM 3875 C CA . PHE B 1 52 ? 23.219 19.328 5.602 1 97.62 52 PHE B CA 1
ATOM 3876 C C . PHE B 1 52 ? 22.953 20.344 4.492 1 97.62 52 PHE B C 1
ATOM 3878 O O . PHE B 1 52 ? 21.938 20.234 3.781 1 97.62 52 PHE B O 1
ATOM 3885 N N . MET B 1 53 ? 23.891 21.281 4.367 1 95.31 53 MET B N 1
ATOM 3886 C CA . MET B 1 53 ? 23.766 22.359 3.387 1 95.31 53 MET B CA 1
ATOM 3887 C C . MET B 1 53 ? 24.734 22.141 2.229 1 95.31 53 MET B C 1
ATOM 3889 O O . MET B 1 53 ? 25.719 21.406 2.355 1 95.31 53 MET B O 1
ATOM 3893 N N . ASP B 1 54 ? 24.422 22.766 1.101 1 92.56 54 ASP B N 1
ATOM 3894 C CA . ASP B 1 54 ? 25.234 22.625 -0.102 1 92.56 54 ASP B CA 1
ATOM 3895 C C . ASP B 1 54 ? 26.469 23.531 -0.027 1 92.56 54 ASP B C 1
ATOM 3897 O O . ASP B 1 54 ? 27.453 23.297 -0.742 1 92.56 54 ASP B O 1
ATOM 3901 N N . SER B 1 55 ? 26.406 24.562 0.757 1 92.94 55 SER B N 1
ATOM 3902 C CA . SER B 1 55 ? 27.484 25.516 0.952 1 92.94 55 SER B CA 1
ATOM 3903 C C . SER B 1 55 ? 27.438 26.141 2.34 1 92.94 55 SER B C 1
ATOM 3905 O O . SER B 1 55 ? 26.406 26.094 3.014 1 92.94 55 SER B O 1
ATOM 3907 N N . PRO B 1 56 ? 28.562 26.656 2.762 1 94 56 PRO B N 1
ATOM 3908 C CA . PRO B 1 56 ? 28.531 27.312 4.07 1 94 56 PRO B CA 1
ATOM 3909 C C . PRO B 1 56 ? 27.516 28.453 4.141 1 94 56 PRO B C 1
ATOM 3911 O O . PRO B 1 56 ? 27.344 29.188 3.172 1 94 56 PRO B O 1
ATOM 3914 N N . PRO B 1 57 ? 26.891 28.531 5.281 1 93.88 57 PRO B N 1
ATOM 3915 C CA . PRO B 1 57 ? 25.953 29.641 5.426 1 93.88 57 PRO B CA 1
ATOM 3916 C C . PRO B 1 57 ? 26.625 31 5.297 1 93.88 57 PRO B C 1
ATOM 3918 O O . PRO B 1 57 ? 27.719 31.203 5.805 1 93.88 57 PRO B O 1
ATOM 3921 N N . PRO B 1 58 ? 26 31.922 4.633 1 95.06 58 PRO B N 1
ATOM 3922 C CA . PRO B 1 58 ? 26.547 33.281 4.562 1 95.06 58 PRO B CA 1
ATOM 3923 C C . PRO B 1 58 ? 26.531 34 5.914 1 95.06 58 PRO B C 1
ATOM 3925 O O . PRO B 1 58 ? 25.906 33.5 6.867 1 95.06 58 PRO B O 1
ATOM 3928 N N . LYS B 1 59 ? 27.156 35.156 5.898 1 94.88 59 LYS B N 1
ATOM 3929 C CA . LYS B 1 59 ? 27.312 35.906 7.133 1 94.88 59 LYS B CA 1
ATOM 3930 C C . LYS B 1 59 ? 25.938 36.312 7.699 1 94.88 59 LYS B C 1
ATOM 3932 O O . LYS B 1 59 ? 25.766 36.375 8.914 1 94.88 59 LYS B O 1
ATOM 3937 N N . GLU B 1 60 ? 25.016 36.531 6.793 1 93.06 60 GLU B N 1
ATOM 3938 C CA . GLU B 1 60 ? 23.688 36.969 7.195 1 93.06 60 GLU B CA 1
ATOM 3939 C C . GLU B 1 60 ? 22.969 35.875 8.016 1 93.06 60 GLU B C 1
ATOM 3941 O O . GLU B 1 60 ? 22 36.156 8.711 1 93.06 60 GLU B O 1
ATOM 3946 N N . PHE B 1 61 ? 23.375 34.594 7.871 1 94.25 61 PHE B N 1
ATOM 3947 C CA . PHE B 1 61 ? 22.734 33.469 8.586 1 94.25 61 PHE B CA 1
ATOM 3948 C C . PHE B 1 61 ? 23.406 33.25 9.93 1 94.25 61 PHE B C 1
ATOM 3950 O O . PHE B 1 61 ? 22.938 32.438 10.734 1 94.25 61 PHE B O 1
ATOM 3957 N N . LEU B 1 62 ? 24.547 34 10.188 1 93.31 62 LEU B N 1
ATOM 3958 C CA . LEU B 1 62 ? 25.344 33.75 11.383 1 93.31 62 LEU B CA 1
ATOM 3959 C C . LEU B 1 62 ? 25.125 34.844 12.43 1 93.31 62 LEU B C 1
ATOM 3961 O O . LEU B 1 62 ? 24.922 36 12.094 1 93.31 62 LEU B O 1
ATOM 3965 N N . PRO B 1 63 ? 25.25 34.5 13.695 1 95.44 63 PRO B N 1
ATOM 3966 C CA . PRO B 1 63 ? 25.453 33.156 14.18 1 95.44 63 PRO B CA 1
ATOM 3967 C C . PRO B 1 63 ? 24.281 32.219 13.852 1 95.44 63 PRO B C 1
ATOM 3969 O O . PRO B 1 63 ? 23.125 32.688 13.812 1 95.44 63 PRO B O 1
ATOM 3972 N N . TRP B 1 64 ? 24.531 31 13.57 1 95.44 64 TRP B N 1
ATOM 3973 C CA . TRP B 1 64 ? 23.484 30.016 13.273 1 95.44 64 TRP B CA 1
ATOM 3974 C C . TRP B 1 64 ? 22.484 29.922 14.422 1 95.44 64 TRP B C 1
ATOM 3976 O O . TRP B 1 64 ? 22.875 29.828 15.586 1 95.44 64 TRP B O 1
ATOM 3986 N N . PRO B 1 65 ? 21.25 30 14.125 1 94.31 65 PRO B N 1
ATOM 3987 C CA . PRO B 1 65 ? 20.25 30.031 15.203 1 94.31 65 PRO B CA 1
ATOM 3988 C C . PRO B 1 65 ? 20.234 28.75 16.031 1 94.31 65 PRO B C 1
ATOM 3990 O O . PRO B 1 65 ? 20.266 27.656 15.484 1 94.31 65 PRO B O 1
ATOM 3993 N N . LYS B 1 66 ? 20.062 28.891 17.312 1 95.31 66 LYS B N 1
ATOM 3994 C CA . LYS B 1 66 ? 20.031 27.75 18.219 1 95.31 66 LYS B CA 1
ATOM 3995 C C . LYS B 1 66 ? 18.719 26.984 18.094 1 95.31 66 LYS B C 1
ATOM 3997 O O . LYS B 1 66 ? 18.609 25.844 18.547 1 95.31 66 LYS B O 1
ATOM 4002 N N . THR B 1 67 ? 17.703 27.625 17.531 1 96.69 67 THR B N 1
ATOM 4003 C CA . THR B 1 67 ? 16.391 27.031 17.375 1 96.69 67 THR B CA 1
ATOM 4004 C C . THR B 1 67 ? 16.359 26.094 16.172 1 96.69 67 THR B C 1
ATOM 4006 O O . THR B 1 67 ? 15.391 25.359 15.977 1 96.69 67 THR B O 1
ATOM 4009 N N . SER B 1 68 ? 17.453 26.156 15.344 1 97.44 68 SER B N 1
ATOM 4010 C CA . SER B 1 68 ? 17.562 25.328 14.148 1 97.44 68 SER B CA 1
ATOM 4011 C C . SER B 1 68 ? 18.453 24.109 14.391 1 97.44 68 SER B C 1
ATOM 4013 O O . SER B 1 68 ? 19.281 24.125 15.297 1 97.44 68 SER B O 1
ATOM 4015 N N . PRO B 1 69 ? 18.203 23.047 13.625 1 97.69 69 PRO B N 1
ATOM 4016 C CA . PRO B 1 69 ? 19.188 21.984 13.695 1 97.69 69 PRO B CA 1
ATOM 4017 C C . PRO B 1 69 ? 20.609 22.469 13.359 1 97.69 69 PRO B C 1
ATOM 4019 O O . PRO B 1 69 ? 20.781 23.328 12.5 1 97.69 69 PRO B O 1
ATOM 4022 N N . PRO B 1 70 ? 21.609 21.922 14.086 1 97 70 PRO B N 1
ATOM 4023 C CA . PRO B 1 70 ? 22.984 22.312 13.703 1 97 70 PRO B CA 1
ATOM 4024 C C . PRO B 1 70 ? 23.266 22.078 12.219 1 97 70 PRO B C 1
ATOM 4026 O O . PRO B 1 70 ? 22.797 21.078 11.648 1 97 70 PRO B O 1
ATOM 4029 N N . PHE B 1 71 ? 23.938 22.984 11.555 1 95.94 71 PHE B N 1
ATOM 4030 C CA . PHE B 1 71 ? 24.203 22.797 10.133 1 95.94 71 PHE B CA 1
ATOM 4031 C C . PHE B 1 71 ? 25.531 22.062 9.93 1 95.94 71 PHE B C 1
ATOM 4033 O O . PHE B 1 71 ? 26.422 22.141 10.766 1 95.94 71 PHE B O 1
ATOM 4040 N N . LYS B 1 72 ? 25.578 21.281 8.953 1 97.06 72 LYS B N 1
ATOM 4041 C CA . LYS B 1 72 ? 26.75 20.641 8.414 1 97.06 72 LYS B CA 1
ATOM 4042 C C . LYS B 1 72 ? 26.875 20.875 6.91 1 97.06 72 LYS B C 1
ATOM 4044 O O . LYS B 1 72 ? 25.922 21.297 6.266 1 97.06 72 LYS B O 1
ATOM 4049 N N . ILE B 1 73 ? 28.109 20.734 6.453 1 95.31 73 ILE B N 1
ATOM 4050 C CA . ILE B 1 73 ? 28.344 20.812 5.016 1 95.31 73 ILE B CA 1
ATOM 4051 C C . ILE B 1 73 ? 28.609 19.422 4.457 1 95.31 73 ILE B C 1
ATOM 4053 O O . ILE B 1 73 ? 29.391 18.656 5.031 1 95.31 73 ILE B O 1
ATOM 4057 N N . ASN B 1 74 ? 27.922 19.109 3.375 1 93.5 74 ASN B N 1
ATOM 4058 C CA . ASN B 1 74 ? 28.172 17.812 2.73 1 93.5 74 ASN B CA 1
ATOM 4059 C C . ASN B 1 74 ? 29.609 17.703 2.242 1 93.5 74 ASN B C 1
ATOM 4061 O O . ASN B 1 74 ? 30.234 18.703 1.902 1 93.5 74 ASN B O 1
ATOM 4065 N N . SER B 1 75 ? 30.031 16.469 2.227 1 88.56 75 SER B N 1
ATOM 4066 C CA . SER B 1 75 ? 31.297 16.203 1.564 1 88.56 75 SER B CA 1
ATOM 4067 C C . SER B 1 75 ? 31.266 16.641 0.101 1 88.56 75 SER B C 1
ATOM 4069 O O . SER B 1 75 ? 30.219 16.531 -0.554 1 88.56 75 SER B O 1
ATOM 4071 N N . ASP B 1 76 ? 32.344 17.094 -0.385 1 86.25 76 ASP B N 1
ATOM 4072 C CA . ASP B 1 76 ? 32.469 17.609 -1.747 1 86.25 76 ASP B CA 1
ATOM 4073 C C . ASP B 1 76 ? 32.375 16.484 -2.77 1 86.25 76 ASP B C 1
ATOM 4075 O O . ASP B 1 76 ? 33.375 15.797 -3.012 1 86.25 76 ASP B O 1
ATOM 4079 N N . ALA B 1 77 ? 31.297 16.328 -3.449 1 82.06 77 ALA B N 1
ATOM 4080 C CA . ALA B 1 77 ? 31.078 15.25 -4.406 1 82.06 77 ALA B CA 1
ATOM 4081 C C . ALA B 1 77 ? 32 15.383 -5.605 1 82.06 77 ALA B C 1
ATOM 4083 O O . ALA B 1 77 ? 32.281 14.398 -6.305 1 82.06 77 ALA B O 1
ATOM 4084 N N . THR B 1 78 ? 32.5 16.609 -5.887 1 85.12 78 THR B N 1
ATOM 4085 C CA . THR B 1 78 ? 33.375 16.828 -7.031 1 85.12 78 THR B CA 1
ATOM 4086 C C . THR B 1 78 ? 34.719 16.141 -6.82 1 85.12 78 THR B C 1
ATOM 4088 O O . THR B 1 78 ? 35.469 15.961 -7.77 1 85.12 78 THR B O 1
ATOM 4091 N N . LYS B 1 79 ? 34.969 15.773 -5.691 1 88.25 79 LYS B N 1
ATOM 4092 C CA . LYS B 1 79 ? 36.219 15.133 -5.371 1 88.25 79 LYS B CA 1
ATOM 4093 C C . LYS B 1 79 ? 36.125 13.617 -5.496 1 88.25 79 LYS B C 1
ATOM 4095 O O . LYS B 1 79 ? 37.125 12.906 -5.367 1 88.25 79 LYS B O 1
ATOM 4100 N N . LEU B 1 80 ? 34.938 13.133 -5.723 1 89.75 80 LEU B N 1
ATOM 4101 C CA . LEU B 1 80 ? 34.781 11.695 -5.895 1 89.75 80 LEU B CA 1
ATOM 4102 C C . LEU B 1 80 ? 35.25 11.25 -7.273 1 89.75 80 LEU B C 1
ATOM 4104 O O . LEU B 1 80 ? 35.062 11.953 -8.266 1 89.75 80 LEU B O 1
ATOM 4108 N N . PRO B 1 81 ? 35.844 10.102 -7.336 1 91.25 81 PRO B N 1
ATOM 4109 C CA . PRO B 1 81 ? 36.312 9.594 -8.633 1 91.25 81 PRO B CA 1
ATOM 4110 C C . PRO B 1 81 ? 35.188 9.492 -9.656 1 91.25 81 PRO B C 1
ATOM 4112 O O . PRO B 1 81 ? 35.406 9.641 -10.852 1 91.25 81 PRO B O 1
ATOM 4115 N N . VAL B 1 82 ? 34 9.328 -9.211 1 93.81 82 VAL B N 1
ATOM 4116 C CA . VAL B 1 82 ? 32.844 9.078 -10.078 1 93.81 82 VAL B CA 1
ATOM 4117 C C . VAL B 1 82 ? 32.312 10.398 -10.609 1 93.81 82 VAL B C 1
ATOM 4119 O O . VAL B 1 82 ? 31.5 10.414 -11.539 1 93.81 82 VAL B O 1
ATOM 4122 N N . TYR B 1 83 ? 32.781 11.508 -10.219 1 93.44 83 TYR B N 1
ATOM 4123 C CA . TYR B 1 83 ? 32.188 12.82 -10.438 1 93.44 83 TYR B CA 1
ATOM 4124 C C . TYR B 1 83 ? 31.969 13.086 -11.922 1 93.44 83 TYR B C 1
ATOM 4126 O O . TYR B 1 83 ? 30.859 13.453 -12.336 1 93.44 83 TYR B O 1
ATOM 4134 N N . PRO B 1 84 ? 32.938 12.766 -12.844 1 93.81 84 PRO B N 1
ATOM 4135 C CA . PRO B 1 84 ? 32.75 13.078 -14.266 1 93.81 84 PRO B CA 1
ATOM 4136 C C . PRO B 1 84 ? 31.609 12.297 -14.891 1 93.81 84 PRO B C 1
ATOM 4138 O O . PRO B 1 84 ? 31.094 12.688 -15.945 1 93.81 84 PRO B O 1
ATOM 4141 N N . ARG B 1 85 ? 31.156 11.336 -14.203 1 95.06 85 ARG B N 1
ATOM 4142 C CA . ARG B 1 85 ? 30.125 10.477 -14.766 1 95.06 85 ARG B CA 1
ATOM 4143 C C . ARG B 1 85 ? 28.766 10.75 -14.141 1 95.06 85 ARG B C 1
ATOM 4145 O O . ARG B 1 85 ? 27.75 10.219 -14.586 1 95.06 85 ARG B O 1
ATOM 4152 N N . LEU B 1 86 ? 28.719 11.555 -13.133 1 94.69 86 LEU B N 1
ATOM 4153 C CA . LEU B 1 86 ? 27.469 11.781 -12.414 1 94.69 86 LEU B CA 1
ATOM 4154 C C . LEU B 1 86 ? 26.5 12.578 -13.266 1 94.69 86 LEU B C 1
ATOM 4156 O O . LEU B 1 86 ? 26.828 13.664 -13.742 1 94.69 86 LEU B O 1
ATOM 4160 N N . ALA B 1 87 ? 25.328 12.062 -13.414 1 94.69 87 ALA B N 1
ATOM 4161 C CA . ALA B 1 87 ? 24.281 12.766 -14.164 1 94.69 87 ALA B CA 1
ATOM 4162 C C . ALA B 1 87 ? 23.812 14 -13.414 1 94.69 87 ALA B C 1
ATOM 4164 O O . ALA B 1 87 ? 23.422 15 -14.039 1 94.69 87 ALA B O 1
ATOM 4165 N N . ASN B 1 88 ? 23.766 13.953 -12.07 1 94.25 88 ASN B N 1
ATOM 4166 C CA . ASN B 1 88 ? 23.297 15.039 -11.219 1 94.25 88 ASN B CA 1
ATOM 4167 C C . ASN B 1 88 ? 24.094 15.125 -9.922 1 94.25 88 ASN B C 1
ATOM 4169 O O . ASN B 1 88 ? 23.734 14.492 -8.93 1 94.25 88 ASN B O 1
ATOM 4173 N N . PRO B 1 89 ? 25.078 15.93 -9.914 1 92.94 89 PRO B N 1
ATOM 4174 C CA . PRO B 1 89 ? 25.953 16.016 -8.742 1 92.94 89 PRO B CA 1
ATOM 4175 C C . PRO B 1 89 ? 25.219 16.531 -7.496 1 92.94 89 PRO B C 1
ATOM 4177 O O . PRO B 1 89 ? 25.578 16.156 -6.375 1 92.94 89 PRO B O 1
ATOM 4180 N N . ILE B 1 90 ? 24.234 17.344 -7.629 1 91.75 90 ILE B N 1
ATOM 4181 C CA . ILE B 1 90 ? 23.469 17.859 -6.508 1 91.75 90 ILE B CA 1
ATOM 4182 C C . ILE B 1 90 ? 22.766 16.703 -5.789 1 91.75 90 ILE B C 1
ATOM 4184 O O . ILE B 1 90 ? 22.812 16.609 -4.562 1 91.75 90 ILE B O 1
ATOM 4188 N N . GLU B 1 91 ? 22.188 15.805 -6.605 1 93.31 91 GLU B N 1
ATOM 4189 C CA . GLU B 1 91 ? 21.484 14.672 -6.031 1 93.31 91 GLU B CA 1
ATOM 4190 C C . GLU B 1 91 ? 22.438 13.648 -5.434 1 93.31 91 GLU B C 1
ATOM 4192 O O . GLU B 1 91 ? 22.125 12.992 -4.445 1 93.31 91 GLU B O 1
ATOM 4197 N N . ALA B 1 92 ? 23.594 13.531 -6.012 1 94 92 ALA B N 1
ATOM 4198 C CA . ALA B 1 92 ? 24.625 12.68 -5.426 1 94 92 ALA B CA 1
ATOM 4199 C C . ALA B 1 92 ? 25.047 13.188 -4.047 1 94 92 ALA B C 1
ATOM 4201 O O . ALA B 1 92 ? 25.25 12.391 -3.125 1 94 92 ALA B O 1
ATOM 4202 N N . ARG B 1 93 ? 25.188 14.484 -3.939 1 92.62 93 ARG B N 1
ATOM 4203 C CA . ARG B 1 93 ? 25.469 15.109 -2.654 1 92.62 93 ARG B CA 1
ATOM 4204 C C . ARG B 1 93 ? 24.391 14.781 -1.627 1 92.62 93 ARG B C 1
ATOM 4206 O O . ARG B 1 93 ? 24.703 14.398 -0.496 1 92.62 93 ARG B O 1
ATOM 4213 N N . ILE B 1 94 ? 23.141 14.961 -1.997 1 94.12 94 ILE B N 1
ATOM 4214 C CA . ILE B 1 94 ? 22 14.695 -1.118 1 94.12 94 ILE B CA 1
ATOM 4215 C C . ILE B 1 94 ? 22.016 13.219 -0.707 1 94.12 94 ILE B C 1
ATOM 4217 O O . ILE B 1 94 ? 21.844 12.898 0.473 1 94.12 94 ILE B O 1
ATOM 4221 N N . PHE B 1 95 ? 22.25 12.344 -1.624 1 95.88 95 PHE B N 1
ATOM 4222 C CA . PHE B 1 95 ? 22.359 10.914 -1.382 1 95.88 95 PHE B CA 1
ATOM 4223 C C . PHE B 1 95 ? 23.406 10.617 -0.32 1 95.88 95 PHE B C 1
ATOM 4225 O O . PHE B 1 95 ? 23.172 9.797 0.575 1 95.88 95 PHE B O 1
ATOM 4232 N N . ARG B 1 96 ? 24.438 11.289 -0.289 1 95.62 96 ARG B N 1
ATOM 4233 C CA . ARG B 1 96 ? 25.578 11.008 0.583 1 95.62 96 ARG B CA 1
ATOM 4234 C C . ARG B 1 96 ? 25.344 11.578 1.979 1 95.62 96 ARG B C 1
ATOM 4236 O O . ARG B 1 96 ? 26.156 11.352 2.885 1 95.62 96 ARG B O 1
ATOM 4243 N N . SER B 1 97 ? 24.281 12.281 2.189 1 97.12 97 SER B N 1
ATOM 4244 C CA . SER B 1 97 ? 24.031 12.898 3.49 1 97.12 97 SER B CA 1
ATOM 4245 C C . SER B 1 97 ? 23.922 11.844 4.59 1 97.12 97 SER B C 1
ATOM 4247 O O . SER B 1 97 ? 24.312 12.094 5.73 1 97.12 97 SER B O 1
ATOM 4249 N N . VAL B 1 98 ? 23.391 10.695 4.266 1 97.69 98 VAL B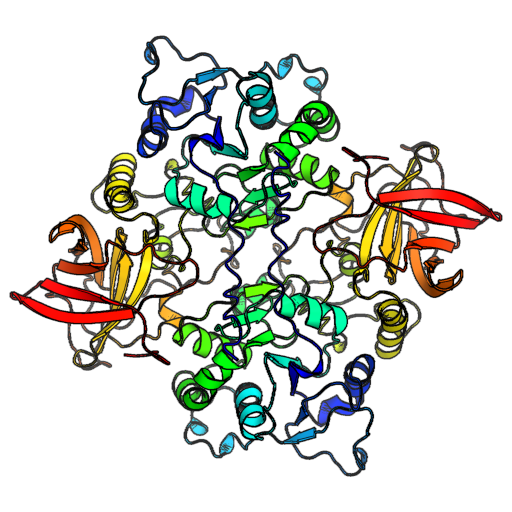 N 1
ATOM 4250 C CA . VAL B 1 98 ? 23.312 9.602 5.238 1 97.69 98 VAL B CA 1
ATOM 4251 C C . VAL B 1 98 ? 24.719 9.164 5.637 1 97.69 98 VAL B C 1
ATOM 4253 O O . VAL B 1 98 ? 25 8.992 6.82 1 97.69 98 VAL B O 1
ATOM 4256 N N . LEU B 1 99 ? 25.562 9.008 4.625 1 97.44 99 LEU B N 1
ATOM 4257 C CA . LEU B 1 99 ? 26.953 8.633 4.875 1 97.44 99 LEU B CA 1
ATOM 4258 C C . LEU B 1 99 ? 27.672 9.703 5.684 1 97.44 99 LEU B C 1
ATOM 4260 O O . LEU B 1 99 ? 28.375 9.391 6.652 1 97.44 99 LEU B O 1
ATOM 4264 N N . ASP B 1 100 ? 27.531 10.969 5.234 1 97.56 100 ASP B N 1
ATOM 4265 C CA . ASP B 1 100 ? 28.156 12.078 5.941 1 97.56 100 ASP B CA 1
ATOM 4266 C C . ASP B 1 100 ? 27.719 12.125 7.402 1 97.56 100 ASP B C 1
ATOM 4268 O O . ASP B 1 100 ? 28.547 12.336 8.297 1 97.56 100 ASP B O 1
ATOM 4272 N N . SER B 1 101 ? 26.438 11.938 7.629 1 98.44 101 SER B N 1
ATOM 4273 C CA . SER B 1 101 ? 25.906 11.93 8.984 1 98.44 101 SER B CA 1
ATOM 4274 C C . SER B 1 101 ? 26.5 10.781 9.805 1 98.44 101 SER B C 1
ATOM 4276 O O . SER B 1 101 ? 26.875 10.969 10.961 1 98.44 101 SER B O 1
ATOM 4278 N N . PHE B 1 102 ? 26.516 9.57 9.219 1 98.5 102 PHE B N 1
ATOM 4279 C CA . PHE B 1 102 ? 27.078 8.398 9.875 1 98.5 102 PHE B CA 1
ATOM 4280 C C . PHE B 1 102 ? 28.531 8.648 10.273 1 98.5 102 PHE B C 1
ATOM 4282 O O . PHE B 1 102 ? 28.938 8.289 11.383 1 98.5 102 PHE B O 1
ATOM 4289 N N . ASN B 1 103 ? 29.25 9.336 9.484 1 97.38 103 ASN B N 1
ATOM 4290 C CA . ASN B 1 103 ? 30.688 9.539 9.656 1 97.38 103 ASN B CA 1
ATOM 4291 C C . ASN B 1 103 ? 30.969 10.594 10.727 1 97.38 103 ASN B C 1
ATOM 4293 O O . ASN B 1 103 ? 32.125 10.727 11.172 1 97.38 103 ASN B O 1
ATOM 4297 N N . LEU B 1 104 ? 30 11.359 11.086 1 96.94 104 LEU B N 1
ATOM 4298 C CA . LEU B 1 104 ? 30.203 12.32 12.172 1 96.94 104 LEU B CA 1
ATOM 4299 C C . LEU B 1 104 ? 30.609 11.602 13.453 1 96.94 104 LEU B C 1
ATOM 4301 O O . LEU B 1 104 ? 31.203 12.211 14.352 1 96.94 104 LEU B O 1
ATOM 4305 N N . GLY B 1 105 ? 30.172 10.352 13.68 1 96.44 105 GLY B N 1
ATOM 4306 C CA . GLY B 1 105 ? 30.641 9.516 14.773 1 96.44 105 GLY B CA 1
ATOM 4307 C C . GLY B 1 105 ? 29.812 9.68 16.047 1 96.44 105 GLY B C 1
ATOM 4308 O O . GLY B 1 105 ? 30.094 9.023 17.047 1 96.44 105 GLY B O 1
ATOM 4309 N N . ASP B 1 106 ? 28.828 10.5 16.031 1 96.5 106 ASP B N 1
ATOM 4310 C CA . ASP B 1 106 ? 27.984 10.727 17.203 1 96.5 106 ASP B CA 1
ATOM 4311 C C . ASP B 1 106 ? 26.766 9.812 17.188 1 96.5 106 ASP B C 1
ATOM 4313 O O . ASP B 1 106 ? 25.641 10.281 17.359 1 96.5 106 ASP B O 1
ATOM 4317 N N . ASN B 1 107 ? 26.938 8.484 17.016 1 97.94 107 ASN B N 1
ATOM 4318 C CA . ASN B 1 107 ? 25.828 7.562 16.797 1 97.94 107 ASN B CA 1
ATOM 4319 C C . ASN B 1 107 ? 25.531 6.738 18.031 1 97.94 107 ASN B C 1
ATOM 4321 O O . ASN B 1 107 ? 24.859 5.707 17.953 1 97.94 107 ASN B O 1
ATOM 4325 N N . GLN B 1 108 ? 26.031 7.121 19.188 1 97.25 108 GLN B N 1
ATOM 4326 C CA . GLN B 1 108 ? 25.766 6.359 20.391 1 97.25 108 GLN B CA 1
ATOM 4327 C C . GLN B 1 108 ? 24.281 6.336 20.719 1 97.25 108 GLN B C 1
ATOM 4329 O O . GLN B 1 108 ? 23.641 7.387 20.812 1 97.25 108 GLN B O 1
ATOM 4334 N N . GLY B 1 109 ? 23.719 5.141 20.828 1 97 109 GLY B N 1
ATOM 4335 C CA . GLY B 1 109 ? 22.328 4.984 21.203 1 97 109 GLY B CA 1
ATOM 4336 C C . GLY B 1 109 ? 21.359 5.18 20.047 1 97 109 GLY B C 1
ATOM 4337 O O . GLY B 1 109 ? 20.156 5.016 20.203 1 97 109 GLY B O 1
ATOM 4338 N N . VAL B 1 110 ? 21.875 5.512 18.844 1 98.44 110 VAL B N 1
ATOM 4339 C CA . VAL B 1 110 ? 21.016 5.734 17.688 1 98.44 110 VAL B CA 1
ATOM 4340 C C . VAL B 1 110 ? 20.438 4.41 17.219 1 98.44 110 VAL B C 1
ATOM 4342 O O . VAL B 1 110 ? 21.141 3.414 17.094 1 98.44 110 VAL B O 1
ATOM 4345 N N . ARG B 1 111 ? 19.141 4.438 17 1 98.5 111 ARG B N 1
ATOM 4346 C CA . ARG B 1 111 ? 18.438 3.268 16.484 1 98.5 111 ARG B CA 1
ATOM 4347 C C . ARG B 1 111 ? 17.906 3.518 15.078 1 98.5 111 ARG B C 1
ATOM 4349 O O . ARG B 1 111 ? 17.75 2.58 14.289 1 98.5 111 ARG B O 1
ATOM 4356 N N . TRP B 1 112 ? 17.734 4.797 14.766 1 98.88 112 TRP B N 1
ATOM 4357 C CA . TRP B 1 112 ? 17.141 5.148 13.484 1 98.88 112 TRP B CA 1
ATOM 4358 C C . TRP B 1 112 ? 17.812 6.379 12.891 1 98.88 112 TRP B C 1
ATOM 4360 O O . TRP B 1 112 ? 18.109 7.34 13.602 1 98.88 112 TRP B O 1
ATOM 4370 N N . PHE B 1 113 ? 18.109 6.34 11.625 1 98.88 113 PHE B N 1
ATOM 4371 C CA . PHE B 1 113 ? 18.359 7.52 10.805 1 98.88 113 PHE B CA 1
ATOM 4372 C C . PHE B 1 113 ? 17.109 7.949 10.062 1 98.88 113 PHE B C 1
ATOM 4374 O O . PHE B 1 113 ? 16.484 7.141 9.375 1 98.88 113 PHE B O 1
ATOM 4381 N N . VAL B 1 114 ? 16.703 9.148 10.219 1 98.88 114 VAL B N 1
ATOM 4382 C CA . VAL B 1 114 ? 15.523 9.656 9.523 1 98.88 114 VAL B CA 1
ATOM 4383 C C . VAL B 1 114 ? 15.93 10.805 8.609 1 98.88 114 VAL B C 1
ATOM 4385 O O . VAL B 1 114 ? 16.344 11.875 9.078 1 98.88 114 VAL B O 1
ATOM 4388 N N . MET B 1 115 ? 15.805 10.57 7.324 1 98.44 115 MET B N 1
ATOM 4389 C CA . MET B 1 115 ? 16.141 11.562 6.309 1 98.44 115 MET B CA 1
ATOM 4390 C C . MET B 1 115 ? 14.906 12.312 5.848 1 98.44 115 MET B C 1
ATOM 4392 O O . MET B 1 115 ? 13.836 11.719 5.695 1 98.44 115 MET B O 1
ATOM 4396 N N . ALA B 1 116 ? 15.031 13.664 5.605 1 98.31 116 ALA B N 1
ATOM 4397 C CA . ALA B 1 116 ? 13.945 14.438 5.012 1 98.31 116 ALA B CA 1
ATOM 4398 C C . ALA B 1 116 ? 14.453 15.773 4.477 1 98.31 116 ALA B C 1
ATOM 4400 O O . ALA B 1 116 ? 15.578 16.188 4.785 1 98.31 116 ALA B O 1
ATOM 4401 N N . ASP B 1 117 ? 13.68 16.422 3.691 1 97.44 117 ASP B N 1
ATOM 4402 C CA . ASP B 1 117 ? 13.977 17.766 3.223 1 97.44 117 ASP B CA 1
ATOM 4403 C C . ASP B 1 117 ? 13.664 18.797 4.305 1 97.44 117 ASP B C 1
ATOM 4405 O O . ASP B 1 117 ? 13 18.5 5.289 1 97.44 117 ASP B O 1
ATOM 4409 N N . ASP B 1 118 ? 14.141 20.016 4.109 1 96.56 118 ASP B N 1
ATOM 4410 C CA . ASP B 1 118 ? 14.023 21.062 5.117 1 96.56 118 ASP B CA 1
ATOM 4411 C C . ASP B 1 118 ? 12.641 21.719 5.066 1 96.56 118 ASP B C 1
ATOM 4413 O O . ASP B 1 118 ? 12.32 22.562 5.918 1 96.56 118 ASP B O 1
ATOM 4417 N N . ASP B 1 119 ? 11.773 21.375 4.094 1 96.5 119 ASP B N 1
ATOM 4418 C CA . ASP B 1 119 ? 10.406 21.891 4.086 1 96.5 119 ASP B CA 1
ATOM 4419 C C . ASP B 1 119 ? 9.422 20.812 4.516 1 96.5 119 ASP B C 1
ATOM 4421 O O . ASP B 1 119 ? 8.242 20.859 4.156 1 96.5 119 ASP B O 1
ATOM 4425 N N . THR B 1 120 ? 9.883 19.781 5.199 1 97.94 120 THR B N 1
ATOM 4426 C CA . THR B 1 120 ? 9.055 18.719 5.77 1 97.94 120 THR B CA 1
ATOM 4427 C C . THR B 1 120 ? 8.781 18.984 7.246 1 97.94 120 THR B C 1
ATOM 4429 O O . THR B 1 120 ? 9.688 19.344 7.996 1 97.94 120 THR B O 1
ATOM 4432 N N . ILE B 1 121 ? 7.551 18.828 7.648 1 98.44 121 ILE B N 1
ATOM 4433 C CA . ILE B 1 121 ? 7.18 18.922 9.055 1 98.44 121 ILE B CA 1
ATOM 4434 C C . ILE B 1 121 ? 7.004 17.516 9.641 1 98.44 121 ILE B C 1
ATOM 4436 O O . ILE B 1 121 ? 6.34 16.672 9.039 1 98.44 121 ILE B O 1
ATOM 4440 N N . PHE B 1 122 ? 7.598 17.359 10.805 1 98.56 122 PHE B N 1
ATOM 4441 C CA . PHE B 1 122 ? 7.492 16.094 11.516 1 98.56 122 PHE B CA 1
ATOM 4442 C C . PHE B 1 122 ? 6.531 16.203 12.688 1 98.56 122 PHE B C 1
ATOM 4444 O O . PHE B 1 122 ? 6.516 17.219 13.391 1 98.56 122 PHE B O 1
ATOM 4451 N N . PHE B 1 123 ? 5.758 15.258 12.898 1 98.5 123 PHE B N 1
ATOM 4452 C CA . PHE B 1 123 ? 5.031 15.023 14.141 1 98.5 123 PHE B CA 1
ATOM 4453 C C . PHE B 1 123 ? 5.73 13.969 14.992 1 98.5 123 PHE B C 1
ATOM 4455 O O . PHE B 1 123 ? 5.445 12.781 14.867 1 98.5 123 PHE B O 1
ATOM 4462 N N . LEU B 1 124 ? 6.555 14.453 15.891 1 98.31 124 LEU B N 1
ATOM 4463 C CA . LEU B 1 124 ? 7.613 13.68 16.516 1 98.31 124 LEU B CA 1
ATOM 4464 C C . LEU B 1 124 ? 7.035 12.539 17.344 1 98.31 124 LEU B C 1
ATOM 4466 O O . LEU B 1 124 ? 7.562 11.422 17.344 1 98.31 124 LEU B O 1
ATOM 4470 N N . GLU B 1 125 ? 5.949 12.758 18.094 1 96.75 125 GLU B N 1
ATOM 4471 C CA . GLU B 1 125 ? 5.363 11.703 18.906 1 96.75 125 GLU B CA 1
ATOM 4472 C C . GLU B 1 125 ? 4.855 10.555 18.047 1 96.75 125 GLU B C 1
ATOM 4474 O O . GLU B 1 125 ? 5.055 9.383 18.359 1 96.75 125 GLU B O 1
ATOM 4479 N N . ASN B 1 126 ? 4.23 10.93 16.984 1 97.31 126 ASN B N 1
ATOM 4480 C CA . ASN B 1 126 ? 3.74 9.93 16.047 1 97.31 126 ASN B CA 1
ATOM 4481 C C . ASN B 1 126 ? 4.887 9.156 15.398 1 97.31 126 ASN B C 1
ATOM 4483 O O . ASN B 1 126 ? 4.797 7.941 15.211 1 97.31 126 ASN B O 1
ATOM 4487 N N . LEU B 1 127 ? 5.953 9.891 15.023 1 98.25 127 LEU B N 1
ATOM 4488 C CA . LEU B 1 127 ? 7.129 9.242 14.445 1 98.25 127 LEU B CA 1
ATOM 4489 C C . LEU B 1 127 ? 7.715 8.219 15.414 1 98.25 127 LEU B C 1
ATOM 4491 O O . LEU B 1 127 ? 7.965 7.074 15.039 1 98.25 127 LEU B O 1
ATOM 4495 N N . VAL B 1 128 ? 7.867 8.633 16.656 1 97.5 128 VAL B N 1
ATOM 4496 C CA . VAL B 1 128 ? 8.453 7.777 17.672 1 97.5 128 VAL B CA 1
ATOM 4497 C C . VAL B 1 128 ? 7.59 6.531 17.859 1 97.5 128 VAL B C 1
ATOM 4499 O O . VAL B 1 128 ? 8.094 5.41 17.859 1 97.5 128 VAL B O 1
ATOM 4502 N N . GLU B 1 129 ? 6.332 6.738 18 1 95.5 129 GLU B N 1
ATOM 4503 C CA . GLU B 1 129 ? 5.418 5.621 18.203 1 95.5 129 GLU B CA 1
ATOM 4504 C C . GLU B 1 129 ? 5.426 4.672 17.016 1 95.5 129 GLU B C 1
ATOM 4506 O O . GLU B 1 129 ? 5.371 3.451 17.172 1 95.5 129 GLU B O 1
ATOM 4511 N N . THR B 1 130 ? 5.492 5.184 15.836 1 96.31 130 THR B N 1
ATOM 4512 C CA . THR B 1 130 ? 5.512 4.359 14.633 1 96.31 130 THR B CA 1
ATOM 4513 C C . THR B 1 130 ? 6.785 3.521 14.57 1 96.31 130 THR B C 1
ATOM 4515 O O . THR B 1 130 ? 6.727 2.314 14.328 1 96.31 130 THR B O 1
ATOM 4518 N N . LEU B 1 131 ? 7.922 4.133 14.836 1 97.75 131 LEU B N 1
ATOM 4519 C CA . LEU B 1 131 ? 9.195 3.426 14.734 1 97.75 131 LEU B CA 1
ATOM 4520 C C . LEU B 1 131 ? 9.328 2.385 15.836 1 97.75 131 LEU B C 1
ATOM 4522 O O . LEU B 1 131 ? 10.062 1.404 15.688 1 97.75 131 LEU B O 1
ATOM 4526 N N . ALA B 1 132 ? 8.57 2.529 16.922 1 96.19 132 ALA B N 1
ATOM 4527 C CA . ALA B 1 132 ? 8.602 1.594 18.047 1 96.19 132 ALA B CA 1
ATOM 4528 C C . ALA B 1 132 ? 7.965 0.26 17.656 1 96.19 132 ALA B C 1
ATOM 4530 O O . ALA B 1 132 ? 8.125 -0.737 18.375 1 96.19 132 ALA B O 1
ATOM 4531 N N . LYS B 1 133 ? 7.301 0.249 16.594 1 93.06 133 LYS B N 1
ATOM 4532 C CA . LYS B 1 133 ? 6.684 -0.983 16.109 1 93.06 133 LYS B CA 1
ATOM 4533 C C . LYS B 1 133 ? 7.73 -1.921 15.508 1 93.06 133 LYS B C 1
ATOM 4535 O O . LYS B 1 133 ? 7.457 -3.104 15.289 1 93.06 133 LYS B O 1
ATOM 4540 N N . TYR B 1 134 ? 8.914 -1.415 15.164 1 95.56 134 TYR B N 1
ATOM 4541 C CA . TYR B 1 134 ? 9.906 -2.158 14.398 1 95.56 134 TYR B CA 1
ATOM 4542 C C . TYR B 1 134 ? 11.102 -2.533 15.266 1 95.56 134 TYR B C 1
ATOM 4544 O O . TYR B 1 134 ? 11.547 -1.734 16.094 1 95.56 134 TYR B O 1
ATOM 4552 N N . ASP B 1 135 ? 11.586 -3.715 15.102 1 94.94 135 ASP B N 1
ATOM 4553 C CA . ASP B 1 135 ? 12.836 -4.152 15.719 1 94.94 135 ASP B CA 1
ATOM 4554 C C . ASP B 1 135 ? 14.039 -3.494 15.055 1 94.94 135 ASP B C 1
ATOM 4556 O O . ASP B 1 135 ? 14.508 -3.959 14.008 1 94.94 135 ASP B O 1
ATOM 4560 N N . HIS B 1 136 ? 14.555 -2.482 15.688 1 95.5 136 HIS B N 1
ATOM 4561 C CA . HIS B 1 136 ? 15.586 -1.646 15.094 1 95.5 136 HIS B CA 1
ATOM 4562 C C . HIS B 1 136 ? 16.859 -2.445 14.836 1 95.5 136 HIS B C 1
ATOM 4564 O O . HIS B 1 136 ? 17.766 -1.978 14.133 1 95.5 136 HIS B O 1
ATOM 4570 N N . THR B 1 137 ? 17.016 -3.619 15.344 1 95.31 137 THR B N 1
ATOM 4571 C CA . THR B 1 137 ? 18.203 -4.43 15.133 1 95.31 137 THR B CA 1
ATOM 4572 C C . THR B 1 137 ? 18.156 -5.141 13.789 1 95.31 137 THR B C 1
ATOM 4574 O O . THR B 1 137 ? 19.156 -5.688 13.328 1 95.31 137 THR B O 1
ATOM 4577 N N . LYS B 1 138 ? 17.031 -5.184 13.242 1 94.88 138 LYS B N 1
ATOM 4578 C CA . LYS B 1 138 ? 16.859 -5.707 11.891 1 94.88 138 LYS B CA 1
ATOM 4579 C C . LYS B 1 138 ? 16.984 -4.59 10.852 1 94.88 138 LYS B C 1
ATOM 4581 O O . LYS B 1 138 ? 17.062 -3.412 11.203 1 94.88 138 LYS B O 1
ATOM 4586 N N . HIS B 1 139 ? 17.047 -4.996 9.656 1 96.62 139 HIS B N 1
ATOM 4587 C CA . HIS B 1 139 ? 17.219 -4.023 8.578 1 96.62 139 HIS B CA 1
ATOM 4588 C C . HIS B 1 139 ? 15.867 -3.52 8.07 1 96.62 139 HIS B C 1
ATOM 4590 O O . HIS B 1 139 ? 15.102 -4.281 7.48 1 96.62 139 HIS B O 1
ATOM 4596 N N . TYR B 1 140 ? 15.641 -2.223 8.336 1 97.88 140 TYR B N 1
ATOM 4597 C CA . TYR B 1 140 ? 14.375 -1.65 7.898 1 97.88 140 TYR B CA 1
ATOM 4598 C C . TYR B 1 140 ? 14.609 -0.4 7.059 1 97.88 140 TYR B C 1
ATOM 4600 O O . TYR B 1 140 ? 15.484 0.411 7.367 1 97.88 140 TYR B O 1
ATOM 4608 N N . TYR B 1 141 ? 13.977 -0.271 5.98 1 98.5 141 TYR B N 1
ATOM 4609 C CA . TYR B 1 141 ? 13.75 0.884 5.117 1 98.5 141 TYR B CA 1
ATOM 4610 C C . TYR B 1 141 ? 12.273 1.279 5.117 1 98.5 141 TYR B C 1
ATOM 4612 O O . TYR B 1 141 ? 11.445 0.607 4.5 1 98.5 141 TYR B O 1
ATOM 4620 N N . ILE B 1 142 ? 11.883 2.402 5.863 1 98.75 142 ILE B N 1
ATOM 4621 C CA . ILE B 1 142 ? 10.492 2.738 6.137 1 98.75 142 ILE B CA 1
ATOM 4622 C C . ILE B 1 142 ? 10.148 4.078 5.496 1 98.75 142 ILE B C 1
ATOM 4624 O O . ILE B 1 142 ? 10.875 5.059 5.656 1 98.75 142 ILE B O 1
ATOM 4628 N N . GLY B 1 143 ? 9.102 4.164 4.762 1 98.56 143 GLY B N 1
ATOM 4629 C CA . GLY B 1 143 ? 8.656 5.383 4.102 1 98.56 143 GLY B CA 1
ATOM 4630 C C . GLY B 1 143 ? 7.359 5.207 3.342 1 98.56 143 GLY B C 1
ATOM 4631 O O . GLY B 1 143 ? 6.504 4.414 3.738 1 98.56 143 GLY B O 1
ATOM 4632 N N . MET B 1 144 ? 7.137 6.047 2.367 1 98.44 144 MET B N 1
ATOM 4633 C CA . MET B 1 144 ? 5.906 6.004 1.588 1 98.44 144 MET B CA 1
ATOM 4634 C C . MET B 1 144 ? 6.137 6.52 0.172 1 98.44 144 MET B C 1
ATOM 4636 O O . MET B 1 144 ? 7.043 7.32 -0.06 1 98.44 144 MET B O 1
ATOM 4640 N N . TYR B 1 145 ? 5.402 6.004 -0.781 1 98.06 145 TYR B N 1
ATOM 4641 C CA . TYR B 1 145 ? 5.414 6.508 -2.148 1 98.06 145 TYR B CA 1
ATOM 4642 C C . TYR B 1 145 ? 4.562 7.77 -2.273 1 98.06 145 TYR B C 1
ATOM 4644 O O . TYR B 1 145 ? 3.988 8.234 -1.286 1 98.06 145 TYR B O 1
ATOM 4652 N N . SER B 1 146 ? 4.492 8.305 -3.469 1 98.31 146 SER B N 1
ATOM 4653 C CA . SER B 1 146 ? 3.848 9.586 -3.725 1 98.31 146 SER B CA 1
ATOM 4654 C C . SER B 1 146 ? 2.336 9.43 -3.838 1 98.31 146 SER B C 1
ATOM 4656 O O . SER B 1 146 ? 1.842 8.375 -4.234 1 98.31 146 SER B O 1
ATOM 4658 N N . GLU B 1 147 ? 1.564 10.492 -3.549 1 98 147 GLU B N 1
ATOM 4659 C CA . GLU B 1 147 ? 0.123 10.562 -3.768 1 98 147 GLU B CA 1
ATOM 4660 C C . GLU B 1 147 ? -0.209 10.586 -5.258 1 98 147 GLU B C 1
ATOM 4662 O O . GLU B 1 147 ? -1.359 10.375 -5.645 1 98 147 GLU B O 1
ATOM 4667 N N . SER B 1 148 ? 0.751 10.867 -6.047 1 98.19 148 SER B N 1
ATOM 4668 C CA . SER B 1 148 ? 0.565 11.086 -7.48 1 98.19 148 SER B CA 1
ATOM 4669 C C . SER B 1 148 ? 0.901 9.836 -8.281 1 98.19 148 SER B C 1
ATOM 4671 O O . SER B 1 148 ? 2.006 9.297 -8.172 1 98.19 148 SER B O 1
ATOM 4673 N N . VAL B 1 149 ? -0.03 9.445 -9.203 1 98.06 149 VAL B N 1
ATOM 4674 C CA . VAL B 1 149 ? 0.203 8.266 -10.031 1 98.06 149 VAL B CA 1
ATOM 4675 C C . VAL B 1 149 ? 1.392 8.516 -10.953 1 98.06 149 VAL B C 1
ATOM 4677 O O . VAL B 1 149 ? 2.273 7.664 -11.086 1 98.06 149 VAL B O 1
ATOM 4680 N N . ILE B 1 150 ? 1.473 9.695 -11.516 1 97.19 150 ILE B N 1
ATOM 4681 C CA . ILE B 1 150 ? 2.488 9.984 -12.523 1 97.19 150 ILE B CA 1
ATOM 4682 C C . ILE B 1 150 ? 3.865 10.047 -11.859 1 97.19 150 ILE B C 1
ATOM 4684 O O . ILE B 1 150 ? 4.863 9.641 -12.461 1 97.19 150 ILE B O 1
ATOM 4688 N N . SER B 1 151 ? 3.945 10.617 -10.656 1 97.31 151 SER B N 1
ATOM 4689 C CA . SER B 1 151 ? 5.223 10.633 -9.945 1 97.31 151 SER B CA 1
ATOM 4690 C C . SER B 1 151 ? 5.754 9.219 -9.75 1 97.31 151 SER B C 1
ATOM 4692 O O . SER B 1 151 ? 6.93 8.945 -10 1 97.31 151 SER B O 1
ATOM 4694 N N . ASN B 1 152 ? 4.898 8.336 -9.32 1 98.06 152 ASN B N 1
ATOM 4695 C CA . ASN B 1 152 ? 5.316 6.957 -9.086 1 98.06 152 ASN B CA 1
ATOM 4696 C C . ASN B 1 152 ? 5.688 6.258 -10.391 1 98.06 152 ASN B C 1
ATOM 4698 O O . ASN B 1 152 ? 6.609 5.438 -10.422 1 98.06 152 ASN B O 1
ATOM 4702 N N . PHE B 1 153 ? 4.973 6.574 -11.438 1 97.19 153 PHE B N 1
ATOM 4703 C CA . PHE B 1 153 ? 5.277 6.004 -12.742 1 97.19 153 PHE B CA 1
ATOM 4704 C C . PHE B 1 153 ? 6.645 6.469 -13.234 1 97.19 153 PHE B C 1
ATOM 4706 O O . PHE B 1 153 ? 7.438 5.668 -13.727 1 97.19 153 PHE B O 1
ATOM 4713 N N . LEU B 1 154 ? 6.922 7.75 -13.086 1 95.25 154 LEU B N 1
ATOM 4714 C CA . LEU B 1 154 ? 8.156 8.328 -13.594 1 95.25 154 LEU B CA 1
ATOM 4715 C C . LEU B 1 154 ? 9.352 7.926 -12.734 1 95.25 154 LEU B C 1
ATOM 4717 O O . LEU B 1 154 ? 10.469 7.781 -13.234 1 95.25 154 LEU B O 1
ATOM 4721 N N . PHE B 1 155 ? 9.172 7.719 -11.523 1 94.94 155 PHE B N 1
ATOM 4722 C CA . PHE B 1 155 ? 10.266 7.363 -10.633 1 94.94 155 PHE B CA 1
ATOM 4723 C C . PHE B 1 155 ? 10.141 5.918 -10.164 1 94.94 155 PHE B C 1
ATOM 4725 O O . PHE B 1 155 ? 10.656 5.004 -10.812 1 94.94 155 PHE B O 1
ATOM 4732 N N . ALA B 1 156 ? 9.258 5.688 -9.117 1 97.25 156 ALA B N 1
ATOM 4733 C CA . ALA B 1 156 ? 9.078 4.293 -8.719 1 97.25 156 ALA B CA 1
ATOM 4734 C C . ALA B 1 156 ? 7.922 4.152 -7.73 1 97.25 156 ALA B C 1
ATOM 4736 O O . ALA B 1 156 ? 7.738 4.996 -6.852 1 97.25 156 ALA B O 1
ATOM 4737 N N . TYR B 1 157 ? 7.254 3.004 -7.82 1 97.38 157 TYR B N 1
ATOM 4738 C CA . TYR B 1 157 ? 6.117 2.703 -6.957 1 97.38 157 TYR B CA 1
ATOM 4739 C C . TYR B 1 157 ? 6.578 2.119 -5.629 1 97.38 157 TYR B C 1
ATOM 4741 O O . TYR B 1 157 ? 5.809 2.053 -4.668 1 97.38 157 TYR B O 1
ATOM 4749 N N . ASP B 1 158 ? 7.812 1.675 -5.531 1 96.94 158 ASP B N 1
ATOM 4750 C CA . ASP B 1 158 ? 8.289 0.977 -4.344 1 96.94 158 ASP B CA 1
ATOM 4751 C C . ASP B 1 158 ? 9.445 1.732 -3.689 1 96.94 158 ASP B C 1
ATOM 4753 O O . ASP B 1 158 ? 10.25 1.142 -2.967 1 96.94 158 ASP B O 1
ATOM 4757 N N . MET B 1 159 ? 9.547 2.979 -3.959 1 98.06 159 MET B N 1
ATOM 4758 C CA . MET B 1 159 ? 10.562 3.865 -3.41 1 98.06 159 MET B CA 1
ATOM 4759 C C . MET B 1 159 ? 9.961 4.832 -2.398 1 98.06 159 MET B C 1
ATOM 4761 O O . MET B 1 159 ? 8.852 5.336 -2.602 1 98.06 159 MET B O 1
ATOM 4765 N N . ALA B 1 160 ? 10.648 5.004 -1.321 1 98.56 160 ALA B N 1
ATOM 4766 C CA . ALA B 1 160 ? 10.258 6.098 -0.438 1 98.56 160 ALA B CA 1
ATOM 4767 C C . ALA B 1 160 ? 10.617 7.449 -1.05 1 98.56 160 ALA B C 1
ATOM 4769 O O . ALA B 1 160 ? 11.734 7.645 -1.528 1 98.56 160 ALA B O 1
ATOM 4770 N N . TYR B 1 161 ? 9.711 8.273 -1.05 1 98.19 161 TYR B N 1
ATOM 4771 C CA . TYR B 1 161 ? 10.008 9.641 -1.483 1 98.19 161 TYR B CA 1
ATOM 4772 C C . TYR B 1 161 ? 10.656 10.438 -0.362 1 98.19 161 TYR B C 1
ATOM 4774 O O . TYR B 1 161 ? 10.016 10.766 0.635 1 98.19 161 TYR B O 1
ATOM 4782 N N . GLY B 1 162 ? 11.883 10.734 -0.588 1 96.44 162 GLY B N 1
ATOM 4783 C CA . GLY B 1 162 ? 12.75 11.25 0.455 1 96.44 162 GLY B CA 1
ATOM 4784 C C . GLY B 1 162 ? 12.359 12.633 0.928 1 96.44 162 GLY B C 1
ATOM 4785 O O . GLY B 1 162 ? 12.703 13.039 2.039 1 96.44 162 GLY B O 1
ATOM 4786 N N . GLY B 1 163 ? 11.664 13.328 0.099 1 96.44 163 GLY B N 1
ATOM 4787 C CA . GLY B 1 163 ? 11.188 14.625 0.554 1 96.44 163 GLY B CA 1
ATOM 4788 C C . GLY B 1 163 ? 10.344 14.547 1.812 1 96.44 163 GLY B C 1
ATOM 4789 O O . GLY B 1 163 ? 10.602 15.25 2.787 1 96.44 163 GLY B O 1
ATOM 4790 N N . ALA B 1 164 ? 9.359 13.641 1.763 1 97.31 164 ALA B N 1
ATOM 4791 C CA . ALA B 1 164 ? 8.484 13.438 2.912 1 97.31 164 ALA B CA 1
ATOM 4792 C C . ALA B 1 164 ? 9.234 12.766 4.059 1 97.31 164 ALA B C 1
ATOM 4794 O O . ALA B 1 164 ? 8.812 12.852 5.219 1 97.31 164 ALA B O 1
ATOM 4795 N N . GLY B 1 165 ? 10.336 12.078 3.695 1 98.12 165 GLY B N 1
ATOM 4796 C CA . GLY B 1 165 ? 11.156 11.414 4.695 1 98.12 165 GLY B CA 1
ATOM 4797 C C . GLY B 1 165 ? 11.078 9.906 4.633 1 98.12 165 GLY B C 1
ATOM 4798 O O . GLY B 1 165 ? 10.062 9.344 4.203 1 98.12 165 GLY B O 1
ATOM 4799 N N . TYR B 1 166 ? 12.164 9.234 5.008 1 98.75 166 TYR B N 1
ATOM 4800 C CA . TYR B 1 166 ? 12.234 7.801 5.25 1 98.75 166 TYR B CA 1
ATOM 4801 C C . TYR B 1 166 ? 13.148 7.484 6.426 1 98.75 166 TYR B C 1
ATOM 4803 O O . TYR B 1 166 ? 13.984 8.305 6.809 1 98.75 166 TYR B O 1
ATOM 4811 N N . ALA B 1 167 ? 12.914 6.379 7.016 1 98.94 167 ALA B N 1
ATOM 4812 C CA . ALA B 1 167 ? 13.711 5.93 8.156 1 98.94 167 ALA B CA 1
ATOM 4813 C C . ALA B 1 167 ? 14.516 4.676 7.805 1 98.94 167 ALA B C 1
ATOM 4815 O O . ALA B 1 167 ? 14.008 3.779 7.129 1 98.94 167 ALA B O 1
ATOM 4816 N N . LEU B 1 168 ? 15.727 4.676 8.203 1 98.88 168 LEU B N 1
ATOM 4817 C CA . LEU B 1 168 ? 16.609 3.512 8.133 1 98.88 168 LEU B CA 1
ATOM 4818 C C . LEU B 1 168 ? 17.016 3.055 9.531 1 98.88 168 LEU B C 1
ATOM 4820 O O . LEU B 1 168 ? 17.391 3.871 10.375 1 98.88 168 LEU B O 1
ATOM 4824 N N . SER B 1 169 ? 16.875 1.814 9.797 1 98.56 169 SER B N 1
ATOM 4825 C CA . SER B 1 169 ? 17.422 1.327 11.062 1 98.56 169 SER B CA 1
ATOM 4826 C C . SER B 1 169 ? 18.938 1.505 11.109 1 98.56 169 SER B C 1
ATOM 4828 O O . SER B 1 169 ? 19.609 1.456 10.078 1 98.56 169 SER B O 1
ATOM 4830 N N . TYR B 1 170 ? 19.422 1.73 12.273 1 98.12 170 TYR B N 1
ATOM 4831 C CA . TYR B 1 170 ? 20.859 1.938 12.438 1 98.12 170 TYR B CA 1
ATOM 4832 C C . TYR B 1 170 ? 21.656 0.735 11.93 1 98.12 170 TYR B C 1
ATOM 4834 O O . TYR B 1 170 ? 22.688 0.892 11.281 1 98.12 170 TYR B O 1
ATOM 4842 N N . SER B 1 171 ? 21.172 -0.472 12.242 1 96.94 171 SER B N 1
ATOM 4843 C CA . SER B 1 171 ? 21.812 -1.69 11.773 1 96.94 171 SER B CA 1
ATOM 4844 C C . SER B 1 171 ? 21.953 -1.697 10.25 1 96.94 171 SER B C 1
ATOM 4846 O O . SER B 1 171 ? 22.953 -2.146 9.711 1 96.94 171 SER B O 1
ATOM 4848 N N . LEU B 1 172 ? 20.938 -1.222 9.555 1 97.94 172 LEU B N 1
ATOM 4849 C CA . LEU B 1 172 ? 20.984 -1.123 8.102 1 97.94 172 LEU B CA 1
ATOM 4850 C C . LEU B 1 172 ? 22.016 -0.083 7.664 1 97.94 172 LEU B C 1
ATOM 4852 O O . LEU B 1 172 ? 22.781 -0.318 6.727 1 97.94 172 LEU B O 1
ATOM 4856 N N . VAL B 1 173 ? 22.031 1.067 8.305 1 98.38 173 VAL B N 1
ATOM 4857 C CA . VAL B 1 173 ? 22.969 2.135 7.953 1 98.38 173 VAL B CA 1
ATOM 4858 C C . VAL B 1 173 ? 24.406 1.647 8.125 1 98.38 173 VAL B C 1
ATOM 4860 O O . VAL B 1 173 ? 25.266 1.951 7.305 1 98.38 173 VAL B O 1
ATOM 4863 N N . GLN B 1 174 ? 24.641 0.917 9.148 1 97.31 174 GLN B N 1
ATOM 4864 C CA . GLN B 1 174 ? 25.969 0.363 9.375 1 97.31 174 GLN B CA 1
ATOM 4865 C C . GLN B 1 174 ? 26.422 -0.493 8.195 1 97.31 174 GLN B C 1
ATOM 4867 O O . GLN B 1 174 ? 27.594 -0.483 7.832 1 97.31 174 GLN B O 1
ATOM 4872 N N . GLN B 1 175 ? 25.531 -1.165 7.676 1 95.75 175 GLN B N 1
ATOM 4873 C CA . GLN B 1 175 ? 25.859 -2.023 6.539 1 95.75 175 GLN B CA 1
ATOM 4874 C C . GLN B 1 175 ? 25.922 -1.221 5.246 1 95.75 175 GLN B C 1
ATOM 4876 O O . GLN B 1 175 ? 26.75 -1.512 4.371 1 95.75 175 GLN B O 1
ATOM 4881 N N . LEU B 1 176 ? 25.125 -0.249 5.105 1 96.88 176 LEU B N 1
ATOM 4882 C CA . LEU B 1 176 ? 24.969 0.54 3.887 1 96.88 176 LEU B CA 1
ATOM 4883 C C . LEU B 1 176 ? 26.141 1.518 3.723 1 96.88 176 LEU B C 1
ATOM 4885 O O . LEU B 1 176 ? 26.625 1.719 2.611 1 96.88 176 LEU B O 1
ATOM 4889 N N . ALA B 1 177 ? 26.562 2.121 4.762 1 96.44 177 ALA B N 1
ATOM 4890 C CA . ALA B 1 177 ? 27.484 3.248 4.75 1 96.44 177 ALA B CA 1
ATOM 4891 C C . ALA B 1 177 ? 28.75 2.91 3.959 1 96.44 177 ALA B C 1
ATOM 4893 O O . ALA B 1 177 ? 29.125 3.635 3.031 1 96.44 177 ALA B O 1
ATOM 4894 N N . PRO B 1 178 ? 29.375 1.757 4.203 1 94.69 178 PRO B N 1
ATOM 4895 C CA . PRO B 1 178 ? 30.609 1.453 3.479 1 94.69 178 PRO B CA 1
ATOM 4896 C C . PRO B 1 178 ? 30.359 1.147 2.002 1 94.69 178 PRO B C 1
ATOM 4898 O O . PRO B 1 178 ? 31.312 1.109 1.21 1 94.69 178 PRO B O 1
ATOM 4901 N N . LEU B 1 179 ? 29.125 0.958 1.621 1 95 179 LEU B N 1
ATOM 4902 C CA . LEU B 1 179 ? 28.812 0.536 0.263 1 95 179 LEU B CA 1
ATOM 4903 C C . LEU B 1 179 ? 28.312 1.714 -0.567 1 95 179 LEU B C 1
ATOM 4905 O O . LEU B 1 179 ? 28.141 1.593 -1.782 1 95 179 LEU B O 1
ATOM 4909 N N . MET B 1 180 ? 28.062 2.854 0.006 1 95.31 180 MET B N 1
ATOM 4910 C CA . MET B 1 180 ? 27.344 3.943 -0.64 1 95.31 180 MET B CA 1
ATOM 4911 C C . MET B 1 180 ? 28.156 4.535 -1.785 1 95.31 180 MET B C 1
ATOM 4913 O O . MET B 1 180 ? 27.594 4.898 -2.824 1 95.31 180 MET B O 1
ATOM 4917 N N . ASN B 1 181 ? 29.453 4.668 -1.677 1 93.44 181 ASN B N 1
ATOM 4918 C CA . ASN B 1 181 ? 30.266 5.184 -2.773 1 93.44 181 ASN B CA 1
ATOM 4919 C C . ASN B 1 181 ? 30.312 4.211 -3.947 1 93.44 181 ASN B C 1
ATOM 4921 O O . ASN B 1 181 ? 30.281 4.625 -5.105 1 93.44 181 ASN B O 1
ATOM 4925 N N . ASP B 1 182 ? 30.391 2.918 -3.633 1 93.44 182 ASP B N 1
ATOM 4926 C CA . ASP B 1 182 ? 30.328 1.91 -4.688 1 93.44 182 ASP B CA 1
ATOM 4927 C C . ASP B 1 182 ? 28.984 1.976 -5.418 1 93.44 182 ASP B C 1
ATOM 4929 O O . ASP B 1 182 ? 28.922 1.76 -6.633 1 93.44 182 ASP B O 1
ATOM 4933 N N . CYS B 1 183 ? 27.984 2.189 -4.645 1 95 183 CYS B N 1
ATOM 4934 C CA . CYS B 1 183 ? 26.656 2.316 -5.23 1 95 183 CYS B CA 1
ATOM 4935 C C . CYS B 1 183 ? 26.594 3.496 -6.191 1 95 183 CYS B C 1
ATOM 4937 O O . CYS B 1 183 ? 26.031 3.385 -7.281 1 95 183 CYS B O 1
ATOM 4939 N N . LEU B 1 184 ? 27.141 4.566 -5.773 1 94.31 184 LEU B N 1
ATOM 4940 C CA . LEU B 1 184 ? 27.203 5.746 -6.629 1 94.31 184 LEU B CA 1
ATOM 4941 C C . LEU B 1 184 ? 27.953 5.445 -7.922 1 94.31 184 LEU B C 1
ATOM 4943 O O . LEU B 1 184 ? 27.594 5.965 -8.984 1 94.31 184 LEU B O 1
ATOM 4947 N N . GLU B 1 185 ? 28.969 4.633 -7.867 1 94.12 185 GLU B N 1
ATOM 4948 C CA . GLU B 1 185 ? 29.719 4.219 -9.047 1 94.12 185 GLU B CA 1
ATOM 4949 C C . GLU B 1 185 ? 28.875 3.334 -9.961 1 94.12 185 GLU B C 1
ATOM 4951 O O . GLU B 1 185 ? 29.031 3.371 -11.18 1 94.12 185 GLU B O 1
ATOM 4956 N N . ARG B 1 186 ? 28.016 2.605 -9.352 1 94.31 186 ARG B N 1
ATOM 4957 C CA . ARG B 1 186 ? 27.172 1.686 -10.102 1 94.31 186 ARG B CA 1
ATOM 4958 C C . ARG B 1 186 ? 26.031 2.432 -10.805 1 94.31 186 ARG B C 1
ATOM 4960 O O . ARG B 1 186 ? 25.594 2.027 -11.883 1 94.31 186 ARG B O 1
ATOM 4967 N N . TYR B 1 187 ? 25.609 3.535 -10.164 1 96.38 187 TYR B N 1
ATOM 4968 C CA . TYR B 1 187 ? 24.438 4.227 -10.703 1 96.38 187 TYR B CA 1
ATOM 4969 C C . TYR B 1 187 ? 24.75 5.703 -10.945 1 96.38 187 TYR B C 1
ATOM 4971 O O . TYR B 1 187 ? 23.984 6.574 -10.531 1 96.38 187 TYR B O 1
ATOM 4979 N N . PRO B 1 188 ? 25.812 6.035 -11.625 1 94.44 188 PRO B N 1
ATOM 4980 C CA . PRO B 1 188 ? 26.156 7.441 -11.852 1 94.44 188 PRO B CA 1
ATOM 4981 C C . PRO B 1 188 ? 25.125 8.164 -12.719 1 94.44 188 PRO B C 1
ATOM 4983 O O . PRO B 1 188 ? 25.078 9.398 -12.727 1 94.44 188 PRO B O 1
ATOM 4986 N N . PHE B 1 189 ? 24.234 7.426 -13.367 1 93.38 189 PHE B N 1
ATOM 4987 C CA . PHE B 1 189 ? 23.266 7.977 -14.305 1 93.38 189 PHE B CA 1
ATOM 4988 C C . PHE B 1 189 ? 21.984 8.391 -13.586 1 93.38 189 PHE B C 1
ATOM 4990 O O . PHE B 1 189 ? 21.078 8.953 -14.195 1 93.38 189 PHE B O 1
ATOM 4997 N N . SER B 1 190 ? 21.906 8.008 -12.266 1 94.19 190 SER B N 1
ATOM 4998 C CA . SER B 1 190 ? 20.703 8.375 -11.516 1 94.19 190 SER B CA 1
ATOM 4999 C C . SER B 1 190 ? 20.578 9.891 -11.383 1 94.19 190 SER B C 1
ATOM 5001 O O . SER B 1 190 ? 21.562 10.578 -11.102 1 94.19 190 SER B O 1
ATOM 5003 N N . HIS B 1 191 ? 19.312 10.352 -11.539 1 93.94 191 HIS B N 1
ATOM 5004 C CA . HIS B 1 191 ? 19.094 11.797 -11.523 1 93.94 191 HIS B CA 1
ATOM 5005 C C . HIS B 1 191 ? 18.531 12.25 -10.18 1 93.94 191 HIS B C 1
ATOM 5007 O O . HIS B 1 191 ? 18.469 13.453 -9.906 1 93.94 191 HIS B O 1
ATOM 5013 N N . THR B 1 192 ? 18.094 11.32 -9.352 1 95.62 192 THR B N 1
ATOM 5014 C CA . THR B 1 192 ? 17.5 11.703 -8.078 1 95.62 192 THR B CA 1
ATOM 5015 C C . THR B 1 192 ? 18.156 10.938 -6.93 1 95.62 192 THR B C 1
ATOM 5017 O O . THR B 1 192 ? 18.562 9.781 -7.102 1 95.62 192 THR B O 1
ATOM 5020 N N . SER B 1 193 ? 18.281 11.555 -5.785 1 96.12 193 SER B N 1
ATOM 5021 C CA . SER B 1 193 ? 18.875 10.938 -4.609 1 96.12 193 SER B CA 1
ATOM 5022 C C . SER B 1 193 ? 18.047 9.766 -4.113 1 96.12 193 SER B C 1
ATOM 5024 O O . SER B 1 193 ? 18.594 8.773 -3.623 1 96.12 193 SER B O 1
ATOM 5026 N N . ASP B 1 194 ? 16.719 9.867 -4.219 1 96.81 194 ASP B N 1
ATOM 5027 C CA . ASP B 1 194 ? 15.82 8.812 -3.738 1 96.81 194 ASP B CA 1
ATOM 5028 C C . ASP B 1 194 ? 16.016 7.527 -4.539 1 96.81 194 ASP B C 1
ATOM 5030 O O . ASP B 1 194 ? 15.961 6.43 -3.98 1 96.81 194 ASP B O 1
ATOM 5034 N N . HIS B 1 195 ? 16.203 7.68 -5.809 1 96.38 195 HIS B N 1
ATOM 5035 C CA . HIS B 1 195 ? 16.469 6.512 -6.641 1 96.38 195 HIS B CA 1
ATOM 5036 C C . HIS B 1 195 ? 17.797 5.863 -6.273 1 96.38 195 HIS B C 1
ATOM 5038 O O . HIS B 1 195 ? 17.922 4.637 -6.266 1 96.38 195 HIS B O 1
ATOM 5044 N N . LEU B 1 196 ? 18.781 6.715 -6.105 1 96.19 196 LEU B N 1
ATOM 5045 C CA . LEU B 1 196 ? 20.078 6.195 -5.68 1 96.19 196 LEU B CA 1
ATOM 5046 C C . LEU B 1 196 ? 19.938 5.391 -4.391 1 96.19 196 LEU B C 1
ATOM 5048 O O . LEU B 1 196 ? 20.391 4.242 -4.32 1 96.19 196 LEU B O 1
ATOM 5052 N N . THR B 1 197 ? 19.234 5.969 -3.455 1 97.69 197 THR B N 1
ATOM 5053 C CA . THR B 1 197 ? 19.062 5.32 -2.158 1 97.69 197 THR B CA 1
ATOM 5054 C C . THR B 1 197 ? 18.312 4 -2.305 1 97.69 197 THR B C 1
ATOM 5056 O O . THR B 1 197 ? 18.766 2.963 -1.818 1 97.69 197 THR B O 1
ATOM 5059 N N . SER B 1 198 ? 17.172 4.023 -2.965 1 98 198 SER B N 1
ATOM 5060 C CA . SER B 1 198 ? 16.359 2.811 -3.102 1 98 198 SER B CA 1
ATOM 5061 C C . SER B 1 198 ? 17.109 1.738 -3.887 1 98 198 SER B C 1
ATOM 5063 O O . SER B 1 198 ? 17.047 0.555 -3.545 1 98 198 SER B O 1
ATOM 5065 N N . SER B 1 199 ? 17.875 2.162 -4.934 1 97.56 199 SER B N 1
ATOM 5066 C CA . SER B 1 199 ? 18.641 1.198 -5.707 1 97.56 199 SER B CA 1
ATOM 5067 C C . SER B 1 199 ? 19.688 0.497 -4.836 1 97.56 199 SER B C 1
ATOM 5069 O O . SER B 1 199 ? 19.828 -0.727 -4.891 1 97.56 199 SER B O 1
ATOM 5071 N N . CYS B 1 200 ? 20.375 1.249 -4.051 1 97.5 200 CYS B N 1
ATOM 5072 C CA . CYS B 1 200 ? 21.406 0.679 -3.18 1 97.5 200 CYS B CA 1
ATOM 5073 C C . CYS B 1 200 ? 20.781 -0.275 -2.164 1 97.5 200 CYS B C 1
ATOM 5075 O O . CYS B 1 200 ? 21.328 -1.347 -1.9 1 97.5 200 CYS B O 1
ATOM 5077 N N . LEU B 1 201 ? 19.656 0.113 -1.637 1 97.94 201 LEU B N 1
ATOM 5078 C CA . LEU B 1 201 ? 18.969 -0.717 -0.649 1 97.94 201 LEU B CA 1
ATOM 5079 C C . LEU B 1 201 ? 18.438 -1.988 -1.291 1 97.94 201 LEU B C 1
ATOM 5081 O O . LEU B 1 201 ? 18.516 -3.07 -0.707 1 97.94 201 LEU B O 1
ATOM 5085 N N . PHE B 1 202 ? 17.891 -1.825 -2.477 1 97.12 202 PHE B N 1
ATOM 5086 C CA . PHE B 1 202 ? 17.359 -2.984 -3.186 1 97.12 202 PHE B CA 1
ATOM 5087 C C . PHE B 1 202 ? 18.484 -3.959 -3.537 1 97.12 202 PHE B C 1
ATOM 5089 O O . PHE B 1 202 ? 18.281 -5.176 -3.521 1 97.12 202 PHE B O 1
ATOM 5096 N N . ASP B 1 203 ? 19.609 -3.424 -3.848 1 96.75 203 ASP B N 1
ATOM 5097 C CA . ASP B 1 203 ? 20.766 -4.285 -4.117 1 96.75 203 ASP B CA 1
ATOM 5098 C C . ASP B 1 203 ? 21.125 -5.121 -2.891 1 96.75 203 ASP B C 1
ATOM 5100 O O . ASP B 1 203 ? 21.625 -6.234 -3.02 1 96.75 203 ASP B O 1
ATOM 5104 N N . LEU B 1 204 ? 20.828 -4.582 -1.715 1 95.69 204 LEU B N 1
ATOM 5105 C CA . LEU B 1 204 ? 21.078 -5.285 -0.462 1 95.69 204 LEU B CA 1
ATOM 5106 C C . LEU B 1 204 ? 19.922 -6.211 -0.112 1 95.69 204 LEU B C 1
ATOM 5108 O O . LEU B 1 204 ? 19.969 -6.914 0.899 1 95.69 204 LEU B O 1
ATOM 5112 N N . GLY B 1 205 ? 18.875 -6.16 -0.904 1 94.88 205 GLY B N 1
ATOM 5113 C CA . GLY B 1 205 ? 17.734 -7.016 -0.67 1 94.88 205 GLY B CA 1
ATOM 5114 C C . GLY B 1 205 ? 16.734 -6.418 0.304 1 94.88 205 GLY B C 1
ATOM 5115 O O . GLY B 1 205 ? 15.906 -7.137 0.873 1 94.88 205 GLY B O 1
ATOM 5116 N N . ILE B 1 206 ? 16.859 -5.129 0.564 1 96.69 206 ILE B N 1
ATOM 5117 C CA . ILE B 1 206 ? 15.961 -4.469 1.512 1 96.69 206 ILE B CA 1
ATOM 5118 C C . ILE B 1 206 ? 14.82 -3.797 0.76 1 96.69 206 ILE B C 1
ATOM 5120 O O . ILE B 1 206 ? 15.047 -2.975 -0.129 1 96.69 206 ILE B O 1
ATOM 5124 N N . SER B 1 207 ? 13.578 -4.191 1.104 1 96.12 207 SER B N 1
ATOM 5125 C CA . SER B 1 207 ? 12.398 -3.609 0.471 1 96.12 207 SER B CA 1
ATOM 5126 C C . SER B 1 207 ? 11.789 -2.514 1.339 1 96.12 207 SER B C 1
ATOM 5128 O O . SER B 1 207 ? 12.078 -2.424 2.533 1 96.12 207 SER B O 1
ATOM 5130 N N . LEU B 1 208 ? 10.984 -1.733 0.752 1 97.31 208 LEU B N 1
ATOM 5131 C CA . LEU B 1 208 ? 10.328 -0.624 1.428 1 97.31 208 LEU B CA 1
ATOM 5132 C C . LEU B 1 208 ? 9.219 -1.129 2.344 1 97.31 208 LEU B C 1
ATOM 5134 O O . LEU B 1 208 ? 8.398 -1.96 1.939 1 97.31 208 LEU B O 1
ATOM 5138 N N . SER B 1 209 ? 9.227 -0.764 3.582 1 96.88 209 SER B N 1
ATOM 5139 C CA . SER B 1 209 ? 8.094 -0.887 4.488 1 96.88 209 SER B CA 1
ATOM 5140 C C . SER B 1 209 ? 7.238 0.377 4.477 1 96.88 209 SER B C 1
ATOM 5142 O O . SER B 1 209 ? 7.738 1.473 4.738 1 96.88 209 SER B O 1
ATOM 5144 N N . ILE B 1 210 ? 5.988 0.238 4.301 1 96.5 210 ILE B N 1
ATOM 5145 C CA . ILE B 1 210 ? 5.113 1.371 4.02 1 96.5 210 ILE B CA 1
ATOM 5146 C C . ILE B 1 210 ? 4.488 1.874 5.32 1 96.5 210 ILE B C 1
ATOM 5148 O O . ILE B 1 210 ? 3.986 1.082 6.121 1 96.5 210 ILE B O 1
ATOM 5152 N N . GLU B 1 211 ? 4.535 3.137 5.527 1 97 211 GLU B N 1
ATOM 5153 C CA . GLU B 1 211 ? 3.811 3.852 6.574 1 97 211 GLU B CA 1
ATOM 5154 C C . GLU B 1 211 ? 2.988 4.996 5.992 1 97 211 GLU B C 1
ATOM 5156 O O . GLU B 1 211 ? 3.543 6.02 5.578 1 97 211 GLU B O 1
ATOM 5161 N N . SER B 1 212 ? 1.684 4.863 6.074 1 95.69 212 SER B N 1
ATOM 5162 C CA . SER B 1 212 ? 0.765 5.715 5.324 1 95.69 212 SER B CA 1
ATOM 5163 C C . SER B 1 212 ? 0.67 7.105 5.945 1 95.69 212 SER B C 1
ATOM 5165 O O . SER B 1 212 ? 0.065 8.008 5.367 1 95.69 212 SER B O 1
ATOM 5167 N N . GLY B 1 213 ? 1.266 7.348 7.074 1 97.75 213 GLY B N 1
ATOM 5168 C CA . GLY B 1 213 ? 1.272 8.664 7.691 1 97.75 213 GLY B CA 1
ATOM 5169 C C . GLY B 1 213 ? 2.34 9.586 7.129 1 97.75 213 GLY B C 1
ATOM 5170 O O . GLY B 1 213 ? 2.438 10.75 7.523 1 97.75 213 GLY B O 1
ATOM 5171 N N . VAL B 1 214 ? 3.203 9.07 6.219 1 98.62 214 VAL B N 1
ATOM 5172 C CA . VAL B 1 214 ? 4.23 9.859 5.543 1 98.62 214 VAL B CA 1
ATOM 5173 C C . VAL B 1 214 ? 3.672 10.43 4.242 1 98.62 214 VAL B C 1
ATOM 5175 O O . VAL B 1 214 ? 3.236 9.688 3.363 1 98.62 214 VAL B O 1
ATOM 5178 N N . HIS B 1 215 ? 3.697 11.781 4.125 1 98.69 215 HIS B N 1
ATOM 5179 C CA . HIS B 1 215 ? 3.037 12.398 2.979 1 98.69 215 HIS B CA 1
ATOM 5180 C C . HIS B 1 215 ? 4.012 13.242 2.17 1 98.69 215 HIS B C 1
ATOM 5182 O O . HIS B 1 215 ? 4.441 14.305 2.623 1 98.69 215 HIS B O 1
ATOM 5188 N N . GLN B 1 216 ? 4.344 12.781 0.975 1 98.56 216 GLN B N 1
ATOM 5189 C CA . GLN B 1 216 ? 5.156 13.547 0.03 1 98.56 216 GLN B CA 1
ATOM 5190 C C . GLN B 1 216 ? 4.418 14.797 -0.445 1 98.56 216 GLN B C 1
ATOM 5192 O O . GLN B 1 216 ? 5.031 15.852 -0.617 1 98.56 216 GLN B O 1
ATOM 5197 N N . ILE B 1 217 ? 3.102 14.625 -0.647 1 98.25 217 ILE B N 1
ATOM 5198 C CA . ILE B 1 217 ? 2.166 15.648 -1.092 1 98.25 217 ILE B CA 1
ATOM 5199 C C . ILE B 1 217 ? 2.57 16.156 -2.477 1 98.25 217 ILE B C 1
ATOM 5201 O O . ILE B 1 217 ? 2.811 17.344 -2.664 1 98.25 217 ILE B O 1
ATOM 5205 N N . ASP B 1 218 ? 2.697 15.305 -3.4 1 98.31 218 ASP B N 1
ATOM 5206 C CA . ASP B 1 218 ? 2.791 15.688 -4.809 1 98.31 218 ASP B CA 1
ATOM 5207 C C . ASP B 1 218 ? 1.432 16.109 -5.352 1 98.31 218 ASP B C 1
ATOM 5209 O O . ASP B 1 218 ? 0.887 15.477 -6.254 1 98.31 218 ASP B O 1
ATOM 5213 N N . LEU B 1 219 ? 0.948 17.125 -4.754 1 98.25 219 LEU B N 1
ATOM 5214 C CA . LEU B 1 219 ? -0.283 17.844 -5.07 1 98.25 219 LEU B CA 1
ATOM 5215 C C . LEU B 1 219 ? -0.034 19.344 -5.145 1 98.25 219 LEU B C 1
ATOM 5217 O O . LEU B 1 219 ? 1.021 19.828 -4.723 1 98.25 219 LEU B O 1
ATOM 5221 N N . LEU B 1 220 ? -0.938 20.047 -5.73 1 98.25 220 LEU B N 1
ATOM 5222 C CA . LEU B 1 220 ? -0.828 21.5 -5.844 1 98.25 220 LEU B CA 1
ATOM 5223 C C . LEU B 1 220 ? -2.104 22.188 -5.363 1 98.25 220 LEU B C 1
ATOM 5225 O O . LEU B 1 220 ? -3.166 21.562 -5.309 1 98.25 220 LEU B O 1
ATOM 5229 N N . GLY B 1 221 ? -1.966 23.406 -4.977 1 98.06 221 GLY B N 1
ATOM 5230 C CA . GLY B 1 221 ? -3.125 24.203 -4.613 1 98.06 221 GLY B CA 1
ATOM 5231 C C . GLY B 1 221 ? -3.648 23.891 -3.223 1 98.06 221 GLY B C 1
ATOM 5232 O O . GLY B 1 221 ? -2.879 23.844 -2.262 1 98.06 221 GLY B O 1
ATOM 5233 N N . ASP B 1 222 ? -4.938 23.797 -3.053 1 98.44 222 ASP B N 1
ATOM 5234 C CA . ASP B 1 222 ? -5.625 23.656 -1.774 1 98.44 222 ASP B CA 1
ATOM 5235 C C . ASP B 1 222 ? -5.758 22.188 -1.389 1 98.44 222 ASP B C 1
ATOM 5237 O O . ASP B 1 222 ? -6.668 21.5 -1.857 1 98.44 222 ASP B O 1
ATOM 5241 N N . ILE B 1 223 ? -4.977 21.766 -0.457 1 98.5 223 ILE B N 1
ATOM 5242 C CA . ILE B 1 223 ? -5.012 20.344 -0.105 1 98.5 223 ILE B CA 1
ATOM 5243 C C . ILE B 1 223 ? -5.945 20.141 1.084 1 98.5 223 ILE B C 1
ATOM 5245 O O . ILE B 1 223 ? -5.887 19.109 1.752 1 98.5 223 ILE B O 1
ATOM 5249 N N . SER B 1 224 ? -6.816 21.109 1.379 1 98.56 224 SER B N 1
ATOM 5250 C CA . SER B 1 224 ? -7.711 21 2.527 1 98.56 224 SER B CA 1
ATOM 5251 C C . SER B 1 224 ? -8.617 19.781 2.414 1 98.56 224 SER B C 1
ATOM 5253 O O . SER B 1 224 ? -8.977 19.172 3.424 1 98.56 224 SER B O 1
ATOM 5255 N N . GLY B 1 225 ? -9.031 19.438 1.176 1 98.56 225 GLY B N 1
ATOM 5256 C CA . GLY B 1 225 ? -9.828 18.234 1.008 1 98.56 225 GLY B CA 1
ATOM 5257 C C . GLY B 1 225 ? -9.133 16.984 1.529 1 98.56 225 GLY B C 1
ATOM 5258 O O . GLY B 1 225 ? -9.75 16.156 2.211 1 98.56 225 GLY B O 1
ATOM 5259 N N . MET B 1 226 ? -7.895 16.797 1.24 1 98.5 226 MET B N 1
ATOM 5260 C CA . MET B 1 226 ? -7.121 15.648 1.683 1 98.5 226 MET B CA 1
ATOM 5261 C C . MET B 1 226 ? -6.988 15.633 3.201 1 98.5 226 MET B C 1
ATOM 5263 O O . MET B 1 226 ? -7.215 14.602 3.838 1 98.5 226 MET B O 1
ATOM 5267 N N . LEU B 1 227 ? -6.668 16.781 3.811 1 98.69 227 LEU B N 1
ATOM 5268 C CA . LEU B 1 227 ? -6.465 16.844 5.254 1 98.69 227 LEU B CA 1
ATOM 5269 C C . LEU B 1 227 ? -7.785 16.703 6 1 98.69 227 LEU B C 1
ATOM 5271 O O . LEU B 1 227 ? -7.812 16.188 7.121 1 98.69 227 LEU B O 1
ATOM 5275 N N . SER B 1 228 ? -8.906 17.078 5.367 1 98.75 228 SER B N 1
ATOM 5276 C CA . SER B 1 228 ? -10.211 17.031 6.004 1 98.75 228 SER B CA 1
ATOM 5277 C C . SER B 1 228 ? -10.758 15.617 6.047 1 98.75 228 SER B C 1
ATOM 5279 O O . SER B 1 228 ? -11.734 15.336 6.754 1 98.75 228 SER B O 1
ATOM 5281 N N . ALA B 1 229 ? -10.172 14.758 5.277 1 98.31 229 ALA B N 1
ATOM 5282 C CA . ALA B 1 229 ? -10.609 13.367 5.223 1 98.31 229 ALA B CA 1
ATOM 5283 C C . ALA B 1 229 ? -9.43 12.414 5.387 1 98.31 229 ALA B C 1
ATOM 5285 O O . ALA B 1 229 ? -9.375 11.367 4.734 1 98.31 229 ALA B O 1
ATOM 5286 N N . HIS B 1 230 ? -8.461 12.844 6.184 1 97.56 230 HIS B N 1
ATOM 5287 C CA . HIS B 1 230 ? -7.301 12.008 6.449 1 97.56 230 HIS B CA 1
ATOM 5288 C C . HIS B 1 230 ? -7.699 10.711 7.148 1 97.56 230 HIS B C 1
ATOM 5290 O O . HIS B 1 230 ? -8.539 10.719 8.047 1 97.56 230 HIS B O 1
ATOM 5296 N N . PRO B 1 231 ? -7.141 9.594 6.727 1 92.88 231 PRO B N 1
ATOM 5297 C CA . PRO B 1 231 ? -7.5 8.297 7.301 1 92.88 231 PRO B CA 1
ATOM 5298 C C . PRO B 1 231 ? -7.129 8.18 8.781 1 92.88 231 PRO B C 1
ATOM 5300 O O . PRO B 1 231 ? -6.453 9.062 9.32 1 92.88 231 PRO B O 1
ATOM 5303 N N . PRO B 1 232 ? -7.645 7.141 9.422 1 93.88 232 PRO B N 1
ATOM 5304 C CA . PRO B 1 232 ? -7.371 6.977 10.852 1 93.88 232 PRO B CA 1
ATOM 5305 C C . PRO B 1 232 ? -5.973 6.426 11.125 1 93.88 232 PRO B C 1
ATOM 5307 O O . PRO B 1 232 ? -5.836 5.363 11.734 1 93.88 232 PRO B O 1
ATOM 5310 N N . THR B 1 233 ? -4.996 7.047 10.734 1 95.06 233 THR B N 1
ATOM 5311 C CA . THR B 1 233 ? -3.584 6.773 10.977 1 95.06 233 THR B CA 1
ATOM 5312 C C . THR B 1 233 ? -2.857 8.031 11.43 1 95.06 233 THR B C 1
ATOM 5314 O O . THR B 1 233 ? -3.211 9.141 11.023 1 95.06 233 THR B O 1
ATOM 5317 N N . PRO B 1 234 ? -1.899 7.844 12.312 1 96.12 234 PRO B N 1
ATOM 5318 C CA . PRO B 1 234 ? -1.179 9.047 12.742 1 96.12 234 PRO B CA 1
ATOM 5319 C C . PRO B 1 234 ? -0.402 9.711 11.609 1 96.12 234 PRO B C 1
ATOM 5321 O O . PRO B 1 234 ? 0.301 9.031 10.859 1 96.12 234 PRO B O 1
ATOM 5324 N N . ILE B 1 235 ? -0.507 10.969 11.516 1 97.88 235 ILE B N 1
ATOM 5325 C CA . ILE B 1 235 ? 0.31 11.711 10.562 1 97.88 235 ILE B CA 1
ATOM 5326 C C . ILE B 1 235 ? 1.754 11.773 11.062 1 97.88 235 ILE B C 1
ATOM 5328 O O . ILE B 1 235 ? 2.01 12.148 12.203 1 97.88 235 ILE B O 1
ATOM 5332 N N . ILE B 1 236 ? 2.654 11.438 10.188 1 98.56 236 ILE B N 1
ATOM 5333 C CA . ILE B 1 236 ? 4.059 11.398 10.578 1 98.56 236 ILE B CA 1
ATOM 5334 C C . ILE B 1 236 ? 4.789 12.609 9.984 1 98.56 236 ILE B C 1
ATOM 5336 O O . ILE B 1 236 ? 5.566 13.273 10.672 1 98.56 236 ILE B O 1
ATOM 5340 N N . THR B 1 237 ? 4.551 12.844 8.695 1 98.75 237 THR B N 1
ATOM 5341 C CA . THR B 1 237 ? 5.191 13.977 8.039 1 98.75 237 THR B CA 1
ATOM 5342 C C . THR B 1 237 ? 4.254 14.602 7.012 1 98.75 237 THR B C 1
ATOM 5344 O O . THR B 1 237 ? 3.371 13.93 6.477 1 98.75 237 THR B O 1
ATOM 5347 N N . LEU B 1 238 ? 4.363 15.859 6.793 1 98.62 238 LEU B N 1
ATOM 5348 C CA . LEU B 1 238 ? 3.789 16.625 5.688 1 98.62 238 LEU B CA 1
ATOM 5349 C C . LEU B 1 238 ? 4.871 17.375 4.926 1 98.62 238 LEU B C 1
ATOM 5351 O O . LEU B 1 238 ? 5.656 18.109 5.523 1 98.62 238 LEU B O 1
ATOM 5355 N N . HIS B 1 239 ? 4.918 17.156 3.625 1 98.38 239 HIS B N 1
ATOM 5356 C CA . HIS B 1 239 ? 5.957 17.75 2.793 1 98.38 239 HIS B CA 1
ATOM 5357 C C . HIS B 1 239 ? 5.355 18.688 1.75 1 98.38 239 HIS B C 1
ATOM 5359 O O . HIS B 1 239 ? 4.133 18.719 1.577 1 98.38 239 HIS B O 1
ATOM 5365 N N . HIS B 1 240 ? 6.141 19.562 1.129 1 97.25 240 HIS B N 1
ATOM 5366 C CA . HIS B 1 240 ? 5.855 20.406 -0.032 1 97.25 240 HIS B CA 1
ATOM 5367 C C . HIS B 1 240 ? 4.965 21.578 0.343 1 97.25 240 HIS B C 1
ATOM 5369 O O . HIS B 1 240 ? 4.055 21.938 -0.409 1 97.25 240 HIS B O 1
ATOM 5375 N N . PHE B 1 241 ? 5.184 22.172 1.463 1 94.06 241 PHE B N 1
ATOM 5376 C CA . PHE B 1 241 ? 4.363 23.312 1.873 1 94.06 241 PHE B CA 1
ATOM 5377 C C . PHE B 1 241 ? 4.617 24.516 0.972 1 94.06 241 PHE B C 1
ATOM 5379 O O . PHE B 1 241 ? 3.758 25.375 0.836 1 94.06 241 PHE B O 1
ATOM 5386 N N . ASP B 1 242 ? 5.797 24.531 0.33 1 92.31 242 ASP B N 1
ATOM 5387 C CA . ASP B 1 242 ? 6.129 25.625 -0.583 1 92.31 242 ASP B CA 1
ATOM 5388 C C . ASP B 1 242 ? 5.309 25.531 -1.868 1 92.31 242 ASP B C 1
ATOM 5390 O O . ASP B 1 242 ? 5.195 26.5 -2.607 1 92.31 242 ASP B O 1
ATOM 5394 N N . ASN B 1 243 ? 4.742 24.391 -2.096 1 93.5 243 ASN B N 1
ATOM 5395 C CA . ASN B 1 243 ? 4.102 24.141 -3.385 1 93.5 243 ASN B CA 1
ATOM 5396 C C . ASN B 1 243 ? 2.582 24.141 -3.264 1 93.5 243 ASN B C 1
ATOM 5398 O O . ASN B 1 243 ? 1.875 24.031 -4.27 1 93.5 243 ASN B O 1
ATOM 5402 N N . ILE B 1 244 ? 2.1 24.297 -2.049 1 97.44 244 ILE B N 1
ATOM 5403 C CA . ILE B 1 244 ? 0.655 24.25 -1.852 1 97.44 244 ILE B CA 1
ATOM 5404 C C . ILE B 1 244 ? 0.168 25.562 -1.236 1 97.44 244 ILE B C 1
ATOM 5406 O O . ILE B 1 244 ? 0.971 26.359 -0.753 1 97.44 244 ILE B O 1
ATOM 5410 N N . ASP B 1 245 ? -1.145 25.797 -1.26 1 98.12 245 ASP B N 1
ATOM 5411 C CA . ASP B 1 245 ? -1.753 26.938 -0.579 1 98.12 245 ASP B CA 1
ATOM 5412 C C . ASP B 1 245 ? -1.633 26.797 0.937 1 98.12 245 ASP B C 1
ATOM 5414 O O . ASP B 1 245 ? -1.488 25.688 1.454 1 98.12 245 ASP B O 1
ATOM 5418 N N . PRO B 1 246 ? -1.649 28 1.61 1 98.19 246 PRO B N 1
ATOM 5419 C CA . PRO B 1 246 ? -1.728 27.859 3.066 1 98.19 246 PRO B CA 1
ATOM 5420 C C . PRO B 1 246 ? -2.873 26.953 3.514 1 98.19 246 PRO B C 1
ATOM 5422 O O . PRO B 1 246 ? -3.986 27.062 2.99 1 98.19 246 PRO B O 1
ATOM 5425 N N . ILE B 1 247 ? -2.656 26.125 4.441 1 98.31 247 ILE B N 1
ATOM 5426 C CA . ILE B 1 247 ? -3.605 25.062 4.766 1 98.31 247 ILE B CA 1
ATOM 5427 C C . ILE B 1 247 ? -4.691 25.609 5.691 1 98.31 247 ILE B C 1
ATOM 5429 O O . ILE B 1 247 ? -5.637 24.906 6.039 1 98.31 247 ILE B O 1
ATOM 5433 N N . PHE B 1 248 ? -4.598 26.844 6.156 1 98.5 248 PHE B N 1
ATOM 5434 C CA . PHE B 1 248 ? -5.648 27.562 6.875 1 98.5 248 PHE B CA 1
ATOM 5435 C C . PHE B 1 248 ? -5.988 28.859 6.168 1 98.5 248 PHE B C 1
ATOM 5437 O O . PHE B 1 248 ? -5.109 29.531 5.613 1 98.5 248 PHE B O 1
ATOM 5444 N N . PRO B 1 249 ? -7.246 29.234 6.289 1 96.44 249 PRO B N 1
ATOM 5445 C CA . PRO B 1 249 ? -7.617 30.5 5.664 1 96.44 249 PRO B CA 1
ATOM 5446 C C . PRO B 1 249 ? -7.004 31.703 6.375 1 96.44 249 PRO B C 1
ATOM 5448 O O . PRO B 1 249 ? -6.777 31.656 7.59 1 96.44 249 PRO B O 1
ATOM 5451 N N . ASN B 1 250 ? -6.738 32.75 5.602 1 95.25 250 ASN B N 1
ATOM 5452 C CA . ASN B 1 250 ? -6.293 34.031 6.098 1 95.25 250 ASN B CA 1
ATOM 5453 C C . ASN B 1 250 ? -4.949 33.938 6.816 1 95.25 250 ASN B C 1
ATOM 5455 O O . ASN B 1 250 ? -4.742 34.562 7.852 1 95.25 250 ASN B O 1
ATOM 5459 N N . LYS B 1 251 ? -4.164 33.031 6.473 1 97.12 251 LYS B N 1
ATOM 5460 C CA . LYS B 1 251 ? -2.799 32.844 6.957 1 97.12 251 LYS B CA 1
ATOM 5461 C C . LYS B 1 251 ? -1.831 32.625 5.797 1 97.12 251 LYS B C 1
ATOM 5463 O O . LYS B 1 251 ? -2.238 32.188 4.723 1 97.12 251 LYS B O 1
ATOM 5468 N N . ASN B 1 252 ? -0.634 33.031 5.98 1 96.88 252 ASN B N 1
ATOM 5469 C CA . ASN B 1 252 ? 0.384 32.562 5.047 1 96.88 252 ASN B CA 1
ATOM 5470 C C . ASN B 1 252 ? 0.851 31.156 5.387 1 96.88 252 ASN B C 1
ATOM 5472 O O . ASN B 1 252 ? 0.399 30.578 6.371 1 96.88 252 ASN B O 1
ATOM 5476 N N . ARG B 1 253 ? 1.729 30.578 4.648 1 96.62 253 ARG B N 1
ATOM 5477 C CA . ARG B 1 253 ? 2.133 29.188 4.766 1 96.62 253 ARG B CA 1
ATOM 5478 C C . ARG B 1 253 ? 2.779 28.922 6.121 1 96.62 253 ARG B C 1
ATOM 5480 O O . ARG B 1 253 ? 2.414 27.953 6.809 1 96.62 253 ARG B O 1
ATOM 5487 N N . THR B 1 254 ? 3.668 29.766 6.539 1 96 254 THR B N 1
ATOM 5488 C CA . THR B 1 254 ? 4.406 29.578 7.781 1 96 254 THR B CA 1
ATOM 5489 C C . THR B 1 254 ? 3.471 29.656 8.984 1 96 254 THR B C 1
ATOM 5491 O O . THR B 1 254 ? 3.521 28.797 9.867 1 96 254 THR B O 1
ATOM 5494 N N . ASN B 1 255 ? 2.586 30.641 8.961 1 97.38 255 ASN B N 1
ATOM 5495 C CA . ASN B 1 255 ? 1.657 30.812 10.07 1 97.38 255 ASN B CA 1
ATOM 5496 C C . ASN B 1 255 ? 0.628 29.688 10.117 1 97.38 255 ASN B C 1
ATOM 5498 O O . ASN B 1 255 ? 0.187 29.297 11.203 1 97.38 255 ASN B O 1
ATOM 5502 N N . ALA B 1 256 ? 0.252 29.234 8.969 1 98.31 256 ALA B N 1
ATOM 5503 C CA . ALA B 1 256 ? -0.67 28.109 8.914 1 98.31 256 ALA B CA 1
ATOM 5504 C C . ALA B 1 256 ? -0.059 26.875 9.562 1 98.31 256 ALA B C 1
ATOM 5506 O O . ALA B 1 256 ? -0.735 26.156 10.305 1 98.31 256 ALA B O 1
ATOM 5507 N N . VAL B 1 257 ? 1.232 26.641 9.312 1 97.94 257 VAL B N 1
ATOM 5508 C CA . VAL B 1 257 ? 1.934 25.5 9.906 1 97.94 257 VAL B CA 1
ATOM 5509 C C . VAL B 1 257 ? 2.004 25.672 11.422 1 97.94 257 VAL B C 1
ATOM 5511 O O . VAL B 1 257 ? 1.711 24.734 12.172 1 97.94 257 VAL B O 1
ATOM 5514 N N . LYS B 1 258 ? 2.342 26.828 11.875 1 97.31 258 LYS B N 1
ATOM 5515 C CA . LYS B 1 258 ? 2.396 27.094 13.305 1 97.31 258 LYS B CA 1
ATOM 5516 C C . LYS B 1 258 ? 1.039 26.875 13.961 1 97.31 258 LYS B C 1
ATOM 5518 O O . LYS B 1 258 ? 0.962 26.344 15.078 1 97.31 258 LYS B O 1
ATOM 5523 N N . HIS B 1 259 ? 0.022 27.328 13.227 1 98.44 259 HIS B N 1
ATOM 5524 C CA . HIS B 1 259 ? -1.34 27.156 13.711 1 98.44 259 HIS B CA 1
ATOM 5525 C C . HIS B 1 259 ? -1.688 25.672 13.844 1 98.44 259 HIS B C 1
ATOM 5527 O O . HIS B 1 259 ? -2.244 25.25 14.867 1 98.44 259 HIS B O 1
ATOM 5533 N N . LEU B 1 260 ? -1.352 24.859 12.891 1 98.62 260 LEU B N 1
ATOM 5534 C CA . LEU B 1 260 ? -1.578 23.422 12.945 1 98.62 260 LEU B CA 1
ATOM 5535 C C . LEU B 1 260 ? -0.826 22.797 14.117 1 98.62 260 LEU B C 1
ATOM 5537 O O . LEU B 1 260 ? -1.344 21.891 14.789 1 98.62 260 LEU B O 1
ATOM 5541 N N . MET B 1 261 ? 0.382 23.281 14.375 1 98.12 261 MET B N 1
ATOM 5542 C CA . MET B 1 261 ? 1.238 22.719 15.414 1 98.12 261 MET B CA 1
ATOM 5543 C C . MET B 1 261 ? 0.673 23 16.797 1 98.12 261 MET B C 1
ATOM 5545 O O . MET B 1 261 ? 1.017 22.328 17.766 1 98.12 261 MET B O 1
ATOM 5549 N N . GLN B 1 262 ? -0.198 23.984 16.922 1 97.81 262 GLN B N 1
ATOM 5550 C CA . GLN B 1 262 ? -0.882 24.188 18.188 1 97.81 262 GLN B CA 1
ATOM 5551 C C . GLN B 1 262 ? -1.768 23 18.547 1 97.81 262 GLN B C 1
ATOM 5553 O O . GLN B 1 262 ? -1.785 22.547 19.688 1 97.81 262 GLN B O 1
ATOM 5558 N N . ALA B 1 263 ? -2.445 22.547 17.562 1 97.81 263 ALA B N 1
ATOM 5559 C CA . ALA B 1 263 ? -3.254 21.344 17.781 1 97.81 263 ALA B CA 1
ATOM 5560 C C . ALA B 1 263 ? -2.371 20.125 18.047 1 97.81 263 ALA B C 1
ATOM 5562 O O . ALA B 1 263 ? -2.666 19.312 18.922 1 97.81 263 ALA B O 1
ATOM 5563 N N . ALA B 1 264 ? -1.29 20.062 17.281 1 97.38 264 ALA B N 1
ATOM 5564 C CA . ALA B 1 264 ? -0.371 18.938 17.422 1 97.38 264 ALA B CA 1
ATOM 5565 C C . ALA B 1 264 ? 0.204 18.875 18.828 1 97.38 264 ALA B C 1
ATOM 5567 O O . ALA B 1 264 ? 0.437 17.797 19.375 1 97.38 264 ALA B O 1
ATOM 5568 N N . LYS B 1 265 ? 0.443 19.984 19.391 1 95.19 265 LYS B N 1
ATOM 5569 C CA . LYS B 1 265 ? 1.001 20.047 20.734 1 95.19 265 LYS B CA 1
ATOM 5570 C C . LYS B 1 265 ? 0.028 19.469 21.766 1 95.19 265 LYS B C 1
ATOM 5572 O O . LYS B 1 265 ? 0.448 18.891 22.766 1 95.19 265 LYS B O 1
ATOM 5577 N N . VAL B 1 266 ? -1.223 19.609 21.469 1 95.62 266 VAL B N 1
ATOM 5578 C CA . VAL B 1 266 ? -2.248 19.172 22.406 1 95.62 266 VAL B CA 1
ATOM 5579 C C . VAL B 1 266 ? -2.488 17.672 22.234 1 95.62 266 VAL B C 1
ATOM 5581 O O . VAL B 1 266 ? -2.574 16.922 23.234 1 95.62 266 VAL B O 1
ATOM 5584 N N . ASP B 1 267 ? -2.605 17.203 21.047 1 95.38 267 ASP B N 1
ATOM 5585 C CA . ASP B 1 267 ? -2.861 15.805 20.766 1 95.38 267 ASP B CA 1
ATOM 5586 C C . ASP B 1 267 ? -2.393 15.438 19.359 1 95.38 267 ASP B C 1
ATOM 5588 O O . ASP B 1 267 ? -3.156 15.547 18.391 1 95.38 267 ASP B O 1
ATOM 5592 N N . GLN B 1 268 ? -1.228 14.891 19.234 1 95.06 268 GLN B N 1
ATOM 5593 C CA . GLN B 1 268 ? -0.675 14.539 17.938 1 95.06 268 GLN B CA 1
ATOM 5594 C C . GLN B 1 268 ? -1.314 13.258 17.391 1 95.06 268 GLN B C 1
ATOM 5596 O O . GLN B 1 268 ? -1.43 13.086 16.188 1 95.06 268 GLN B O 1
ATOM 5601 N N . SER B 1 269 ? -1.716 12.383 18.281 1 95 269 SER B N 1
ATOM 5602 C CA . SER B 1 269 ? -2.221 11.07 17.859 1 95 269 SER B CA 1
ATOM 5603 C C . SER B 1 269 ? -3.531 11.203 17.094 1 95 269 SER B C 1
ATOM 5605 O O . SER B 1 269 ? -3.852 10.359 16.266 1 95 269 SER B O 1
ATOM 5607 N N . ARG B 1 270 ? -4.234 12.336 17.281 1 95.38 270 ARG B N 1
ATOM 5608 C CA . ARG B 1 270 ? -5.559 12.531 16.703 1 95.38 270 ARG B CA 1
ATOM 5609 C C . ARG B 1 270 ? -5.512 13.516 15.539 1 95.38 270 ARG B C 1
ATOM 5611 O O . ARG B 1 270 ? -6.465 13.617 14.758 1 95.38 270 ARG B O 1
ATOM 5618 N N . LEU B 1 271 ? -4.441 14.125 15.375 1 97.5 271 LEU B N 1
ATOM 5619 C CA . LEU B 1 271 ? -4.352 15.266 14.461 1 97.5 271 LEU B CA 1
ATOM 5620 C C . LEU B 1 271 ? -4.848 14.883 13.07 1 97.5 271 LEU B C 1
ATOM 5622 O O . LEU B 1 271 ? -4.391 13.898 12.492 1 97.5 271 LEU B O 1
ATOM 5626 N N . ALA B 1 272 ? -5.855 15.609 12.539 1 98 272 ALA B N 1
ATOM 5627 C CA . ALA B 1 272 ? -6.426 15.578 11.195 1 98 272 ALA B CA 1
ATOM 5628 C C . ALA B 1 272 ? -7.207 14.289 10.961 1 98 272 ALA B C 1
ATOM 5630 O O . ALA B 1 272 ? -7.715 14.055 9.867 1 98 272 ALA B O 1
ATOM 5631 N N . GLN B 1 273 ? -7.301 13.414 11.922 1 97.12 273 GLN B N 1
ATOM 5632 C CA . GLN B 1 273 ? -8.07 12.195 11.727 1 97.12 273 GLN B CA 1
ATOM 5633 C C . GLN B 1 273 ? -9.57 12.484 11.734 1 97.12 273 GLN B C 1
ATOM 5635 O O . GLN B 1 273 ? -10.055 13.25 12.578 1 97.12 273 GLN B O 1
ATOM 5640 N N . GLN B 1 274 ? -10.25 11.859 10.867 1 97.94 274 GLN B N 1
ATOM 5641 C CA . GLN B 1 274 ? -11.641 12.164 10.578 1 97.94 274 GLN B CA 1
ATOM 5642 C C . GLN B 1 274 ? -12.578 11.398 11.516 1 97.94 274 GLN B C 1
ATOM 5644 O O . GLN B 1 274 ? -12.398 10.203 11.734 1 97.94 274 GLN B O 1
ATOM 5649 N N . THR B 1 275 ? -13.492 12.07 12.086 1 97.5 275 THR B N 1
ATOM 5650 C CA . THR B 1 275 ? -14.633 11.508 12.812 1 97.5 275 THR B CA 1
ATOM 5651 C C . THR B 1 275 ? -15.945 12.016 12.219 1 97.5 275 THR B C 1
ATOM 5653 O O . THR B 1 275 ? -16.094 13.203 11.945 1 97.5 275 THR B O 1
ATOM 5656 N N . ILE B 1 276 ? -16.859 11.117 12.023 1 97.81 276 ILE B N 1
ATOM 5657 C CA . ILE B 1 276 ? -18.125 11.461 11.375 1 97.81 276 ILE B CA 1
ATOM 5658 C C . ILE B 1 276 ? -19.281 11.18 12.328 1 97.81 276 ILE B C 1
ATOM 5660 O O . ILE B 1 276 ? -19.297 10.148 13.008 1 97.81 276 ILE B O 1
ATOM 5664 N N . CYS B 1 277 ? -20.203 12.047 12.422 1 95.62 277 CYS B N 1
ATOM 5665 C CA . CYS B 1 277 ? -21.438 11.828 13.156 1 95.62 277 CYS B CA 1
ATOM 5666 C C . CYS B 1 277 ? -22.609 12.508 12.477 1 95.62 277 CYS B C 1
ATOM 5668 O O . CYS B 1 277 ? -22.438 13.164 11.445 1 95.62 277 CYS B O 1
ATOM 5670 N N . TYR B 1 278 ? -23.828 12.273 13.023 1 95.5 278 TYR B N 1
ATOM 5671 C CA . TYR B 1 278 ? -25.047 12.688 12.328 1 95.5 278 TYR B CA 1
ATOM 5672 C C . TYR B 1 278 ? -26.016 13.367 13.281 1 95.5 278 TYR B C 1
ATOM 5674 O O . TYR B 1 278 ? -26.078 13.016 14.469 1 95.5 278 TYR B O 1
ATOM 5682 N N . ASN B 1 279 ? -26.578 14.398 12.859 1 94.12 279 ASN B N 1
ATOM 5683 C CA . ASN B 1 279 ? -27.781 14.945 13.461 1 94.12 279 ASN B CA 1
ATOM 5684 C C . ASN B 1 279 ? -29.031 14.5 12.703 1 94.12 279 ASN B C 1
ATOM 5686 O O . ASN B 1 279 ? -29.422 15.133 11.719 1 94.12 279 ASN B O 1
ATOM 5690 N N . LYS B 1 280 ? -29.703 13.523 13.164 1 91.88 280 LYS B N 1
ATOM 5691 C CA . LYS B 1 280 ? -30.812 12.891 12.445 1 91.88 280 LYS B CA 1
ATOM 5692 C C . LYS B 1 280 ? -32 13.82 12.336 1 91.88 280 LYS B C 1
ATOM 5694 O O . LYS B 1 280 ? -32.719 13.836 11.32 1 91.88 280 LYS B O 1
ATOM 5699 N N . ARG B 1 281 ? -32.219 14.57 13.328 1 91.06 281 ARG B N 1
ATOM 5700 C CA . ARG B 1 281 ? -33.344 15.484 13.336 1 91.06 281 ARG B CA 1
ATOM 5701 C C . ARG B 1 281 ? -33.25 16.5 12.211 1 91.06 281 ARG B C 1
ATOM 5703 O O . ARG B 1 281 ? -34.25 16.828 11.57 1 91.06 281 ARG B O 1
ATOM 5710 N N . LYS B 1 282 ? -32.062 16.938 11.922 1 92.88 282 LYS B N 1
ATOM 5711 C CA . LYS B 1 282 ? -31.844 17.953 10.906 1 92.88 282 LYS B CA 1
ATOM 5712 C C . LYS B 1 282 ? -31.391 17.328 9.586 1 92.88 282 LYS B C 1
ATOM 5714 O O . LYS B 1 282 ? -31.188 18.047 8.602 1 92.88 282 LYS B O 1
ATOM 5719 N N . SER B 1 283 ? -31.109 16.031 9.617 1 94.56 283 SER B N 1
ATOM 5720 C CA . SER B 1 283 ? -30.562 15.305 8.469 1 94.56 283 SER B CA 1
ATOM 5721 C C . SER B 1 283 ? -29.203 15.859 8.055 1 94.56 283 SER B C 1
ATOM 5723 O O . SER B 1 283 ? -28.969 16.125 6.871 1 94.56 283 SER B O 1
ATOM 5725 N N . TRP B 1 284 ? -28.359 16.188 9.07 1 96.69 284 TRP B N 1
ATOM 5726 C CA . TRP B 1 284 ? -27.016 16.688 8.805 1 96.69 284 TRP B CA 1
ATOM 5727 C C . TRP B 1 284 ? -25.984 15.57 8.969 1 96.69 284 TRP B C 1
ATOM 5729 O O . TRP B 1 284 ? -26.125 14.695 9.828 1 96.69 284 TRP B O 1
ATOM 5739 N N . SER B 1 285 ? -25.031 15.547 8.156 1 97.56 285 SER B N 1
ATOM 5740 C CA . SER B 1 285 ? -23.766 14.844 8.414 1 97.56 285 SER B CA 1
ATOM 5741 C C . SER B 1 285 ? -22.672 15.82 8.836 1 97.56 285 SER B C 1
ATOM 5743 O O . SER B 1 285 ? -22.516 16.891 8.242 1 97.56 285 SER B O 1
ATOM 5745 N N . ILE B 1 286 ? -21.984 15.461 9.883 1 98.12 286 ILE B N 1
ATOM 5746 C CA . ILE B 1 286 ? -20.875 16.281 10.375 1 98.12 286 ILE B CA 1
ATOM 5747 C C . ILE B 1 286 ? -19.578 15.484 10.305 1 98.12 286 ILE B C 1
ATOM 5749 O O . ILE B 1 286 ? -19.516 14.328 10.734 1 98.12 286 ILE B O 1
ATOM 5753 N N . SER B 1 287 ? -18.594 16.031 9.703 1 98.56 287 SER B N 1
ATOM 5754 C CA . SER B 1 287 ? -17.266 15.438 9.602 1 98.56 287 SER B CA 1
ATOM 5755 C C . SER B 1 287 ? -16.203 16.312 10.273 1 98.56 287 SER B C 1
ATOM 5757 O O . SER B 1 287 ? -16.031 17.484 9.898 1 98.56 287 SER B O 1
ATOM 5759 N N . ILE B 1 288 ? -15.547 15.742 11.234 1 98.56 288 ILE B N 1
ATOM 5760 C CA . ILE B 1 288 ? -14.531 16.484 11.977 1 98.56 288 ILE B CA 1
ATOM 5761 C C . ILE B 1 288 ? -13.148 15.906 11.672 1 98.56 288 ILE B C 1
ATOM 5763 O O . ILE B 1 288 ? -12.898 14.727 11.922 1 98.56 288 ILE B O 1
ATOM 5767 N N . SER B 1 289 ? -12.32 16.672 11.07 1 98.69 289 SER B N 1
ATOM 5768 C CA . SER B 1 289 ? -10.883 16.422 11.062 1 98.69 289 SER B CA 1
ATOM 5769 C C . SER B 1 289 ? -10.188 17.094 12.242 1 98.69 289 SER B C 1
ATOM 5771 O O . SER B 1 289 ? -9.914 18.297 12.203 1 98.69 289 SER B O 1
ATOM 5773 N N . TRP B 1 290 ? -9.922 16.375 13.211 1 98.12 290 TRP B N 1
ATOM 5774 C CA . TRP B 1 290 ? -9.594 16.953 14.508 1 98.12 290 TRP B CA 1
ATOM 5775 C C . TRP B 1 290 ? -8.383 17.875 14.414 1 98.12 290 TRP B C 1
ATOM 5777 O O . TRP B 1 290 ? -7.371 17.516 13.805 1 98.12 290 TRP B O 1
ATOM 5787 N N . GLY B 1 291 ? -8.492 19 15.008 1 98.44 291 GLY B N 1
ATOM 5788 C CA . GLY B 1 291 ? -7.41 19.969 15.047 1 98.44 291 GLY B CA 1
ATOM 5789 C C . GLY B 1 291 ? -7.188 20.672 13.719 1 98.44 291 GLY B C 1
ATOM 5790 O O . GLY B 1 291 ? -6.199 21.391 13.555 1 98.44 291 GLY B O 1
ATOM 5791 N N . TYR B 1 292 ? -8.109 20.484 12.711 1 98.75 292 TYR B N 1
ATOM 5792 C CA . TYR B 1 292 ? -7.902 21.078 11.398 1 98.75 292 TYR B CA 1
ATOM 5793 C C . TYR B 1 292 ? -9.188 21.703 10.875 1 98.75 292 TYR B C 1
ATOM 5795 O O . TYR B 1 292 ? -9.352 22.922 10.93 1 98.75 292 TYR B O 1
ATOM 5803 N N . SER B 1 293 ? -10.18 20.812 10.523 1 98.88 293 SER B N 1
ATOM 5804 C CA . SER B 1 293 ? -11.383 21.359 9.922 1 98.88 293 SER B CA 1
ATOM 5805 C C . SER B 1 293 ? -12.625 20.594 10.367 1 98.88 293 SER B C 1
ATOM 5807 O O . SER B 1 293 ? -12.516 19.547 11.008 1 98.88 293 SER B O 1
ATOM 5809 N N . ALA B 1 294 ? -13.742 21.188 10.094 1 98.81 294 ALA B N 1
ATOM 5810 C CA . ALA B 1 294 ? -15.039 20.547 10.25 1 98.81 294 ALA B CA 1
ATOM 5811 C C . ALA B 1 294 ? -15.961 20.875 9.078 1 98.81 294 ALA B C 1
ATOM 5813 O O . ALA B 1 294 ? -15.914 21.984 8.539 1 98.81 294 ALA B O 1
ATOM 5814 N N . HIS B 1 295 ? -16.734 19.922 8.703 1 98.75 295 HIS B N 1
ATOM 5815 C CA . HIS B 1 295 ? -17.703 20.078 7.621 1 98.75 295 HIS B CA 1
ATOM 5816 C C . HIS B 1 295 ? -19.109 19.719 8.086 1 98.75 295 HIS B C 1
ATOM 5818 O O . HIS B 1 295 ? -19.297 18.766 8.852 1 98.75 295 HIS B O 1
ATOM 5824 N N . ILE B 1 296 ? -20.094 20.469 7.684 1 97.94 296 ILE B N 1
ATOM 5825 C CA . ILE B 1 296 ? -21.5 20.109 7.832 1 97.94 296 ILE B CA 1
ATOM 5826 C C . ILE B 1 296 ? -22.141 19.938 6.457 1 97.94 296 ILE B C 1
ATOM 5828 O O . ILE B 1 296 ? -22.031 20.812 5.602 1 97.94 296 ILE B O 1
ATOM 5832 N N . TYR B 1 297 ? -22.703 18.812 6.246 1 97.75 297 TYR B N 1
ATOM 5833 C CA . TYR B 1 297 ? -23.516 18.531 5.062 1 97.75 297 TYR B CA 1
ATOM 5834 C C . TYR B 1 297 ? -25 18.516 5.406 1 97.75 297 TYR B C 1
ATOM 5836 O O . TYR B 1 297 ? -25.406 17.938 6.426 1 97.75 297 TYR B O 1
ATOM 5844 N N . GLU B 1 298 ? -25.844 19.094 4.559 1 97.25 298 GLU B N 1
ATOM 5845 C CA . GLU B 1 298 ? -27.266 19.219 4.852 1 97.25 298 GLU B CA 1
ATOM 5846 C C . GLU B 1 298 ? -28.047 18 4.348 1 97.25 298 GLU B C 1
ATOM 5848 O O . GLU B 1 298 ? -29.125 18.141 3.789 1 97.25 298 GLU B O 1
ATOM 5853 N N . THR B 1 299 ? -27.469 16.844 4.434 1 96.88 299 THR B N 1
ATOM 5854 C CA . THR B 1 299 ? -28.062 15.539 4.18 1 96.88 299 THR B CA 1
ATOM 5855 C C . THR B 1 299 ? -27.25 14.438 4.848 1 96.88 299 THR B C 1
ATOM 5857 O O . THR B 1 299 ? -26.125 14.664 5.281 1 96.88 299 THR B O 1
ATOM 5860 N N . ILE B 1 300 ? -27.875 13.32 5.051 1 96.38 300 ILE B N 1
ATOM 5861 C CA . ILE B 1 300 ? -27.172 12.172 5.598 1 96.38 300 ILE B CA 1
ATOM 5862 C C . ILE B 1 300 ? -26.312 11.523 4.508 1 96.38 300 ILE B C 1
ATOM 5864 O O . ILE B 1 300 ? -26.844 11.062 3.492 1 96.38 300 ILE B O 1
ATOM 5868 N N . ILE B 1 301 ? -25.047 11.578 4.688 1 97 301 ILE B N 1
ATOM 5869 C CA . ILE B 1 301 ? -24.094 10.945 3.789 1 97 301 ILE B CA 1
ATOM 5870 C C . ILE B 1 301 ? -23.312 9.867 4.543 1 97 301 ILE B C 1
ATOM 5872 O O . ILE B 1 301 ? -22.688 10.141 5.57 1 97 301 ILE B O 1
ATOM 5876 N N . PRO B 1 302 ? -23.281 8.664 4.031 1 96.69 302 PRO B N 1
ATOM 5877 C CA . PRO B 1 302 ? -22.609 7.574 4.738 1 96.69 302 PRO B CA 1
ATOM 5878 C C . PRO B 1 302 ? -21.094 7.785 4.832 1 96.69 302 PRO B C 1
ATOM 5880 O O . PRO B 1 302 ? -20.516 8.477 3.998 1 96.69 302 PRO B O 1
ATOM 5883 N N . ARG B 1 303 ? -20.516 7.16 5.879 1 97.06 303 ARG B N 1
ATOM 5884 C CA . ARG B 1 303 ? -19.078 7.246 6.121 1 97.06 303 ARG B CA 1
ATOM 5885 C C . ARG B 1 303 ? -18.297 6.781 4.898 1 97.06 303 ARG B C 1
ATOM 5887 O O . ARG B 1 303 ? -17.25 7.348 4.582 1 97.06 303 ARG B O 1
ATOM 5894 N N . SER B 1 304 ? -18.75 5.738 4.211 1 97 304 SER B N 1
ATOM 5895 C CA . SER B 1 304 ? -18.078 5.168 3.053 1 97 304 SER B CA 1
ATOM 5896 C C . SER B 1 304 ? -17.859 6.215 1.964 1 97 304 SER B C 1
ATOM 5898 O O . SER B 1 304 ? -16.938 6.105 1.156 1 97 304 SER B O 1
ATOM 5900 N N . ILE B 1 305 ? -18.703 7.188 1.964 1 97.38 305 ILE B N 1
ATOM 5901 C CA . ILE B 1 305 ? -18.609 8.25 0.968 1 97.38 305 ILE B CA 1
ATOM 5902 C C . ILE B 1 305 ? -17.766 9.406 1.515 1 97.38 305 ILE B C 1
ATOM 5904 O O . ILE B 1 305 ? -16.875 9.898 0.835 1 97.38 305 ILE B O 1
ATOM 5908 N N . LEU B 1 306 ? -18.016 9.797 2.773 1 98.06 306 LEU B N 1
ATOM 5909 C CA . LEU B 1 306 ? -17.391 10.977 3.357 1 98.06 306 LEU B CA 1
ATOM 5910 C C . LEU B 1 306 ? -15.898 10.75 3.594 1 98.06 306 LEU B C 1
ATOM 5912 O O . LEU B 1 306 ? -15.133 11.711 3.711 1 98.06 306 LEU B O 1
ATOM 5916 N N . LYS B 1 307 ? -15.539 9.492 3.688 1 97.5 307 LYS B N 1
ATOM 5917 C CA . LYS B 1 307 ? -14.125 9.219 3.949 1 97.5 307 LYS B CA 1
ATOM 5918 C C . LYS B 1 307 ? -13.266 9.594 2.748 1 97.5 307 LYS B C 1
ATOM 5920 O O . LYS B 1 307 ? -12.039 9.68 2.861 1 97.5 307 LYS B O 1
ATOM 5925 N N . LYS B 1 308 ? -13.859 9.703 1.552 1 98.19 308 LYS B N 1
ATOM 5926 C CA . LYS B 1 308 ? -13.141 10.148 0.359 1 98.19 308 LYS B CA 1
ATOM 5927 C C . LYS B 1 308 ? -12.961 11.664 0.364 1 98.19 308 LYS B C 1
ATOM 5929 O O . LYS B 1 308 ? -13.93 12.414 0.507 1 98.19 308 LYS B O 1
ATOM 5934 N N . PRO B 1 309 ? -11.75 12.078 0.216 1 98.56 309 PRO B N 1
ATOM 5935 C CA . PRO B 1 309 ? -11.516 13.523 0.241 1 98.56 309 PRO B CA 1
ATOM 5936 C C . PRO B 1 309 ? -12.172 14.242 -0.934 1 98.56 309 PRO B C 1
ATOM 5938 O O . PRO B 1 309 ? -12.242 13.695 -2.037 1 98.56 309 PRO B O 1
ATOM 5941 N N . LEU B 1 310 ? -12.664 15.469 -0.633 1 98.62 310 LEU B N 1
ATOM 5942 C CA . LEU B 1 310 ? -13.016 16.375 -1.718 1 98.62 310 LEU B CA 1
ATOM 5943 C C . LEU B 1 310 ? -11.781 16.797 -2.506 1 98.62 310 LEU B C 1
ATOM 5945 O O . LEU B 1 310 ? -10.734 17.094 -1.919 1 98.62 310 LEU B O 1
ATOM 5949 N N . GLU B 1 311 ? -11.898 16.781 -3.793 1 98.31 311 GLU B N 1
ATOM 5950 C CA . GLU B 1 311 ? -10.766 17.078 -4.66 1 98.31 311 GLU B CA 1
ATOM 5951 C C . GLU B 1 311 ? -10.547 18.594 -4.777 1 98.31 311 GLU B C 1
ATOM 5953 O O . GLU B 1 311 ? -10.672 19.156 -5.863 1 98.31 311 GLU B O 1
ATOM 5958 N N . THR B 1 312 ? -10.164 19.188 -3.713 1 98.44 312 THR B N 1
ATOM 5959 C CA . THR B 1 312 ? -9.906 20.625 -3.686 1 98.44 312 THR B CA 1
ATOM 5960 C C . THR B 1 312 ? -8.516 20.938 -4.25 1 98.44 312 THR B C 1
ATOM 5962 O O . THR B 1 312 ? -8.164 22.094 -4.441 1 98.44 312 THR B O 1
ATOM 5965 N N . PHE B 1 313 ? -7.715 19.969 -4.527 1 98.5 313 PHE B N 1
ATOM 5966 C CA . PHE B 1 313 ? -6.324 20.078 -4.953 1 98.5 313 PHE B CA 1
ATOM 5967 C C . PHE B 1 313 ? -6.184 19.766 -6.438 1 98.5 313 PHE B C 1
ATOM 5969 O O . PHE B 1 313 ? -7.094 19.203 -7.051 1 98.5 313 PHE B O 1
ATOM 5976 N N . LYS B 1 314 ? -5.039 20.125 -6.906 1 98 314 LYS B N 1
ATOM 5977 C CA . LYS B 1 314 ? -4.684 19.859 -8.305 1 98 314 LYS B CA 1
ATOM 5978 C C . LYS B 1 314 ? -3.582 18.812 -8.406 1 98 314 LYS B C 1
ATOM 5980 O O . LYS B 1 314 ? -2.84 18.594 -7.445 1 98 314 LYS B O 1
ATOM 5985 N N . PRO B 1 315 ? -3.578 18.109 -9.555 1 97.38 315 PRO B N 1
ATOM 5986 C CA . PRO B 1 315 ? -2.516 17.109 -9.727 1 97.38 315 PRO B CA 1
ATOM 5987 C C . PRO B 1 315 ? -1.13 17.75 -9.836 1 97.38 315 PRO B C 1
ATOM 5989 O O . PRO B 1 315 ? -1.004 18.906 -10.25 1 97.38 315 PRO B O 1
ATOM 5992 N N . TRP B 1 316 ? -0.114 17 -9.477 1 96.81 316 TRP B N 1
ATOM 5993 C CA . TRP B 1 316 ? 1.288 17.406 -9.523 1 96.81 316 TRP B CA 1
ATOM 5994 C C . TRP B 1 316 ? 1.72 17.688 -10.961 1 96.81 316 TRP B C 1
ATOM 5996 O O . TRP B 1 316 ? 2.555 18.562 -11.203 1 96.81 316 TRP B O 1
ATOM 6006 N N . LYS B 1 317 ? 1.221 16.953 -11.836 1 95.31 317 LYS B N 1
ATOM 6007 C CA . LYS B 1 317 ? 1.388 17.125 -13.273 1 95.31 317 LYS B CA 1
ATOM 6008 C C . LYS B 1 317 ? 0.056 16.984 -14.008 1 95.31 317 LYS B C 1
ATOM 6010 O O . LYS B 1 317 ? -0.688 16.031 -13.766 1 95.31 317 LYS B O 1
ATOM 6015 N N . ASN B 1 318 ? -0.176 17.891 -14.945 1 93.19 318 ASN B N 1
ATOM 6016 C CA . ASN B 1 318 ? -1.439 17.875 -15.68 1 93.19 318 ASN B CA 1
ATOM 6017 C C . ASN B 1 318 ? -1.536 16.656 -16.594 1 93.19 318 ASN B C 1
ATOM 6019 O O . ASN B 1 318 ? -0.521 16.172 -17.109 1 93.19 318 ASN B O 1
ATOM 6023 N N . GLY B 1 319 ? -2.693 16.141 -16.781 1 91.69 319 GLY B N 1
ATOM 6024 C CA . GLY B 1 319 ? -2.977 15.008 -17.641 1 91.69 319 GLY B CA 1
ATOM 6025 C C . GLY B 1 319 ? -4.332 14.375 -17.375 1 91.69 319 GLY B C 1
ATOM 6026 O O . GLY B 1 319 ? -5.062 14.812 -16.484 1 91.69 319 GLY B O 1
ATOM 6027 N N . PRO B 1 320 ? -4.68 13.477 -18.203 1 91.81 320 PRO B N 1
ATOM 6028 C CA . PRO B 1 320 ? -5.934 12.758 -17.969 1 91.81 320 PRO B CA 1
ATOM 6029 C C . PRO B 1 320 ? -5.859 11.836 -16.75 1 91.81 320 PRO B C 1
ATOM 6031 O O . PRO B 1 320 ? -4.773 11.398 -16.359 1 91.81 320 PRO B O 1
ATOM 6034 N N . PRO B 1 321 ? -6.949 11.508 -16.156 1 93.12 321 PRO B N 1
ATOM 6035 C CA . PRO B 1 321 ? -6.953 10.5 -15.102 1 93.12 321 PRO B CA 1
ATOM 6036 C C . PRO B 1 321 ? -6.449 9.141 -15.586 1 93.12 321 PRO B C 1
ATOM 6038 O O . PRO B 1 321 ? -6.527 8.836 -16.781 1 93.12 321 PRO B O 1
ATOM 6041 N N . PRO B 1 322 ? -6.016 8.281 -14.703 1 95.62 322 PRO B N 1
ATOM 6042 C CA . PRO B 1 322 ? -5.965 8.406 -13.242 1 95.62 322 PRO B CA 1
ATOM 6043 C C . PRO B 1 322 ? -4.848 9.336 -12.766 1 95.62 322 PRO B C 1
ATOM 6045 O O . PRO B 1 322 ? -3.717 9.234 -13.25 1 95.62 322 PRO B O 1
ATOM 6048 N N . LEU B 1 323 ? -5.141 10.164 -11.672 1 97.25 323 LEU B N 1
ATOM 6049 C CA . LEU B 1 323 ? -4.215 11.219 -11.281 1 97.25 323 LEU B CA 1
ATOM 6050 C C . LEU B 1 323 ? -3.627 10.938 -9.898 1 97.25 323 LEU B C 1
ATOM 6052 O O . LEU B 1 323 ? -2.479 11.297 -9.625 1 97.25 323 LEU B O 1
ATOM 6056 N N . PHE B 1 324 ? -4.402 10.328 -9.031 1 98.12 324 PHE B N 1
ATOM 6057 C CA . PHE B 1 324 ? -4.027 10.18 -7.633 1 98.12 324 PHE B CA 1
ATOM 6058 C C . PHE B 1 324 ? -3.996 8.711 -7.23 1 98.12 324 PHE B C 1
ATOM 6060 O O . PHE B 1 324 ? -4.688 7.883 -7.828 1 98.12 324 PHE B O 1
ATOM 6067 N N . MET B 1 325 ? -3.264 8.375 -6.207 1 97.94 325 MET B N 1
ATOM 6068 C CA . MET B 1 325 ? -3.137 7.016 -5.691 1 97.94 325 MET B CA 1
ATOM 6069 C C . MET B 1 325 ? -4.242 6.711 -4.688 1 97.94 325 MET B C 1
ATOM 6071 O O . MET B 1 325 ? -4.113 5.789 -3.881 1 97.94 325 MET B O 1
ATOM 6075 N N . PHE B 1 326 ? -5.262 7.504 -4.586 1 97.88 326 PHE B N 1
ATOM 6076 C CA . PHE B 1 326 ? -6.395 7.344 -3.684 1 97.88 326 PHE B CA 1
ATOM 6077 C C . PHE B 1 326 ? -7.676 7.867 -4.324 1 97.88 326 PHE B C 1
ATOM 6079 O O . PHE B 1 326 ? -7.629 8.555 -5.348 1 97.88 326 PHE B O 1
ATOM 6086 N N . ASN B 1 327 ? -8.797 7.547 -3.744 1 97.88 327 ASN B N 1
ATOM 6087 C CA . ASN B 1 327 ? -10.094 7.965 -4.254 1 97.88 327 ASN B CA 1
ATOM 6088 C C . ASN B 1 327 ? -10.438 9.383 -3.812 1 97.88 327 ASN B C 1
ATOM 6090 O O . ASN B 1 327 ? -10.062 9.812 -2.721 1 97.88 327 ASN B O 1
ATOM 6094 N N . THR B 1 328 ? -11.148 10.078 -4.664 1 98.06 328 THR B N 1
ATOM 6095 C CA . THR B 1 328 ? -11.578 11.43 -4.32 1 98.06 328 THR B CA 1
ATOM 6096 C C . THR B 1 328 ? -13.039 11.641 -4.699 1 98.06 328 THR B C 1
ATOM 6098 O O . THR B 1 328 ? -13.633 10.82 -5.398 1 98.06 328 THR B O 1
ATOM 6101 N N . ARG B 1 329 ? -13.617 12.625 -4.172 1 97.31 329 ARG B N 1
ATOM 6102 C CA . ARG B 1 329 ? -14.922 13.133 -4.574 1 97.31 329 ARG B CA 1
ATOM 6103 C C . ARG B 1 329 ? -14.797 14.5 -5.25 1 97.31 329 ARG B C 1
ATOM 6105 O O . ARG B 1 329 ? -14.008 15.336 -4.816 1 97.31 329 ARG B O 1
ATOM 6112 N N . PRO B 1 330 ? -15.562 14.711 -6.281 1 97.38 330 PRO B N 1
ATOM 6113 C CA . PRO B 1 330 ? -15.492 16.016 -6.93 1 97.38 330 PRO B CA 1
ATOM 6114 C C . PRO B 1 330 ? -16.125 17.125 -6.09 1 97.38 330 PRO B C 1
ATOM 6116 O O . PRO B 1 330 ? -17.031 16.875 -5.297 1 97.38 330 PRO B O 1
ATOM 6119 N N . ILE B 1 331 ? -15.648 18.281 -6.289 1 97.12 331 ILE B N 1
ATOM 6120 C CA . ILE B 1 331 ? -16.328 19.453 -5.738 1 97.12 331 ILE B CA 1
ATOM 6121 C C . ILE B 1 331 ? -17.656 19.656 -6.461 1 97.12 331 ILE B C 1
ATOM 6123 O O . ILE B 1 331 ? -17.75 19.453 -7.672 1 97.12 331 ILE B O 1
ATOM 6127 N N . THR B 1 332 ? -18.656 20.047 -5.719 1 96.44 332 THR B N 1
ATOM 6128 C CA . THR B 1 332 ? -19.969 20.203 -6.312 1 96.44 332 THR B CA 1
ATOM 6129 C C . THR B 1 332 ? -20.688 21.422 -5.746 1 96.44 332 THR B C 1
ATOM 6131 O O . THR B 1 332 ? -20.344 21.906 -4.66 1 96.44 332 THR B O 1
ATOM 6134 N N . ASN B 1 333 ? -21.641 21.938 -6.582 1 95.88 333 ASN B N 1
ATOM 6135 C CA . ASN B 1 333 ? -22.5 23.031 -6.121 1 95.88 333 ASN B CA 1
ATOM 6136 C C . ASN B 1 333 ? -23.875 22.531 -5.699 1 95.88 333 ASN B C 1
ATOM 6138 O O . ASN B 1 333 ? -24.797 23.312 -5.527 1 95.88 333 ASN B O 1
ATOM 6142 N N . ASP B 1 334 ? -23.922 21.219 -5.602 1 95.94 334 ASP B N 1
ATOM 6143 C CA . ASP B 1 334 ? -25.125 20.641 -5.051 1 95.94 334 ASP B CA 1
ATOM 6144 C C . ASP B 1 334 ? -25.266 20.938 -3.561 1 95.94 334 ASP B C 1
ATOM 6146 O O . ASP B 1 334 ? -24.453 20.484 -2.756 1 95.94 334 ASP B O 1
ATOM 6150 N N . PRO B 1 335 ? -26.344 21.625 -3.186 1 95.75 335 PRO B N 1
ATOM 6151 C CA . PRO B 1 335 ? -26.453 22.047 -1.786 1 95.75 335 PRO B CA 1
ATOM 6152 C C . PRO B 1 335 ? -26.484 20.875 -0.814 1 95.75 335 PRO B C 1
ATOM 6154 O O . PRO B 1 335 ? -26.188 21.031 0.373 1 95.75 335 PRO B O 1
ATOM 6157 N N . CYS B 1 336 ? -26.859 19.734 -1.288 1 96.12 336 CYS B N 1
ATOM 6158 C CA . CYS B 1 336 ? -26.891 18.562 -0.419 1 96.12 336 CYS B CA 1
ATOM 6159 C C . CYS B 1 336 ? -25.5 17.969 -0.227 1 96.12 336 CYS B C 1
ATOM 6161 O O . CYS B 1 336 ? -25.203 17.406 0.826 1 96.12 336 CYS B O 1
ATOM 6163 N N . GLN B 1 337 ? -24.656 18.141 -1.196 1 96.31 337 GLN B N 1
ATOM 6164 C CA . GLN B 1 337 ? -23.375 17.438 -1.203 1 96.31 337 GLN B CA 1
ATOM 6165 C C . GLN B 1 337 ? -22.219 18.391 -0.882 1 96.31 337 GLN B C 1
ATOM 6167 O O . GLN B 1 337 ? -21.125 17.953 -0.525 1 96.31 337 GLN B O 1
ATOM 6172 N N . ALA B 1 338 ? -22.453 19.672 -1.076 1 97.44 338 ALA B N 1
ATOM 6173 C CA . ALA B 1 338 ? -21.422 20.672 -0.78 1 97.44 338 ALA B CA 1
ATOM 6174 C C . ALA B 1 338 ? -21.375 20.984 0.712 1 97.44 338 ALA B C 1
ATOM 6176 O O . ALA B 1 338 ? -22.391 21.328 1.309 1 97.44 338 ALA B O 1
ATOM 6177 N N . PRO B 1 339 ? -20.25 20.969 1.322 1 98.12 339 PRO B N 1
ATOM 6178 C CA . PRO B 1 339 ? -20.203 21.188 2.771 1 98.12 339 PRO B CA 1
ATOM 6179 C C . PRO B 1 339 ? -20.109 22.656 3.15 1 98.12 339 PRO B C 1
ATOM 6181 O O . PRO B 1 339 ? -19.609 23.469 2.369 1 98.12 339 PRO B O 1
ATOM 6184 N N . HIS B 1 340 ? -20.719 22.969 4.383 1 97.94 340 HIS B N 1
ATOM 6185 C CA . HIS B 1 340 ? -20.25 24.125 5.145 1 97.94 340 HIS B CA 1
ATOM 6186 C C . HIS B 1 340 ? -18.875 23.844 5.758 1 97.94 340 HIS B C 1
ATOM 6188 O O . HIS B 1 340 ? -18.688 22.828 6.43 1 97.94 340 HIS B O 1
ATOM 6194 N N . VAL B 1 341 ? -17.984 24.75 5.562 1 98.62 341 VAL B N 1
ATOM 6195 C CA . VAL B 1 341 ? -16.594 24.469 5.914 1 98.62 341 VAL B CA 1
ATOM 6196 C C . VAL B 1 341 ? -16.172 25.328 7.094 1 98.62 341 VAL B C 1
ATOM 6198 O O . VAL B 1 341 ? -16.406 26.547 7.102 1 98.62 341 VAL B O 1
ATOM 6201 N N . PHE B 1 342 ? -15.594 24.719 8.07 1 98.75 342 PHE B N 1
ATOM 6202 C CA . PHE B 1 342 ? -15.031 25.359 9.25 1 98.75 342 PHE B CA 1
ATOM 6203 C C . PHE B 1 342 ? -13.57 24.969 9.438 1 98.75 342 PHE B C 1
ATOM 6205 O O . PHE B 1 342 ? -13.156 23.875 9.047 1 98.75 342 PHE B O 1
ATOM 6212 N N . PHE B 1 343 ? -12.781 25.844 10.023 1 98.88 343 PHE B N 1
ATOM 6213 C CA . PHE B 1 343 ? -11.383 25.547 10.336 1 98.88 343 PHE B CA 1
ATOM 6214 C C . PHE B 1 343 ? -11.086 25.797 11.805 1 98.88 343 PHE B C 1
ATOM 6216 O O . PHE B 1 343 ? -11.711 26.656 12.43 1 98.88 343 PHE B O 1
ATOM 6223 N N . MET B 1 344 ? -10.172 25.078 12.273 1 98.88 344 MET B N 1
ATOM 6224 C CA . MET B 1 344 ? -9.789 25.203 13.68 1 98.88 344 MET B CA 1
ATOM 6225 C C . MET B 1 344 ? -9.32 26.609 14 1 98.88 344 MET B C 1
ATOM 6227 O O . MET B 1 344 ? -8.477 27.172 13.297 1 98.88 344 MET B O 1
ATOM 6231 N N . GLU B 1 345 ? -9.891 27.125 14.984 1 98.25 345 GLU B N 1
ATOM 6232 C CA . GLU B 1 345 ? -9.539 28.453 15.461 1 98.25 345 GLU B CA 1
ATOM 6233 C C . GLU B 1 345 ? -8.648 28.375 16.703 1 98.25 345 GLU B C 1
ATOM 6235 O O . GLU B 1 345 ? -7.641 29.078 16.797 1 98.25 345 GLU B O 1
ATOM 6240 N N . HIS B 1 346 ? -9.008 27.547 17.609 1 96.94 346 HIS B N 1
ATOM 6241 C CA . HIS B 1 346 ? -8.18 27.344 18.797 1 96.94 346 HIS B CA 1
ATOM 6242 C C . HIS B 1 346 ? -8.445 25.969 19.438 1 96.94 346 HIS B C 1
ATOM 6244 O O . HIS B 1 346 ? -9.453 25.344 19.141 1 96.94 346 HIS B O 1
ATOM 6250 N N . VAL B 1 347 ? -7.52 25.547 20.203 1 97.56 347 VAL B N 1
ATOM 6251 C CA . VAL B 1 347 ? -7.562 24.281 20.938 1 97.56 347 VAL B CA 1
ATOM 6252 C C . VAL B 1 347 ? -6.961 24.469 22.328 1 97.56 347 VAL B C 1
ATOM 6254 O O . VAL B 1 347 ? -5.973 25.188 22.484 1 97.56 347 VAL B O 1
ATOM 6257 N N . ARG B 1 348 ? -7.598 23.891 23.312 1 95.31 348 ARG B N 1
ATOM 6258 C CA . ARG B 1 348 ? -7.07 24 24.672 1 95.31 348 ARG B CA 1
ATOM 6259 C C . ARG B 1 348 ? -7.504 22.812 25.516 1 95.31 348 ARG B C 1
ATOM 6261 O O . ARG B 1 348 ? -8.516 22.172 25.234 1 95.31 348 ARG B O 1
ATOM 6268 N N . ARG B 1 349 ? -6.77 22.578 26.516 1 93.69 349 ARG B N 1
ATOM 6269 C CA . ARG B 1 349 ? -7.133 21.594 27.516 1 93.69 349 ARG B CA 1
ATOM 6270 C C . ARG B 1 349 ? -8.039 22.188 28.594 1 93.69 349 ARG B C 1
ATOM 6272 O O . ARG B 1 349 ? -7.891 23.359 28.953 1 93.69 349 ARG B O 1
ATOM 6279 N N . LEU B 1 350 ? -8.969 21.328 28.969 1 91.75 350 LEU B N 1
ATOM 6280 C CA . LEU B 1 350 ? -9.898 21.719 30.031 1 91.75 350 LEU B CA 1
ATOM 6281 C C . LEU B 1 350 ? -9.789 20.781 31.219 1 91.75 350 LEU B C 1
ATOM 6283 O O . LEU B 1 350 ? -9.203 19.688 31.109 1 91.75 350 LEU B O 1
ATOM 6287 N N . LYS B 1 351 ? -10.516 21.141 32.312 1 81 351 LYS B N 1
ATOM 6288 C CA . LYS B 1 351 ? -10.812 20.344 33.5 1 81 351 LYS B CA 1
ATOM 6289 C C . LYS B 1 351 ? -9.586 19.578 33.969 1 81 351 LYS B C 1
ATOM 6291 O O . LYS B 1 351 ? -9.602 18.344 34.031 1 81 351 LYS B O 1
ATOM 6296 N N . GLY B 1 352 ? -8.609 20.156 34.375 1 75.12 352 GLY B N 1
ATOM 6297 C CA . GLY B 1 352 ? -7.41 19.484 34.875 1 75.12 352 GLY B CA 1
ATOM 6298 C C . GLY B 1 352 ? -6.742 18.609 33.844 1 75.12 352 GLY B C 1
ATOM 6299 O O . GLY B 1 352 ? -6.277 17.516 34.125 1 75.12 352 GLY B O 1
ATOM 6300 N N . ASP B 1 353 ? -7.074 18.812 32.594 1 74.69 353 ASP B N 1
ATOM 6301 C CA . ASP B 1 353 ? -6.336 18.219 31.484 1 74.69 353 ASP B CA 1
ATOM 6302 C C . ASP B 1 353 ? -6.934 16.875 31.078 1 74.69 353 ASP B C 1
ATOM 6304 O O . ASP B 1 353 ? -6.25 16.047 30.484 1 74.69 353 ASP B O 1
ATOM 6308 N N . SER B 1 354 ? -8.172 16.688 31.438 1 86.44 354 SER B N 1
ATOM 6309 C CA . SER B 1 354 ? -8.781 15.422 31.062 1 86.44 354 SER B CA 1
ATOM 6310 C C . SER B 1 354 ? -9.594 15.562 29.781 1 86.44 354 SER B C 1
ATOM 6312 O O . SER B 1 354 ? -9.938 14.562 29.141 1 86.44 354 SER B O 1
ATOM 6314 N N . LEU B 1 355 ? -9.852 16.828 29.516 1 92.75 355 LEU B N 1
ATOM 6315 C CA . LEU B 1 355 ? -10.672 17.094 28.344 1 92.75 355 LEU B CA 1
ATOM 6316 C C . LEU B 1 355 ? -9.977 18.078 27.422 1 92.75 355 LEU B C 1
ATOM 6318 O O . LEU B 1 355 ? -9.266 18.984 27.875 1 92.75 355 LEU B O 1
ATOM 6322 N N . VAL B 1 356 ? -10.117 17.938 26.141 1 96.62 356 VAL B N 1
ATOM 6323 C CA . VAL B 1 356 ? -9.625 18.891 25.156 1 96.62 356 VAL B CA 1
ATOM 6324 C C . VAL B 1 356 ? -10.797 19.531 24.422 1 96.62 356 VAL B C 1
ATOM 6326 O O . VAL B 1 356 ? -11.727 18.828 24 1 96.62 356 VAL B O 1
ATOM 6329 N N . LEU B 1 357 ? -10.797 20.828 24.344 1 97.19 357 LEU B N 1
ATOM 6330 C CA . LEU B 1 357 ? -11.766 21.578 23.562 1 97.19 357 LEU B CA 1
ATOM 6331 C C . LEU B 1 357 ? -11.109 22.172 22.312 1 97.19 357 LEU B C 1
ATOM 6333 O O . LEU B 1 357 ? -10.148 22.938 22.422 1 97.19 357 LEU B O 1
ATOM 6337 N N . SER B 1 358 ? -11.531 21.766 21.203 1 98.12 358 SER B N 1
ATOM 6338 C CA . SER B 1 358 ? -11.164 22.422 19.953 1 98.12 358 SER B CA 1
ATOM 6339 C C . SER B 1 358 ? -12.344 23.172 19.344 1 98.12 358 SER B C 1
ATOM 6341 O O . SER B 1 358 ? -13.469 22.656 19.344 1 98.12 358 SER B O 1
ATOM 6343 N N . THR B 1 359 ? -12.094 24.375 18.906 1 98.38 359 THR B N 1
ATOM 6344 C CA . THR B 1 359 ? -13.125 25.219 18.328 1 98.38 359 THR B CA 1
ATOM 6345 C C . THR B 1 359 ? -12.828 25.516 16.859 1 98.38 359 THR B C 1
ATOM 6347 O O . THR B 1 359 ? -11.695 25.828 16.5 1 98.38 359 THR B O 1
ATOM 6350 N N . TYR B 1 360 ? -13.844 25.391 16.062 1 98.69 360 TYR B N 1
ATOM 6351 C CA . TYR B 1 360 ? -13.742 25.609 14.617 1 98.69 360 TYR B CA 1
ATOM 6352 C C . TYR B 1 360 ? -14.641 26.766 14.18 1 98.69 360 TYR B C 1
ATOM 6354 O O . TYR B 1 360 ? -15.82 26.812 14.539 1 98.69 360 TYR B O 1
ATOM 6362 N N . LYS B 1 361 ? -14.102 27.625 13.422 1 98.31 361 LYS B N 1
ATOM 6363 C CA . LYS B 1 361 ? -14.836 28.797 12.945 1 98.31 361 LYS B CA 1
ATOM 6364 C C . LYS B 1 361 ? -15.188 28.656 11.469 1 98.31 361 LYS B C 1
ATOM 6366 O O . LYS B 1 361 ? -14.375 28.172 10.672 1 98.31 361 LYS B O 1
ATOM 6371 N N . ARG B 1 362 ? -16.375 29.094 11.148 1 98.06 362 ARG B N 1
ATOM 6372 C CA . ARG B 1 362 ? -16.812 29.062 9.758 1 98.06 362 ARG B CA 1
ATOM 6373 C C . ARG B 1 362 ? -15.852 29.828 8.867 1 98.06 362 ARG B C 1
ATOM 6375 O O . ARG B 1 362 ? -15.461 30.953 9.188 1 98.06 362 ARG B O 1
ATOM 6382 N N . ARG B 1 363 ? -15.492 29.203 7.715 1 96.94 363 ARG B N 1
ATOM 6383 C CA . ARG B 1 363 ? -14.57 29.828 6.766 1 96.94 363 ARG B CA 1
ATOM 6384 C C . ARG B 1 363 ? -15.242 30.984 6.031 1 96.94 363 ARG B C 1
ATOM 6386 O O . ARG B 1 363 ? -14.719 32.094 5.996 1 96.94 363 ARG B O 1
ATOM 6393 N N . ALA B 1 364 ? -16.344 30.656 5.336 1 94.31 364 ALA B N 1
ATOM 6394 C CA . ALA B 1 364 ? -17.156 31.578 4.535 1 94.31 364 ALA B CA 1
ATOM 6395 C C . ALA B 1 364 ? -18.547 31 4.273 1 94.31 364 ALA B C 1
ATOM 6397 O O . ALA B 1 364 ? -18.75 29.797 4.395 1 94.31 364 ALA B O 1
ATOM 6398 N N . PRO B 1 365 ? -19.422 31.938 3.982 1 92.62 365 PRO B N 1
ATOM 6399 C CA . PRO B 1 365 ? -20.719 31.406 3.57 1 92.62 365 PRO B CA 1
ATOM 6400 C C . PRO B 1 365 ? -20.625 30.547 2.309 1 92.62 365 PRO B C 1
ATOM 6402 O O . PRO B 1 365 ? -19.859 30.875 1.394 1 92.62 365 PRO B O 1
ATOM 6405 N N . ARG B 1 366 ? -21.312 29.375 2.303 1 90.44 366 ARG B N 1
ATOM 6406 C CA . ARG B 1 366 ? -21.312 28.484 1.15 1 90.44 366 ARG B CA 1
ATOM 6407 C C . ARG B 1 366 ? -21.922 29.172 -0.071 1 90.44 366 ARG B C 1
ATOM 6409 O O . ARG B 1 366 ? -21.562 28.844 -1.208 1 90.44 366 ARG B O 1
ATOM 6416 N N . ARG B 1 367 ? -22.875 30.109 0.05 1 91.5 367 ARG B N 1
ATOM 6417 C CA . ARG B 1 367 ? -23.594 30.828 -1.005 1 91.5 367 ARG B CA 1
ATOM 6418 C C . ARG B 1 367 ? -24.375 29.844 -1.882 1 91.5 367 ARG B C 1
ATOM 6420 O O . ARG B 1 367 ? -24.312 29.922 -3.109 1 91.5 367 ARG B O 1
ATOM 6427 N N . LEU B 1 368 ? -24.906 28.844 -1.333 1 94.19 368 LEU B N 1
ATOM 6428 C CA . LEU B 1 368 ? -25.781 27.859 -1.951 1 94.19 368 LEU B CA 1
ATOM 6429 C C . LEU B 1 368 ? -27.125 27.781 -1.217 1 94.19 368 LEU B C 1
ATOM 6431 O O . LEU B 1 368 ? -27.203 28.156 -0.045 1 94.19 368 LEU B O 1
ATOM 6435 N N . GLY B 1 369 ? -28.156 27.453 -1.942 1 92.56 369 GLY B N 1
ATOM 6436 C CA . GLY B 1 369 ? -29.422 27.219 -1.275 1 92.56 369 GLY B CA 1
ATOM 6437 C C . GLY B 1 369 ? -29.406 26.016 -0.337 1 92.56 369 GLY B C 1
ATOM 6438 O O . GLY B 1 369 ? -28.344 25.438 -0.111 1 92.56 369 GLY B O 1
ATOM 6439 N N . THR B 1 370 ? -30.5 25.766 0.327 1 92.5 370 THR B N 1
ATOM 6440 C CA . THR B 1 370 ? -30.641 24.641 1.249 1 92.5 370 THR B CA 1
ATOM 6441 C C . THR B 1 370 ? -30.984 23.359 0.494 1 92.5 370 THR B C 1
ATOM 6443 O O . THR B 1 370 ? -31.547 23.406 -0.6 1 92.5 370 THR B O 1
ATOM 6446 N N . CYS B 1 371 ? -30.562 22.266 1.092 1 93.94 371 CYS B N 1
ATOM 6447 C CA . CYS B 1 371 ? -30.922 20.969 0.519 1 93.94 371 CYS B CA 1
ATOM 6448 C C . CYS B 1 371 ? -32.406 20.672 0.728 1 93.94 371 CYS B C 1
ATOM 6450 O O . CYS B 1 371 ? -32.812 20.344 1.838 1 93.94 371 CYS B O 1
ATOM 6452 N N . LEU B 1 372 ? -33.188 20.719 -0.305 1 87.88 372 LEU B N 1
ATOM 6453 C CA . LEU B 1 372 ? -34.625 20.562 -0.219 1 87.88 372 LEU B CA 1
ATOM 6454 C C . LEU B 1 372 ? -35 19.109 0.001 1 87.88 372 LEU B C 1
ATOM 6456 O O . LEU B 1 372 ? -35.969 18.812 0.719 1 87.88 372 LEU B O 1
ATOM 6460 N N . PHE B 1 373 ? -34.25 18.234 -0.481 1 85.19 373 PHE B N 1
ATOM 6461 C CA . PHE B 1 373 ? -34.562 16.797 -0.474 1 85.19 373 PHE B CA 1
ATOM 6462 C C . PHE B 1 373 ? -34.5 16.234 0.94 1 85.19 373 PHE B C 1
ATOM 6464 O O . PHE B 1 373 ? -35.156 15.258 1.264 1 85.19 373 PHE B O 1
ATOM 6471 N N . ALA B 1 374 ? -33.688 16.938 1.788 1 83.38 374 ALA B N 1
ATOM 6472 C CA . ALA B 1 374 ? -33.438 16.375 3.111 1 83.38 374 ALA B CA 1
ATOM 6473 C C . ALA B 1 374 ? -34.219 17.109 4.184 1 83.38 374 ALA B C 1
ATOM 6475 O O . ALA B 1 374 ? -33.906 17.031 5.371 1 83.38 374 ALA B O 1
ATOM 6476 N N . GLY B 1 375 ? -35.25 17.859 3.861 1 85.19 375 GLY B N 1
ATOM 6477 C CA . GLY B 1 375 ? -36.125 18.5 4.836 1 85.19 375 GLY B CA 1
ATOM 6478 C C . GLY B 1 375 ? -35.875 20 4.934 1 85.19 375 GLY B C 1
ATOM 6479 O O . GLY B 1 375 ? -36.531 20.688 5.738 1 85.19 375 GLY B O 1
ATOM 6480 N N . ASN B 1 376 ? -34.875 20.469 4.227 1 85.81 376 ASN B N 1
ATOM 6481 C CA . ASN B 1 376 ? -34.656 21.906 4.086 1 85.81 376 ASN B CA 1
ATOM 6482 C C . ASN B 1 376 ? -34.156 22.531 5.383 1 85.81 376 ASN B C 1
ATOM 6484 O O . ASN B 1 376 ? -34.562 23.625 5.758 1 85.81 376 ASN B O 1
ATOM 6488 N N . HIS B 1 377 ? -33.438 21.812 6.102 1 90.75 377 HIS B N 1
ATOM 6489 C CA . HIS B 1 377 ? -32.781 22.328 7.297 1 90.75 377 HIS B CA 1
ATOM 6490 C C . HIS B 1 377 ? -31.422 22.938 6.965 1 90.75 377 HIS B C 1
ATOM 6492 O O . HIS B 1 377 ? -30.484 22.203 6.621 1 90.75 377 HIS B O 1
ATOM 6498 N N . THR B 1 378 ? -31.281 24.219 7.18 1 94 378 THR B N 1
ATOM 6499 C CA . THR B 1 378 ? -30.047 24.922 6.793 1 94 378 THR B CA 1
ATOM 6500 C C . THR B 1 378 ? -29.062 24.938 7.953 1 94 378 THR B C 1
ATOM 6502 O O . THR B 1 378 ? -29.453 25 9.117 1 94 378 THR B O 1
ATOM 6505 N N . ALA B 1 379 ? -27.766 24.891 7.598 1 94.62 379 ALA B N 1
ATOM 6506 C CA . ALA B 1 379 ? -26.703 25.047 8.594 1 94.62 379 ALA B CA 1
ATOM 6507 C C . ALA B 1 379 ? -26.062 26.438 8.492 1 94.62 379 ALA B C 1
ATOM 6509 O O . ALA B 1 379 ? -24.984 26.656 9.047 1 94.62 379 ALA B O 1
ATOM 6510 N N . ASP B 1 380 ? -26.625 27.344 7.867 1 94.75 380 ASP B N 1
ATOM 6511 C CA . ASP B 1 380 ? -26.094 28.672 7.605 1 94.75 380 ASP B CA 1
ATOM 6512 C C . ASP B 1 380 ? -25.891 29.453 8.906 1 94.75 380 ASP B C 1
ATOM 6514 O O . ASP B 1 380 ? -25.016 30.328 8.984 1 94.75 380 ASP B O 1
ATOM 6518 N N . ASP B 1 381 ? -26.625 29.125 9.867 1 92.25 381 ASP B N 1
ATOM 6519 C CA . ASP B 1 381 ? -26.562 29.891 11.102 1 92.25 381 ASP B CA 1
ATOM 6520 C C . ASP B 1 381 ? -25.422 29.406 12 1 92.25 381 ASP B C 1
ATOM 6522 O O . ASP B 1 381 ? -25.062 30.094 12.969 1 92.25 381 ASP B O 1
ATOM 6526 N N . VAL B 1 382 ? -24.922 28.234 11.758 1 95.88 382 VAL B N 1
ATOM 6527 C CA . VAL B 1 382 ? -23.812 27.734 12.57 1 95.88 382 VAL B CA 1
ATOM 6528 C C . VAL B 1 382 ? -22.547 28.531 12.258 1 95.88 382 VAL B C 1
ATOM 6530 O O . VAL B 1 382 ? -22.078 28.531 11.117 1 95.88 382 VAL B O 1
ATOM 6533 N N . GLN B 1 383 ? -22.016 29.125 13.281 1 96.69 383 GLN B N 1
ATOM 6534 C CA . GLN B 1 383 ? -20.828 29.938 13.078 1 96.69 383 GLN B CA 1
ATOM 6535 C C . GLN B 1 383 ? -19.578 29.266 13.648 1 96.69 383 GLN B C 1
ATOM 6537 O O . GLN B 1 383 ? -18.469 29.516 13.188 1 96.69 383 GLN B O 1
ATOM 6542 N N . ARG B 1 384 ? -19.844 28.469 14.68 1 97.44 384 ARG B N 1
ATOM 6543 C CA . ARG B 1 384 ? -18.734 27.781 15.312 1 97.44 384 ARG B CA 1
ATOM 6544 C C . ARG B 1 384 ? -19.141 26.359 15.711 1 97.44 384 ARG B C 1
ATOM 6546 O O . ARG B 1 384 ? -20.312 26.094 15.977 1 97.44 384 ARG B O 1
ATOM 6553 N N . ILE B 1 385 ? -18.188 25.516 15.695 1 98.12 385 ILE B N 1
ATOM 6554 C CA . ILE B 1 385 ? -18.328 24.156 16.172 1 98.12 385 ILE B CA 1
ATOM 6555 C C . ILE B 1 385 ? -17.312 23.891 17.297 1 98.12 385 ILE B C 1
ATOM 6557 O O . ILE B 1 385 ? -16.125 24.141 17.141 1 98.12 385 ILE B O 1
ATOM 6561 N N . ARG B 1 386 ? -17.766 23.453 18.422 1 97.69 386 ARG B N 1
ATOM 6562 C CA . ARG B 1 386 ? -16.922 23.047 19.547 1 97.69 386 ARG B CA 1
ATOM 6563 C C . ARG B 1 386 ? -16.875 21.531 19.688 1 97.69 386 ARG B C 1
ATOM 6565 O O . ARG B 1 386 ? -17.922 20.875 19.75 1 97.69 386 ARG B O 1
ATOM 6572 N N . VAL B 1 387 ? -15.719 21 19.703 1 97.94 387 VAL B N 1
ATOM 6573 C CA . VAL B 1 387 ? -15.531 19.547 19.766 1 97.94 387 VAL B CA 1
ATOM 6574 C C . VAL B 1 387 ? -14.828 19.188 21.062 1 97.94 387 VAL B C 1
ATOM 6576 O O . VAL B 1 387 ? -13.742 19.703 21.359 1 97.94 387 VAL B O 1
ATOM 6579 N N . PHE B 1 388 ? -15.43 18.328 21.828 1 96.44 388 PHE B N 1
ATOM 6580 C CA . PHE B 1 388 ? -14.875 17.828 23.078 1 96.44 388 PHE B CA 1
ATOM 6581 C C . PHE B 1 388 ? -14.312 16.422 22.906 1 96.44 388 PHE B C 1
ATOM 6583 O O . PHE B 1 388 ? -15.008 15.523 22.406 1 96.44 388 PHE B O 1
ATOM 6590 N N . SER B 1 389 ? -13.07 16.219 23.203 1 95.06 389 SER B N 1
ATOM 6591 C CA . SER B 1 389 ? -12.43 14.914 23.125 1 95.06 389 SER B CA 1
ATOM 6592 C C . SER B 1 389 ? -11.672 14.586 24.406 1 95.06 389 SER B C 1
ATOM 6594 O O . SER B 1 389 ? -11.367 15.477 25.203 1 95.06 389 SER B O 1
ATOM 6596 N N . ASN B 1 390 ? -11.43 13.312 24.578 1 89.5 390 ASN B N 1
ATOM 6597 C CA . ASN B 1 390 ? -10.688 12.859 25.75 1 89.5 390 ASN B CA 1
ATOM 6598 C C . ASN B 1 390 ? -9.203 13.172 25.625 1 89.5 390 ASN B C 1
ATOM 6600 O O . ASN B 1 390 ? -8.609 12.977 24.562 1 89.5 390 ASN B O 1
ATOM 6604 N N . ALA B 1 391 ? -8.617 13.625 26.672 1 82.19 391 ALA B N 1
ATOM 6605 C CA . ALA B 1 391 ? -7.223 14.047 26.641 1 82.19 391 ALA B CA 1
ATOM 6606 C C . ALA B 1 391 ? -6.301 12.938 27.141 1 82.19 391 ALA B C 1
ATOM 6608 O O . ALA B 1 391 ? -5.086 12.992 26.922 1 82.19 391 ALA B O 1
ATOM 6609 N N . THR B 1 392 ? -6.801 11.953 27.672 1 76.88 392 THR B N 1
ATOM 6610 C CA . THR B 1 392 ? -5.957 11.031 28.422 1 76.88 392 THR B CA 1
ATOM 6611 C C . THR B 1 392 ? -5.637 9.789 27.594 1 76.88 392 THR B C 1
ATOM 6613 O O . THR B 1 392 ? -4.715 9.039 27.922 1 76.88 392 THR B O 1
ATOM 6616 N N . VAL B 1 393 ? -6.336 9.602 26.609 1 81.81 393 VAL B N 1
ATOM 6617 C CA . VAL B 1 393 ? -6.117 8.375 25.859 1 81.81 393 VAL B CA 1
ATOM 6618 C C . VAL B 1 393 ? -5.645 8.719 24.453 1 81.81 393 VAL B C 1
ATOM 6620 O O . VAL B 1 393 ? -6.289 9.492 23.734 1 81.81 393 VAL B O 1
ATOM 6623 N N . ARG B 1 394 ? -4.469 8.125 24.156 1 87.19 394 ARG B N 1
ATOM 6624 C CA . ARG B 1 394 ? -3.971 8.312 22.797 1 87.19 394 ARG B CA 1
ATOM 6625 C C . ARG B 1 394 ? -4.828 7.559 21.781 1 87.19 394 ARG B C 1
ATOM 6627 O O . ARG B 1 394 ? -5.238 6.426 22.031 1 87.19 394 ARG B O 1
ATOM 6634 N N . LYS B 1 395 ? -5.051 8.211 20.703 1 91.44 395 LYS B N 1
ATOM 6635 C CA . LYS B 1 395 ? -5.805 7.555 19.641 1 91.44 395 LYS B CA 1
ATOM 6636 C C . LYS B 1 395 ? -4.996 6.422 19.016 1 91.44 395 LYS B C 1
ATOM 6638 O O . LYS B 1 395 ? -3.814 6.594 18.703 1 91.44 395 LYS B O 1
ATOM 6643 N N . GLN B 1 396 ? -5.648 5.254 18.906 1 88.44 396 GLN B N 1
ATOM 6644 C CA . GLN B 1 396 ? -4.98 4.082 18.344 1 88.44 396 GLN B CA 1
ATOM 6645 C C . GLN B 1 396 ? -5.066 4.086 16.812 1 88.44 396 GLN B C 1
ATOM 6647 O O . GLN B 1 396 ? -6.133 4.324 16.25 1 88.44 396 GLN B O 1
ATOM 6652 N N . PRO B 1 397 ? -3.93 3.725 16.203 1 88.44 397 PRO B N 1
ATOM 6653 C CA . PRO B 1 397 ? -3.963 3.658 14.75 1 88.44 397 PRO B CA 1
ATOM 6654 C C . PRO B 1 397 ? -4.988 2.654 14.227 1 88.44 397 PRO B C 1
ATOM 6656 O O . PRO B 1 397 ? -5.145 1.571 14.797 1 88.44 397 PRO B O 1
ATOM 6659 N N . GLY B 1 398 ? -5.688 3.059 13.164 1 89.5 398 GLY B N 1
ATOM 6660 C CA . GLY B 1 398 ? -6.625 2.158 12.516 1 89.5 398 GLY B CA 1
ATOM 6661 C C . GLY B 1 398 ? -7.996 2.152 13.164 1 89.5 398 GLY B C 1
ATOM 6662 O O . GLY B 1 398 ? -8.953 1.604 12.609 1 89.5 398 GLY B O 1
ATOM 6663 N N . LYS B 1 399 ? -8.156 2.764 14.258 1 90.56 399 LYS B N 1
ATOM 6664 C CA . LYS B 1 399 ? -9.438 2.781 14.961 1 90.56 399 LYS B CA 1
ATOM 6665 C C . LYS B 1 399 ? -10.172 4.098 14.727 1 90.56 399 LYS B C 1
ATOM 6667 O O . LYS B 1 399 ? -9.578 5.172 14.828 1 90.56 399 LYS B O 1
ATOM 6672 N N . ILE B 1 400 ? -11.375 3.951 14.438 1 94.25 400 ILE B N 1
ATOM 6673 C CA . ILE B 1 400 ? -12.164 5.164 14.227 1 94.25 400 ILE B CA 1
ATOM 6674 C C . ILE B 1 400 ? -12.844 5.562 15.539 1 94.25 400 ILE B C 1
ATOM 6676 O O . ILE B 1 400 ? -12.914 4.766 16.469 1 94.25 400 ILE B O 1
ATOM 6680 N N . GLU B 1 401 ? -13.258 6.797 15.57 1 94.44 401 GLU B N 1
ATOM 6681 C CA . GLU B 1 401 ? -14.117 7.32 16.625 1 94.44 401 GLU B CA 1
ATOM 6682 C C . GLU B 1 401 ? -15.453 7.797 16.062 1 94.44 401 GLU B C 1
ATOM 6684 O O . GLU B 1 401 ? -15.57 8.086 14.875 1 94.44 401 GLU B O 1
ATOM 6689 N N . CYS B 1 402 ? -16.422 7.73 16.906 1 95.62 402 CYS B N 1
ATOM 6690 C CA . CYS B 1 402 ? -17.734 8.289 16.625 1 95.62 402 CYS B CA 1
ATOM 6691 C C . CYS B 1 402 ? -18 9.531 17.469 1 95.62 402 CYS B C 1
ATOM 6693 O O . CYS B 1 402 ? -17.078 10.062 18.094 1 95.62 402 CYS B O 1
ATOM 6695 N N . CYS B 1 403 ? -19.156 10.133 17.234 1 96.44 403 CYS B N 1
ATOM 6696 C CA . CYS B 1 403 ? -19.438 11.352 17.984 1 96.44 403 CYS B CA 1
ATOM 6697 C C . CYS B 1 403 ? -20.938 11.555 18.172 1 96.44 403 CYS B C 1
ATOM 6699 O O . CYS B 1 403 ? -21.734 10.891 17.516 1 96.44 403 CYS B O 1
ATOM 6701 N N . ASN B 1 404 ? -21.203 12.391 19.188 1 95.19 404 ASN B N 1
ATOM 6702 C CA . ASN B 1 404 ? -22.562 12.891 19.422 1 95.19 404 ASN B CA 1
ATOM 6703 C C . ASN B 1 404 ? -22.641 14.398 19.188 1 95.19 404 ASN B C 1
ATOM 6705 O O . ASN B 1 404 ? -21.766 15.148 19.625 1 95.19 404 ASN B O 1
ATOM 6709 N N . VAL B 1 405 ? -23.641 14.703 18.438 1 94.19 405 VAL B N 1
ATOM 6710 C CA . VAL B 1 405 ? -23.984 16.125 18.391 1 94.19 405 VAL B CA 1
ATOM 6711 C C . VAL B 1 405 ? -24.797 16.5 19.625 1 94.19 405 VAL B C 1
ATOM 6713 O O . VAL B 1 405 ? -25.906 15.992 19.812 1 94.19 405 VAL B O 1
ATOM 6716 N N . LEU B 1 406 ? -24.297 17.172 20.438 1 90.25 406 LEU B N 1
ATOM 6717 C CA . LEU B 1 406 ? -24.984 17.516 21.688 1 90.25 406 LEU B CA 1
ATOM 6718 C C . LEU B 1 406 ? -26.031 18.578 21.438 1 90.25 406 LEU B C 1
ATOM 6720 O O . LEU B 1 406 ? -27.016 18.344 20.734 1 90.25 406 LEU B O 1
ATOM 6724 N N . ASN B 1 407 ? -25.844 19.797 21.953 1 78.44 407 ASN B N 1
ATOM 6725 C CA . ASN B 1 407 ? -26.797 20.891 21.812 1 78.44 407 ASN B CA 1
ATOM 6726 C C . ASN B 1 407 ? -26.156 22.094 21.094 1 78.44 407 ASN B C 1
ATOM 6728 O O . ASN B 1 407 ? -24.938 22.125 20.891 1 78.44 407 ASN B O 1
ATOM 6732 N N . MET B 1 408 ? -27.047 22.688 20.391 1 72.81 408 MET B N 1
ATOM 6733 C CA . MET B 1 408 ? -26.625 24 19.922 1 72.81 408 MET B CA 1
ATOM 6734 C C . MET B 1 408 ? -26.812 25.047 21 1 72.81 408 MET B C 1
ATOM 6736 O O . MET B 1 408 ? -27.859 25.094 21.656 1 72.81 408 MET B O 1
ATOM 6740 N N . THR B 1 409 ? -25.609 25.422 21.469 1 70.25 409 THR B N 1
ATOM 6741 C CA . THR B 1 409 ? -25.656 26.484 22.469 1 70.25 409 THR B CA 1
ATOM 6742 C C . THR B 1 409 ? -25.641 27.844 21.797 1 70.25 409 THR B C 1
ATOM 6744 O O . THR B 1 409 ? -24.828 28.094 20.891 1 70.25 409 THR B O 1
ATOM 6747 N N . GLY B 1 410 ? -26.328 28.734 22.484 1 67 410 GLY B N 1
ATOM 6748 C CA . GLY B 1 410 ? -26.516 30 21.797 1 67 410 GLY B CA 1
ATOM 6749 C C . GLY B 1 410 ? -26.969 29.844 20.359 1 67 410 GLY B C 1
ATOM 6750 O O . GLY B 1 410 ? -27.062 28.734 19.844 1 67 410 GLY B O 1
ATOM 6751 N N . SER B 1 411 ? -27.406 30.781 19.625 1 70.06 411 SER B N 1
ATOM 6752 C CA . SER B 1 411 ? -28.094 30.719 18.344 1 70.06 411 SER B CA 1
ATOM 6753 C C . SER B 1 411 ? -27.156 30.297 17.219 1 70.06 411 SER B C 1
ATOM 6755 O O . SER B 1 411 ? -27.594 29.906 16.141 1 70.06 411 SER B O 1
ATOM 6757 N N . ASN B 1 412 ? -25.672 29.922 17.531 1 91.88 412 ASN B N 1
ATOM 6758 C CA . ASN B 1 412 ? -24.875 29.703 16.312 1 91.88 412 ASN B CA 1
ATOM 6759 C C . ASN B 1 412 ? -23.672 28.812 16.578 1 91.88 412 ASN B C 1
ATOM 6761 O O . ASN B 1 412 ? -22.766 28.734 15.766 1 91.88 412 ASN B O 1
ATOM 6765 N N . ILE B 1 413 ? -23.688 28.156 17.875 1 96.06 413 ILE B N 1
ATOM 6766 C CA . ILE B 1 413 ? -22.547 27.297 18.203 1 96.06 413 ILE B CA 1
ATOM 6767 C C . ILE B 1 413 ? -23.031 25.844 18.344 1 96.06 413 ILE B C 1
ATOM 6769 O O . ILE B 1 413 ? -23.922 25.562 19.141 1 96.06 413 ILE B O 1
ATOM 6773 N N . MET B 1 414 ? -22.406 24.953 17.641 1 96.19 414 MET B N 1
ATOM 6774 C CA . MET B 1 414 ? -22.703 23.531 17.734 1 96.19 414 MET B CA 1
ATOM 6775 C C . MET B 1 414 ? -21.672 22.812 18.594 1 96.19 414 MET B C 1
ATOM 6777 O O . MET B 1 414 ? -20.469 23 18.422 1 96.19 414 MET B O 1
ATOM 6781 N N . ASN B 1 415 ? -22.094 22.031 19.562 1 96.75 415 ASN B N 1
ATOM 6782 C CA . ASN B 1 415 ? -21.219 21.25 20.422 1 96.75 415 ASN B CA 1
ATOM 6783 C C . ASN B 1 415 ? -21.234 19.766 20.047 1 96.75 415 ASN B C 1
ATOM 6785 O O . ASN B 1 415 ? -22.297 19.188 19.844 1 96.75 415 ASN B O 1
ATOM 6789 N N . ILE B 1 416 ? -20.047 19.25 19.906 1 97.19 416 ILE B N 1
ATOM 6790 C CA . ILE B 1 416 ? -19.875 17.844 19.531 1 97.19 416 ILE B CA 1
ATOM 6791 C C . ILE B 1 416 ? -18.969 17.141 20.547 1 97.19 416 ILE B C 1
ATOM 6793 O O . ILE B 1 416 ? -17.969 17.719 21 1 97.19 416 ILE B O 1
ATOM 6797 N N . LYS B 1 417 ? -19.281 15.969 20.891 1 96.62 417 LYS B N 1
ATOM 6798 C CA . LYS B 1 417 ? -18.438 15.156 21.766 1 96.62 417 LYS B CA 1
ATOM 6799 C C . LYS B 1 417 ? -17.969 13.891 21.047 1 96.62 417 LYS B C 1
ATOM 6801 O O . LYS B 1 417 ? -18.781 13.109 20.562 1 96.62 417 LYS B O 1
ATOM 6806 N N . LEU B 1 418 ? -16.641 13.719 20.984 1 96.38 418 LEU B N 1
ATOM 6807 C CA . LEU B 1 418 ? -16.078 12.492 20.422 1 96.38 418 LEU B CA 1
ATOM 6808 C C . LEU B 1 418 ? -16.188 11.344 21.422 1 96.38 418 LEU B C 1
ATOM 6810 O O . LEU B 1 418 ? -16.109 11.555 22.625 1 96.38 418 LEU B O 1
ATOM 6814 N N . ARG B 1 419 ? -16.344 10.156 20.906 1 94.69 419 ARG B N 1
ATOM 6815 C CA . ARG B 1 419 ? -16.484 8.953 21.719 1 94.69 419 ARG B CA 1
ATOM 6816 C C . ARG B 1 419 ? -16.125 7.711 20.922 1 94.69 419 ARG B C 1
ATOM 6818 O O . ARG B 1 419 ? -15.914 7.781 19.703 1 94.69 419 ARG B O 1
ATOM 6825 N N . GLN B 1 420 ? -16.031 6.652 21.641 1 93 420 GLN B N 1
ATOM 6826 C CA . GLN B 1 420 ? -15.867 5.367 20.953 1 93 420 GLN B CA 1
ATOM 6827 C C . GLN B 1 420 ? -17.141 4.988 20.203 1 93 420 GLN B C 1
ATOM 6829 O O . GLN B 1 420 ? -18.25 5.344 20.609 1 93 420 GLN B O 1
ATOM 6834 N N . CYS B 1 421 ? -16.938 4.316 19.125 1 93.56 421 CYS B N 1
ATOM 6835 C CA . CYS B 1 421 ? -18.094 3.854 18.359 1 93.56 421 CYS B CA 1
ATOM 6836 C C . CYS B 1 421 ? -18.812 2.725 19.094 1 93.56 421 CYS B C 1
ATOM 6838 O O . CYS B 1 421 ? -18.156 1.87 19.703 1 93.56 421 CYS B O 1
ATOM 6840 N N . ARG B 1 422 ? -20.109 2.74 18.938 1 92.5 422 ARG B N 1
ATOM 6841 C CA . ARG B 1 422 ? -20.891 1.615 19.438 1 92.5 422 ARG B CA 1
ATOM 6842 C C . ARG B 1 422 ? -20.828 0.44 18.469 1 92.5 422 ARG B C 1
ATOM 6844 O O . ARG B 1 422 ? -20.531 0.619 17.281 1 92.5 422 ARG B O 1
ATOM 6851 N N . LYS B 1 423 ? -21.125 -0.691 19.031 1 88.5 423 LYS B N 1
ATOM 6852 C CA . LYS B 1 423 ? -21.141 -1.884 18.188 1 88.5 423 LYS B CA 1
ATOM 6853 C C . LYS B 1 423 ? -22.125 -1.733 17.031 1 88.5 423 LYS B C 1
ATOM 6855 O O . LYS B 1 423 ? -23.297 -1.439 17.25 1 88.5 423 LYS B O 1
ATOM 6860 N N . GLY B 1 424 ? -21.594 -1.861 15.844 1 87.88 424 GLY B N 1
ATOM 6861 C CA . GLY B 1 424 ? -22.438 -1.827 14.664 1 87.88 424 GLY B CA 1
ATOM 6862 C C . GLY B 1 424 ? -22.891 -0.427 14.297 1 87.88 424 GLY B C 1
ATOM 6863 O O . GLY B 1 424 ? -23.812 -0.26 13.492 1 87.88 424 GLY B O 1
ATOM 6864 N N . GLU B 1 425 ? -22.234 0.562 14.883 1 90.62 425 GLU B N 1
ATOM 6865 C CA . GLU B 1 425 ? -22.656 1.935 14.617 1 90.62 425 GLU B CA 1
ATOM 6866 C C . GLU B 1 425 ? -22.312 2.359 13.195 1 90.62 425 GLU B C 1
ATOM 6868 O O . GLU B 1 425 ? -21.141 2.357 12.82 1 90.62 425 GLU B O 1
ATOM 6873 N N . VAL B 1 426 ? -23.266 2.643 12.289 1 85.88 426 VAL B N 1
ATOM 6874 C CA . VAL B 1 426 ? -23.078 3.094 10.914 1 85.88 426 VAL B CA 1
ATOM 6875 C C . VAL B 1 426 ? -23.594 4.523 10.766 1 85.88 426 VAL B C 1
ATOM 6877 O O . VAL B 1 426 ? -22.812 5.441 10.477 1 85.88 426 VAL B O 1
ATOM 6880 N N . ILE B 1 427 ? -24.875 4.664 10.75 1 74.19 427 ILE B N 1
ATOM 6881 C CA . ILE B 1 427 ? -25.516 5.977 10.734 1 74.19 427 ILE B CA 1
ATOM 6882 C C . ILE B 1 427 ? -26.203 6.23 12.07 1 74.19 427 ILE B C 1
ATOM 6884 O O . ILE B 1 427 ? -27.141 5.52 12.438 1 74.19 427 ILE B O 1
ATOM 6888 N N . ALA B 1 428 ? -25.344 6.785 13.008 1 57.44 428 ALA B N 1
ATOM 6889 C CA . ALA B 1 428 ? -25.969 7.02 14.312 1 57.44 428 ALA B CA 1
ATOM 6890 C C . ALA B 1 428 ? -26.469 8.461 14.43 1 57.44 428 ALA B C 1
ATOM 6892 O O . ALA B 1 428 ? -25.875 9.375 13.852 1 57.44 428 ALA B O 1
#

Organism: Hibiscus syriacus (NCBI:txid106335)

Sequence (856 aa):
MKRPNTTVKPVHYPTNISHIKFVLVGCTKTWPMRRPYTESWWKPNKTRGSIFMDSPPPKEFLPWPKTSPPFKINSDATKLPVYPRLANPIEARIFRSVLDSFNLGDNQGVRWFVMADDDTIFFLENLVETLAKYDHTKHYYIGMYSESVISNFLFAYDMAYGGAGYALSYSLVQQLAPLMNDCLERYPFSHTSDHLTSSCLFDLGISLSIESGVHQIDLLGDISGMLSAHPPTPIITLHHFDNIDPIFPNKNRTNAVKHLMQAAKVDQSRLAQQTICYNKRKSWSISISWGYSAHIYETIIPRSILKKPLETFKPWKNGPPPLFMFNTRPITNDPCQAPHVFFMEHVRRLKGDSLVLSTYKRRAPRRLGTCLFAGNHTADDVQRIRVFSNATVRKQPGKIECCNVLNMTGSNIMNIKLRQCRKGEVIAMKRPNTTVKPVHYPTNISHIKFVLVGC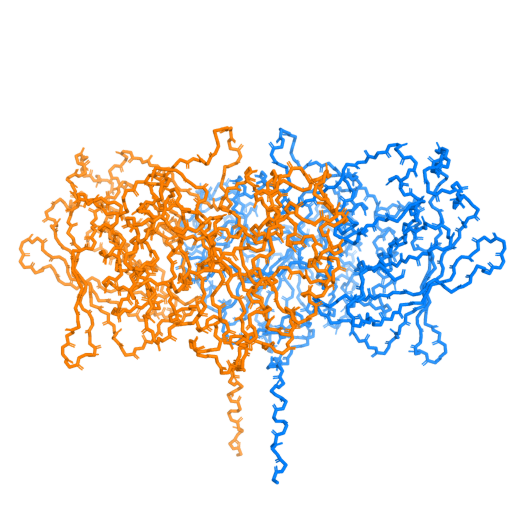TKTWPMRRPYTESWWKPNKTRGSIFMDSPPPKEFLPWPKTSPPFKINSDATKLPVYPRLANPIEARIFRSVLDSFNLGDNQGVRWFVMADDDTIFFLENLVETLAKYDHTKHYYIGMYSESVISNFLFAYDMAYGGAGYALSYSLVQQLAPLMNDCLERYPFSHTSDHLTSSCLFDLGISLSIESGVHQIDLLGDISGMLSAHPPTPIITLHHFDNIDPIFPNKNRTNAVKHLMQAAKVDQSRLAQQTICYNKRKSWSISISWGYSAHIYETIIPRSILKKPLETFKPWKNGPPPLFMFNTRPITNDPCQAPHVFFMEHVRRLKGDSLVLSTYKRRAPRRLGTCLFAGNHTADDVQRIRVFSNATVRKQPGKIECCNVLNMTGSNIMNIKLRQCRKGEVIA

Foldseek 3Di:
DPPPPPPVDQQFQQFDQVQEAELEEEEQVCCVVLVLQQLLADDQPRHHYEYEYQDDHDPVCPPPDSSHGHYDYFDDQCPFPCNVLAQASVQLSLLCSLLVRVVVVPNVNHFKYKAAYSNKHFLRVQVRRVCRSDDSLDWAKEAADAQWPVRCVVQHHFWHDRHLMIMTTPNNSVVQNVCLSVLCNVCSNDHHSRNSVQVSCVVVVHTYDYDPLRYQCLWAEACLLCLLLPAQGFRGMDGDLVRYAQNDPPDHNSVSSSQLVQQSVQARLQASHWAWAADLVQQWIWIDGPSWKIWIARHPDWPVQSSAGEPRIGASDDDDDPTGPDGHDYADLQSRPHIFMWTWDHKDADDVRQKIKTKTFGPDQSPHAANVVHPRRDLRQAGMEIEIETRPDRRDGPAHWYKDFDDDDDRHYTYMYIGHDDVPDTHD/DPPPPPPVDQQFQQFDQVQEAELEEEEQVCCVVLVLQQLLADDQPRHHYEYEYQDDHDPVCPPPDSSHGHYDYFDDQCPAPCNVLAQASVQLSLLCSLLVRVVVVPNVNHFKYKAAYSNKHFLRVQVRRVCRSDDSLDWAKEAADAQWPVRCVVQHRFWHDRHLMIMTTPNNSVVQNVCLSVLCNVCSNDHHSRNSNQVSCVVVVHTYDYDPLRHQCLWAEACLLCLLLPAQGQRGMDGDLVRYAQNDPPDHSSVSSSQLVQQSVQARLQASHWAWAADLVQQWIWIDGPSWKIWIARHPDWPVQSSAGEPRIGASDDDDDPTGPDGHDYADLQSRPHIFMWTWDHKDADDVRQKIKTKTFTPDQSPHAANVVHPRRDLRQAGMEIEIETRPDRRDGPAHWYKDFDDDDDRHYTYMYIGHDDVPDIHD

Secondary structure (DSSP, 8-state):
----------------GGGEEEEEE--TTTHHHHHHHHHTT--TTTSEEEEEESSPPPGGG-SPPTTSPPEEE---GGGSTTGGG-S-HHHHHHHTHHHHHHHT---TT--EEEEEETT-EE-HHHHHHHHTTS-TTS--EEE---SBHHHHHHS-TTS--TTT-EEEEHHHHHHHGGGHHHHHHH-TT--SHHHHHHHHHHHTTPPEEE-TTEE---EEE-THHHHHTB-SS---EE--GGGB--SSTTS-HHHHHHHHHHHHHH-TTTTTBEEEEEETTTTEEEEEETTTEEEEESS---HHHHTSPB--EEESS--SSP-BSS--B-----TTTSPEEEEEEEEEEEGGGTEEEEEEEE-S-------GGGT----TT--EEEEEEESSSPPPTT---EEEEEEEETTTEEEEEEEPPPTT-S--/----------------GGGEEEEEE--TTTHHHHHHHHHTT--TTTSEEEEEESSPPPGGG-SPPTTSPPEEE---GGGSTTGGG-S-HHHHHHHTHHHHHHHT---TT--EEEEEETT-EE-HHHHHHHHTTS-TTS--EEE---SBHHHHHHS-TTS--TTT-EEEEHHHHHHHGGGHHHHHHH-TT--SHHHHHHHHHHHTTPPEEE-TTEE---EEE-THHHHHTB-SS---EE--GGGB--SSTT--HHHHHHHHHHHHHH-TTTTTBEEEEEETTTTEEEEEETTTEEEEESS---HHHHTSPB--EEESS--SSP-BSS--B-----TTTSPEEEEEEEEEEEGGGTEEEEEEEE-S-------GGGT----TT--EEEEEEESSSPPPTT---EEEEEEEETTTEEEEEEEPPPTT-S--

Solvent-accessible surface area (backbone atoms only — not comparable to full-atom values): 44356 Å² total; per-residue (Å²): 130,83,68,77,79,73,71,78,64,80,76,70,40,93,51,51,60,69,24,36,33,35,43,29,39,52,40,61,87,53,36,83,76,28,46,60,42,38,44,64,51,52,40,70,93,54,55,46,54,34,29,34,23,80,47,82,74,54,73,90,56,52,78,69,59,74,62,43,66,50,76,44,68,57,70,64,52,80,73,40,91,54,38,90,57,39,63,28,61,69,26,52,37,60,47,40,42,62,43,53,56,61,67,68,65,83,59,80,74,44,36,29,38,36,36,24,33,38,50,26,37,54,36,62,69,38,42,30,57,57,55,14,65,43,65,44,81,42,75,43,40,36,19,24,42,52,48,19,40,63,57,22,61,75,68,37,56,73,30,41,39,41,51,24,20,33,36,31,14,33,53,33,47,67,57,43,49,84,43,50,66,60,40,46,60,73,46,28,71,43,68,43,29,45,58,49,51,44,39,50,36,29,26,58,49,50,64,66,40,78,39,89,25,34,30,35,47,46,45,24,45,40,53,52,22,51,48,44,23,27,59,47,47,41,45,29,22,48,20,47,57,89,56,31,47,43,79,37,85,98,41,54,52,65,56,24,51,52,54,43,44,56,30,38,71,74,43,44,49,45,39,26,24,44,32,54,32,37,42,71,92,49,22,26,22,36,41,34,3,37,63,43,30,37,34,41,22,28,22,78,64,55,44,50,60,61,52,34,18,42,53,58,44,41,64,66,64,90,74,74,78,75,52,52,66,57,65,64,34,78,77,59,86,46,37,43,76,30,56,43,45,24,32,51,71,52,68,46,72,35,83,94,52,49,30,30,42,36,32,24,36,53,71,62,84,74,88,58,68,62,16,64,91,42,72,49,40,71,68,81,59,51,46,34,40,38,39,36,36,68,51,77,60,78,56,55,71,65,50,63,46,25,47,44,67,70,52,70,46,72,93,28,31,38,36,31,38,54,41,77,59,57,90,77,48,52,82,94,129,82,69,78,79,73,72,78,65,78,77,69,38,92,53,52,60,69,24,36,33,35,44,29,39,52,40,63,87,53,36,82,76,26,44,61,41,38,42,66,52,52,42,72,94,54,53,47,55,33,30,32,21,79,48,81,73,54,72,89,55,52,77,70,58,75,60,42,68,53,75,43,67,57,70,68,52,79,73,39,90,53,38,91,57,40,64,28,62,69,27,52,36,60,47,41,41,61,43,54,56,62,68,68,65,83,58,80,73,45,35,29,38,35,35,25,34,38,49,26,38,56,35,64,69,38,42,30,58,56,55,13,65,45,66,44,80,42,76,44,41,38,19,25,43,53,48,18,40,62,58,22,61,75,69,37,54,72,33,44,38,40,52,25,21,33,37,32,14,34,52,33,46,66,57,42,47,83,43,49,67,59,41,45,62,75,47,27,72,44,70,42,28,43,56,49,52,44,38,50,36,28,26,59,48,49,63,67,41,79,40,89,27,33,28,36,48,47,44,25,44,37,54,51,23,51,48,43,23,28,60,48,47,40,46,27,20,48,21,46,56,90,56,31,49,42,81,37,87,97,41,53,52,66,55,25,51,53,54,43,44,55,29,37,71,76,41,45,50,44,38,25,24,43,32,54,33,34,41,75,91,49,22,26,22,36,40,33,3,36,64,43,30,36,36,41,21,26,24,77,63,58,46,51,58,60,53,37,16,42,53,56,44,40,62,65,63,89,74,71,79,73,53,52,66,57,63,66,33,77,77,58,86,46,36,43,76,31,56,42,47,24,32,52,70,51,64,47,71,35,82,93,53,48,30,31,43,36,33,24,35,55,72,60,84,76,88,60,68,60,16,65,92,43,73,49,41,70,67,80,59,51,45,32,38,38,38,38,36,68,51,76,62,78,56,56,71,65,51,63,45,24,47,43,64,68,52,68,48,72,94,29,32,38,35,33,38,54,40,76,60,56,91,78,46,52,87,90

pLDDT: mean 93.55, std 11.03, range [21.38, 98.94]

Nearest PDB structures (foldseek):
  8yrl-assembly1_B  TM=7.084E-01  e=5.084E-19  Aspergillus fumigatus CEA10
  2j0b-assembly1_A  TM=6.742E-01  e=6.556E-10  Mus musculus
  5ggi-assembly1_A  TM=5.890E-01  e=9.515E-05  Homo sapiens
  5ggi-assembly2_B  TM=6.159E-01  e=2.462E-04  Homo sapiens
  4ueg-assembly1_A-2  TM=5.527E-01  e=2.943E-04  Homo sapiens